Protein AF-A0A1G5Y8X4-F1 (afdb_monomer_lite)

Secondary structure (DSSP, 8-state):
--SSSSSSHHHHHHHHHHHHHHHHHHTT----PPP-GGG-PPEEEEPPPEEE---TT----S---TTTT--HHHHHHHHHHHHHHHHHHHTT--S-SEEEEEEEEE-----HHHHTT-HHHHHHS---EEEEEEE---EEEETTEEEEPPS-EEEEEEES--SSS-EE-EEEETTEEEEPEETTEE-EEEEPEEEEETTEEEEEES-SPPTT----TTPEEEEEEEEESSSS-SEEEPBHHHHHHHHHHHHHHHHHHHHHHHHHH-PPPPHHHHHHHHHHHHHHHHHHHHTT-TT--TTTHHHHHHHHHHHHHHHHHHHHHHHHHHHHHHHHHHHHHHHHHHHHHHHS-HHHHTSBPS----S--SHHHHHHHHHHHHPPP-GGGTT--EEEEEE-GGG--TTS-TTS-SEEEEEEEEETTT-HHHHHHHHHHHHH---HHHHTTS--S-----PPPPPPP---PPPPPPPBPPPPSS-PSPSS-------------S--TT---PPP---PPP--GGGGG-----SHHHHHHHHHHHHHHHHHTS-HHHHHHHHHHHHHTT--SHHHHHHHHHHHHHTT-HHHHHHHHHHHHHH-TT-HHHHHHHHHHHHHTT-HHHHHHHHHHHHHH-TT-HHHHHHHHHHHHHTT-HHHHHHHHHHHHHH-TT-HHHHHHHHHHHHHTT-HHHHHHHHHHHHHH---HHHHHHHHHH-TT--HHHHHHHHT------HHHHH--PBPPP-SHHHHHHHHHHHHHHHHHHHHHHHHHHHH--HHHHHHHHHHHHHHHHHHTS--HHHHHHHHHHHHHHHHHHHHHHHHHHHHHHHHHHHHHHHHHHHHHHHHHHHHHHTTS-TTS-HHHHHHHHHHHHHHHHHHHHHHHHHHHHHHHHHHHHHHHHHHHHHHHHHHHHHHHHHHTT-SGGG-HHHHHHHHHHHHHHHHTTS--PPPP-GGGGS--------PPPPTTTTS-------EEETTEEEEEETTEEEEEE-SS-EEEEEEEE-TTSSSEEEEEEEEE--EEE------S---S----EEEEEEEEEEEEEB-TTT--B-TTS-EEEEEEEEEEEEE-SSSEEEEEEEEEEEETTS-B----------S--

Organism: NCBI:txid279824

Structure (mmCIF, N/CA/C/O backbone):
data_AF-A0A1G5Y8X4-F1
#
_entry.id   AF-A0A1G5Y8X4-F1
#
loop_
_atom_site.group_PDB
_atom_site.id
_atom_site.type_symbol
_atom_site.label_atom_id
_atom_site.label_alt_id
_atom_site.label_comp_id
_atom_site.label_asym_id
_atom_site.label_entity_id
_atom_site.label_seq_id
_atom_site.pdbx_PDB_ins_code
_atom_site.Cartn_x
_atom_site.Cartn_y
_atom_site.Cartn_z
_atom_site.occupancy
_atom_site.B_iso_or_equiv
_atom_site.auth_seq_id
_atom_site.auth_comp_id
_atom_site.auth_asym_id
_atom_site.auth_atom_id
_atom_site.pdbx_PDB_model_num
ATOM 1 N N . MET A 1 1 ? 11.961 62.182 28.123 1.00 44.88 1 MET A N 1
ATOM 2 C CA . MET A 1 1 ? 11.001 61.064 28.308 1.00 44.88 1 MET A CA 1
ATOM 3 C C . MET A 1 1 ? 11.656 59.664 28.246 1.00 44.88 1 MET A C 1
ATOM 5 O O . MET A 1 1 ? 11.001 58.704 27.877 1.00 44.88 1 MET A O 1
ATOM 9 N N . LYS A 1 2 ? 12.933 59.513 28.656 1.00 37.62 2 LYS A N 1
ATOM 10 C CA . LYS A 1 2 ? 13.698 58.240 28.637 1.00 37.62 2 LYS A CA 1
ATOM 11 C C . LYS A 1 2 ? 14.108 57.718 30.033 1.00 37.62 2 LYS A C 1
ATOM 13 O O . LYS A 1 2 ? 14.858 56.758 30.126 1.00 37.62 2 LYS A O 1
ATOM 18 N N . ALA A 1 3 ? 13.598 58.306 31.121 1.00 39.53 3 ALA A N 1
ATOM 19 C CA . ALA A 1 3 ? 14.014 57.964 32.491 1.00 39.53 3 ALA A CA 1
ATOM 20 C C . ALA A 1 3 ? 12.978 57.172 33.322 1.00 39.53 3 ALA A C 1
ATOM 22 O O . ALA A 1 3 ? 13.303 56.720 34.413 1.00 39.53 3 ALA A O 1
ATOM 23 N N . ARG A 1 4 ? 11.749 56.943 32.828 1.00 40.16 4 ARG A N 1
ATOM 24 C CA . ARG A 1 4 ? 10.693 56.236 33.592 1.00 40.16 4 ARG A CA 1
ATOM 25 C C . ARG A 1 4 ? 10.548 54.732 33.305 1.00 40.16 4 ARG A C 1
ATOM 27 O O . ARG A 1 4 ? 9.775 54.078 33.990 1.00 40.16 4 ARG A O 1
ATOM 34 N N . LEU A 1 5 ? 11.315 54.152 32.373 1.00 39.25 5 LEU A N 1
ATOM 35 C CA . LEU A 1 5 ? 11.142 52.744 31.962 1.00 39.25 5 LEU A CA 1
ATOM 36 C C . LEU A 1 5 ? 12.115 51.718 32.582 1.00 39.25 5 LEU A C 1
ATOM 38 O O . LEU A 1 5 ? 11.982 50.531 32.303 1.00 39.25 5 LEU A O 1
ATOM 42 N N . ARG A 1 6 ? 13.066 52.110 33.446 1.00 41.75 6 ARG A N 1
ATOM 43 C CA . ARG A 1 6 ? 13.999 51.145 34.082 1.00 41.75 6 ARG A CA 1
ATOM 44 C C . ARG A 1 6 ? 13.546 50.579 35.432 1.00 41.75 6 ARG A C 1
ATOM 46 O O . ARG A 1 6 ? 14.090 49.569 35.856 1.00 41.75 6 ARG A O 1
ATOM 53 N N . VAL A 1 7 ? 12.536 51.158 36.083 1.00 44.72 7 VAL A N 1
ATOM 54 C CA . VAL A 1 7 ? 12.138 50.754 37.450 1.00 44.72 7 VAL A CA 1
ATOM 55 C C . VAL A 1 7 ? 11.074 49.639 37.471 1.00 44.72 7 VAL A C 1
ATOM 57 O O . VAL A 1 7 ? 10.942 48.935 38.467 1.00 44.72 7 VAL A O 1
ATOM 60 N N . LEU A 1 8 ? 10.373 49.379 36.360 1.00 41.81 8 LEU A N 1
ATOM 61 C CA . LEU A 1 8 ? 9.302 48.367 36.307 1.00 41.81 8 LEU A CA 1
ATOM 62 C C . LEU A 1 8 ? 9.765 46.936 35.962 1.00 41.81 8 LEU A C 1
ATOM 64 O O . LEU A 1 8 ? 9.002 45.997 36.161 1.00 41.81 8 LEU A O 1
ATOM 68 N N . ARG A 1 9 ? 11.018 46.725 35.528 1.00 45.16 9 ARG A N 1
ATOM 69 C CA . ARG A 1 9 ? 11.529 45.377 35.188 1.00 45.16 9 ARG A CA 1
ATOM 70 C C . ARG A 1 9 ? 11.996 44.539 36.388 1.00 45.16 9 ARG A C 1
ATOM 72 O O . ARG A 1 9 ? 12.088 43.327 36.260 1.00 45.16 9 ARG A O 1
ATOM 79 N N . GLY A 1 10 ? 12.249 45.147 37.550 1.00 45.78 10 GLY A N 1
ATOM 80 C CA . GLY A 1 10 ? 12.788 44.434 38.720 1.00 45.78 10 GLY A CA 1
ATOM 81 C C . GLY A 1 10 ? 11.745 43.799 39.649 1.00 45.78 10 GLY A C 1
ATOM 82 O O . GLY A 1 10 ? 12.049 42.821 40.322 1.00 45.78 10 GLY A O 1
ATOM 83 N N . LYS A 1 11 ? 10.512 44.326 39.700 1.00 47.59 11 LYS A N 1
ATOM 84 C CA . LYS A 1 11 ? 9.488 43.861 40.660 1.00 47.59 11 LYS A CA 1
ATOM 85 C C . LYS A 1 11 ? 8.553 42.779 40.106 1.00 47.59 11 LYS A C 1
ATOM 87 O O . LYS A 1 11 ? 8.150 41.904 40.861 1.00 47.59 11 LYS A O 1
ATOM 92 N N . GLY A 1 12 ? 8.269 42.780 38.801 1.00 49.34 12 GLY A N 1
ATOM 93 C CA . GLY A 1 12 ? 7.402 41.765 38.181 1.00 49.34 12 GLY A CA 1
ATOM 94 C C . GLY A 1 12 ? 8.025 40.366 38.139 1.00 49.34 12 GLY A C 1
ATOM 95 O O . GLY A 1 12 ? 7.334 39.376 38.339 1.00 49.34 12 GLY A O 1
ATOM 96 N N . MET A 1 13 ? 9.346 40.279 37.959 1.00 49.25 13 MET A N 1
ATOM 97 C CA . MET A 1 13 ? 10.049 38.996 37.844 1.00 49.25 13 MET A CA 1
ATOM 98 C C . MET A 1 13 ? 10.192 38.281 39.199 1.00 49.25 13 MET A C 1
ATOM 100 O O . MET A 1 13 ? 10.154 37.058 39.247 1.00 49.25 13 MET A O 1
ATOM 104 N N . LYS A 1 14 ? 10.269 39.032 40.308 1.00 56.25 14 LYS A N 1
ATOM 105 C CA . LYS A 1 14 ? 10.323 38.463 41.665 1.00 56.25 14 LYS A CA 1
ATOM 106 C C . LYS A 1 14 ? 8.959 37.931 42.124 1.00 56.25 14 LYS A C 1
ATOM 108 O O . LYS A 1 14 ? 8.893 36.851 42.695 1.00 56.25 14 LYS A O 1
ATOM 113 N N . PHE A 1 15 ? 7.874 38.631 41.776 1.00 62.47 15 PHE A N 1
ATOM 114 C CA . PHE A 1 15 ? 6.509 38.173 42.054 1.00 62.47 15 PHE A CA 1
ATOM 115 C C . PHE A 1 15 ? 6.161 36.907 41.256 1.00 62.47 15 PHE A C 1
ATOM 117 O O . PHE A 1 15 ? 5.581 35.976 41.805 1.00 62.47 15 PHE A O 1
ATOM 124 N N . LEU A 1 16 ? 6.586 36.818 39.988 1.00 58.22 16 LEU A N 1
ATOM 125 C CA . LEU A 1 16 ? 6.379 35.614 39.178 1.00 58.22 16 LEU A CA 1
ATOM 126 C C . LEU A 1 16 ? 7.143 34.402 39.744 1.00 58.22 16 LEU A C 1
ATOM 128 O O . LEU A 1 16 ? 6.594 33.309 39.803 1.00 58.22 16 LEU A O 1
ATOM 132 N N . PHE A 1 17 ? 8.381 34.601 40.208 1.00 64.75 17 PHE A N 1
ATOM 133 C CA . PHE A 1 17 ? 9.215 33.522 40.749 1.00 64.75 17 PHE A CA 1
ATOM 134 C C . PHE A 1 17 ? 8.702 33.005 42.103 1.00 64.75 17 PHE A C 1
ATOM 136 O O . PHE A 1 17 ? 8.641 31.798 42.321 1.00 64.75 17 PHE A O 1
ATOM 143 N N . GLU A 1 18 ? 8.257 33.900 42.991 1.00 61.38 18 GLU A N 1
ATOM 144 C CA . GLU A 1 18 ? 7.669 33.519 44.286 1.00 61.38 18 GLU A CA 1
ATOM 145 C C . GLU A 1 18 ? 6.300 32.836 44.112 1.00 61.38 18 GLU A C 1
ATOM 147 O O . GLU A 1 18 ? 5.996 31.875 44.819 1.00 61.38 18 GLU A O 1
ATOM 152 N N . THR A 1 19 ? 5.513 33.239 43.106 1.00 59.31 19 THR A N 1
ATOM 153 C CA . THR A 1 19 ? 4.226 32.594 42.788 1.00 59.31 19 THR A CA 1
ATOM 154 C C . THR A 1 19 ? 4.428 31.198 42.187 1.00 59.31 19 THR A C 1
ATOM 156 O O . THR A 1 19 ? 3.725 30.263 42.561 1.00 59.31 19 THR A O 1
ATOM 159 N N . ILE A 1 20 ? 5.434 31.010 41.323 1.00 62.28 20 ILE A N 1
ATOM 160 C CA . ILE A 1 20 ? 5.776 29.693 40.760 1.00 62.28 20 ILE A CA 1
ATOM 161 C C . ILE A 1 20 ? 6.261 28.733 41.856 1.00 62.28 20 ILE A C 1
ATOM 163 O O . ILE A 1 20 ? 5.862 27.571 41.856 1.00 62.28 20 ILE A O 1
ATOM 167 N N . ILE A 1 21 ? 7.045 29.199 42.835 1.00 60.56 21 ILE A N 1
ATOM 168 C CA . ILE A 1 21 ? 7.505 28.357 43.954 1.00 60.56 21 ILE A CA 1
ATOM 169 C C . ILE A 1 21 ? 6.342 27.971 44.886 1.00 60.56 21 ILE A C 1
ATOM 171 O O . ILE A 1 21 ? 6.268 26.819 45.312 1.00 60.56 21 ILE A O 1
ATOM 175 N N . LEU A 1 22 ? 5.396 28.880 45.146 1.00 49.53 22 LEU A N 1
ATOM 176 C CA . LEU A 1 22 ? 4.212 28.594 45.970 1.00 49.53 22 LEU A CA 1
ATOM 177 C C . LEU A 1 22 ? 3.228 27.626 45.292 1.00 49.53 22 LEU A C 1
ATOM 179 O O . LEU A 1 22 ? 2.717 26.726 45.958 1.00 49.53 22 LEU A O 1
ATOM 183 N N . PHE A 1 23 ? 3.016 27.732 43.975 1.00 51.84 23 PHE A N 1
ATOM 184 C CA . PHE A 1 23 ? 2.220 26.745 43.230 1.00 51.84 23 PHE A CA 1
ATOM 185 C C . PHE A 1 23 ? 2.939 25.396 43.083 1.00 51.84 23 PHE A C 1
ATOM 187 O O . PHE A 1 23 ? 2.288 24.353 43.112 1.00 51.84 23 PHE A O 1
ATOM 194 N N . SER A 1 24 ? 4.275 25.397 43.014 1.00 49.47 24 SER A N 1
ATOM 195 C CA . SER A 1 24 ? 5.070 24.161 43.004 1.00 49.47 24 SER A CA 1
ATOM 196 C C . SER A 1 24 ? 5.015 23.430 44.350 1.00 49.47 24 SER A C 1
ATOM 198 O O . SER A 1 24 ? 4.994 22.207 44.372 1.00 49.47 24 SER A O 1
ATOM 200 N N . TRP A 1 25 ? 4.935 24.151 45.474 1.00 42.44 25 TRP A N 1
ATOM 201 C CA . TRP A 1 25 ? 4.795 23.540 46.802 1.00 42.44 25 TRP A CA 1
ATOM 202 C C . TRP A 1 25 ? 3.368 23.064 47.105 1.00 42.44 25 TRP A C 1
ATOM 204 O O . TRP A 1 25 ? 3.206 21.994 47.687 1.00 42.44 25 TRP A O 1
ATOM 214 N N . ALA A 1 26 ? 2.334 23.783 46.654 1.00 42.50 26 ALA A N 1
ATOM 215 C CA . ALA A 1 26 ? 0.941 23.354 46.828 1.00 42.50 26 ALA A CA 1
ATOM 216 C C . ALA A 1 26 ? 0.570 22.120 45.976 1.00 42.50 26 ALA A C 1
ATOM 218 O O . ALA A 1 26 ? -0.336 21.375 46.339 1.00 42.50 26 ALA A O 1
ATOM 219 N N . GLY A 1 27 ? 1.287 21.865 44.874 1.00 45.81 27 GLY A N 1
ATOM 220 C CA . GLY A 1 27 ? 1.139 20.642 44.076 1.00 45.81 27 GLY A CA 1
ATOM 221 C C . GLY A 1 27 ? 1.818 19.397 44.668 1.00 45.81 27 GLY A C 1
ATOM 222 O O . GLY A 1 27 ? 1.519 18.289 44.233 1.00 45.81 27 GLY A O 1
ATOM 223 N N . ILE A 1 28 ? 2.709 19.555 45.657 1.00 43.69 28 ILE A N 1
ATOM 224 C CA . ILE A 1 28 ? 3.514 18.456 46.232 1.00 43.69 28 ILE A CA 1
ATOM 225 C C . ILE A 1 28 ? 2.916 17.913 47.545 1.00 43.69 28 ILE A C 1
ATOM 227 O O . ILE A 1 28 ? 3.286 16.830 47.991 1.00 43.69 28 ILE A O 1
ATOM 231 N N . THR A 1 29 ? 1.921 18.583 48.131 1.00 40.31 29 THR A N 1
ATOM 232 C CA . THR A 1 29 ? 1.206 18.111 49.330 1.00 40.31 29 THR A CA 1
ATOM 233 C C . THR A 1 29 ? -0.241 17.705 49.037 1.00 40.31 29 THR A C 1
ATOM 235 O O . THR A 1 29 ? -1.145 17.984 49.822 1.00 40.31 29 THR A O 1
ATOM 238 N N . TYR A 1 30 ? -0.485 16.975 47.943 1.00 44.38 30 TYR A N 1
ATOM 239 C CA . TYR A 1 30 ? -1.603 16.028 47.968 1.00 44.38 30 TYR A CA 1
ATOM 240 C C . TYR A 1 30 ? -1.259 14.985 49.028 1.00 44.38 30 TYR A C 1
ATOM 242 O O . TYR A 1 30 ? -0.285 14.249 48.875 1.00 44.38 30 TYR A O 1
ATOM 250 N N . ALA A 1 31 ? -2.012 14.980 50.129 1.00 44.22 31 ALA A N 1
ATOM 251 C CA . ALA A 1 31 ? -1.892 13.998 51.193 1.00 44.22 31 ALA A CA 1
ATOM 252 C C . ALA A 1 31 ? -1.958 12.594 50.574 1.00 44.22 31 ALA A C 1
ATOM 254 O O . ALA A 1 31 ? -3.024 12.122 50.184 1.00 44.22 31 ALA A O 1
ATOM 255 N N . GLN A 1 32 ? -0.795 11.962 50.417 1.00 49.50 32 GLN A N 1
ATOM 256 C CA . GLN A 1 32 ? -0.706 10.586 49.965 1.00 49.50 32 GLN A CA 1
ATOM 257 C C . GLN A 1 32 ? -1.312 9.744 51.079 1.00 49.50 32 GLN A C 1
ATOM 259 O O . GLN A 1 32 ? -0.782 9.697 52.189 1.00 49.50 32 GLN A O 1
ATOM 264 N N . THR A 1 33 ? -2.472 9.149 50.809 1.00 56.69 33 THR A N 1
ATOM 265 C CA . THR A 1 33 ? -3.092 8.187 51.715 1.00 56.69 33 THR A CA 1
ATOM 266 C C . THR A 1 33 ? -2.063 7.104 52.036 1.00 56.69 33 THR A C 1
ATOM 268 O O . THR A 1 33 ? -1.534 6.511 51.090 1.00 56.69 33 THR A O 1
ATOM 271 N N . PRO A 1 34 ? -1.748 6.853 53.322 1.00 63.34 34 PRO A N 1
ATOM 272 C CA . PRO A 1 34 ? -0.865 5.761 53.706 1.00 63.34 34 PRO A CA 1
ATOM 273 C C . PRO A 1 34 ? -1.424 4.474 53.106 1.00 63.34 34 PRO A C 1
ATOM 275 O O . PRO A 1 34 ? -2.593 4.146 53.299 1.00 63.34 34 PRO A O 1
ATOM 278 N N . CYS A 1 35 ? -0.618 3.802 52.293 1.00 70.62 35 CYS A N 1
ATOM 279 C CA . CYS A 1 35 ? -1.058 2.625 51.569 1.00 70.62 35 CYS A CA 1
ATOM 280 C C . CYS A 1 35 ? -0.600 1.369 52.327 1.00 70.62 35 CYS A C 1
ATOM 282 O O . CYS A 1 35 ? 0.588 1.130 52.546 1.00 70.62 35 CYS A O 1
ATOM 284 N N . GLU A 1 36 ? -1.575 0.588 52.786 1.00 74.12 36 GLU A N 1
ATOM 285 C CA . GLU A 1 36 ? -1.373 -0.739 53.358 1.00 74.12 36 GLU A CA 1
ATOM 286 C C . GLU A 1 36 ? -1.773 -1.775 52.304 1.00 74.12 36 GLU A C 1
ATOM 288 O O . GLU A 1 36 ? -2.944 -1.864 51.932 1.00 74.12 36 GLU A O 1
ATOM 293 N N . ASN A 1 37 ? -0.811 -2.575 51.825 1.00 61.34 37 ASN A N 1
ATOM 294 C CA . ASN A 1 37 ? -1.024 -3.568 50.756 1.00 61.34 37 ASN A CA 1
ATOM 295 C C . ASN A 1 37 ? -2.230 -4.487 51.000 1.00 61.34 37 ASN A C 1
ATOM 297 O O . ASN A 1 37 ? -2.931 -4.857 50.062 1.00 61.34 37 ASN A O 1
ATOM 301 N N . ASN A 1 38 ? -2.494 -4.829 52.260 1.00 66.25 38 ASN A N 1
ATOM 302 C CA . ASN A 1 38 ? -3.507 -5.814 52.625 1.00 66.25 38 ASN A CA 1
ATOM 303 C C . ASN A 1 38 ? -4.948 -5.275 52.556 1.00 66.25 38 ASN A C 1
ATOM 305 O O . ASN A 1 38 ? -5.877 -6.059 52.722 1.00 66.25 38 ASN A O 1
ATOM 309 N N . GLN A 1 39 ? -5.147 -3.974 52.312 1.00 68.06 39 GLN A N 1
ATOM 310 C CA . GLN A 1 39 ? -6.476 -3.345 52.280 1.00 68.06 39 GLN A CA 1
ATOM 311 C C . GLN A 1 39 ? -6.943 -2.949 50.869 1.00 68.06 39 GLN A C 1
ATOM 313 O O . GLN A 1 39 ? -8.053 -2.444 50.706 1.00 68.06 39 GLN A O 1
ATOM 318 N N . ILE A 1 40 ? -6.118 -3.158 49.838 1.00 71.62 40 ILE A N 1
ATOM 319 C CA . ILE A 1 40 ? -6.445 -2.736 48.472 1.00 71.62 40 ILE A CA 1
ATOM 320 C C . ILE A 1 40 ? -7.343 -3.791 47.816 1.00 71.62 40 ILE A C 1
ATOM 322 O O . ILE A 1 40 ? -6.845 -4.784 47.289 1.00 71.62 40 ILE A O 1
ATOM 326 N N . ILE A 1 41 ? -8.657 -3.565 47.870 1.00 76.69 41 ILE A N 1
ATOM 327 C CA . ILE A 1 41 ? -9.675 -4.366 47.176 1.00 76.69 41 ILE A CA 1
ATOM 328 C C . ILE A 1 41 ? -9.904 -3.764 45.778 1.00 76.69 41 ILE A C 1
ATOM 330 O O . ILE A 1 41 ? -10.061 -2.542 45.676 1.00 76.69 41 ILE A O 1
ATOM 334 N N . PRO A 1 42 ? -9.972 -4.579 44.711 1.00 84.19 42 PRO A N 1
ATOM 335 C CA . PRO A 1 42 ? -10.154 -4.070 43.359 1.00 84.19 42 PRO A CA 1
ATOM 336 C C . PRO A 1 42 ? -11.521 -3.415 43.166 1.00 84.19 42 PRO A C 1
ATOM 338 O O . PRO A 1 42 ? -12.570 -4.027 43.387 1.00 84.19 42 PRO A O 1
ATOM 341 N N . VAL A 1 43 ? -11.499 -2.173 42.685 1.00 86.56 43 VAL A N 1
ATOM 342 C CA . VAL A 1 43 ? -12.682 -1.458 42.201 1.00 86.56 43 VAL A CA 1
ATOM 343 C C . VAL A 1 43 ? -12.946 -1.856 40.750 1.00 86.56 43 VAL A C 1
ATOM 345 O O . VAL A 1 43 ? -12.079 -1.721 39.894 1.00 86.56 43 VAL A O 1
ATOM 348 N N . TRP A 1 44 ? -14.144 -2.356 40.459 1.00 91.31 44 TRP A N 1
ATOM 349 C CA . TRP A 1 44 ? -14.506 -2.803 39.113 1.00 91.31 44 TRP A CA 1
ATOM 350 C C . TRP A 1 44 ? -15.065 -1.647 38.292 1.00 91.31 44 TRP A C 1
ATOM 352 O O . TRP A 1 44 ? -16.183 -1.204 38.561 1.00 91.31 44 TRP A O 1
ATOM 362 N N . ASN A 1 45 ? -14.338 -1.210 37.265 1.00 90.56 45 ASN A N 1
ATOM 363 C CA . ASN A 1 45 ? -14.793 -0.138 36.383 1.00 90.56 45 ASN A CA 1
ATOM 364 C C . ASN A 1 45 ? -15.117 -0.691 34.998 1.00 90.56 45 ASN 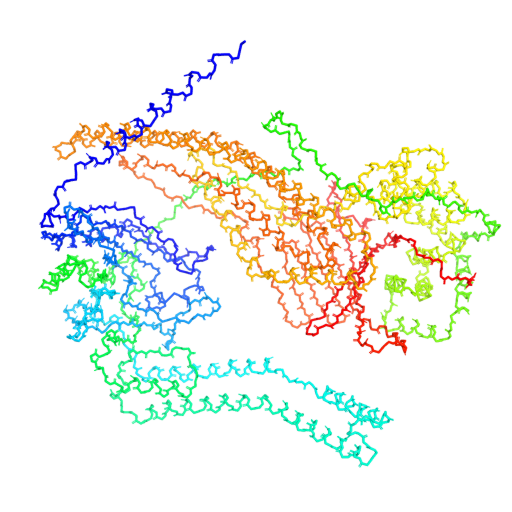A C 1
ATOM 366 O O . ASN A 1 45 ? -14.333 -1.435 34.413 1.00 90.56 45 ASN A O 1
ATOM 370 N N . ARG A 1 46 ? -16.270 -0.302 34.450 1.00 93.38 46 ARG A N 1
ATOM 371 C CA . ARG A 1 46 ? -16.594 -0.582 33.051 1.00 93.38 46 ARG A CA 1
ATOM 372 C C . ARG A 1 46 ? -15.989 0.510 32.176 1.00 93.38 46 ARG A C 1
ATOM 374 O O . ARG A 1 46 ? -16.379 1.670 32.277 1.00 93.38 46 ARG A O 1
ATOM 381 N N . LEU A 1 47 ? -15.058 0.127 31.317 1.00 90.94 47 LEU A N 1
ATOM 382 C CA . LEU A 1 47 ? -14.532 0.953 30.240 1.00 90.94 47 LEU A CA 1
ATOM 383 C C . LEU A 1 47 ? -15.500 0.962 29.051 1.00 90.94 47 LEU A C 1
ATOM 385 O O . LEU A 1 47 ? -16.450 0.179 28.983 1.00 90.94 47 LEU A O 1
ATOM 389 N N . GLN A 1 48 ? -15.240 1.840 28.085 1.00 87.44 48 GLN A N 1
ATOM 390 C CA . GLN A 1 48 ? -15.986 1.862 26.833 1.00 87.44 48 GLN A CA 1
ATOM 391 C C . GLN A 1 48 ? -15.860 0.511 26.111 1.00 87.44 48 GLN A C 1
ATOM 393 O O . GLN A 1 48 ? -14.758 -0.011 25.927 1.00 87.44 48 GLN A O 1
ATOM 398 N N . ASP A 1 49 ? -17.000 -0.056 25.707 1.00 88.62 49 ASP A N 1
ATOM 399 C CA . ASP A 1 49 ? -17.038 -1.293 24.929 1.00 88.62 49 ASP A CA 1
ATOM 400 C C . ASP A 1 49 ? -16.262 -1.099 23.615 1.00 88.62 49 ASP A C 1
ATOM 402 O O . ASP A 1 49 ? -16.473 -0.128 22.885 1.00 88.62 49 ASP A O 1
ATOM 406 N N . VAL A 1 50 ? -15.382 -2.044 23.294 1.00 81.81 50 VAL A N 1
ATOM 407 C CA . VAL A 1 50 ? -14.552 -1.996 22.091 1.00 81.81 50 VAL A CA 1
ATOM 408 C C . VAL A 1 50 ? -15.246 -2.775 20.984 1.00 81.81 50 VAL A C 1
ATOM 410 O O . VAL A 1 50 ? -15.467 -3.985 21.076 1.00 81.81 50 VAL A O 1
ATOM 413 N N . GLN A 1 51 ? -15.563 -2.092 19.890 1.00 71.56 51 GLN A N 1
ATOM 414 C CA . GLN A 1 51 ? -15.942 -2.759 18.653 1.00 71.56 51 GLN A CA 1
ATOM 415 C C . GLN A 1 51 ? -14.708 -2.880 17.772 1.00 71.56 51 GLN A C 1
ATOM 417 O O . GLN A 1 51 ? -14.298 -1.911 17.139 1.00 71.56 51 GLN A O 1
ATOM 422 N N . ASN A 1 52 ? -14.125 -4.077 17.709 1.00 59.94 52 ASN A N 1
ATOM 423 C CA . ASN A 1 52 ? -13.149 -4.356 16.665 1.00 59.94 52 ASN A CA 1
ATOM 424 C C . ASN A 1 52 ? -13.921 -4.619 15.375 1.00 59.94 52 ASN A C 1
ATOM 426 O O . ASN A 1 52 ? -14.348 -5.740 15.101 1.00 59.94 52 ASN A O 1
ATOM 430 N N . ILE A 1 53 ? -14.114 -3.549 14.604 1.00 52.50 53 ILE A N 1
ATOM 431 C CA . ILE A 1 53 ? -14.549 -3.616 13.204 1.00 52.50 53 ILE A CA 1
ATOM 432 C C . ILE A 1 53 ? -13.412 -4.211 12.340 1.00 52.50 53 ILE A C 1
ATOM 434 O O . ILE A 1 53 ? -13.653 -4.745 11.263 1.00 52.50 53 ILE A O 1
ATOM 438 N N . TYR A 1 54 ? -12.179 -4.194 12.860 1.00 47.94 54 TYR A N 1
ATOM 439 C CA . TYR A 1 54 ? -10.949 -4.569 12.172 1.00 47.94 54 TYR A CA 1
ATOM 440 C C . TYR A 1 54 ? -10.427 -5.933 12.656 1.00 47.94 54 TYR A C 1
ATOM 442 O O . TYR A 1 54 ? -9.899 -6.064 13.763 1.00 47.94 54 TYR A O 1
ATOM 450 N N . GLY A 1 55 ? -10.580 -6.969 11.828 1.00 47.22 55 GLY A N 1
ATOM 451 C CA . GLY A 1 55 ? -9.693 -8.138 11.866 1.00 47.22 55 GLY A CA 1
ATOM 452 C C . GLY A 1 55 ? -8.349 -7.811 11.190 1.00 47.22 55 GLY A C 1
ATOM 453 O O . GLY A 1 55 ? -8.285 -6.837 10.441 1.00 47.22 55 GLY A O 1
ATOM 454 N N . PRO A 1 56 ? -7.283 -8.608 11.405 1.00 37.72 56 PRO A N 1
ATOM 455 C CA . PRO A 1 56 ? -5.933 -8.313 10.903 1.00 37.72 56 PRO A CA 1
ATOM 456 C C . PRO A 1 56 ? -5.801 -8.207 9.368 1.00 37.72 56 PRO A C 1
ATOM 458 O O . PRO A 1 56 ? -4.805 -7.674 8.902 1.00 37.72 56 PRO A O 1
ATOM 461 N N . ASN A 1 57 ? -6.806 -8.633 8.590 1.00 42.38 57 ASN A N 1
ATOM 462 C CA . ASN A 1 57 ? -6.788 -8.643 7.118 1.00 42.38 57 ASN A CA 1
ATOM 463 C C . ASN A 1 57 ? -7.986 -7.884 6.494 1.00 42.38 57 ASN A C 1
ATOM 465 O O . ASN A 1 57 ? -8.620 -8.372 5.559 1.00 42.38 57 ASN A O 1
ATOM 469 N N . TYR A 1 58 ? -8.374 -6.725 7.034 1.00 40.81 58 TYR A N 1
ATOM 470 C CA . TYR A 1 58 ? -9.553 -5.987 6.552 1.00 40.81 58 TYR A CA 1
ATOM 471 C C . TYR A 1 58 ? -9.307 -5.231 5.228 1.00 40.81 58 TYR A C 1
ATOM 473 O O . TYR A 1 58 ? -8.380 -4.432 5.122 1.00 40.81 58 TYR A O 1
ATOM 481 N N . GLN A 1 59 ? -10.198 -5.440 4.252 1.00 41.19 59 GLN A N 1
ATOM 482 C CA . GLN A 1 59 ? -10.434 -4.570 3.093 1.00 41.19 59 GLN A CA 1
ATOM 483 C C . GLN A 1 59 ? -11.941 -4.277 3.036 1.00 41.19 59 GLN A C 1
ATOM 485 O O . GLN A 1 59 ? -12.750 -5.208 3.092 1.00 41.19 59 GLN A O 1
ATOM 490 N N . SER A 1 60 ? -12.333 -3.004 2.968 1.00 38.91 60 SER A N 1
ATOM 491 C CA . SER A 1 60 ? -13.736 -2.590 2.850 1.00 38.91 60 SER A CA 1
ATOM 492 C C . SER A 1 60 ? -14.271 -2.899 1.449 1.00 38.91 60 SER A C 1
ATOM 494 O O . SER A 1 60 ? -13.672 -2.503 0.454 1.00 38.91 60 SER A O 1
ATOM 496 N N . GLY A 1 61 ? -15.400 -3.609 1.368 1.00 44.59 61 GLY A N 1
ATOM 497 C CA . GLY A 1 61 ? -16.088 -3.902 0.110 1.00 44.59 61 GLY A CA 1
ATOM 498 C C . GLY A 1 61 ? -17.554 -4.332 0.314 1.00 44.59 61 GLY A C 1
ATOM 499 O O . GLY A 1 61 ? -17.915 -4.808 1.394 1.00 44.59 61 GLY A O 1
ATOM 500 N N . PRO A 1 62 ? -18.414 -4.214 -0.716 1.00 39.41 62 PRO A N 1
ATOM 501 C CA . PRO A 1 62 ? -19.883 -4.277 -0.614 1.00 39.41 62 PRO A CA 1
ATOM 502 C C . PRO A 1 62 ? -20.495 -5.676 -0.375 1.00 39.41 62 PRO A C 1
ATOM 504 O O . PRO A 1 62 ? -21.716 -5.827 -0.359 1.00 39.41 62 PRO A O 1
ATOM 507 N N . LYS A 1 63 ? -19.689 -6.725 -0.153 1.00 43.34 63 LYS A N 1
ATOM 508 C CA . LYS A 1 63 ? -20.153 -8.122 0.013 1.00 43.34 63 LYS A CA 1
ATOM 509 C C . LYS A 1 63 ? -20.202 -8.607 1.473 1.00 43.34 63 LYS A C 1
ATOM 511 O O . LYS A 1 63 ? -19.925 -9.769 1.759 1.00 43.34 63 LYS A O 1
ATOM 516 N N . ALA A 1 64 ? -20.578 -7.754 2.423 1.00 46.84 64 ALA A N 1
ATOM 517 C CA . ALA A 1 64 ? -20.678 -8.119 3.841 1.00 46.84 64 ALA A CA 1
ATOM 518 C C . ALA A 1 64 ? -21.994 -8.859 4.197 1.00 46.84 64 ALA A C 1
ATOM 520 O O . ALA A 1 64 ? -22.790 -8.382 5.005 1.00 46.84 64 ALA A O 1
ATOM 521 N N . PHE A 1 65 ? -22.244 -10.036 3.610 1.00 48.84 65 PHE A N 1
ATOM 522 C CA . PHE A 1 65 ? -23.507 -10.780 3.788 1.00 48.84 65 PHE A CA 1
ATOM 523 C C . PHE A 1 65 ? -23.531 -11.786 4.957 1.00 48.84 65 PHE A C 1
ATOM 525 O O . PHE A 1 65 ? -24.595 -12.297 5.292 1.00 48.84 65 PHE A O 1
ATOM 532 N N . LEU A 1 66 ? -22.410 -12.049 5.639 1.00 51.34 66 LEU A N 1
ATOM 533 C CA . LEU A 1 66 ? -22.306 -13.189 6.574 1.00 51.34 66 LEU A CA 1
ATOM 534 C C . LEU A 1 66 ? -22.567 -12.872 8.059 1.00 51.34 66 LEU A C 1
ATOM 536 O O . LEU A 1 66 ? -22.375 -13.731 8.910 1.00 51.34 66 LEU A O 1
ATOM 540 N N . THR A 1 67 ? -23.026 -11.663 8.400 1.00 54.19 67 THR A N 1
ATOM 541 C CA . THR A 1 67 ? -23.241 -11.254 9.810 1.00 54.19 67 THR A CA 1
ATOM 542 C C . THR A 1 67 ? -24.709 -11.078 10.202 1.00 54.19 67 THR A C 1
ATOM 544 O O . THR A 1 67 ? -25.008 -10.476 11.239 1.00 54.19 67 THR A O 1
ATOM 547 N N . ALA A 1 68 ? -25.642 -11.575 9.383 1.00 50.97 68 ALA A N 1
ATOM 548 C CA . ALA A 1 68 ? -27.060 -11.596 9.732 1.00 50.97 68 ALA A CA 1
ATOM 549 C C . ALA A 1 68 ? -27.250 -12.326 11.078 1.00 50.97 68 ALA A C 1
ATOM 551 O O . ALA A 1 68 ? -26.834 -13.469 11.229 1.00 50.97 68 ALA A O 1
ATOM 552 N N . GLY A 1 69 ? -27.824 -11.638 12.071 1.00 63.28 69 GLY A N 1
ATOM 553 C CA . GLY A 1 69 ? -28.034 -12.171 13.424 1.00 63.28 69 GLY A CA 1
ATOM 554 C C . GLY A 1 69 ? -26.964 -11.826 14.473 1.00 63.28 69 GLY A C 1
ATOM 555 O O . GLY A 1 69 ? -27.165 -12.145 15.640 1.00 63.28 69 GLY A O 1
ATOM 556 N N . PHE A 1 70 ? -25.863 -11.139 14.129 1.00 76.56 70 PHE A N 1
ATOM 557 C CA . PHE A 1 70 ? -24.898 -10.665 15.137 1.00 76.56 70 PHE A CA 1
ATOM 558 C C . PHE A 1 70 ? -25.429 -9.422 15.879 1.00 76.56 70 PHE A C 1
ATOM 560 O O . PHE A 1 70 ? -25.236 -8.284 15.440 1.00 76.56 70 PHE A O 1
ATOM 567 N N . GLU A 1 71 ? -26.107 -9.633 17.009 1.00 83.38 71 GLU A N 1
ATOM 568 C CA . GLU A 1 71 ? -26.734 -8.577 17.814 1.00 83.38 71 GLU A CA 1
ATOM 569 C C . GLU A 1 71 ? -26.078 -8.441 19.194 1.00 83.38 71 GLU A C 1
ATOM 571 O O . GLU A 1 71 ? -26.249 -9.292 20.065 1.00 83.38 71 GLU A O 1
ATOM 576 N N . ARG A 1 72 ? -25.400 -7.309 19.441 1.00 86.50 72 ARG A N 1
ATOM 577 C CA . ARG A 1 72 ? -24.736 -7.019 20.729 1.00 86.50 72 ARG A CA 1
ATOM 578 C C . ARG A 1 72 ? -25.652 -7.239 21.934 1.00 86.50 72 ARG A C 1
ATOM 580 O O . ARG A 1 72 ? -25.244 -7.875 22.895 1.00 86.50 72 ARG A O 1
ATOM 587 N N . LYS A 1 73 ? -26.906 -6.776 21.848 1.00 87.25 73 LYS A N 1
ATOM 588 C CA . LYS A 1 73 ? -27.897 -6.884 22.932 1.00 87.25 73 LYS A CA 1
ATOM 589 C C . LYS A 1 73 ? -28.157 -8.332 23.370 1.00 87.25 73 LYS A C 1
ATOM 591 O O . LYS A 1 73 ? -28.429 -8.545 24.544 1.00 87.25 73 LYS A O 1
ATOM 596 N N . LYS A 1 74 ? -28.046 -9.311 22.463 1.00 89.06 74 LYS A N 1
ATOM 597 C CA . LYS A 1 74 ? -28.212 -10.740 22.785 1.00 89.06 74 LYS A CA 1
ATOM 598 C C . LYS A 1 74 ? -26.982 -11.334 23.479 1.00 89.06 74 LYS A C 1
ATOM 600 O O . LYS A 1 74 ? -27.107 -12.271 24.254 1.00 89.06 74 LYS A O 1
ATOM 605 N N . MET A 1 75 ? -25.804 -10.757 23.245 1.00 92.25 75 MET A N 1
ATOM 606 C CA . MET A 1 75 ? -24.522 -11.231 23.779 1.00 92.25 75 MET A CA 1
ATOM 607 C C . MET A 1 75 ? -24.162 -10.597 25.128 1.00 92.25 75 MET A C 1
ATOM 609 O O . MET A 1 75 ? -23.504 -11.238 25.946 1.00 92.25 75 MET A O 1
ATOM 613 N N . THR A 1 76 ? -24.597 -9.356 25.383 1.00 93.56 76 THR A N 1
ATOM 614 C CA . THR A 1 76 ? -24.323 -8.627 26.634 1.00 93.56 76 THR A CA 1
ATOM 615 C C . THR A 1 76 ? -24.665 -9.431 27.898 1.00 93.56 76 THR A C 1
ATOM 617 O O . THR A 1 76 ? -23.809 -9.495 28.780 1.00 93.56 76 THR A O 1
ATOM 620 N N . PRO A 1 77 ? -25.827 -10.112 28.006 1.00 95.75 77 PRO A N 1
ATOM 621 C CA . PRO A 1 77 ? -26.152 -10.888 29.206 1.00 95.75 77 PRO A CA 1
ATOM 622 C C . PRO A 1 77 ? -25.150 -12.019 29.490 1.00 95.75 77 PRO A C 1
ATOM 624 O O . PRO A 1 77 ? -24.784 -12.254 30.641 1.00 95.75 77 PRO A O 1
ATOM 627 N N . ASN A 1 78 ? -24.644 -12.683 28.444 1.00 95.38 78 ASN A N 1
ATOM 628 C CA . ASN A 1 78 ? -23.637 -13.742 28.579 1.00 95.38 78 ASN A CA 1
ATOM 629 C C . ASN A 1 78 ? -22.320 -13.178 29.143 1.00 95.38 78 ASN A C 1
ATOM 631 O O . ASN A 1 78 ? -21.697 -13.784 30.018 1.00 95.38 78 ASN A O 1
ATOM 635 N N . LEU A 1 79 ? -21.923 -11.987 28.684 1.00 96.12 79 LEU A N 1
ATOM 636 C CA . LEU A 1 79 ? -20.734 -11.276 29.162 1.00 96.12 79 LEU A CA 1
ATOM 637 C C . LEU A 1 79 ? -20.872 -10.833 30.625 1.00 96.12 79 LEU A C 1
ATOM 639 O O . LEU A 1 79 ? -19.928 -10.968 31.403 1.00 96.12 79 LEU A O 1
ATOM 643 N N . GLU A 1 80 ? -22.052 -10.355 31.021 1.00 95.81 80 GLU A N 1
ATOM 644 C CA . GLU A 1 80 ? -22.352 -9.974 32.406 1.00 95.81 80 GLU A CA 1
ATOM 645 C C . GLU A 1 80 ? -22.301 -11.174 33.358 1.00 95.81 80 GLU A C 1
ATOM 647 O O . GLU A 1 80 ? -21.740 -11.068 34.451 1.00 95.81 80 GLU A O 1
ATOM 652 N N . ILE A 1 81 ? -22.808 -12.336 32.933 1.00 96.81 81 ILE A N 1
ATOM 653 C CA . ILE A 1 81 ? -22.684 -13.592 33.688 1.00 96.81 81 ILE A CA 1
ATOM 654 C C . ILE A 1 81 ? -21.206 -13.979 33.843 1.00 96.81 81 ILE A C 1
ATOM 656 O O . ILE A 1 81 ? -20.784 -14.326 34.948 1.00 96.81 81 ILE A O 1
ATOM 660 N N . GLY A 1 82 ? -20.407 -13.827 32.780 1.00 96.38 82 GLY A N 1
ATOM 661 C CA . GLY A 1 82 ? -18.948 -13.976 32.810 1.00 96.38 82 GLY A CA 1
ATOM 662 C C . GLY A 1 82 ? -18.272 -13.115 33.882 1.00 96.38 82 GLY A C 1
ATOM 663 O O . GLY A 1 82 ? -17.541 -13.625 34.733 1.00 96.38 82 GLY A O 1
ATOM 664 N N . ILE A 1 83 ? -18.561 -11.811 33.881 1.00 96.81 83 ILE A N 1
ATOM 665 C CA . ILE A 1 83 ? -18.007 -10.859 34.854 1.00 96.81 83 ILE A CA 1
ATOM 666 C C . ILE A 1 83 ? -18.452 -11.174 36.284 1.00 96.81 83 ILE A C 1
ATOM 668 O O . ILE A 1 83 ? -17.634 -11.143 37.203 1.00 96.81 83 ILE A O 1
ATOM 672 N N . ASN A 1 84 ? -19.731 -11.484 36.495 1.00 96.25 84 ASN A N 1
ATOM 673 C CA . ASN A 1 84 ? -20.257 -11.768 37.830 1.00 96.25 84 ASN A CA 1
ATOM 674 C C . ASN A 1 84 ? -19.672 -13.058 38.417 1.00 96.25 84 ASN A C 1
ATOM 676 O O . ASN A 1 84 ? -19.353 -13.096 39.606 1.00 96.25 84 ASN A O 1
ATOM 680 N N . TRP A 1 85 ? -19.470 -14.082 37.584 1.00 97.19 85 TRP A N 1
ATOM 681 C CA . TRP A 1 85 ? -18.757 -15.295 37.974 1.00 97.19 85 TRP A CA 1
ATOM 682 C C . TRP A 1 85 ? -17.324 -14.975 38.425 1.00 97.19 85 TRP A C 1
ATOM 684 O O . TRP A 1 85 ? -16.930 -15.353 39.529 1.00 97.19 85 TRP A O 1
ATOM 694 N N . LEU A 1 86 ? -16.575 -14.193 37.637 1.00 96.50 86 LEU A N 1
ATOM 695 C CA . LEU A 1 86 ? -15.192 -13.830 37.959 1.00 96.50 86 LEU A CA 1
ATOM 696 C C . LEU A 1 86 ? -15.087 -12.991 39.244 1.00 96.50 86 LEU A C 1
ATOM 698 O O . LEU A 1 86 ? -14.230 -13.254 40.089 1.00 96.50 86 LEU A O 1
ATOM 702 N N . LYS A 1 87 ? -15.998 -12.029 39.442 1.00 95.25 87 LYS A N 1
ATOM 703 C CA . LYS A 1 87 ? -16.083 -11.210 40.666 1.00 95.25 87 LYS A CA 1
ATOM 704 C C . LYS A 1 87 ? -16.162 -12.057 41.936 1.00 95.25 87 LYS A C 1
ATOM 706 O O . LYS A 1 87 ? -15.568 -11.682 42.943 1.00 95.25 87 LYS A O 1
ATOM 711 N N . GLY A 1 88 ? -16.844 -13.204 41.888 1.00 94.50 88 GLY A N 1
ATOM 712 C CA . GLY A 1 88 ? -16.940 -14.135 43.015 1.00 94.50 88 GLY A CA 1
ATOM 713 C C . GLY A 1 88 ? -15.588 -14.700 43.468 1.00 94.50 88 GLY A C 1
ATOM 714 O O . GLY A 1 88 ? -15.403 -14.963 44.655 1.00 94.50 88 GLY A O 1
ATOM 715 N N . TYR A 1 89 ? -14.620 -14.837 42.557 1.00 94.94 89 TYR A N 1
ATOM 716 C CA . TYR A 1 89 ? -13.275 -15.323 42.881 1.00 94.94 89 TYR A CA 1
ATOM 717 C C . TYR A 1 89 ? -12.344 -14.225 43.401 1.00 94.94 89 TYR A C 1
ATOM 719 O O . TYR A 1 89 ? -11.473 -14.516 44.221 1.00 94.94 89 TYR A O 1
ATOM 727 N N . PHE A 1 90 ? -12.582 -12.972 43.006 1.00 92.50 90 PHE A N 1
ATOM 728 C CA . PHE A 1 90 ? -11.832 -11.797 43.462 1.00 92.50 90 PHE A CA 1
ATOM 729 C C . PHE A 1 90 ? -12.204 -11.307 44.870 1.00 92.50 90 PHE A C 1
ATOM 731 O O . PHE A 1 90 ? -11.508 -10.456 45.426 1.00 92.50 90 PHE A O 1
ATOM 738 N N . GLN A 1 91 ? -13.282 -11.820 45.470 1.00 88.25 91 GLN A N 1
ATOM 739 C CA . GLN A 1 91 ? -13.706 -11.411 46.812 1.00 88.25 91 GLN A CA 1
ATOM 740 C C . GLN A 1 91 ? -12.582 -11.627 47.835 1.00 88.25 91 GLN A C 1
ATOM 742 O O . GLN A 1 91 ? -12.065 -12.735 47.980 1.00 88.25 91 GLN A O 1
ATOM 747 N N . SER A 1 92 ? -12.214 -10.571 48.561 1.00 85.19 92 SER A N 1
ATOM 748 C CA . SER A 1 92 ? -11.160 -10.597 49.588 1.00 85.19 92 SER A CA 1
ATOM 749 C C . SER A 1 92 ? -9.745 -10.900 49.073 1.00 85.19 92 SER A C 1
ATOM 751 O O . SER A 1 92 ? -8.896 -11.291 49.870 1.00 85.19 92 SER A O 1
ATOM 753 N N . ILE A 1 93 ? -9.478 -10.751 47.771 1.00 85.25 93 ILE A N 1
ATOM 754 C CA . ILE A 1 93 ? -8.108 -10.753 47.238 1.00 85.25 93 ILE A CA 1
ATOM 755 C C . ILE A 1 93 ? -7.589 -9.320 47.258 1.00 85.25 93 ILE A C 1
ATOM 757 O O . ILE A 1 93 ? -8.239 -8.412 46.735 1.00 85.25 93 ILE A O 1
ATOM 761 N N . SER A 1 94 ? -6.427 -9.122 47.875 1.00 82.81 94 SER A N 1
ATOM 762 C CA . SER A 1 94 ? -5.759 -7.826 47.946 1.00 82.81 94 SER A CA 1
ATOM 763 C C . SER A 1 94 ? -4.688 -7.676 46.861 1.00 82.81 94 SER A C 1
ATOM 765 O O . SER A 1 94 ? -4.223 -8.651 46.270 1.00 82.81 94 SER A O 1
ATOM 767 N N . GLY A 1 95 ? -4.284 -6.434 46.591 1.00 79.62 95 GLY A N 1
ATOM 768 C CA . GLY A 1 95 ? -3.134 -6.132 45.730 1.00 79.62 95 GLY A CA 1
ATOM 769 C C . GLY A 1 95 ? -3.473 -5.671 44.314 1.00 79.62 95 GLY A C 1
ATOM 770 O O . GLY A 1 95 ? -2.564 -5.386 43.544 1.00 79.62 95 GLY A O 1
ATOM 771 N N . SER A 1 96 ? -4.752 -5.513 43.972 1.00 80.56 96 SER A N 1
ATOM 772 C CA . SER A 1 96 ? -5.162 -4.795 42.761 1.00 80.56 96 SER A CA 1
ATOM 773 C C . SER A 1 96 ? -6.102 -3.658 43.129 1.00 80.56 96 SER A C 1
ATOM 775 O O . SER A 1 96 ? -7.071 -3.866 43.853 1.00 80.56 96 SER A O 1
ATOM 777 N N . ARG A 1 97 ? -5.800 -2.440 42.663 1.00 78.19 97 ARG A N 1
ATOM 778 C CA . ARG A 1 97 ? -6.613 -1.247 42.954 1.00 78.19 97 ARG A CA 1
ATOM 779 C C . ARG A 1 97 ? -7.872 -1.193 42.097 1.00 78.19 97 ARG A C 1
ATOM 781 O O . ARG A 1 97 ? -8.905 -0.714 42.560 1.00 78.19 97 ARG A O 1
ATOM 788 N N . TYR A 1 98 ? -7.788 -1.667 40.862 1.00 83.12 98 TYR A N 1
ATOM 789 C CA . TYR A 1 98 ? -8.878 -1.625 39.905 1.00 83.12 98 TYR A CA 1
ATOM 790 C C . TYR A 1 98 ? -8.884 -2.879 39.027 1.00 83.12 98 TYR A C 1
ATOM 792 O O . TYR A 1 98 ? -7.845 -3.483 38.769 1.00 83.12 98 TYR A O 1
ATOM 800 N N . ALA A 1 99 ? -10.080 -3.273 38.607 1.00 89.81 99 ALA A N 1
ATOM 801 C CA . ALA A 1 99 ? -10.334 -4.321 37.631 1.00 89.81 99 ALA A CA 1
ATOM 802 C C . ALA A 1 99 ? -11.170 -3.698 36.511 1.00 89.81 99 ALA A C 1
ATOM 804 O O . ALA A 1 99 ? -12.406 -3.702 36.544 1.00 89.81 99 ALA A O 1
ATOM 805 N N . ASP A 1 100 ? -10.475 -3.087 35.559 1.00 92.12 100 ASP A N 1
ATOM 806 C CA . ASP A 1 100 ? -11.092 -2.345 34.470 1.00 92.12 100 ASP A CA 1
ATOM 807 C C . ASP A 1 100 ? -11.495 -3.319 33.369 1.00 92.12 100 ASP A C 1
ATOM 809 O O . ASP A 1 100 ? -10.658 -4.059 32.856 1.00 92.12 100 ASP A O 1
ATOM 813 N N . PHE A 1 101 ? -12.771 -3.340 32.991 1.00 95.25 101 PHE A N 1
ATOM 814 C CA . PHE A 1 101 ? -13.272 -4.279 31.993 1.00 95.25 101 PHE A CA 1
ATOM 815 C C . PHE A 1 101 ? -13.984 -3.598 30.831 1.00 95.25 101 PHE A C 1
ATOM 817 O O . PHE A 1 101 ? -14.646 -2.580 30.998 1.00 95.25 101 PHE A O 1
ATOM 824 N N . SER A 1 102 ? -13.883 -4.188 29.643 1.00 94.94 102 SER A N 1
ATOM 825 C CA . SER A 1 102 ? -14.606 -3.758 28.441 1.00 94.94 102 SER A CA 1
ATOM 826 C C . SER A 1 102 ? -15.216 -4.963 27.740 1.00 94.94 102 SER A C 1
ATOM 828 O O . SER A 1 102 ? -14.591 -6.026 27.658 1.00 94.94 102 SER A O 1
ATOM 830 N N . PHE A 1 103 ? -16.419 -4.798 27.191 1.00 96.19 103 PHE A N 1
ATOM 831 C CA . PHE A 1 103 ? -16.977 -5.792 26.283 1.00 96.19 103 PHE A CA 1
ATOM 832 C C . PHE A 1 103 ? -16.400 -5.599 24.889 1.00 96.19 103 PHE A C 1
ATOM 834 O O . PHE A 1 103 ? -16.305 -4.482 24.382 1.00 96.19 103 PHE A O 1
ATOM 841 N N . ARG A 1 104 ? -16.001 -6.706 24.274 1.00 93.25 104 ARG A N 1
ATOM 842 C CA . ARG A 1 104 ? -15.409 -6.769 22.948 1.00 93.25 104 ARG A CA 1
ATOM 843 C C . ARG A 1 104 ? -16.322 -7.565 22.042 1.00 93.25 104 ARG A C 1
ATOM 845 O O . ARG A 1 104 ? -16.633 -8.720 22.317 1.00 93.25 104 ARG A O 1
ATOM 852 N N . TYR A 1 105 ? -16.717 -6.955 20.936 1.00 89.31 105 TYR A N 1
ATOM 853 C CA . TYR A 1 105 ? -17.530 -7.608 19.917 1.00 89.31 105 TYR A CA 1
ATOM 854 C C . TYR A 1 105 ? -16.709 -7.671 18.633 1.00 89.31 105 TYR A C 1
ATOM 856 O O . TYR A 1 105 ? -16.414 -6.627 18.047 1.00 89.31 105 TYR A O 1
ATOM 864 N N . LEU A 1 106 ? -16.314 -8.876 18.216 1.00 83.75 106 LEU A N 1
ATOM 865 C CA . LEU A 1 106 ? -15.596 -9.094 16.964 1.00 83.75 106 LEU A CA 1
ATOM 866 C C . LEU A 1 106 ? -16.592 -9.572 15.907 1.00 83.75 106 LEU A C 1
ATOM 868 O O . LEU A 1 106 ? -16.996 -10.738 15.882 1.00 83.75 106 LEU A O 1
ATOM 872 N N . LYS A 1 107 ? -16.972 -8.654 15.024 1.00 76.00 107 LYS A N 1
ATOM 873 C CA . LYS A 1 107 ? -17.858 -8.940 13.900 1.00 76.00 107 LYS A CA 1
ATOM 874 C C . LYS A 1 107 ? -16.996 -9.339 12.700 1.00 76.00 107 LYS A C 1
ATOM 876 O O . LYS A 1 107 ? -16.239 -8.515 12.200 1.00 76.00 107 LYS A O 1
ATOM 881 N N . GLY A 1 108 ? -17.069 -10.597 12.264 1.00 64.50 108 GLY A N 1
ATOM 882 C CA . GLY A 1 108 ? -16.316 -11.055 11.095 1.00 64.50 108 GLY A CA 1
ATOM 883 C C . GLY A 1 108 ? -16.806 -10.381 9.832 1.00 64.50 108 GLY A C 1
ATOM 884 O O . GLY A 1 108 ? -17.910 -10.660 9.370 1.00 64.50 108 GLY A O 1
ATOM 885 N N . PHE A 1 109 ? -15.988 -9.500 9.274 1.00 56.62 109 PHE A N 1
ATOM 886 C CA . PHE A 1 109 ? -16.196 -8.940 7.951 1.00 56.62 109 PHE A CA 1
ATOM 887 C C . PHE A 1 109 ? -15.025 -9.335 7.076 1.00 56.62 109 PHE A C 1
ATOM 889 O O . PHE A 1 109 ? -13.916 -8.827 7.224 1.00 56.62 109 PHE A O 1
ATOM 896 N N . THR A 1 110 ? -15.283 -10.262 6.169 1.00 58.06 110 THR A N 1
ATOM 897 C CA . THR A 1 110 ? -14.309 -10.700 5.183 1.00 58.06 110 THR A CA 1
ATOM 898 C C . THR A 1 110 ? -15.050 -10.926 3.869 1.00 58.06 110 THR A C 1
ATOM 900 O O . THR A 1 110 ? -16.038 -11.665 3.867 1.00 58.06 110 THR A O 1
ATOM 903 N N . PRO A 1 111 ? -14.604 -10.319 2.754 1.00 64.94 111 PRO A N 1
ATOM 904 C CA . PRO A 1 111 ? -14.863 -10.858 1.423 1.00 64.94 111 PRO A CA 1
ATOM 905 C C . PRO A 1 111 ? -14.658 -12.380 1.417 1.00 64.94 111 PRO A C 1
ATOM 907 O O . PRO A 1 111 ? -13.839 -12.891 2.182 1.00 64.94 111 PRO A O 1
ATOM 910 N N . GLU A 1 112 ? -15.375 -13.112 0.563 1.00 70.12 112 GLU A N 1
ATOM 911 C CA . GLU A 1 112 ? -15.275 -14.581 0.471 1.00 70.12 112 GLU A CA 1
ATOM 912 C C . GLU A 1 112 ? -13.820 -15.067 0.310 1.00 70.12 112 GLU A C 1
ATOM 914 O O . GLU A 1 112 ? -13.432 -16.107 0.835 1.00 70.12 112 GLU A O 1
ATOM 919 N N . GLU A 1 113 ? -12.978 -14.262 -0.333 1.00 73.19 113 GLU A N 1
ATOM 920 C CA . GLU A 1 113 ? -11.544 -14.510 -0.495 1.00 73.19 113 GLU A CA 1
ATOM 921 C C . GLU A 1 113 ? -10.766 -14.453 0.831 1.00 73.19 113 GLU A C 1
ATOM 923 O O . GLU A 1 113 ? -9.893 -15.284 1.065 1.00 73.19 113 GLU A O 1
ATOM 928 N N . ASN A 1 114 ? -11.134 -13.557 1.751 1.00 74.75 114 ASN A N 1
ATOM 929 C CA . ASN A 1 114 ? -10.506 -13.426 3.070 1.00 74.75 114 ASN A CA 1
ATOM 930 C C . ASN A 1 114 ? -10.954 -14.524 4.049 1.00 74.75 114 ASN A C 1
ATOM 932 O O . ASN A 1 114 ? -10.288 -14.770 5.051 1.00 74.75 114 ASN A O 1
ATOM 936 N N . LEU A 1 115 ? -12.055 -15.228 3.768 1.00 79.31 115 LEU A N 1
ATOM 937 C CA . LEU A 1 115 ? -12.410 -16.431 4.528 1.00 79.31 115 LEU A CA 1
ATOM 938 C C . LEU A 1 115 ? -11.374 -17.541 4.329 1.00 79.31 115 LEU A C 1
ATOM 940 O O . LEU A 1 115 ? -11.131 -18.315 5.250 1.00 79.31 115 LEU A O 1
ATOM 944 N N . LYS A 1 116 ? -10.713 -17.577 3.163 1.00 81.00 116 LYS A N 1
ATOM 945 C CA . LYS A 1 116 ? -9.617 -18.517 2.880 1.00 81.00 116 LYS A CA 1
ATOM 946 C C . LYS A 1 116 ? -8.341 -18.201 3.662 1.00 81.00 116 LYS A C 1
ATOM 948 O O . LYS A 1 116 ? -7.461 -19.049 3.737 1.00 81.00 116 LYS A O 1
ATOM 953 N N . THR A 1 117 ? -8.235 -17.003 4.238 1.00 84.31 117 THR A N 1
ATOM 954 C CA . THR A 1 117 ? -7.095 -16.583 5.067 1.00 84.31 117 THR A CA 1
ATOM 955 C C . THR A 1 117 ? -7.441 -16.485 6.552 1.00 84.31 117 THR A C 1
ATOM 957 O O . THR A 1 117 ? -6.567 -16.182 7.355 1.00 84.31 117 THR A O 1
ATOM 960 N N . ASN A 1 118 ? -8.692 -16.760 6.939 1.00 86.94 118 ASN A N 1
ATOM 961 C CA . ASN A 1 118 ? -9.137 -16.741 8.328 1.00 86.94 118 ASN A CA 1
ATOM 962 C C . ASN A 1 118 ? -9.134 -18.161 8.907 1.00 86.94 118 ASN A C 1
ATOM 964 O O . ASN A 1 118 ? -10.065 -18.938 8.698 1.00 86.94 118 ASN A O 1
ATOM 968 N N . GLU A 1 119 ? -8.098 -18.486 9.674 1.00 90.25 119 GLU A N 1
ATOM 969 C CA . GLU A 1 119 ? -7.904 -19.793 10.298 1.00 90.25 119 GLU A CA 1
ATOM 970 C C . GLU A 1 119 ? -9.072 -20.215 11.193 1.00 90.25 119 GLU A C 1
ATOM 972 O O . GLU A 1 119 ? -9.465 -21.381 11.182 1.00 90.25 119 GLU A O 1
ATOM 977 N N . TRP A 1 120 ? -9.657 -19.272 11.940 1.00 91.00 120 TRP A N 1
ATOM 978 C CA . TRP A 1 120 ? -10.772 -19.555 12.841 1.00 91.00 120 TRP A CA 1
ATOM 979 C C . TRP A 1 120 ? -12.020 -19.943 12.053 1.00 91.00 120 TRP A C 1
ATOM 981 O O . TRP A 1 120 ? -12.688 -20.918 12.392 1.00 91.00 120 TRP A O 1
ATOM 991 N N . TYR A 1 121 ? -12.307 -19.224 10.968 1.00 90.88 121 TYR A N 1
ATOM 992 C CA . TYR A 1 121 ? -13.415 -19.554 10.082 1.00 90.88 121 TYR A CA 1
ATOM 993 C C . TYR A 1 121 ? -13.191 -20.888 9.367 1.00 90.88 121 TYR A C 1
ATOM 995 O O . TYR A 1 121 ? -14.088 -21.724 9.371 1.00 90.88 121 TYR A O 1
ATOM 1003 N N . LEU A 1 122 ? -12.000 -21.127 8.810 1.00 91.06 122 LEU A N 1
ATOM 1004 C CA . LEU A 1 122 ? -11.671 -22.410 8.175 1.00 91.06 122 LEU A CA 1
ATOM 1005 C C . LEU A 1 122 ? -11.818 -23.590 9.144 1.00 91.06 122 LEU A C 1
ATOM 1007 O O . LEU A 1 122 ? -12.215 -24.679 8.746 1.00 91.06 122 LEU A O 1
ATOM 1011 N N . SER A 1 123 ? -11.524 -23.353 10.420 1.00 92.56 123 SER A N 1
ATOM 1012 C CA . SER A 1 123 ? -11.597 -24.354 11.480 1.00 92.56 123 SER A CA 1
ATOM 1013 C C . SER A 1 123 ? -13.006 -24.608 12.017 1.00 92.56 123 SER A C 1
ATOM 1015 O O . SER A 1 123 ? -13.331 -25.734 12.384 1.00 92.56 123 SER A O 1
ATOM 1017 N N . THR A 1 124 ? -13.827 -23.562 12.131 1.00 92.50 124 THR A N 1
ATOM 1018 C CA . THR A 1 124 ? -15.080 -23.605 12.913 1.00 92.50 124 THR A CA 1
ATOM 1019 C C . THR A 1 124 ? -16.329 -23.273 12.105 1.00 92.50 124 THR A C 1
ATOM 1021 O O . THR A 1 124 ? -17.442 -23.504 12.569 1.00 92.50 124 THR A O 1
ATOM 1024 N N . GLY A 1 125 ? -16.169 -22.665 10.929 1.00 89.94 125 GLY A N 1
ATOM 1025 C CA . GLY A 1 125 ? -17.241 -22.035 10.159 1.00 89.94 125 GLY A CA 1
ATOM 1026 C C . GLY A 1 125 ? -17.855 -20.797 10.823 1.00 89.94 125 GLY A C 1
ATOM 1027 O O . GLY A 1 125 ? -18.792 -20.214 10.279 1.00 89.94 125 GLY A O 1
ATOM 1028 N N . LEU A 1 126 ? -17.353 -20.366 11.986 1.00 88.19 126 LEU A N 1
ATOM 1029 C CA . LEU A 1 126 ? -17.853 -19.197 12.701 1.00 88.19 126 LEU A CA 1
ATOM 1030 C C . LEU A 1 126 ? -17.085 -17.947 12.277 1.00 88.19 126 LEU A C 1
ATOM 1032 O O . LEU A 1 126 ? -15.857 -17.909 12.279 1.00 88.19 126 LEU A O 1
ATOM 1036 N N . VAL A 1 127 ? -17.822 -16.888 11.948 1.00 82.56 127 VAL A N 1
ATOM 1037 C CA . VAL A 1 127 ? -17.238 -15.606 11.522 1.00 82.56 127 VAL A CA 1
ATOM 1038 C C . VAL A 1 127 ? -17.106 -14.603 12.663 1.00 82.56 127 VAL A C 1
ATOM 1040 O O . VAL A 1 127 ? -16.356 -13.642 12.558 1.00 82.56 127 VAL A O 1
ATOM 1043 N N . SER A 1 128 ? -17.818 -14.786 13.772 1.00 84.38 128 SER A N 1
ATOM 1044 C CA . SER A 1 128 ? -17.918 -13.763 14.812 1.00 84.38 128 SER A CA 1
ATOM 1045 C C . SER A 1 128 ? -17.763 -14.324 16.211 1.00 84.38 128 SER A C 1
ATOM 1047 O O . SER A 1 128 ? -18.093 -15.479 16.465 1.00 84.38 128 SER A O 1
ATOM 1049 N N . SER A 1 129 ? -17.338 -13.467 17.130 1.00 90.38 129 SER A N 1
ATOM 1050 C CA . SER A 1 129 ? -17.164 -13.805 18.539 1.00 90.38 129 SER A CA 1
ATOM 1051 C C . SER A 1 129 ? -17.385 -12.581 19.415 1.00 90.38 129 SER A C 1
ATOM 1053 O O . SER A 1 129 ? -17.410 -11.440 18.939 1.00 90.38 129 SER A O 1
ATOM 1055 N N . TYR A 1 130 ? -17.528 -12.811 20.710 1.00 94.62 130 TYR A N 1
ATOM 1056 C CA . TYR A 1 130 ? -17.604 -11.746 21.696 1.00 94.62 130 TYR A CA 1
ATOM 1057 C C . TYR A 1 130 ? -16.861 -12.172 22.958 1.00 94.62 130 TYR A C 1
ATOM 1059 O O . TYR A 1 130 ? -16.762 -13.356 23.273 1.00 94.62 130 TYR A O 1
ATOM 1067 N N . SER A 1 131 ? -16.279 -11.213 23.659 1.00 96.00 131 SER A N 1
ATOM 1068 C CA . SER A 1 131 ? -15.512 -11.470 24.871 1.00 96.00 131 SER A CA 1
ATOM 1069 C C . SER A 1 131 ? -15.594 -10.294 25.825 1.00 96.00 131 SER A C 1
ATOM 1071 O O . SER A 1 131 ? -15.964 -9.184 25.448 1.00 96.00 131 SER A O 1
ATOM 1073 N N . THR A 1 132 ? -15.270 -10.530 27.087 1.00 96.62 132 THR A N 1
ATOM 1074 C CA . THR A 1 132 ? -14.993 -9.461 28.039 1.00 96.62 132 THR A CA 1
ATOM 1075 C C . THR A 1 132 ? -13.521 -9.514 28.390 1.00 96.62 132 THR A C 1
ATOM 1077 O O . THR A 1 132 ? -13.000 -10.577 28.730 1.00 96.62 132 THR A O 1
ATOM 1080 N N . ARG A 1 133 ? -12.859 -8.364 28.281 1.00 96.00 133 ARG A N 1
ATOM 1081 C CA . ARG A 1 133 ? -11.453 -8.198 28.639 1.00 96.00 133 ARG A CA 1
ATOM 1082 C C . ARG A 1 133 ? -11.358 -7.416 29.933 1.00 96.00 133 ARG A C 1
ATOM 1084 O O . ARG A 1 133 ? -11.931 -6.332 29.997 1.00 96.00 133 ARG A O 1
ATOM 1091 N N . ILE A 1 134 ? -10.611 -7.934 30.900 1.00 95.62 134 ILE A N 1
ATOM 1092 C CA . ILE A 1 134 ? -10.359 -7.326 32.204 1.00 95.62 134 ILE A CA 1
ATOM 1093 C C . ILE A 1 134 ? -8.859 -7.050 32.346 1.00 95.62 134 ILE A C 1
ATOM 1095 O O . ILE A 1 134 ? -8.042 -7.943 32.131 1.00 95.62 134 ILE A O 1
ATOM 1099 N N . LEU A 1 135 ? -8.508 -5.822 32.717 1.00 92.50 135 LEU A N 1
ATOM 1100 C CA . LEU A 1 135 ? -7.168 -5.398 33.110 1.00 92.50 135 LEU A CA 1
ATOM 1101 C C . LEU A 1 135 ? -7.139 -5.263 34.633 1.00 92.50 135 LEU A C 1
ATOM 1103 O O . LEU A 1 135 ? -7.947 -4.532 35.206 1.00 92.50 135 LEU A O 1
ATOM 1107 N N . SER A 1 136 ? -6.234 -5.981 35.291 1.00 90.19 136 SER A N 1
ATOM 1108 C CA . SER A 1 136 ? -6.114 -5.981 36.751 1.00 90.19 136 SER A CA 1
ATOM 1109 C C . SER A 1 136 ? -4.647 -5.865 37.159 1.00 90.19 136 SER A C 1
ATOM 1111 O O . SER A 1 136 ? -4.052 -6.846 37.614 1.00 90.19 136 SER A O 1
ATOM 1113 N N . PRO A 1 137 ? -4.039 -4.679 37.013 1.00 85.25 137 PRO A N 1
ATOM 1114 C CA . PRO A 1 137 ? -2.645 -4.491 37.372 1.00 85.25 137 PRO A CA 1
ATOM 1115 C C . PRO A 1 137 ? -2.425 -4.685 38.871 1.00 85.25 137 PRO A C 1
ATOM 1117 O O . PRO A 1 137 ? -3.317 -4.462 39.703 1.00 85.25 137 PRO A O 1
ATOM 1120 N N . TYR A 1 138 ? -1.219 -5.143 39.207 1.00 83.81 138 TYR A N 1
ATOM 1121 C CA . TYR A 1 138 ? -0.814 -5.356 40.592 1.00 83.81 138 TYR A CA 1
ATOM 1122 C C . TYR A 1 138 ? -0.201 -4.077 41.149 1.00 83.81 138 TYR A C 1
ATOM 1124 O O . TYR A 1 138 ? 0.670 -3.473 40.524 1.00 83.81 138 TYR A O 1
ATOM 1132 N N . VAL A 1 139 ? -0.643 -3.675 42.335 1.00 81.06 139 VAL A N 1
ATOM 1133 C CA . VAL A 1 139 ? -0.169 -2.472 43.015 1.00 81.06 139 VAL A CA 1
ATOM 1134 C C . VAL A 1 139 ? 0.585 -2.886 44.268 1.00 81.06 139 VAL A C 1
ATOM 1136 O O . VAL A 1 139 ? 0.024 -3.485 45.183 1.00 81.06 139 VAL A O 1
ATOM 1139 N N . LEU A 1 140 ? 1.864 -2.529 44.316 1.00 81.06 140 LEU A N 1
ATOM 1140 C CA . LEU A 1 140 ? 2.716 -2.667 45.486 1.00 81.06 140 LEU A CA 1
ATOM 1141 C C . LEU A 1 140 ? 2.815 -1.342 46.223 1.00 81.06 140 LEU A C 1
ATOM 1143 O O . LEU A 1 140 ? 3.063 -0.298 45.626 1.00 81.06 140 LEU A O 1
ATOM 1147 N N . CYS A 1 141 ? 2.753 -1.396 47.542 1.00 79.44 141 CYS A N 1
ATOM 1148 C CA . CYS A 1 141 ? 3.224 -0.319 48.383 1.00 79.44 141 CYS A CA 1
ATOM 1149 C C . CYS A 1 141 ? 4.716 -0.472 48.657 1.00 79.44 141 CYS A C 1
ATOM 1151 O O . CYS A 1 141 ? 5.142 -1.406 49.338 1.00 79.44 141 CYS A O 1
ATOM 1153 N N . SER A 1 142 ? 5.508 0.458 48.134 1.00 80.69 142 SER A N 1
ATOM 1154 C CA . SER A 1 142 ? 6.941 0.566 48.389 1.00 80.69 142 SER A CA 1
ATOM 1155 C C . SER A 1 142 ? 7.216 1.954 48.954 1.00 80.69 142 SER A C 1
ATOM 1157 O O . SER A 1 142 ? 6.834 2.954 48.352 1.00 80.69 142 SER A O 1
ATOM 1159 N N . GLU A 1 143 ? 7.810 2.023 50.149 1.00 83.00 143 GLU A N 1
ATOM 1160 C CA . GLU A 1 143 ? 8.141 3.294 50.823 1.00 83.00 143 GLU A CA 1
ATOM 1161 C C . GLU A 1 143 ? 6.926 4.220 51.048 1.00 83.00 143 GLU A C 1
ATOM 1163 O O . GLU A 1 143 ? 7.022 5.443 50.952 1.00 83.00 143 GLU A O 1
ATOM 1168 N N . GLY A 1 144 ? 5.749 3.640 51.314 1.00 76.62 144 GLY A N 1
ATOM 1169 C CA . GLY A 1 144 ? 4.499 4.393 51.481 1.00 76.62 144 GLY A CA 1
ATOM 1170 C C . GLY A 1 144 ? 3.908 4.939 50.175 1.00 76.62 144 GLY A C 1
ATOM 1171 O O . GLY A 1 144 ? 2.899 5.640 50.215 1.00 76.62 144 GLY A O 1
ATOM 1172 N N . LYS A 1 145 ? 4.498 4.603 49.019 1.00 77.19 145 LYS A N 1
ATOM 1173 C CA . LYS A 1 145 ? 4.004 4.966 47.689 1.00 77.19 145 LYS A CA 1
ATOM 1174 C C . LYS A 1 145 ? 3.422 3.747 46.989 1.00 77.19 145 LYS A C 1
ATOM 1176 O O . LYS A 1 145 ? 4.031 2.679 46.969 1.00 77.19 145 LYS A O 1
ATOM 1181 N N . MET A 1 146 ? 2.258 3.932 46.372 1.00 79.06 146 MET A N 1
ATOM 1182 C CA . MET A 1 146 ? 1.711 2.956 45.434 1.00 79.06 146 MET A CA 1
ATOM 1183 C C . MET A 1 146 ? 2.562 2.944 44.166 1.00 79.06 146 MET A C 1
ATOM 1185 O O . MET A 1 146 ? 2.772 3.985 43.542 1.00 79.06 146 MET A O 1
ATOM 1189 N N . ARG A 1 147 ? 3.026 1.760 43.787 1.00 83.88 147 ARG A N 1
ATOM 1190 C CA . ARG A 1 147 ? 3.717 1.485 42.537 1.00 83.88 147 ARG A CA 1
ATOM 1191 C C . ARG A 1 147 ? 2.972 0.369 41.824 1.00 83.88 147 ARG A C 1
ATOM 1193 O O . ARG A 1 147 ? 2.832 -0.727 42.359 1.00 83.88 147 ARG A O 1
ATOM 1200 N N . GLU A 1 148 ? 2.483 0.671 40.634 1.00 83.56 148 GLU A N 1
ATOM 1201 C CA . GLU A 1 148 ? 1.948 -0.340 39.732 1.00 83.56 148 GLU A CA 1
ATOM 1202 C C . GLU A 1 148 ? 3.117 -1.156 39.166 1.00 83.56 148 GLU A C 1
ATOM 1204 O O . GLU A 1 148 ? 4.155 -0.585 38.817 1.00 83.56 148 GLU A O 1
ATOM 1209 N N . LEU A 1 149 ? 3.001 -2.484 39.171 1.00 81.25 149 LEU A N 1
ATOM 1210 C CA . LEU A 1 149 ? 3.957 -3.341 38.480 1.00 81.25 149 LEU A CA 1
ATOM 1211 C C . LEU A 1 149 ? 3.587 -3.420 37.004 1.00 81.25 149 LEU A C 1
ATOM 1213 O O . LEU A 1 149 ? 2.480 -3.840 36.667 1.00 81.25 149 LEU A O 1
ATOM 1217 N N . ASP A 1 150 ? 4.549 -3.065 36.157 1.00 70.12 150 ASP A N 1
ATOM 1218 C CA . ASP A 1 150 ? 4.456 -3.243 34.714 1.00 70.12 150 ASP A CA 1
ATOM 1219 C C . ASP A 1 150 ? 4.386 -4.738 34.367 1.00 70.12 150 ASP A C 1
ATOM 1221 O O . ASP A 1 150 ? 5.099 -5.557 34.950 1.00 70.12 150 ASP A O 1
ATOM 1225 N N . GLY A 1 151 ? 3.531 -5.085 33.406 1.00 68.94 151 GLY A N 1
ATOM 1226 C CA . GLY A 1 151 ? 3.373 -6.452 32.915 1.00 68.94 151 GLY A CA 1
ATOM 1227 C C . GLY A 1 151 ? 1.946 -6.762 32.457 1.00 68.94 151 GLY A C 1
ATOM 1228 O O . GLY A 1 151 ? 1.001 -6.066 32.849 1.00 68.94 151 GLY A O 1
ATOM 1229 N N . PRO A 1 152 ? 1.755 -7.790 31.610 1.00 74.62 152 PRO A N 1
ATOM 1230 C CA . PRO A 1 152 ? 0.426 -8.295 31.305 1.00 74.62 152 PRO A CA 1
ATOM 1231 C C . PRO A 1 152 ? -0.260 -8.757 32.594 1.00 74.62 152 PRO A C 1
ATOM 1233 O O . PRO A 1 152 ? 0.263 -9.565 33.351 1.00 74.62 152 PRO A O 1
ATOM 1236 N N . SER A 1 153 ? -1.447 -8.219 32.843 1.00 87.94 153 SER A N 1
ATOM 1237 C CA . SER A 1 153 ? -2.319 -8.589 33.959 1.00 87.94 153 SER A CA 1
ATOM 1238 C C . SER A 1 153 ? -3.752 -8.676 33.451 1.00 87.94 153 SER A C 1
ATOM 1240 O O . SER A 1 153 ? -4.640 -7.887 33.783 1.00 87.94 153 SER A O 1
ATOM 1242 N N . LEU A 1 154 ? -3.924 -9.606 32.521 1.00 93.38 154 LEU A N 1
ATOM 1243 C CA . LEU A 1 154 ? -5.058 -9.670 31.620 1.00 93.38 154 LEU A CA 1
ATOM 1244 C C . LEU A 1 154 ? -5.902 -10.902 31.929 1.00 93.38 154 LEU A C 1
ATOM 1246 O O . LEU A 1 154 ? -5.377 -11.999 32.104 1.00 93.38 154 LEU A O 1
ATOM 1250 N N . ILE A 1 155 ? -7.220 -10.723 31.925 1.00 96.12 155 ILE A N 1
ATOM 1251 C CA . ILE A 1 155 ? -8.180 -11.823 31.936 1.00 96.12 155 ILE A CA 1
ATOM 1252 C C . ILE A 1 155 ? -9.116 -11.639 30.749 1.00 96.12 155 ILE A C 1
ATOM 1254 O O . ILE A 1 155 ? -9.739 -10.586 30.607 1.00 96.12 155 ILE A O 1
ATOM 1258 N N . ASP A 1 156 ? -9.239 -12.659 29.911 1.00 96.81 156 ASP A N 1
ATOM 1259 C CA . ASP A 1 156 ? -10.199 -12.694 28.814 1.00 96.81 156 ASP A CA 1
ATOM 1260 C C . ASP A 1 156 ? -11.219 -13.814 29.062 1.00 96.81 156 ASP A C 1
ATOM 1262 O O . ASP A 1 156 ? -10.855 -14.980 29.197 1.00 96.81 156 ASP A O 1
ATOM 1266 N N . ILE A 1 157 ? -12.510 -13.470 29.088 1.00 97.81 157 ILE A N 1
ATOM 1267 C CA . ILE A 1 157 ? -13.603 -14.453 29.027 1.00 97.81 157 ILE A CA 1
ATOM 1268 C C . ILE A 1 157 ? -14.225 -14.350 27.641 1.00 97.81 157 ILE A C 1
ATOM 1270 O O . ILE A 1 157 ? -14.879 -13.350 27.331 1.00 97.81 157 ILE A O 1
ATOM 1274 N N . SER A 1 158 ? -14.002 -15.354 26.799 1.00 96.75 158 SER A N 1
ATOM 1275 C CA . SER A 1 158 ? -14.393 -15.333 25.389 1.00 96.75 158 SER A CA 1
ATOM 1276 C C . SER A 1 158 ? -15.448 -16.372 25.071 1.00 96.75 158 SER A C 1
ATOM 1278 O O . SER A 1 158 ? -15.452 -17.472 25.613 1.00 96.75 158 SER A O 1
ATOM 1280 N N . PHE A 1 159 ? -16.333 -16.014 24.151 1.00 96.12 159 PHE A N 1
ATOM 1281 C CA . PHE A 1 159 ? -17.412 -16.848 23.659 1.00 96.12 159 PHE A CA 1
ATOM 1282 C C . PHE A 1 159 ? -17.186 -17.085 22.170 1.00 96.12 159 PHE A C 1
ATOM 1284 O O . PHE A 1 159 ? -17.062 -16.133 21.393 1.00 96.12 159 PHE A O 1
ATOM 1291 N N . ASN A 1 160 ? -17.121 -18.359 21.783 1.00 94.38 160 ASN A N 1
ATOM 1292 C CA . ASN A 1 160 ? -16.855 -18.796 20.411 1.00 94.38 160 ASN A CA 1
ATOM 1293 C C . ASN A 1 160 ? -15.521 -18.269 19.850 1.00 94.38 160 ASN A C 1
ATOM 1295 O O . ASN A 1 160 ? -15.450 -17.903 18.679 1.00 94.38 160 ASN A O 1
ATOM 1299 N N . ARG A 1 161 ? -14.475 -18.195 20.689 1.00 92.69 161 ARG A N 1
ATOM 1300 C CA . ARG A 1 161 ? -13.127 -17.754 20.299 1.00 92.69 161 ARG A CA 1
ATOM 1301 C C . ARG A 1 161 ? -12.052 -18.198 21.289 1.00 92.69 161 ARG A C 1
ATOM 1303 O O . ARG A 1 161 ? -12.344 -18.386 22.463 1.00 92.69 161 ARG A O 1
ATOM 1310 N N . LEU A 1 162 ? -10.820 -18.282 20.793 1.00 92.56 162 LEU A N 1
ATOM 1311 C CA . LEU A 1 162 ? -9.569 -18.353 21.550 1.00 92.56 162 LEU A CA 1
ATOM 1312 C C . LEU A 1 162 ? -8.781 -17.050 21.341 1.00 92.56 162 LEU A C 1
ATOM 1314 O O . LEU A 1 162 ? -8.742 -16.559 20.207 1.00 92.56 162 LEU A O 1
ATOM 1318 N N . ASN A 1 163 ? -8.167 -16.484 22.385 1.00 88.88 163 ASN A N 1
ATOM 1319 C CA . ASN A 1 163 ? -7.308 -15.299 22.218 1.00 88.88 163 ASN A CA 1
ATOM 1320 C C . ASN A 1 163 ? -5.816 -15.635 22.276 1.00 88.88 163 ASN A C 1
ATOM 1322 O O . ASN A 1 163 ? -5.083 -15.187 21.399 1.00 88.88 163 ASN A O 1
ATOM 1326 N N . HIS A 1 164 ? -5.389 -16.412 23.273 1.00 91.81 164 HIS A N 1
ATOM 1327 C CA . HIS A 1 164 ? -3.972 -16.650 23.584 1.00 91.81 164 HIS A CA 1
ATOM 1328 C C . HIS A 1 164 ? -3.585 -18.132 23.581 1.00 91.81 164 HIS A C 1
ATOM 1330 O O . HIS A 1 164 ? -2.429 -18.452 23.339 1.00 91.81 164 HIS A O 1
ATOM 1336 N N . LEU A 1 165 ? -4.530 -19.051 23.827 1.00 93.56 165 LEU A N 1
ATOM 1337 C CA . LEU A 1 165 ? -4.230 -20.486 23.980 1.00 93.56 165 LEU A CA 1
ATOM 1338 C C . LEU A 1 165 ? -3.610 -21.137 22.738 1.00 93.56 165 LEU A C 1
ATOM 1340 O O . LEU A 1 165 ? -2.797 -22.051 22.863 1.00 93.56 165 LEU A O 1
ATOM 1344 N N . ALA A 1 166 ? -4.074 -20.737 21.557 1.00 93.75 166 ALA A N 1
ATOM 1345 C CA . ALA A 1 166 ? -3.751 -21.402 20.307 1.00 93.75 166 ALA A CA 1
ATOM 1346 C C . ALA A 1 166 ? -2.940 -20.469 19.416 1.00 93.75 166 ALA A C 1
ATOM 1348 O O . ALA A 1 166 ? -3.488 -19.578 18.764 1.00 93.75 166 ALA A O 1
ATOM 1349 N N . GLU A 1 167 ? -1.632 -20.699 19.383 1.00 93.69 167 GLU A N 1
ATOM 1350 C CA . GLU A 1 167 ? -0.733 -20.006 18.474 1.00 93.69 167 GLU A CA 1
ATOM 1351 C C . GLU A 1 167 ? -0.961 -20.556 17.064 1.00 93.69 167 GLU A C 1
ATOM 1353 O O . GLU A 1 167 ? -0.735 -21.732 16.776 1.00 93.69 167 GLU A O 1
ATOM 1358 N N . ARG A 1 168 ? -1.476 -19.709 16.178 1.00 92.50 168 ARG A N 1
ATOM 1359 C CA . ARG A 1 168 ? -1.704 -20.061 14.776 1.00 92.50 168 ARG A CA 1
ATOM 1360 C C . ARG A 1 168 ? -0.376 -20.157 14.033 1.00 92.50 168 ARG A C 1
ATOM 1362 O O . ARG A 1 168 ? 0.451 -19.252 14.119 1.00 92.50 168 ARG A O 1
ATOM 1369 N N . LEU A 1 169 ? -0.205 -21.214 13.249 1.00 92.00 169 LEU A N 1
ATOM 1370 C CA . LEU A 1 169 ? 0.924 -21.319 12.340 1.00 92.00 169 LEU A CA 1
ATOM 1371 C C . LEU A 1 169 ? 0.551 -20.679 10.999 1.00 92.00 169 LEU A C 1
ATOM 1373 O O . LEU A 1 169 ? -0.442 -21.064 10.381 1.00 92.00 169 LEU A O 1
ATOM 1377 N N . VAL A 1 170 ? 1.344 -19.708 10.545 1.00 91.56 170 VAL A N 1
ATOM 1378 C CA . VAL A 1 170 ? 1.100 -18.975 9.295 1.00 91.56 170 VAL A CA 1
ATOM 1379 C C . VAL A 1 170 ? 2.293 -19.054 8.344 1.00 91.56 170 VAL A C 1
ATOM 1381 O O . VAL A 1 170 ? 3.435 -19.226 8.769 1.00 91.56 170 VAL A O 1
ATOM 1384 N N . VAL A 1 171 ? 2.023 -18.920 7.048 1.00 86.94 171 VAL A N 1
ATOM 1385 C CA . VAL A 1 171 ? 3.020 -18.707 5.997 1.00 86.94 171 VAL A CA 1
ATOM 1386 C C . VAL A 1 171 ? 2.799 -17.324 5.421 1.00 86.94 171 VAL A C 1
ATOM 1388 O O . VAL A 1 171 ? 1.738 -17.034 4.868 1.00 86.94 171 VAL A O 1
ATOM 1391 N N . SER A 1 172 ? 3.814 -16.478 5.527 1.00 83.50 172 SER A N 1
ATOM 1392 C CA . SER A 1 172 ? 3.770 -15.136 4.963 1.00 83.50 172 SER A CA 1
ATOM 1393 C C . SER A 1 172 ? 4.130 -15.185 3.477 1.00 83.50 172 SER A C 1
ATOM 1395 O O . SER A 1 172 ? 5.268 -15.478 3.112 1.00 83.50 172 SER A O 1
ATOM 1397 N N . VAL A 1 173 ? 3.171 -14.869 2.606 1.00 78.81 173 VAL A N 1
ATOM 1398 C CA . VAL A 1 173 ? 3.388 -14.709 1.160 1.00 78.81 173 VAL A CA 1
ATOM 1399 C C . VAL A 1 173 ? 3.063 -13.266 0.800 1.00 78.81 173 VAL A C 1
ATOM 1401 O O . VAL A 1 173 ? 1.935 -12.816 0.984 1.00 78.81 173 VAL A O 1
ATOM 1404 N N . ASN A 1 174 ? 4.049 -12.517 0.297 1.00 78.25 174 ASN A N 1
ATOM 1405 C CA . ASN A 1 174 ? 3.898 -11.095 -0.046 1.00 78.25 174 ASN A CA 1
ATOM 1406 C C . ASN A 1 174 ? 3.361 -10.227 1.115 1.00 78.25 174 ASN A C 1
ATOM 1408 O O . ASN A 1 174 ? 2.520 -9.353 0.898 1.00 78.25 174 ASN A O 1
ATOM 1412 N N . SER A 1 175 ? 3.835 -10.480 2.341 1.00 78.88 175 SER A N 1
ATOM 1413 C CA . SER A 1 175 ? 3.389 -9.815 3.582 1.00 78.88 175 SER A CA 1
ATOM 1414 C C . SER A 1 175 ? 1.928 -10.076 3.981 1.00 78.88 175 SER A C 1
ATOM 1416 O O . SER A 1 175 ? 1.401 -9.366 4.832 1.00 78.88 175 SER A O 1
ATOM 1418 N N . ILE A 1 176 ? 1.274 -11.076 3.382 1.00 75.06 176 ILE A N 1
ATOM 1419 C CA . ILE A 1 176 ? -0.026 -11.587 3.827 1.00 75.06 176 ILE A CA 1
ATOM 1420 C C . ILE A 1 176 ? 0.211 -12.929 4.511 1.00 75.06 176 ILE A C 1
ATOM 1422 O O . ILE A 1 176 ? 0.802 -13.833 3.917 1.00 75.06 176 ILE A O 1
ATOM 1426 N N . ASP A 1 177 ? -0.264 -13.052 5.745 1.00 84.75 177 ASP A N 1
ATOM 1427 C CA . ASP A 1 177 ? -0.195 -14.293 6.508 1.00 84.75 177 ASP A CA 1
ATOM 1428 C C . ASP A 1 177 ? -1.351 -15.212 6.109 1.00 84.75 177 ASP A C 1
ATOM 1430 O O . ASP A 1 177 ? -2.525 -14.891 6.311 1.00 84.75 177 ASP A O 1
ATOM 1434 N N . TYR A 1 178 ? -1.008 -16.364 5.538 1.00 88.56 178 TYR A N 1
ATOM 1435 C CA . TYR A 1 178 ? -1.944 -17.442 5.245 1.00 88.56 178 TYR A CA 1
ATOM 1436 C C . TYR A 1 178 ? -1.851 -18.506 6.336 1.00 88.56 178 TYR A C 1
ATOM 1438 O O . TYR A 1 178 ? -0.739 -18.825 6.756 1.00 88.56 178 TYR A O 1
ATOM 1446 N N . PRO A 1 179 ? -2.968 -19.105 6.780 1.00 91.75 179 PRO A N 1
ATOM 1447 C CA . PRO A 1 179 ? -2.900 -20.248 7.675 1.00 91.75 179 PRO A CA 1
ATOM 1448 C C . PRO A 1 179 ? -2.109 -21.377 7.025 1.00 91.75 179 PRO A C 1
ATOM 1450 O O . PRO A 1 179 ? -2.350 -21.734 5.872 1.00 91.75 179 PRO A O 1
ATOM 1453 N N . TYR A 1 180 ? -1.178 -21.958 7.773 1.00 92.75 180 TYR A N 1
ATOM 1454 C CA . TYR A 1 180 ? -0.518 -23.175 7.343 1.00 92.75 180 TYR A CA 1
ATOM 1455 C C . TYR A 1 180 ? -1.514 -24.337 7.437 1.00 92.75 180 TYR A C 1
ATOM 1457 O O . TYR A 1 180 ? -2.123 -24.552 8.489 1.00 92.75 180 TYR A O 1
ATOM 1465 N N . LEU A 1 181 ? -1.709 -25.057 6.329 1.00 93.19 181 LEU A N 1
ATOM 1466 C CA . LEU A 1 181 ? -2.709 -26.118 6.213 1.00 93.19 181 LEU A CA 1
ATOM 1467 C C . LEU A 1 181 ? -2.033 -27.487 6.108 1.00 93.19 181 LEU A C 1
ATOM 1469 O O . LEU A 1 181 ? -1.239 -27.719 5.200 1.00 93.19 181 LEU A O 1
ATOM 1473 N N . ILE A 1 182 ? -2.421 -28.424 6.971 1.00 93.56 182 ILE A N 1
ATOM 1474 C CA . ILE A 1 182 ? -2.074 -29.846 6.841 1.00 93.56 182 ILE A CA 1
ATOM 1475 C C . ILE A 1 182 ? -3.349 -30.598 6.496 1.00 93.56 182 ILE A C 1
ATOM 1477 O O . ILE A 1 182 ? -4.292 -30.616 7.284 1.00 93.56 182 ILE A O 1
ATOM 1481 N N . ASN A 1 183 ? -3.392 -31.216 5.312 1.00 91.62 183 ASN A N 1
ATOM 1482 C CA . ASN A 1 183 ? -4.593 -31.888 4.799 1.00 91.62 183 ASN A CA 1
ATOM 1483 C C . ASN A 1 183 ? -5.841 -30.983 4.891 1.00 91.62 183 ASN A C 1
ATOM 1485 O O . ASN A 1 183 ? -6.865 -31.389 5.434 1.00 91.62 183 ASN A O 1
ATOM 1489 N N . GLU A 1 184 ? -5.707 -29.740 4.407 1.00 92.31 184 GLU A N 1
ATOM 1490 C CA . GLU A 1 184 ? -6.747 -28.691 4.402 1.00 92.31 184 GLU A CA 1
ATOM 1491 C C . GLU A 1 184 ? -7.184 -28.184 5.790 1.00 92.31 184 GLU A C 1
ATOM 1493 O O . GLU A 1 184 ? -8.106 -27.379 5.894 1.00 92.31 184 GLU A O 1
ATOM 1498 N N . LYS A 1 185 ? -6.502 -28.596 6.865 1.00 95.44 185 LYS A N 1
ATOM 1499 C CA . LYS A 1 185 ? -6.817 -28.190 8.240 1.00 95.44 185 LYS A CA 1
ATOM 1500 C C . LYS A 1 185 ? -5.813 -27.147 8.743 1.00 95.44 185 LYS A C 1
ATOM 1502 O O . LYS A 1 185 ? -4.611 -27.425 8.695 1.00 95.44 185 LYS A O 1
ATOM 1507 N N . PRO A 1 186 ? -6.267 -25.985 9.251 1.00 96.00 186 PRO A N 1
ATOM 1508 C CA . PRO A 1 186 ? -5.384 -25.002 9.873 1.00 96.00 186 PRO A CA 1
ATOM 1509 C C . PRO A 1 186 ? -4.640 -25.577 11.079 1.00 96.00 186 PRO A C 1
ATOM 1511 O O . PRO A 1 186 ? -5.239 -26.241 11.930 1.00 96.00 186 PRO A O 1
ATOM 1514 N N . VAL A 1 187 ? -3.336 -25.312 11.148 1.00 95.62 187 VAL A N 1
ATOM 1515 C CA . VAL A 1 187 ? -2.474 -25.789 12.233 1.00 95.62 187 VAL A CA 1
ATOM 1516 C C . VAL A 1 187 ? -2.382 -24.760 13.357 1.00 95.62 187 VAL A C 1
ATOM 1518 O O . VAL A 1 187 ? -2.063 -23.590 13.136 1.00 95.62 187 VAL A O 1
ATOM 1521 N N . TYR A 1 188 ? -2.597 -25.233 14.579 1.00 96.19 188 TYR A N 1
ATOM 1522 C CA . TYR A 1 188 ? -2.404 -24.497 15.819 1.00 96.19 188 TYR A CA 1
ATOM 1523 C C . TYR A 1 188 ? -1.378 -25.210 16.695 1.00 96.19 188 TYR A C 1
ATOM 1525 O O . TYR A 1 188 ? -1.433 -26.428 16.866 1.00 96.19 188 TYR A O 1
ATOM 1533 N N . LYS A 1 189 ? -0.484 -24.442 17.308 1.00 95.19 189 LYS A N 1
ATOM 1534 C CA . LYS A 1 189 ? 0.360 -24.882 18.412 1.00 95.19 189 LYS A CA 1
ATOM 1535 C C . LYS A 1 189 ? -0.371 -24.570 19.714 1.00 95.19 189 LYS A C 1
ATOM 1537 O O . LYS A 1 189 ? -0.685 -23.417 20.003 1.00 95.19 189 LYS A O 1
ATOM 1542 N N . ILE A 1 190 ? -0.680 -25.611 20.478 1.00 95.50 190 ILE A N 1
ATOM 1543 C CA . ILE A 1 190 ? -1.411 -25.506 21.746 1.00 95.50 190 ILE A CA 1
ATOM 1544 C C . ILE A 1 190 ? -0.606 -26.152 22.876 1.00 95.50 190 ILE A C 1
ATOM 1546 O O . ILE A 1 190 ? 0.074 -27.151 22.640 1.00 95.50 190 ILE A O 1
ATOM 1550 N N . PRO A 1 191 ? -0.683 -25.654 24.118 1.00 94.06 191 PRO A N 1
ATOM 1551 C CA . PRO A 1 191 ? -0.165 -26.369 25.278 1.00 94.06 191 PRO A CA 1
ATOM 1552 C C . PRO A 1 191 ? -0.840 -27.737 25.437 1.00 94.06 191 PRO A C 1
ATOM 1554 O O . PRO A 1 191 ? -2.003 -27.927 25.073 1.00 94.06 191 PRO A O 1
ATOM 1557 N N . LYS A 1 192 ? -0.137 -28.704 26.030 1.00 92.44 192 LYS A N 1
ATOM 1558 C CA . LYS A 1 192 ? -0.763 -29.959 26.460 1.00 92.44 192 LYS A CA 1
ATOM 1559 C C . LYS A 1 192 ? -1.807 -29.681 27.543 1.00 92.44 192 LYS A C 1
ATOM 1561 O O . LYS A 1 192 ? -1.606 -28.837 28.414 1.00 92.44 192 LYS A O 1
ATOM 1566 N N . ILE A 1 193 ? -2.904 -30.435 27.506 1.00 94.06 193 ILE A N 1
ATOM 1567 C CA . ILE A 1 193 ? -3.930 -30.395 28.553 1.00 94.06 193 ILE A CA 1
ATOM 1568 C C . ILE A 1 193 ? -3.286 -30.805 29.881 1.00 94.06 193 ILE A C 1
ATOM 1570 O O . ILE A 1 193 ? -2.733 -31.900 29.990 1.00 94.06 193 ILE A O 1
ATOM 1574 N N . THR A 1 194 ? -3.389 -29.944 30.892 1.00 94.12 194 THR A N 1
ATOM 1575 C CA . THR A 1 194 ? -2.898 -30.222 32.247 1.00 94.12 194 THR A CA 1
ATOM 1576 C C . THR A 1 194 ? -3.841 -31.179 32.968 1.00 94.12 194 THR A C 1
ATOM 1578 O O . THR A 1 194 ? -3.403 -32.135 33.604 1.00 94.12 194 THR A O 1
ATOM 1581 N N . ARG A 1 195 ? -5.154 -30.929 32.881 1.00 94.81 195 ARG A N 1
ATOM 1582 C CA . ARG A 1 195 ? -6.201 -31.820 33.407 1.00 94.81 195 ARG A CA 1
ATOM 1583 C C . ARG A 1 195 ? -7.541 -31.558 32.728 1.00 94.81 195 ARG A C 1
ATOM 1585 O O . ARG A 1 195 ? -7.825 -30.428 32.342 1.00 94.81 195 ARG A O 1
ATOM 1592 N N . SER A 1 196 ? -8.392 -32.576 32.701 1.00 94.75 196 SER A N 1
ATOM 1593 C CA . SER A 1 196 ? -9.794 -32.458 32.292 1.00 94.75 196 SER A CA 1
ATOM 1594 C C . SER A 1 196 ? -10.711 -32.911 33.424 1.00 94.75 196 SER A C 1
ATOM 1596 O O . SER A 1 196 ? -10.481 -33.951 34.039 1.00 94.75 196 SER A O 1
ATOM 1598 N N . GLN A 1 197 ? -11.771 -32.150 33.685 1.00 94.50 197 GLN A N 1
ATOM 1599 C CA . GLN A 1 197 ? -12.819 -32.493 34.643 1.00 94.50 197 GLN A CA 1
ATOM 1600 C C . GLN A 1 197 ? -14.187 -32.354 33.970 1.00 94.50 197 GLN A C 1
ATOM 1602 O O . GLN A 1 197 ? -14.748 -31.265 33.857 1.00 94.50 197 GLN A O 1
ATOM 1607 N N . GLY A 1 198 ? -14.730 -33.479 33.499 1.00 92.69 198 GLY A N 1
ATOM 1608 C CA . GLY A 1 198 ? -15.950 -33.483 32.692 1.00 92.69 198 GLY A CA 1
ATOM 1609 C C . GLY A 1 198 ? -15.747 -32.699 31.394 1.00 92.69 198 GLY A C 1
ATOM 1610 O O . GLY A 1 198 ? -14.859 -33.022 30.609 1.00 92.69 198 GLY A O 1
ATOM 1611 N N . ARG A 1 199 ? -16.552 -31.652 31.189 1.00 94.19 199 ARG A N 1
ATOM 1612 C CA . ARG A 1 199 ? -16.491 -30.756 30.021 1.00 94.19 199 ARG A CA 1
ATOM 1613 C C . ARG A 1 199 ? -15.632 -29.512 30.256 1.00 94.19 199 ARG A C 1
ATOM 1615 O O . ARG A 1 199 ? -15.906 -28.464 29.682 1.00 94.19 199 ARG A O 1
ATOM 1622 N N . ILE A 1 200 ? -14.655 -29.594 31.150 1.00 96.75 200 ILE A N 1
ATOM 1623 C CA . ILE A 1 200 ? -13.752 -28.486 31.463 1.00 96.75 200 ILE A CA 1
ATOM 1624 C C . ILE A 1 200 ? -12.331 -28.989 31.270 1.00 96.75 200 ILE A C 1
ATOM 1626 O O . ILE A 1 200 ? -11.907 -29.901 31.979 1.00 96.75 200 ILE A O 1
ATOM 1630 N N . ASP A 1 201 ? -11.610 -28.393 30.330 1.00 96.81 201 ASP A N 1
ATOM 1631 C CA . ASP A 1 201 ? -10.199 -28.675 30.092 1.00 96.81 201 ASP A CA 1
ATOM 1632 C C . ASP A 1 201 ? -9.372 -27.500 30.614 1.00 96.81 201 ASP A C 1
ATOM 1634 O O . ASP A 1 201 ? -9.663 -26.344 30.309 1.00 96.81 201 ASP A O 1
ATOM 1638 N N . TYR A 1 202 ? -8.360 -27.794 31.423 1.00 97.00 202 TYR A N 1
ATOM 1639 C CA . TYR A 1 202 ? -7.445 -26.807 31.981 1.00 97.00 202 TYR A CA 1
ATOM 1640 C C . TYR A 1 202 ? -6.060 -26.977 31.364 1.00 97.00 202 TYR A C 1
ATOM 1642 O O . TYR A 1 202 ? -5.490 -28.074 31.375 1.00 97.00 202 TYR A O 1
ATOM 1650 N N . TYR A 1 203 ? -5.531 -25.874 30.853 1.00 95.62 203 TYR A N 1
ATOM 1651 C CA . TYR A 1 203 ? -4.212 -25.753 30.254 1.00 95.62 203 TYR A CA 1
ATOM 1652 C C . TYR A 1 203 ? -3.387 -24.795 31.099 1.00 95.62 203 TYR A C 1
ATOM 1654 O O . TYR A 1 203 ? -3.889 -23.761 31.539 1.00 95.62 203 TYR A O 1
ATOM 1662 N N . ARG A 1 204 ? -2.114 -25.136 31.291 1.00 93.19 204 ARG A N 1
ATOM 1663 C CA . ARG A 1 204 ? -1.129 -24.254 31.911 1.00 93.19 204 ARG A CA 1
ATOM 1664 C C . ARG A 1 204 ? 0.118 -24.225 31.044 1.00 93.19 204 ARG A C 1
ATOM 1666 O O . ARG A 1 204 ? 0.712 -25.271 30.779 1.00 93.19 204 ARG A O 1
ATOM 1673 N N . TYR A 1 205 ? 0.515 -23.034 30.627 1.00 91.00 205 TYR A N 1
ATOM 1674 C CA . TYR A 1 205 ? 1.722 -22.796 29.846 1.00 91.00 205 TYR A CA 1
ATOM 1675 C C . TYR A 1 205 ? 2.590 -21.740 30.536 1.00 91.00 205 TYR A C 1
ATOM 1677 O O . TYR A 1 205 ? 2.027 -20.785 31.070 1.00 91.00 205 TYR A O 1
ATOM 1685 N N . PRO A 1 206 ? 3.926 -21.895 30.565 1.00 88.38 206 PRO A N 1
ATOM 1686 C CA . PRO A 1 206 ? 4.745 -23.042 30.118 1.00 88.38 206 PRO A CA 1
ATOM 1687 C C . PRO A 1 206 ? 4.643 -24.310 31.001 1.00 88.38 206 PRO A C 1
ATOM 1689 O O . PRO A 1 206 ? 5.317 -25.309 30.750 1.00 88.38 206 PRO A O 1
ATOM 1692 N N . GLY A 1 207 ? 3.796 -24.289 32.034 1.00 84.81 207 GLY A N 1
ATOM 1693 C CA . GLY A 1 207 ? 3.728 -25.317 33.079 1.00 84.81 207 GLY A CA 1
ATOM 1694 C C . GLY A 1 207 ? 4.493 -24.882 34.332 1.00 84.81 207 GLY A C 1
ATOM 1695 O O . GLY A 1 207 ? 4.986 -23.761 34.397 1.00 84.81 207 GLY A O 1
ATOM 1696 N N . SER A 1 208 ? 4.590 -25.743 35.345 1.00 83.25 208 SER A N 1
ATOM 1697 C CA . SER A 1 208 ? 5.360 -25.420 36.556 1.00 83.25 208 SER A CA 1
ATOM 1698 C C . SER A 1 208 ? 6.858 -25.314 36.236 1.00 83.25 208 SER A C 1
ATOM 1700 O O . SER A 1 208 ? 7.373 -26.243 35.608 1.00 83.25 208 SER A O 1
ATOM 1702 N N . PRO A 1 209 ? 7.551 -24.229 36.634 1.00 83.12 209 PRO A N 1
ATOM 1703 C CA . PRO A 1 209 ? 8.988 -24.094 36.413 1.00 83.12 209 PRO A CA 1
ATOM 1704 C C . PRO A 1 209 ? 9.759 -25.209 37.131 1.00 83.12 209 PRO A C 1
ATOM 1706 O O . PRO A 1 209 ? 9.467 -25.480 38.301 1.00 83.12 209 PRO A O 1
ATOM 1709 N N . PRO A 1 210 ? 10.729 -25.866 36.470 1.00 85.25 210 PRO A N 1
ATOM 1710 C CA . PRO A 1 210 ? 11.612 -26.802 37.146 1.00 85.25 210 PRO A CA 1
ATOM 1711 C C . PRO A 1 210 ? 12.516 -26.072 38.148 1.00 85.25 210 PRO A C 1
ATOM 1713 O O . PRO A 1 210 ? 12.771 -24.873 38.027 1.00 85.25 210 PRO A O 1
ATOM 1716 N N . GLU A 1 211 ? 13.014 -26.799 39.155 1.00 85.50 211 GLU A N 1
ATOM 1717 C CA . GLU A 1 211 ? 13.770 -26.226 40.287 1.00 85.50 211 GLU A CA 1
ATOM 1718 C C . GLU A 1 211 ? 15.025 -25.440 39.859 1.00 85.50 211 GLU A C 1
ATOM 1720 O O . GLU A 1 211 ? 15.506 -24.572 40.586 1.00 85.50 211 GLU A O 1
ATOM 1725 N N . ASN A 1 212 ? 15.560 -25.730 38.670 1.00 83.12 212 ASN A N 1
ATOM 1726 C CA . ASN A 1 212 ? 16.727 -25.067 38.096 1.00 83.12 212 ASN A CA 1
ATOM 1727 C C . ASN A 1 212 ? 16.416 -23.705 37.436 1.00 83.12 212 ASN A C 1
ATOM 1729 O O . ASN A 1 212 ? 17.350 -22.940 37.176 1.00 83.12 212 ASN A O 1
ATOM 1733 N N . VAL A 1 213 ? 15.147 -23.364 37.183 1.00 78.44 213 VAL A N 1
ATOM 1734 C CA . VAL A 1 213 ? 14.752 -22.086 36.571 1.00 78.44 213 VAL A CA 1
ATOM 1735 C C . VAL A 1 213 ? 14.545 -21.038 37.663 1.00 78.44 213 VAL A C 1
ATOM 1737 O O . VAL A 1 213 ? 13.514 -20.979 38.325 1.00 78.44 213 VAL A O 1
ATOM 1740 N N . THR A 1 214 ? 15.545 -20.176 37.854 1.00 75.12 214 THR A N 1
ATOM 1741 C CA . THR A 1 214 ? 15.569 -19.185 38.949 1.00 75.12 214 THR A CA 1
ATOM 1742 C C . THR A 1 214 ? 15.107 -17.781 38.548 1.00 75.12 214 THR A C 1
ATOM 1744 O O . THR A 1 214 ? 14.863 -16.952 39.423 1.00 75.12 214 THR A O 1
ATOM 1747 N N . ASN A 1 215 ? 14.967 -17.493 37.249 1.00 75.25 215 ASN A N 1
ATOM 1748 C CA . ASN A 1 215 ? 14.530 -16.186 36.753 1.00 75.25 215 ASN A CA 1
ATOM 1749 C C . ASN A 1 215 ? 13.509 -16.321 35.614 1.00 75.25 215 ASN A C 1
ATOM 1751 O O . ASN A 1 215 ? 13.869 -16.358 34.439 1.00 75.25 215 ASN A O 1
ATOM 1755 N N . PHE A 1 216 ? 12.231 -16.366 35.984 1.00 73.62 216 PHE A N 1
ATOM 1756 C CA . PHE A 1 216 ? 11.080 -16.391 35.072 1.00 73.62 216 PHE A CA 1
ATOM 1757 C C . PHE A 1 216 ? 10.245 -15.102 35.148 1.00 73.62 216 PHE A C 1
ATOM 1759 O O . PHE A 1 216 ? 9.131 -15.052 34.643 1.00 73.62 216 PHE A O 1
ATOM 1766 N N . ALA A 1 217 ? 10.791 -14.028 35.732 1.00 67.94 217 ALA A N 1
ATOM 1767 C CA . ALA A 1 217 ? 10.067 -12.770 35.949 1.00 67.94 217 ALA A CA 1
ATOM 1768 C C . ALA A 1 217 ? 9.581 -12.084 34.653 1.00 67.94 217 ALA A C 1
ATOM 1770 O O . ALA A 1 217 ? 8.724 -11.209 34.715 1.00 67.94 217 ALA A O 1
ATOM 1771 N N . ASN A 1 218 ? 10.117 -12.490 33.496 1.00 71.06 218 ASN A N 1
ATOM 1772 C CA . ASN A 1 218 ? 9.763 -11.973 32.170 1.00 71.06 218 ASN A CA 1
ATOM 1773 C C . ASN A 1 218 ? 8.976 -12.982 31.311 1.00 71.06 218 ASN A C 1
ATOM 1775 O O . ASN A 1 218 ? 8.842 -12.765 30.111 1.00 71.06 218 ASN A O 1
ATOM 1779 N N . TRP A 1 219 ? 8.541 -14.110 31.878 1.00 78.25 219 TRP A N 1
ATOM 1780 C CA . TRP A 1 219 ? 7.780 -15.119 31.144 1.00 78.25 219 TRP A CA 1
ATOM 1781 C C . TRP A 1 219 ? 6.284 -14.882 31.312 1.00 78.25 219 TRP A C 1
ATOM 1783 O O . TRP A 1 219 ? 5.812 -14.670 32.430 1.00 78.25 219 TRP A O 1
ATOM 1793 N N . ASP A 1 220 ? 5.550 -14.976 30.206 1.00 83.25 220 ASP A N 1
ATOM 1794 C CA . ASP A 1 220 ? 4.093 -14.961 30.216 1.00 83.25 220 ASP A CA 1
ATOM 1795 C C . ASP A 1 220 ? 3.581 -16.343 30.618 1.00 83.25 220 ASP A C 1
ATOM 1797 O O . ASP A 1 220 ? 3.803 -17.346 29.934 1.00 83.25 220 ASP A O 1
ATOM 1801 N N . PHE A 1 221 ? 2.888 -16.383 31.746 1.00 87.94 221 PHE A N 1
ATOM 1802 C CA . PHE A 1 221 ? 2.149 -17.541 32.200 1.00 87.94 221 PHE A CA 1
ATOM 1803 C C . PHE A 1 221 ? 0.713 -17.419 31.741 1.00 87.94 221 PHE A C 1
ATOM 1805 O O . PHE A 1 221 ? 0.093 -16.353 31.791 1.00 87.94 221 PHE A O 1
ATOM 1812 N N . LEU A 1 222 ? 0.220 -18.543 31.245 1.00 92.38 222 LEU A N 1
ATOM 1813 C CA . LEU A 1 222 ? -1.081 -18.651 30.635 1.00 92.38 222 LEU A CA 1
ATOM 1814 C C . LEU A 1 222 ? -1.833 -19.806 31.296 1.00 92.38 222 LEU A C 1
ATOM 1816 O O . LEU A 1 222 ? -1.507 -20.979 31.094 1.00 92.38 222 LEU A O 1
ATOM 1820 N N . ASP A 1 223 ? -2.856 -19.453 32.070 1.00 95.69 223 ASP A N 1
ATOM 1821 C CA . ASP A 1 223 ? -3.818 -20.382 32.657 1.00 95.69 223 ASP A CA 1
ATOM 1822 C C . ASP A 1 223 ? -5.133 -20.286 31.884 1.00 95.69 223 ASP A C 1
ATOM 1824 O O . ASP A 1 223 ? -5.789 -19.241 31.873 1.00 95.69 223 ASP A O 1
ATOM 1828 N N . VAL A 1 224 ? -5.528 -21.377 31.225 1.00 97.00 224 VAL A N 1
ATOM 1829 C CA . VAL A 1 224 ? -6.716 -21.396 30.362 1.00 97.00 224 VAL A CA 1
ATOM 1830 C C . VAL A 1 224 ? -7.675 -22.487 30.770 1.00 97.00 224 VAL A C 1
ATOM 1832 O O . VAL A 1 224 ? -7.305 -23.653 30.883 1.00 97.00 224 VAL A O 1
ATOM 1835 N N . TYR A 1 225 ? -8.940 -22.110 30.896 1.00 98.00 225 TYR A N 1
ATOM 1836 C CA . TYR A 1 225 ? -10.052 -23.021 31.094 1.00 98.00 225 TYR A CA 1
ATOM 1837 C C . TYR A 1 225 ? -10.923 -23.004 29.844 1.00 98.00 225 TYR A C 1
ATOM 1839 O O . TYR A 1 225 ? -11.511 -21.978 29.502 1.00 98.00 225 TYR A O 1
ATOM 1847 N N . ILE A 1 226 ? -11.016 -24.146 29.169 1.00 97.69 226 ILE A N 1
ATOM 1848 C CA . ILE A 1 226 ? -11.954 -24.373 28.075 1.00 97.69 226 ILE A CA 1
ATOM 1849 C C . ILE A 1 226 ? -13.165 -25.106 28.626 1.00 97.69 226 ILE A C 1
ATOM 1851 O O . ILE A 1 226 ? -13.057 -26.231 29.111 1.00 97.69 226 ILE A O 1
ATOM 1855 N N . LEU A 1 227 ? -14.332 -24.487 28.505 1.00 97.69 227 LEU A N 1
ATOM 1856 C CA . LEU A 1 227 ? -15.603 -25.122 28.798 1.00 97.69 227 LEU A CA 1
ATOM 1857 C C . LEU A 1 227 ? -16.193 -25.619 27.484 1.00 97.69 227 LEU A C 1
ATOM 1859 O O . LEU A 1 227 ? -16.391 -24.844 26.544 1.00 97.69 227 LEU A O 1
ATOM 1863 N N . ARG A 1 228 ? -16.490 -26.916 27.441 1.00 94.62 228 ARG A N 1
ATOM 1864 C CA . ARG A 1 228 ? -17.010 -27.586 26.259 1.00 94.62 228 ARG A CA 1
ATOM 1865 C C . ARG A 1 228 ? -18.533 -27.698 26.286 1.00 94.62 228 ARG A C 1
ATOM 1867 O O . ARG A 1 228 ? -19.118 -28.070 27.304 1.00 94.62 228 ARG A O 1
ATOM 1874 N N . ASN A 1 229 ? -19.181 -27.448 25.149 1.00 93.50 229 ASN A N 1
ATOM 1875 C CA . ASN A 1 229 ? -20.618 -27.689 24.977 1.00 93.50 229 ASN A CA 1
ATOM 1876 C C . ASN A 1 229 ? -20.941 -29.187 24.785 1.00 93.50 229 ASN A C 1
ATOM 1878 O O . ASN A 1 229 ? -22.078 -29.609 24.997 1.00 93.50 229 ASN A O 1
ATOM 1882 N N . SER A 1 230 ? -19.945 -30.000 24.421 1.00 91.88 230 SER A N 1
ATOM 1883 C CA . SER A 1 230 ? -20.070 -31.423 24.108 1.00 91.88 230 SER A CA 1
ATOM 1884 C C . SER A 1 230 ? -18.886 -32.227 24.654 1.00 91.88 230 SER A C 1
ATOM 1886 O O . SER A 1 230 ? -17.869 -31.672 25.065 1.00 91.88 230 SER A O 1
ATOM 1888 N N . ASP A 1 231 ? -19.008 -33.555 24.655 1.00 91.50 231 ASP A N 1
ATOM 1889 C CA . ASP A 1 231 ? -17.931 -34.445 25.110 1.00 91.50 231 ASP A CA 1
ATOM 1890 C C . ASP A 1 231 ? -16.850 -34.671 24.038 1.00 91.50 231 ASP A C 1
ATOM 1892 O O . ASP A 1 231 ? -15.814 -35.272 24.325 1.00 91.50 231 ASP A O 1
ATOM 1896 N N . LYS A 1 232 ? -17.047 -34.139 22.821 1.00 92.31 232 LYS A N 1
ATOM 1897 C CA . LYS A 1 232 ? -16.037 -34.167 21.759 1.00 92.31 232 LYS A CA 1
ATOM 1898 C C . LYS A 1 232 ? -14.813 -33.331 22.172 1.00 92.31 232 LYS A C 1
ATOM 1900 O O . LYS A 1 232 ? -14.975 -32.312 22.852 1.00 92.31 232 LYS A O 1
ATOM 1905 N N . PRO A 1 233 ? -13.591 -33.731 21.786 1.00 93.69 233 PRO A N 1
ATOM 1906 C CA . PRO A 1 233 ? -12.411 -32.903 22.007 1.00 93.69 233 PRO A CA 1
ATOM 1907 C C . PRO A 1 233 ? -12.477 -31.656 21.117 1.00 93.69 233 PRO A C 1
ATOM 1909 O O . PRO A 1 233 ? -12.890 -31.754 19.959 1.00 93.69 233 PRO A O 1
ATOM 1912 N N . LEU A 1 234 ? -12.063 -30.501 21.651 1.00 96.06 234 LEU A N 1
ATOM 1913 C CA . LEU A 1 234 ? -11.964 -29.259 20.875 1.00 96.06 234 LEU A CA 1
ATOM 1914 C C . LEU A 1 234 ? -10.805 -29.316 19.876 1.00 96.06 234 LEU A C 1
ATOM 1916 O O . LEU A 1 234 ? -10.953 -28.860 18.749 1.00 96.06 234 LEU A O 1
ATOM 1920 N N . PHE A 1 235 ? -9.669 -29.883 20.282 1.00 97.31 235 PHE A N 1
ATOM 1921 C CA . PHE A 1 235 ? -8.479 -30.014 19.447 1.00 97.31 235 PHE A CA 1
ATOM 1922 C C . PHE A 1 235 ? -8.187 -31.476 19.138 1.00 97.31 235 PHE A C 1
ATOM 1924 O O . PHE A 1 235 ? -8.287 -32.334 20.017 1.00 97.31 235 PHE A O 1
ATOM 1931 N N . ILE A 1 236 ? -7.777 -31.744 17.903 1.00 96.56 236 ILE A N 1
ATOM 1932 C CA . ILE A 1 236 ? -7.276 -33.044 17.469 1.00 96.56 236 ILE A CA 1
ATOM 1933 C C . ILE A 1 236 ? -5.796 -32.864 17.111 1.00 96.56 236 ILE A C 1
ATOM 1935 O O . ILE A 1 236 ? -5.489 -32.102 16.192 1.00 96.56 236 ILE A O 1
ATOM 1939 N N . PRO A 1 237 ? -4.865 -33.513 17.835 1.00 97.31 237 PRO A N 1
ATOM 1940 C CA . PRO A 1 237 ? -3.447 -33.435 17.514 1.00 97.31 237 PRO A CA 1
ATOM 1941 C C . PRO A 1 237 ? -3.147 -34.033 16.141 1.00 97.31 237 PRO A C 1
ATOM 1943 O O . PRO A 1 237 ? -3.699 -35.077 15.792 1.00 97.31 237 PRO A O 1
ATOM 1946 N N . PHE A 1 238 ? -2.234 -33.411 15.398 1.00 97.25 238 PHE A N 1
ATOM 1947 C CA . PHE A 1 238 ? -1.666 -34.032 14.207 1.00 97.25 238 PHE A CA 1
ATOM 1948 C C . PHE A 1 238 ? -0.717 -35.153 14.613 1.00 97.25 238 PHE A C 1
ATOM 1950 O O . PHE A 1 238 ? 0.142 -34.990 15.488 1.00 97.25 238 PHE A O 1
ATOM 1957 N N . THR A 1 239 ? -0.864 -36.290 13.949 1.00 97.06 239 THR A N 1
ATOM 1958 C CA . THR A 1 239 ? 0.070 -37.407 14.065 1.00 97.06 239 THR A CA 1
ATOM 1959 C C . THR A 1 239 ? 1.375 -37.094 13.328 1.00 97.06 239 THR A C 1
ATOM 1961 O O . THR A 1 239 ? 1.401 -36.312 12.372 1.00 97.06 239 THR A O 1
ATOM 1964 N N . ARG A 1 240 ? 2.480 -37.737 13.729 1.00 96.38 240 ARG A N 1
ATOM 1965 C CA . ARG A 1 240 ? 3.752 -37.655 12.982 1.00 96.38 240 ARG A CA 1
ATOM 1966 C C . ARG A 1 240 ? 3.566 -38.076 11.532 1.00 96.38 240 ARG A C 1
ATOM 1968 O O . ARG A 1 240 ? 4.122 -37.441 10.643 1.00 96.38 240 ARG A O 1
ATOM 1975 N N . LYS A 1 241 ? 2.756 -39.112 11.298 1.00 96.94 241 LYS A N 1
ATOM 1976 C CA . LYS A 1 241 ? 2.429 -39.596 9.955 1.00 96.94 241 LYS A CA 1
ATOM 1977 C C . LYS A 1 241 ? 1.823 -38.503 9.079 1.00 96.94 241 LYS A C 1
ATOM 1979 O O . LYS A 1 241 ? 2.367 -38.223 8.017 1.00 96.94 241 LYS A O 1
ATOM 1984 N N . GLU A 1 242 ? 0.758 -37.850 9.547 1.00 96.31 242 GLU A N 1
ATOM 1985 C CA . GLU A 1 242 ? 0.086 -36.781 8.794 1.00 96.31 242 GLU A CA 1
ATOM 1986 C C . GLU A 1 242 ? 1.035 -35.621 8.468 1.00 96.31 242 GLU A C 1
ATOM 1988 O O . GLU A 1 242 ? 1.020 -35.102 7.352 1.00 96.31 242 GLU A O 1
ATOM 1993 N N . ILE A 1 243 ? 1.883 -35.233 9.424 1.00 94.56 243 ILE A N 1
ATOM 1994 C CA . ILE A 1 243 ? 2.860 -34.155 9.241 1.00 94.56 243 ILE A CA 1
ATOM 1995 C C . ILE A 1 243 ? 3.937 -34.526 8.218 1.00 94.56 243 ILE A C 1
ATOM 1997 O O . ILE A 1 243 ? 4.261 -33.712 7.356 1.00 94.56 243 ILE A O 1
ATOM 2001 N N . LEU A 1 244 ? 4.469 -35.746 8.269 1.00 94.94 244 LEU A N 1
ATOM 2002 C CA . LEU A 1 244 ? 5.480 -36.218 7.322 1.00 94.94 244 LEU A CA 1
ATOM 2003 C C . LEU A 1 244 ? 4.917 -36.358 5.904 1.00 94.94 244 LEU A C 1
ATOM 2005 O O . LEU A 1 244 ? 5.561 -35.946 4.940 1.00 94.94 244 LEU A O 1
ATOM 2009 N N . GLU A 1 245 ? 3.696 -36.875 5.770 1.00 95.06 245 GLU A N 1
ATOM 2010 C CA . GLU A 1 245 ? 2.997 -36.963 4.484 1.00 95.06 245 GLU A CA 1
ATOM 2011 C C . GLU A 1 245 ? 2.722 -35.571 3.889 1.00 95.06 245 GLU A C 1
ATOM 2013 O O . GLU A 1 245 ? 2.890 -35.369 2.683 1.00 95.06 245 GLU A O 1
ATOM 2018 N N . ALA A 1 246 ? 2.347 -34.590 4.716 1.00 92.88 246 ALA A N 1
ATOM 2019 C CA . ALA A 1 246 ? 2.207 -33.202 4.278 1.00 92.88 246 ALA A CA 1
ATOM 2020 C C . ALA A 1 246 ? 3.559 -32.578 3.901 1.00 92.88 246 ALA A C 1
ATOM 2022 O O . ALA A 1 246 ? 3.665 -31.934 2.856 1.00 92.88 246 ALA A O 1
ATOM 2023 N N . LYS A 1 247 ? 4.618 -32.838 4.678 1.00 92.25 247 LYS A N 1
ATOM 2024 C CA . LYS A 1 247 ? 5.968 -32.329 4.400 1.00 92.25 247 LYS A CA 1
ATOM 2025 C C . LYS A 1 247 ? 6.518 -32.846 3.070 1.00 92.25 247 LYS A C 1
ATOM 2027 O O . LYS A 1 247 ? 7.153 -32.083 2.350 1.00 92.25 247 LYS A O 1
ATOM 2032 N N . VAL A 1 248 ? 6.233 -34.095 2.696 1.00 94.62 248 VAL A N 1
ATOM 2033 C CA . VAL A 1 248 ? 6.580 -34.651 1.372 1.00 94.62 248 VAL A CA 1
ATOM 2034 C C . VAL A 1 248 ? 5.942 -33.845 0.236 1.00 94.62 248 VAL A C 1
ATOM 2036 O O . VAL A 1 248 ? 6.621 -33.517 -0.739 1.00 94.62 248 VAL A O 1
ATOM 2039 N N . LYS A 1 249 ? 4.658 -33.484 0.364 1.00 93.00 249 LYS A N 1
ATOM 2040 C CA . LYS A 1 249 ? 3.960 -32.655 -0.634 1.00 93.00 249 LYS A CA 1
ATOM 2041 C C . LYS A 1 249 ? 4.575 -31.257 -0.721 1.00 93.00 249 LYS A C 1
ATOM 2043 O O . LYS A 1 249 ? 4.822 -30.762 -1.821 1.00 93.00 249 LYS A O 1
ATOM 2048 N N . ASP A 1 250 ? 4.878 -30.657 0.426 1.00 90.31 250 ASP A N 1
ATOM 2049 C CA . ASP A 1 250 ? 5.502 -29.336 0.499 1.00 90.31 250 ASP A CA 1
ATOM 2050 C C . ASP A 1 250 ? 6.906 -29.306 -0.100 1.00 90.31 250 ASP A C 1
ATOM 2052 O O . ASP A 1 250 ? 7.227 -28.376 -0.838 1.00 90.31 250 ASP A O 1
ATOM 2056 N N . LEU A 1 251 ? 7.729 -30.326 0.162 1.00 92.69 251 LEU A N 1
ATOM 2057 C CA . LEU A 1 251 ? 9.054 -30.453 -0.445 1.00 92.69 251 LEU A CA 1
ATOM 2058 C C . LEU A 1 251 ? 8.960 -30.501 -1.973 1.00 92.69 251 LEU A C 1
ATOM 2060 O O . LEU A 1 251 ? 9.759 -29.848 -2.637 1.00 92.69 251 LEU A O 1
ATOM 2064 N N . GLY A 1 252 ? 7.964 -31.203 -2.527 1.00 93.75 252 GLY A N 1
ATOM 2065 C CA . GLY A 1 252 ? 7.721 -31.236 -3.973 1.00 93.75 252 GLY A CA 1
ATOM 2066 C C . GLY A 1 252 ? 7.358 -29.863 -4.543 1.00 93.75 252 GLY A C 1
ATOM 2067 O O . GLY A 1 252 ? 7.933 -29.433 -5.539 1.00 93.75 252 GLY A O 1
ATOM 2068 N N . ARG A 1 253 ? 6.458 -29.129 -3.876 1.00 92.44 253 ARG A N 1
ATOM 2069 C CA . ARG A 1 253 ? 6.094 -27.762 -4.285 1.00 92.44 253 ARG A CA 1
ATOM 2070 C C . ARG A 1 253 ? 7.295 -26.811 -4.228 1.00 92.44 253 ARG A C 1
ATOM 2072 O O . ARG A 1 253 ? 7.539 -26.080 -5.184 1.00 92.44 253 ARG A O 1
ATOM 2079 N N . ILE A 1 254 ? 8.048 -26.830 -3.125 1.00 89.81 254 ILE A N 1
ATOM 2080 C CA . ILE A 1 254 ? 9.218 -25.961 -2.926 1.00 89.81 254 ILE A CA 1
ATOM 2081 C C . ILE A 1 254 ? 10.328 -26.291 -3.934 1.00 89.81 254 ILE A C 1
ATOM 2083 O O . ILE A 1 254 ? 10.975 -25.371 -4.435 1.00 89.81 254 ILE A O 1
ATOM 2087 N N . TYR A 1 255 ? 10.536 -27.573 -4.255 1.00 94.38 255 TYR A N 1
ATOM 2088 C CA . TYR A 1 255 ? 11.480 -28.007 -5.288 1.00 94.38 255 TYR A CA 1
ATOM 2089 C C . TYR A 1 255 ? 11.148 -27.376 -6.646 1.00 94.38 255 TYR A C 1
ATOM 2091 O O . TYR A 1 255 ? 12.010 -26.727 -7.235 1.00 94.38 255 TYR A O 1
ATOM 2099 N N . GLU A 1 256 ? 9.897 -27.473 -7.107 1.00 94.56 256 GLU A N 1
ATOM 2100 C CA . GLU A 1 256 ? 9.481 -26.899 -8.396 1.00 94.56 256 GLU A CA 1
ATOM 2101 C C . GLU A 1 256 ? 9.596 -25.366 -8.425 1.00 94.56 256 GLU A C 1
ATOM 2103 O O . GLU A 1 256 ? 10.066 -24.786 -9.408 1.00 94.56 256 GLU A O 1
ATOM 2108 N N . GLU A 1 257 ? 9.230 -24.691 -7.331 1.00 90.69 257 GLU A N 1
ATOM 2109 C CA . GLU A 1 257 ? 9.390 -23.237 -7.202 1.00 90.69 257 GLU A CA 1
ATOM 2110 C C . GLU A 1 257 ? 10.866 -22.821 -7.278 1.00 90.69 257 GLU A C 1
ATOM 2112 O O . GLU A 1 257 ? 11.216 -21.929 -8.053 1.00 90.69 257 GLU A O 1
ATOM 2117 N N . ARG A 1 258 ? 11.756 -23.488 -6.531 1.00 92.06 258 ARG A N 1
ATOM 2118 C CA . ARG A 1 258 ? 13.200 -23.202 -6.558 1.00 92.06 258 ARG A CA 1
ATOM 2119 C C . ARG A 1 258 ? 13.828 -23.529 -7.905 1.00 92.06 258 ARG A C 1
ATOM 2121 O O . ARG A 1 258 ? 14.617 -22.734 -8.403 1.00 92.06 258 ARG A O 1
ATOM 2128 N N . LYS A 1 259 ? 13.443 -24.646 -8.522 1.00 93.31 259 LYS A N 1
ATOM 2129 C CA . LYS A 1 259 ? 13.890 -25.047 -9.859 1.00 93.31 259 LYS A CA 1
ATOM 2130 C C . LYS A 1 259 ? 13.562 -23.976 -10.893 1.00 93.31 259 LYS A C 1
ATOM 2132 O O . LYS A 1 259 ? 14.429 -23.589 -11.674 1.00 93.31 259 LYS A O 1
ATOM 2137 N N . LYS A 1 260 ? 12.336 -23.444 -10.860 1.00 91.25 260 LYS A N 1
ATOM 2138 C CA . LYS A 1 260 ? 11.923 -22.337 -11.729 1.00 91.25 260 LYS A CA 1
ATOM 2139 C C . LYS A 1 260 ? 12.767 -21.081 -11.493 1.00 91.25 260 LYS A C 1
ATOM 2141 O O . LYS A 1 260 ? 13.214 -20.477 -12.462 1.00 91.25 260 LYS A O 1
ATOM 2146 N N . LEU A 1 261 ? 13.009 -20.713 -10.233 1.00 88.81 261 LEU A N 1
ATOM 2147 C CA . LEU A 1 261 ? 13.829 -19.547 -9.888 1.00 88.81 261 LEU A CA 1
ATOM 2148 C C . LEU A 1 261 ? 15.283 -19.705 -10.357 1.00 88.81 261 LEU A C 1
ATOM 2150 O O . LEU A 1 261 ? 15.830 -18.767 -10.925 1.00 88.81 261 LEU A O 1
ATOM 2154 N N . ILE A 1 262 ? 15.892 -20.880 -10.186 1.00 89.81 262 ILE A N 1
ATOM 2155 C CA . ILE A 1 262 ? 17.243 -21.168 -10.696 1.00 89.81 262 ILE A CA 1
ATOM 2156 C C . ILE A 1 262 ? 17.277 -20.986 -12.221 1.00 89.81 262 ILE A C 1
ATOM 2158 O O . ILE A 1 262 ? 18.105 -20.247 -12.741 1.00 89.81 262 ILE A O 1
ATOM 2162 N N . ILE A 1 263 ? 16.317 -21.557 -12.955 1.00 85.12 263 ILE A N 1
ATOM 2163 C CA . ILE A 1 263 ? 16.245 -21.398 -14.419 1.00 85.12 263 ILE A CA 1
ATOM 2164 C C . ILE A 1 263 ? 16.067 -19.925 -14.833 1.00 85.12 263 ILE A C 1
ATOM 2166 O O . ILE A 1 263 ? 16.630 -19.491 -15.836 1.00 85.12 263 ILE A O 1
ATOM 2170 N N . GLU A 1 264 ? 15.279 -19.150 -14.085 1.00 85.56 264 GLU A N 1
ATOM 2171 C CA . GLU A 1 264 ? 14.958 -17.758 -14.416 1.00 85.56 264 GLU A CA 1
ATOM 2172 C C . GLU A 1 264 ? 16.095 -16.772 -14.090 1.00 85.56 264 GLU A C 1
ATOM 2174 O O . GLU A 1 264 ? 16.344 -15.833 -14.858 1.00 85.56 264 GLU A O 1
ATOM 2179 N N . TYR A 1 265 ? 16.781 -16.978 -12.962 1.00 86.19 265 TYR A N 1
ATOM 2180 C CA . TYR A 1 265 ? 17.750 -16.032 -12.404 1.00 86.19 265 TYR A CA 1
ATOM 2181 C C . TYR A 1 265 ? 19.211 -16.410 -12.641 1.00 86.19 265 TYR A C 1
ATOM 2183 O O . TYR A 1 265 ? 20.068 -15.521 -12.581 1.00 86.19 265 TYR A O 1
ATOM 2191 N N . THR A 1 266 ? 19.520 -17.671 -12.949 1.00 85.62 266 THR A N 1
ATOM 2192 C CA . THR A 1 266 ? 20.890 -18.076 -13.272 1.00 85.62 266 THR A CA 1
ATOM 2193 C C . THR A 1 266 ? 21.260 -17.513 -14.639 1.00 85.62 266 THR A C 1
ATOM 2195 O O . THR A 1 266 ? 20.894 -18.023 -15.697 1.00 85.62 266 THR A O 1
ATOM 2198 N N . GLN A 1 267 ? 21.974 -16.387 -14.614 1.00 82.62 267 GLN A N 1
ATOM 2199 C CA . GLN A 1 267 ? 22.491 -15.748 -15.816 1.00 82.62 267 GLN A CA 1
ATOM 2200 C C . GLN A 1 267 ? 23.575 -16.639 -16.422 1.00 82.62 267 GLN A C 1
ATOM 2202 O O . GLN A 1 267 ? 24.612 -16.870 -15.790 1.00 82.62 267 GLN A O 1
ATOM 2207 N N . ILE A 1 268 ? 23.300 -17.118 -17.636 1.00 85.62 268 ILE A N 1
ATOM 2208 C CA . ILE A 1 268 ? 24.251 -17.818 -18.495 1.00 85.62 268 ILE A CA 1
ATOM 2209 C C . ILE A 1 268 ? 24.798 -16.792 -19.479 1.00 85.62 268 ILE A C 1
ATOM 2211 O O . ILE A 1 268 ? 24.050 -16.233 -20.289 1.00 85.62 268 ILE A O 1
ATOM 2215 N N . ARG A 1 269 ? 26.100 -16.530 -19.403 1.00 84.94 269 ARG A N 1
ATOM 2216 C CA . ARG A 1 269 ? 26.791 -15.663 -20.352 1.00 84.94 269 ARG A CA 1
ATOM 2217 C C . ARG A 1 269 ? 26.699 -16.284 -21.754 1.00 84.94 269 ARG A C 1
ATOM 2219 O O . ARG A 1 269 ? 27.073 -17.447 -21.925 1.00 84.94 269 ARG A O 1
ATOM 2226 N N . PRO A 1 270 ? 26.190 -15.563 -22.767 1.00 86.06 270 PRO A N 1
ATOM 2227 C CA . PRO A 1 270 ? 25.997 -16.147 -24.087 1.00 86.06 270 PRO A CA 1
ATOM 2228 C C . PRO A 1 270 ? 27.341 -16.459 -24.762 1.00 86.06 270 PRO A C 1
ATOM 2230 O O . PRO A 1 270 ? 28.325 -15.736 -24.610 1.00 86.06 270 PRO A O 1
ATOM 2233 N N . GLU A 1 271 ? 27.383 -17.550 -25.535 1.00 85.12 271 GLU A N 1
ATOM 2234 C CA . GLU A 1 271 ? 28.636 -18.124 -26.052 1.00 85.12 271 GLU A CA 1
ATOM 2235 C C . GLU A 1 271 ? 29.473 -17.130 -26.883 1.00 85.12 271 GLU A C 1
ATOM 2237 O O . GLU A 1 271 ? 30.698 -17.097 -26.761 1.00 85.12 271 GLU A O 1
ATOM 2242 N N . HIS A 1 272 ? 28.813 -16.261 -27.656 1.00 87.88 272 HIS A N 1
ATOM 2243 C CA . HIS A 1 272 ? 29.477 -15.271 -28.508 1.00 87.88 272 HIS A CA 1
ATOM 2244 C C . HIS A 1 272 ? 30.321 -14.249 -27.724 1.00 87.88 272 HIS A C 1
ATOM 2246 O O . HIS A 1 272 ? 31.313 -13.749 -28.253 1.00 87.88 272 HIS A O 1
ATOM 2252 N N . GLU A 1 273 ? 29.986 -13.963 -26.461 1.00 90.56 273 GLU A N 1
ATOM 2253 C CA . GLU A 1 273 ? 30.788 -13.069 -25.616 1.00 90.56 273 GLU A CA 1
ATOM 2254 C C . GLU A 1 273 ? 32.135 -13.707 -25.243 1.00 90.56 273 GLU A C 1
ATOM 2256 O O . GLU A 1 273 ? 33.155 -13.023 -25.179 1.00 90.56 273 GLU A O 1
ATOM 2261 N N . PHE A 1 274 ? 32.180 -15.033 -25.050 1.00 93.19 274 PHE A N 1
ATOM 2262 C CA . PHE A 1 274 ? 33.441 -15.770 -24.889 1.00 93.19 274 PHE A CA 1
ATOM 2263 C C . PHE A 1 274 ? 34.291 -15.723 -26.153 1.00 93.19 274 PHE A C 1
ATOM 2265 O O . PHE A 1 274 ? 35.506 -15.549 -26.050 1.00 93.19 274 PHE A O 1
ATOM 2272 N N . ASP A 1 275 ? 33.677 -15.836 -27.328 1.00 92.69 275 ASP A N 1
ATOM 2273 C CA . ASP A 1 275 ? 34.408 -15.753 -28.593 1.00 92.69 275 ASP A CA 1
ATOM 2274 C C . ASP A 1 275 ? 34.982 -14.350 -28.828 1.00 92.69 275 ASP A C 1
ATOM 2276 O O . ASP A 1 275 ? 36.123 -14.213 -29.280 1.00 92.69 275 ASP A O 1
ATOM 2280 N N . GLN A 1 276 ? 34.233 -13.306 -28.460 1.00 92.88 276 GLN A N 1
ATOM 2281 C CA . GLN A 1 276 ? 34.698 -11.924 -28.536 1.00 92.88 276 GLN A CA 1
ATOM 2282 C C . GLN A 1 276 ? 35.866 -11.657 -27.574 1.00 92.88 276 GLN A C 1
ATOM 2284 O O . GLN A 1 276 ? 36.889 -11.121 -27.997 1.00 92.88 276 GLN A O 1
ATOM 2289 N N . GLU A 1 277 ? 35.770 -12.093 -26.315 1.00 92.94 277 GLU A N 1
ATOM 2290 C CA . GLU A 1 277 ? 36.847 -11.939 -25.327 1.00 92.94 277 GLU A CA 1
ATOM 2291 C C . GLU A 1 277 ? 38.127 -12.682 -25.752 1.00 92.94 277 GLU A C 1
ATOM 2293 O O . GLU A 1 277 ? 39.236 -12.157 -25.617 1.00 92.94 277 GLU A O 1
ATOM 2298 N N . LEU A 1 278 ? 37.992 -13.882 -26.332 1.00 96.88 278 LEU A N 1
ATOM 2299 C CA . LEU A 1 278 ? 39.121 -14.618 -26.901 1.00 96.88 278 LEU A CA 1
ATOM 2300 C C . LEU A 1 278 ? 39.760 -13.847 -28.064 1.00 96.88 278 LEU A C 1
ATOM 2302 O O . LEU A 1 278 ? 40.988 -13.742 -28.126 1.00 96.88 278 LEU A O 1
ATOM 2306 N N . ALA A 1 279 ? 38.951 -13.294 -28.973 1.00 95.19 279 ALA A N 1
ATOM 2307 C CA . ALA A 1 279 ? 39.440 -12.503 -30.098 1.00 95.19 279 ALA A CA 1
ATOM 2308 C C . ALA A 1 279 ? 40.199 -11.250 -29.629 1.00 95.19 279 ALA A C 1
ATOM 2310 O O . ALA A 1 279 ? 41.309 -10.991 -30.110 1.00 95.19 279 ALA A O 1
ATOM 2311 N N . ASP A 1 280 ? 39.653 -10.530 -28.648 1.00 95.25 280 ASP A N 1
ATOM 2312 C CA . ASP A 1 280 ? 40.275 -9.350 -28.045 1.00 95.25 280 ASP A CA 1
ATOM 2313 C C . ASP A 1 280 ? 41.582 -9.713 -27.330 1.00 95.25 280 ASP A C 1
ATOM 2315 O O . ASP A 1 280 ? 42.609 -9.057 -27.531 1.00 95.25 280 ASP A O 1
ATOM 2319 N N . ARG A 1 281 ? 41.604 -10.823 -26.582 1.00 96.62 281 ARG A N 1
ATOM 2320 C CA . ARG A 1 281 ? 42.810 -11.309 -25.902 1.00 96.62 281 ARG A CA 1
ATOM 2321 C C . ARG A 1 281 ? 43.898 -11.741 -26.883 1.00 96.62 281 ARG A C 1
ATOM 2323 O O . ARG A 1 281 ? 45.074 -11.450 -26.664 1.00 96.62 281 ARG A O 1
ATOM 2330 N N . ILE A 1 282 ? 43.536 -12.403 -27.982 1.00 96.75 282 ILE A N 1
ATOM 2331 C CA . ILE A 1 282 ? 44.480 -12.756 -29.053 1.00 96.75 282 ILE A CA 1
ATOM 2332 C C . ILE A 1 282 ? 45.028 -11.487 -29.720 1.00 96.75 282 ILE A C 1
ATOM 2334 O O . ILE A 1 282 ? 46.228 -11.419 -30.005 1.00 96.75 282 ILE A O 1
ATOM 2338 N N . ALA A 1 283 ? 44.185 -10.478 -29.962 1.00 95.62 283 ALA A N 1
ATOM 2339 C CA . ALA A 1 283 ? 44.612 -9.198 -30.523 1.00 95.62 283 ALA A CA 1
ATOM 2340 C C . ALA A 1 283 ? 45.587 -8.464 -29.586 1.00 95.62 283 ALA A C 1
ATOM 2342 O O . ALA A 1 283 ? 46.611 -7.955 -30.045 1.00 95.62 283 ALA A O 1
ATOM 2343 N N . GLU A 1 284 ? 45.321 -8.474 -28.280 1.00 95.88 284 GLU A N 1
ATOM 2344 C CA . GLU A 1 284 ? 46.197 -7.916 -27.249 1.00 95.88 284 GLU A CA 1
ATOM 2345 C C . GLU A 1 284 ? 47.551 -8.640 -27.192 1.00 95.88 284 GLU A C 1
ATOM 2347 O O . GLU A 1 284 ? 48.594 -7.988 -27.217 1.00 95.88 284 GLU A O 1
ATOM 2352 N N . ILE A 1 285 ? 47.559 -9.981 -27.192 1.00 95.31 285 ILE A N 1
ATOM 2353 C CA . ILE A 1 285 ? 48.796 -10.781 -27.221 1.00 95.31 285 ILE A CA 1
ATOM 2354 C C . ILE A 1 285 ? 49.635 -10.413 -28.451 1.00 95.31 285 ILE A C 1
ATOM 2356 O O . ILE A 1 285 ? 50.829 -10.147 -28.320 1.00 95.31 285 ILE A O 1
ATOM 2360 N N . LYS A 1 286 ? 49.017 -10.342 -29.639 1.00 95.12 286 LYS A N 1
ATOM 2361 C CA . LYS A 1 286 ? 49.706 -9.968 -30.885 1.00 95.12 286 LYS A CA 1
ATOM 2362 C C . LYS A 1 286 ? 50.273 -8.550 -30.826 1.00 95.12 286 LYS A C 1
ATOM 2364 O O . LYS A 1 286 ? 51.411 -8.338 -31.244 1.00 95.12 286 LYS A O 1
ATOM 2369 N N . LYS A 1 287 ? 49.503 -7.594 -30.296 1.00 95.81 287 LYS A N 1
ATOM 2370 C CA . LYS A 1 287 ? 49.932 -6.201 -30.119 1.00 95.81 287 LYS A CA 1
ATOM 2371 C C . LYS A 1 287 ? 51.132 -6.108 -29.170 1.00 95.81 287 LYS A C 1
ATOM 2373 O O . LYS A 1 287 ? 52.158 -5.554 -29.550 1.00 95.81 287 LYS A O 1
ATOM 2378 N N . ASN A 1 288 ? 51.042 -6.715 -27.988 1.00 94.00 288 ASN A N 1
ATOM 2379 C CA . ASN A 1 288 ? 52.103 -6.687 -26.979 1.00 94.00 288 ASN A CA 1
ATOM 2380 C C . ASN A 1 288 ? 53.394 -7.368 -27.472 1.00 94.00 288 ASN A C 1
ATOM 2382 O O . ASN A 1 288 ? 54.490 -6.877 -27.203 1.00 94.00 288 ASN A O 1
ATOM 2386 N N . THR A 1 289 ? 53.284 -8.455 -28.247 1.00 94.25 289 THR A N 1
ATOM 2387 C CA . THR A 1 289 ? 54.440 -9.091 -28.904 1.00 94.25 289 THR A CA 1
ATOM 2388 C C . THR A 1 289 ? 55.084 -8.179 -29.952 1.00 94.25 289 THR A C 1
ATOM 2390 O O . THR A 1 289 ? 56.309 -8.167 -30.072 1.00 94.25 289 THR A O 1
ATOM 2393 N N . ALA A 1 290 ? 54.296 -7.404 -30.706 1.00 93.50 290 ALA A N 1
ATOM 2394 C CA . ALA A 1 290 ? 54.820 -6.452 -31.689 1.00 93.50 290 ALA A CA 1
ATOM 2395 C C . ALA A 1 290 ? 55.525 -5.251 -31.033 1.00 93.50 290 ALA A C 1
ATOM 2397 O O . ALA A 1 290 ? 56.530 -4.773 -31.554 1.00 93.50 290 ALA A O 1
ATOM 2398 N N . GLU A 1 291 ? 55.027 -4.796 -29.882 1.00 94.25 291 GLU A N 1
ATOM 2399 C CA . GLU A 1 291 ? 55.583 -3.675 -29.111 1.00 94.25 291 GLU A CA 1
ATOM 2400 C C . GLU A 1 291 ? 56.801 -4.069 -28.252 1.00 94.25 291 GLU A C 1
ATOM 2402 O O . GLU A 1 291 ? 57.435 -3.205 -27.649 1.00 94.25 291 GLU A O 1
ATOM 2407 N N . GLY A 1 292 ? 57.160 -5.359 -28.198 1.00 91.38 292 GLY A N 1
ATOM 2408 C CA . GLY A 1 292 ? 58.270 -5.853 -27.376 1.00 91.38 292 GLY A CA 1
ATOM 2409 C C . GLY A 1 292 ? 58.003 -5.732 -25.873 1.00 91.38 292 GLY A C 1
ATOM 2410 O O . GLY A 1 292 ? 58.941 -5.580 -25.088 1.00 91.38 292 GLY A O 1
ATOM 2411 N N . ALA A 1 293 ? 56.729 -5.767 -25.470 1.00 86.31 293 ALA A N 1
ATOM 2412 C CA . ALA A 1 293 ? 56.334 -5.670 -24.074 1.00 86.31 293 ALA A CA 1
ATOM 2413 C C . ALA A 1 293 ? 56.976 -6.799 -23.252 1.00 86.31 293 ALA A C 1
ATOM 2415 O O . ALA A 1 293 ? 57.059 -7.951 -23.687 1.00 86.31 293 ALA A O 1
ATOM 2416 N N . TRP A 1 294 ? 57.431 -6.478 -22.041 1.00 75.88 294 TRP A N 1
ATOM 2417 C CA . TRP A 1 294 ? 58.145 -7.429 -21.191 1.00 75.88 294 TRP A CA 1
ATOM 2418 C C . TRP A 1 294 ? 57.317 -8.707 -20.957 1.00 75.88 294 TRP A C 1
ATOM 2420 O O . TRP A 1 294 ? 56.159 -8.654 -20.543 1.00 75.88 294 TRP A O 1
ATOM 2430 N N . GLY A 1 295 ? 57.907 -9.867 -21.267 1.00 83.12 295 GLY A N 1
ATOM 2431 C CA . GLY A 1 295 ? 57.243 -11.174 -21.203 1.00 83.12 295 GLY A CA 1
ATOM 2432 C C . GLY A 1 295 ? 56.518 -11.620 -22.484 1.00 83.12 295 GLY A C 1
ATOM 2433 O O . GLY A 1 295 ? 56.067 -12.768 -22.529 1.00 83.12 295 GLY A O 1
ATOM 2434 N N . TYR A 1 296 ? 56.439 -10.785 -23.525 1.00 91.12 296 TYR A N 1
ATOM 2435 C CA . TYR A 1 296 ? 55.863 -11.111 -24.835 1.00 91.12 296 TYR A CA 1
ATOM 2436 C C . TYR A 1 296 ? 56.974 -11.191 -25.889 1.00 91.12 296 TYR A C 1
ATOM 2438 O O . TYR A 1 296 ? 57.618 -10.196 -26.209 1.00 91.12 296 TYR A O 1
ATOM 2446 N N . SER A 1 297 ? 57.222 -12.386 -26.428 1.00 90.75 297 SER A N 1
ATOM 2447 C CA . SER A 1 297 ? 58.218 -12.616 -27.479 1.00 90.75 297 SER A CA 1
ATOM 2448 C C . SER A 1 297 ? 57.597 -13.374 -28.648 1.00 90.75 297 SER A C 1
ATOM 2450 O O . SER A 1 297 ? 56.556 -14.020 -28.514 1.00 90.75 297 SER A O 1
ATOM 2452 N N . LYS A 1 298 ? 58.238 -13.323 -29.822 1.00 91.38 298 LYS A N 1
ATOM 2453 C CA . LYS A 1 298 ? 57.807 -14.143 -30.966 1.00 91.38 298 LYS A CA 1
ATOM 2454 C C . LYS A 1 298 ? 57.849 -15.636 -30.634 1.00 91.38 298 LYS A C 1
ATOM 2456 O O . LYS A 1 298 ? 56.964 -16.369 -31.049 1.00 91.38 298 LYS A O 1
ATOM 2461 N N . GLU A 1 299 ? 58.836 -16.047 -29.839 1.00 89.88 299 GLU A N 1
ATOM 2462 C CA . GLU A 1 299 ? 59.058 -17.437 -29.428 1.00 89.88 299 GLU A CA 1
ATOM 2463 C C . GLU A 1 299 ? 57.969 -17.972 -28.481 1.00 89.88 299 GLU A C 1
ATOM 2465 O O . GLU A 1 299 ? 57.730 -19.174 -28.464 1.00 89.88 299 GLU A O 1
ATOM 2470 N N . ASN A 1 300 ? 57.282 -17.115 -27.709 1.00 91.00 300 ASN A N 1
ATOM 2471 C CA . ASN A 1 300 ? 56.246 -17.544 -26.755 1.00 91.00 300 ASN A CA 1
ATOM 2472 C C . ASN A 1 300 ? 54.804 -17.170 -27.150 1.00 91.00 300 ASN A C 1
ATOM 2474 O O . ASN A 1 300 ? 53.864 -17.498 -26.420 1.00 91.00 300 ASN A O 1
ATOM 2478 N N . MET A 1 301 ? 54.616 -16.502 -28.292 1.00 93.94 301 MET A N 1
ATOM 2479 C CA . MET A 1 301 ? 53.314 -16.016 -28.757 1.00 93.94 301 MET A CA 1
ATOM 2480 C C . MET A 1 301 ? 52.316 -17.155 -29.000 1.00 93.94 301 MET A C 1
ATOM 2482 O O . MET A 1 301 ? 51.177 -17.069 -28.543 1.00 93.94 301 MET A O 1
ATOM 2486 N N . GLU A 1 302 ? 52.739 -18.224 -29.682 1.00 93.38 302 GLU A N 1
ATOM 2487 C CA . GLU A 1 302 ? 51.878 -19.380 -29.980 1.00 93.38 302 GLU A CA 1
ATOM 2488 C C . GLU A 1 302 ? 51.401 -20.065 -28.695 1.00 93.38 302 GLU A C 1
ATOM 2490 O O . GLU A 1 302 ? 50.199 -20.258 -28.518 1.00 93.38 302 GLU A O 1
ATOM 2495 N N . ASN A 1 303 ? 52.309 -20.299 -27.741 1.00 94.19 303 ASN A N 1
ATOM 2496 C CA . ASN A 1 303 ? 51.967 -20.868 -26.434 1.00 94.19 303 ASN A CA 1
ATOM 2497 C C . ASN A 1 303 ? 50.955 -19.999 -25.665 1.00 94.19 303 ASN A C 1
ATOM 2499 O O . ASN A 1 303 ? 50.037 -20.523 -25.037 1.00 94.19 303 ASN A O 1
ATOM 2503 N N . ARG A 1 304 ? 51.080 -18.665 -25.718 1.00 92.81 304 ARG A N 1
ATOM 2504 C CA . ARG A 1 304 ? 50.136 -17.741 -25.057 1.00 92.81 304 ARG A CA 1
ATOM 2505 C C . ARG A 1 304 ? 48.755 -17.742 -25.714 1.00 92.81 304 ARG A C 1
ATOM 2507 O O . ARG A 1 304 ? 47.756 -17.699 -25.001 1.00 92.81 304 ARG A O 1
ATOM 2514 N N . ILE A 1 305 ? 48.693 -17.798 -27.046 1.00 95.50 305 ILE A N 1
ATOM 2515 C CA . ILE A 1 305 ? 47.427 -17.913 -27.788 1.00 95.50 305 ILE A CA 1
ATOM 2516 C C . ILE A 1 305 ? 46.754 -19.255 -27.477 1.00 95.50 305 ILE A C 1
ATOM 2518 O O . ILE A 1 305 ? 45.549 -19.292 -27.225 1.00 95.50 305 ILE A O 1
ATOM 2522 N N . GLN A 1 306 ? 47.527 -20.343 -27.430 1.00 94.12 306 GLN A N 1
ATOM 2523 C CA . GLN A 1 306 ? 47.021 -21.664 -27.069 1.00 94.12 306 GLN A CA 1
ATOM 2524 C C . GLN A 1 306 ? 46.463 -21.678 -25.639 1.00 94.12 306 GLN A C 1
ATOM 2526 O O . GLN A 1 306 ? 45.350 -22.153 -25.434 1.00 94.12 306 GLN A O 1
ATOM 2531 N N . LEU A 1 307 ? 47.174 -21.088 -24.671 1.00 93.81 307 LEU A N 1
ATOM 2532 C CA . LEU A 1 307 ? 46.693 -20.971 -23.291 1.00 93.81 307 LEU A CA 1
ATOM 2533 C C . LEU A 1 307 ? 45.407 -20.135 -23.189 1.00 93.81 307 LEU A C 1
ATOM 2535 O O . LEU A 1 307 ? 44.488 -20.516 -22.474 1.00 93.81 307 LEU A O 1
ATOM 2539 N N . ALA A 1 308 ? 45.311 -19.017 -23.918 1.00 93.00 308 ALA A N 1
ATOM 2540 C CA . ALA A 1 308 ? 44.091 -18.208 -23.957 1.00 93.00 308 ALA A CA 1
ATOM 2541 C C . ALA A 1 308 ? 42.901 -18.988 -24.544 1.00 93.00 308 ALA A C 1
ATOM 2543 O O . ALA A 1 308 ? 41.792 -18.902 -24.020 1.00 93.00 308 ALA A O 1
ATOM 2544 N N . THR A 1 309 ? 43.145 -19.788 -25.586 1.00 94.94 309 THR A N 1
ATOM 2545 C CA . THR A 1 309 ? 42.130 -20.649 -26.214 1.00 94.94 309 THR A CA 1
ATOM 2546 C C . THR A 1 309 ? 41.667 -21.751 -25.259 1.00 94.94 309 THR A C 1
ATOM 2548 O O . THR A 1 309 ? 40.468 -21.979 -25.116 1.00 94.94 309 THR A O 1
ATOM 2551 N N . GLU A 1 310 ? 42.599 -22.401 -24.556 1.00 94.31 310 GLU A N 1
ATOM 2552 C CA . GLU A 1 310 ? 42.290 -23.447 -23.575 1.00 94.31 310 GLU A CA 1
ATOM 2553 C C . GLU A 1 310 ? 41.513 -22.885 -22.373 1.00 94.31 310 GLU A C 1
ATOM 2555 O O . GLU A 1 310 ? 40.502 -23.459 -21.973 1.00 94.31 310 GLU A O 1
ATOM 2560 N N . ASN A 1 311 ? 41.912 -21.720 -21.851 1.00 93.12 311 ASN A N 1
ATOM 2561 C CA . ASN A 1 311 ? 41.187 -21.038 -20.774 1.00 93.12 311 ASN A CA 1
ATOM 2562 C C . ASN A 1 311 ? 39.765 -20.650 -21.201 1.00 93.12 311 ASN A C 1
ATOM 2564 O O . ASN A 1 311 ? 38.825 -20.837 -20.434 1.00 93.12 311 ASN A O 1
ATOM 2568 N N . ASN A 1 312 ? 39.588 -20.153 -22.429 1.00 93.69 312 ASN A N 1
ATOM 2569 C CA . ASN A 1 312 ? 38.268 -19.829 -22.965 1.00 93.69 312 ASN A CA 1
ATOM 2570 C C . ASN A 1 312 ? 37.382 -21.077 -23.098 1.00 93.69 312 ASN A C 1
ATOM 2572 O O . ASN A 1 312 ? 36.220 -21.056 -22.701 1.00 93.69 312 ASN A O 1
ATOM 2576 N N . ARG A 1 313 ? 37.951 -22.192 -23.577 1.00 93.69 313 ARG A N 1
ATOM 2577 C CA . ARG A 1 313 ? 37.270 -23.491 -23.659 1.00 93.69 313 ARG A CA 1
ATOM 2578 C C . ARG A 1 313 ? 36.818 -23.987 -22.282 1.00 93.69 313 ARG A C 1
ATOM 2580 O O . ARG A 1 313 ? 35.706 -24.498 -22.159 1.00 93.69 313 ARG A O 1
ATOM 2587 N N . LEU A 1 314 ? 37.666 -23.853 -21.259 1.00 91.94 314 LEU A N 1
ATOM 2588 C CA . LEU A 1 314 ? 37.326 -24.213 -19.879 1.00 91.94 314 LEU A CA 1
ATOM 2589 C C . LEU A 1 314 ? 36.220 -23.312 -19.319 1.00 91.94 314 LEU A C 1
ATOM 2591 O O . LEU A 1 314 ? 35.254 -23.840 -18.778 1.00 91.94 314 LEU A O 1
ATOM 2595 N N . ALA A 1 315 ? 36.304 -21.997 -19.533 1.00 88.75 315 ALA A N 1
ATOM 2596 C CA . ALA A 1 315 ? 35.295 -21.043 -19.079 1.00 88.75 315 ALA A CA 1
ATOM 2597 C C . ALA A 1 315 ? 33.925 -21.276 -19.745 1.00 88.75 315 ALA A C 1
ATOM 2599 O O . ALA A 1 315 ? 32.909 -21.289 -19.058 1.00 88.75 315 ALA A O 1
ATOM 2600 N N . LYS A 1 316 ? 33.884 -21.566 -21.057 1.00 88.75 316 LYS A N 1
ATOM 2601 C CA . LYS A 1 316 ? 32.648 -21.972 -21.756 1.00 88.75 316 LYS A CA 1
ATOM 2602 C C . LYS A 1 316 ? 32.034 -23.236 -21.148 1.00 88.75 316 LYS A C 1
ATOM 2604 O O . LYS A 1 316 ? 30.819 -23.324 -20.994 1.00 88.75 316 LYS A O 1
ATOM 2609 N N . LYS A 1 317 ? 32.870 -24.226 -20.811 1.00 89.75 317 LYS A N 1
ATOM 2610 C CA . LYS A 1 317 ? 32.417 -25.479 -20.191 1.00 89.75 317 LYS A CA 1
ATOM 2611 C C . LYS A 1 317 ? 31.882 -25.252 -18.774 1.00 89.75 317 LYS A C 1
ATOM 2613 O O . LYS A 1 317 ? 30.872 -25.845 -18.417 1.00 89.75 317 LYS A O 1
ATOM 2618 N N . GLU A 1 318 ? 32.552 -24.423 -17.980 1.00 88.94 318 GLU A N 1
ATOM 2619 C CA . GLU A 1 318 ? 32.112 -24.047 -16.633 1.00 88.94 318 GLU A CA 1
ATOM 2620 C C . GLU A 1 318 ? 30.770 -23.304 -16.678 1.00 88.94 318 GLU A C 1
ATOM 2622 O O . GLU A 1 318 ? 29.836 -23.690 -15.980 1.00 88.94 318 GLU A O 1
ATOM 2627 N N . GLU A 1 319 ? 30.625 -22.336 -17.586 1.00 88.81 319 GLU A N 1
ATOM 2628 C CA . GLU A 1 319 ? 29.388 -21.571 -17.764 1.00 88.81 319 GLU A CA 1
ATOM 2629 C C . GLU A 1 319 ? 28.214 -22.455 -18.218 1.00 88.81 319 GLU A C 1
ATOM 2631 O O . GLU A 1 319 ? 27.113 -22.355 -17.677 1.00 88.81 319 GLU A O 1
ATOM 2636 N N . ALA A 1 320 ? 28.448 -23.381 -19.157 1.00 84.31 320 ALA A N 1
ATOM 2637 C CA . ALA A 1 320 ? 27.435 -24.343 -19.604 1.00 84.31 320 ALA A CA 1
ATOM 2638 C C . ALA A 1 320 ? 26.992 -25.312 -18.486 1.00 84.31 320 ALA A C 1
ATOM 2640 O O . ALA A 1 320 ? 25.845 -25.773 -18.463 1.00 84.31 320 ALA A O 1
ATOM 2641 N N . ASN A 1 321 ? 27.893 -25.610 -17.547 1.00 90.06 321 ASN A N 1
ATOM 2642 C CA . ASN A 1 321 ? 27.632 -26.502 -16.420 1.00 90.06 321 ASN A CA 1
ATOM 2643 C C . ASN A 1 321 ? 27.014 -25.793 -15.211 1.00 90.06 321 ASN A C 1
ATOM 2645 O O . ASN A 1 321 ? 26.475 -26.475 -14.347 1.00 90.06 321 ASN A O 1
ATOM 2649 N N . LYS A 1 322 ? 27.056 -24.460 -15.141 1.00 87.94 322 LYS A N 1
ATOM 2650 C CA . LYS A 1 322 ? 26.587 -23.678 -13.989 1.00 87.94 322 LYS A CA 1
ATOM 2651 C C . LYS A 1 322 ? 25.132 -23.984 -13.628 1.00 87.94 322 LYS A C 1
ATOM 2653 O O . LYS A 1 322 ? 24.854 -24.394 -12.504 1.00 87.94 322 LYS A O 1
ATOM 2658 N N . LEU A 1 323 ? 24.231 -23.901 -14.610 1.00 87.88 323 LEU A N 1
ATOM 2659 C CA . LEU A 1 323 ? 22.815 -24.227 -14.419 1.00 87.88 323 LEU A CA 1
ATOM 2660 C C . LEU A 1 323 ? 22.612 -25.694 -14.010 1.00 87.88 323 LEU A C 1
ATOM 2662 O O . LEU A 1 323 ? 21.841 -25.971 -13.099 1.00 87.88 323 LEU A O 1
ATOM 2666 N N . HIS A 1 324 ? 23.321 -26.624 -14.658 1.00 90.38 324 HIS A N 1
ATOM 2667 C CA . HIS A 1 324 ? 23.230 -28.048 -14.330 1.00 90.38 324 HIS A CA 1
ATOM 2668 C C . HIS A 1 324 ? 23.691 -28.316 -12.893 1.00 90.38 324 HIS A C 1
ATOM 2670 O O . HIS A 1 324 ? 22.979 -28.973 -12.154 1.00 90.38 324 HIS A O 1
ATOM 2676 N N . SER A 1 325 ? 24.809 -27.726 -12.460 1.00 90.94 325 SER A N 1
ATOM 2677 C CA . SER A 1 325 ? 25.337 -27.925 -11.107 1.00 90.94 325 SER A CA 1
ATOM 2678 C C . SER A 1 325 ? 24.403 -27.411 -10.009 1.00 90.94 325 SER A C 1
ATOM 2680 O O . SER A 1 325 ? 24.247 -28.069 -8.986 1.00 90.94 325 SER A O 1
ATOM 2682 N N . GLU A 1 326 ? 23.739 -26.269 -10.220 1.00 90.81 326 GLU A N 1
ATOM 2683 C CA . GLU A 1 326 ? 22.760 -25.741 -9.261 1.00 90.81 326 GLU A CA 1
ATOM 2684 C C . GLU A 1 326 ? 21.488 -26.602 -9.212 1.00 90.81 326 GLU A C 1
ATOM 2686 O O . GLU A 1 326 ? 20.930 -26.824 -8.135 1.00 90.81 326 GLU A O 1
ATOM 2691 N N . LEU A 1 327 ? 21.041 -27.116 -10.363 1.00 93.19 327 LEU A N 1
ATOM 2692 C CA . LEU A 1 327 ? 19.893 -28.019 -10.445 1.00 93.19 327 LEU A CA 1
ATOM 2693 C C . LEU A 1 327 ? 20.189 -29.398 -9.842 1.00 93.19 327 LEU A C 1
ATOM 2695 O O . LEU A 1 327 ? 19.329 -29.923 -9.139 1.00 93.19 327 LEU A O 1
ATOM 2699 N N . ASP A 1 328 ? 21.387 -29.944 -10.062 1.00 94.62 328 ASP A N 1
ATOM 2700 C CA . ASP A 1 328 ? 21.821 -31.236 -9.523 1.00 94.62 328 ASP A CA 1
ATOM 2701 C C . ASP A 1 328 ? 21.850 -31.202 -7.989 1.00 94.62 328 ASP A C 1
ATOM 2703 O O . ASP A 1 328 ? 21.308 -32.099 -7.349 1.00 94.62 328 ASP A O 1
ATOM 2707 N N . VAL A 1 329 ? 22.398 -30.135 -7.389 1.00 93.12 329 VAL A N 1
ATOM 2708 C CA . VAL A 1 329 ? 22.399 -29.951 -5.925 1.00 93.12 329 VAL A CA 1
ATOM 2709 C C . VAL A 1 329 ? 20.970 -29.855 -5.383 1.00 93.12 329 VAL A C 1
ATOM 2711 O O . VAL A 1 329 ? 20.641 -30.496 -4.387 1.00 93.12 329 VAL A O 1
ATOM 2714 N N . LEU A 1 330 ? 20.095 -29.087 -6.046 1.00 94.62 330 LEU A N 1
ATOM 2715 C CA . LEU A 1 330 ? 18.692 -28.966 -5.640 1.00 94.62 330 LEU A CA 1
ATOM 2716 C C . LEU A 1 330 ? 17.945 -30.311 -5.732 1.00 94.62 330 LEU A C 1
ATOM 2718 O O . LEU A 1 330 ? 17.110 -30.614 -4.877 1.00 94.62 330 LEU A O 1
ATOM 2722 N N . GLU A 1 331 ? 18.213 -31.098 -6.775 1.00 96.56 331 GLU A N 1
ATOM 2723 C CA . GLU A 1 331 ? 17.608 -32.412 -6.999 1.00 96.56 331 GLU A CA 1
ATOM 2724 C C . GLU A 1 331 ? 18.133 -33.470 -6.022 1.00 96.56 331 GLU A C 1
ATOM 2726 O O . GLU A 1 331 ? 17.340 -34.253 -5.497 1.00 96.56 331 GLU A O 1
ATOM 2731 N N . GLU A 1 332 ? 19.432 -33.466 -5.718 1.00 96.12 332 GLU A N 1
ATOM 2732 C CA . GLU A 1 332 ? 20.032 -34.321 -4.692 1.00 96.12 332 GLU A CA 1
ATOM 2733 C C . GLU A 1 332 ? 19.416 -34.038 -3.315 1.00 96.12 332 GLU A C 1
ATOM 2735 O O . GLU A 1 332 ? 18.897 -34.960 -2.676 1.00 96.12 332 GLU A O 1
ATOM 274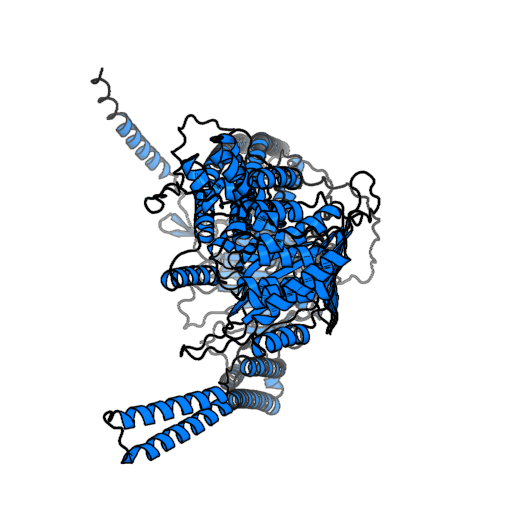0 N N . ASP A 1 333 ? 19.359 -32.765 -2.906 1.00 94.62 333 ASP A N 1
ATOM 2741 C CA . ASP A 1 333 ? 18.750 -32.347 -1.639 1.00 94.62 333 ASP A CA 1
ATOM 2742 C C . ASP A 1 333 ? 17.275 -32.759 -1.544 1.00 94.62 333 ASP A C 1
ATOM 2744 O O . ASP A 1 333 ? 16.818 -33.231 -0.496 1.00 94.62 333 ASP A O 1
ATOM 2748 N N . TYR A 1 334 ? 16.513 -32.586 -2.631 1.00 96.38 334 TYR A N 1
ATOM 2749 C CA . TYR A 1 334 ? 15.108 -32.988 -2.700 1.00 96.38 334 TYR A CA 1
ATOM 2750 C C . TYR A 1 334 ? 14.951 -34.501 -2.535 1.00 96.38 334 TYR A C 1
ATOM 2752 O O . TYR A 1 334 ? 14.199 -34.957 -1.667 1.00 96.38 334 TYR A O 1
ATOM 2760 N N . ASN A 1 335 ? 15.669 -35.281 -3.343 1.00 96.75 335 ASN A N 1
ATOM 2761 C CA . ASN A 1 335 ? 15.552 -36.735 -3.363 1.00 96.75 335 ASN A CA 1
ATOM 2762 C C . ASN A 1 335 ? 15.972 -37.352 -2.027 1.00 96.75 335 ASN A C 1
ATOM 2764 O O . ASN A 1 335 ? 15.281 -38.234 -1.512 1.00 96.75 335 ASN A O 1
ATOM 2768 N N . GLU A 1 336 ? 17.060 -36.865 -1.432 1.00 97.31 336 GLU A N 1
ATOM 2769 C CA . GLU A 1 336 ? 17.535 -37.342 -0.137 1.00 97.31 336 GLU A CA 1
ATOM 2770 C C . GLU A 1 336 ? 16.555 -36.974 0.989 1.00 97.31 336 GLU A C 1
ATOM 2772 O O . GLU A 1 336 ? 16.188 -37.837 1.789 1.00 97.31 336 GLU A O 1
ATOM 2777 N N . SER A 1 337 ? 16.014 -35.750 0.988 1.00 96.31 337 SER A N 1
ATOM 2778 C CA . SER A 1 337 ? 14.971 -35.325 1.937 1.00 96.31 337 SER A CA 1
ATOM 2779 C C . SER A 1 337 ? 13.726 -36.222 1.872 1.00 96.31 337 SER A C 1
ATOM 2781 O O . SER A 1 337 ? 13.210 -36.670 2.901 1.00 96.31 337 SER A O 1
ATOM 2783 N N . ILE A 1 338 ? 13.243 -36.525 0.661 1.00 97.56 338 ILE A N 1
ATOM 2784 C CA . ILE A 1 338 ? 12.102 -37.426 0.448 1.00 97.56 338 ILE A CA 1
ATOM 2785 C C . ILE A 1 338 ? 12.429 -38.842 0.923 1.00 97.56 338 ILE A C 1
ATOM 2787 O O . ILE A 1 338 ? 11.617 -39.456 1.622 1.00 97.56 338 ILE A O 1
ATOM 2791 N N . ARG A 1 339 ? 13.622 -39.348 0.591 1.00 97.75 339 ARG A N 1
ATOM 2792 C CA . ARG A 1 339 ? 14.080 -40.679 0.995 1.00 97.75 339 ARG A CA 1
ATOM 2793 C C . ARG A 1 339 ? 14.102 -40.824 2.513 1.00 97.75 339 ARG A C 1
ATOM 2795 O O . ARG A 1 339 ? 13.613 -41.832 3.017 1.00 97.75 339 ARG A O 1
ATOM 2802 N N . MET A 1 340 ? 14.618 -39.835 3.245 1.00 97.69 340 MET A N 1
ATOM 2803 C CA . MET A 1 340 ? 14.646 -39.848 4.713 1.00 97.69 340 MET A CA 1
ATOM 2804 C C . MET A 1 340 ? 13.240 -39.936 5.313 1.00 97.69 340 MET A C 1
ATOM 2806 O O . MET A 1 340 ? 12.989 -40.795 6.162 1.00 97.69 340 MET A O 1
ATOM 2810 N N . ILE A 1 341 ? 12.302 -39.111 4.832 1.00 97.06 341 ILE A N 1
ATOM 2811 C CA . ILE A 1 341 ? 10.915 -39.127 5.320 1.00 97.06 341 ILE A CA 1
ATOM 2812 C C . ILE A 1 341 ? 10.236 -40.465 5.008 1.00 97.06 341 ILE A C 1
ATOM 2814 O O . ILE A 1 341 ? 9.618 -41.063 5.889 1.00 97.06 341 ILE A O 1
ATOM 2818 N N . GLN A 1 342 ? 10.364 -40.967 3.777 1.00 97.69 342 GLN A N 1
ATOM 2819 C CA . GLN A 1 342 ? 9.779 -42.250 3.378 1.00 97.69 342 GLN A CA 1
ATOM 2820 C C . GLN A 1 342 ? 10.363 -43.417 4.180 1.00 97.69 342 GLN A C 1
ATOM 2822 O O . GLN A 1 342 ? 9.626 -44.309 4.598 1.00 97.69 342 GLN A O 1
ATOM 2827 N N . ASN A 1 343 ? 11.670 -43.391 4.446 1.00 98.06 343 ASN A N 1
ATOM 2828 C CA . ASN A 1 343 ? 12.343 -44.393 5.263 1.00 98.06 343 ASN A CA 1
ATOM 2829 C C . ASN A 1 343 ? 11.849 -44.365 6.720 1.00 98.06 343 ASN A C 1
ATOM 2831 O O . ASN A 1 343 ? 11.617 -45.420 7.309 1.00 98.06 343 ASN A O 1
ATOM 2835 N N . TYR A 1 344 ? 11.636 -43.176 7.294 1.00 97.75 344 TYR A N 1
ATOM 2836 C CA . TYR A 1 344 ? 11.049 -43.036 8.628 1.00 97.75 344 TYR A CA 1
ATOM 2837 C C . TYR A 1 344 ? 9.606 -43.565 8.663 1.00 97.75 344 TYR A C 1
ATOM 2839 O O . TYR A 1 344 ? 9.267 -44.377 9.521 1.00 97.75 344 TYR A O 1
ATOM 2847 N N . LEU A 1 345 ? 8.769 -43.180 7.694 1.00 97.56 345 LEU A N 1
ATOM 2848 C CA . LEU A 1 345 ? 7.385 -43.657 7.581 1.00 97.56 345 LEU A CA 1
ATOM 2849 C C . LEU A 1 345 ? 7.286 -45.183 7.425 1.00 97.56 345 LEU A C 1
ATOM 2851 O O . LEU A 1 345 ? 6.355 -45.783 7.954 1.00 97.56 345 LEU A O 1
ATOM 2855 N N . ALA A 1 346 ? 8.225 -45.811 6.713 1.00 97.75 346 ALA A N 1
ATOM 2856 C CA . ALA A 1 346 ? 8.215 -47.252 6.467 1.00 97.75 346 ALA A CA 1
ATOM 2857 C C . ALA A 1 346 ? 8.710 -48.091 7.659 1.00 97.75 346 ALA A C 1
ATOM 2859 O O . ALA A 1 346 ? 8.243 -49.214 7.844 1.00 97.75 346 ALA A O 1
ATOM 2860 N N . ASN A 1 347 ? 9.655 -47.572 8.452 1.00 97.56 347 ASN A N 1
ATOM 2861 C CA . ASN A 1 347 ? 10.337 -48.356 9.489 1.00 97.56 347 ASN A CA 1
ATOM 2862 C C . ASN A 1 347 ? 9.829 -48.109 10.915 1.00 97.56 347 ASN A C 1
ATOM 2864 O O . ASN A 1 347 ? 10.119 -48.910 11.805 1.00 97.56 347 ASN A O 1
ATOM 2868 N N . GLN A 1 348 ? 9.101 -47.019 11.163 1.00 97.88 348 GLN A N 1
ATOM 2869 C CA . GLN A 1 348 ? 8.592 -46.712 12.499 1.00 97.88 348 GLN A CA 1
ATOM 2870 C C . GLN A 1 348 ? 7.283 -47.459 12.791 1.00 97.88 348 GLN A C 1
ATOM 2872 O O . GLN A 1 348 ? 6.428 -47.585 11.913 1.00 97.88 348 GLN A O 1
ATOM 2877 N N . PRO A 1 349 ? 7.072 -47.949 14.027 1.00 97.19 349 PRO A N 1
ATOM 2878 C CA . PRO A 1 349 ? 5.834 -48.625 14.382 1.00 97.19 349 PRO A CA 1
ATOM 2879 C C . PRO A 1 349 ? 4.655 -47.645 14.408 1.00 97.19 349 PRO A C 1
ATOM 2881 O O . PRO A 1 349 ? 4.792 -46.474 14.762 1.00 97.19 349 PRO A O 1
ATOM 2884 N N . GLU A 1 350 ? 3.455 -48.156 14.131 1.00 96.69 350 GLU A N 1
ATOM 2885 C CA . GLU A 1 350 ? 2.212 -47.371 14.082 1.00 96.69 350 GLU A CA 1
ATOM 2886 C C . GLU A 1 350 ? 1.941 -46.596 15.390 1.00 96.69 350 GLU A C 1
ATOM 2888 O O . GLU A 1 350 ? 1.401 -45.493 15.381 1.00 96.69 350 GLU A O 1
ATOM 2893 N N . SER A 1 351 ? 2.372 -47.130 16.537 1.00 95.38 351 SER A N 1
ATOM 2894 C CA . SER A 1 351 ? 2.268 -46.457 17.839 1.00 95.38 351 SER A CA 1
ATOM 2895 C C . SER A 1 351 ? 3.178 -45.233 17.980 1.00 95.38 351 SER A C 1
ATOM 2897 O O . SER A 1 351 ? 2.867 -44.342 18.767 1.00 95.38 351 SER A O 1
ATOM 2899 N N . VAL A 1 352 ? 4.295 -45.184 17.250 1.00 95.19 352 VAL A N 1
ATOM 2900 C CA . VAL A 1 352 ? 5.196 -44.025 17.173 1.00 95.19 352 VAL A CA 1
ATOM 2901 C C . VAL A 1 352 ? 4.654 -43.027 16.158 1.00 95.19 352 VAL A C 1
ATOM 2903 O O . VAL A 1 352 ? 4.549 -41.844 16.473 1.00 95.19 352 VAL A O 1
ATOM 2906 N N . LEU A 1 353 ? 4.226 -43.502 14.986 1.00 96.38 353 LEU A N 1
ATOM 2907 C CA . LEU A 1 353 ? 3.659 -42.664 13.929 1.00 96.38 353 LEU A CA 1
ATOM 2908 C C . LEU A 1 353 ? 2.381 -41.925 14.360 1.00 96.38 353 LEU A C 1
ATOM 2910 O O . LEU A 1 353 ? 2.182 -40.779 13.959 1.00 96.38 353 LEU A O 1
ATOM 2914 N N . ASN A 1 354 ? 1.569 -42.529 15.233 1.00 96.50 354 ASN A N 1
ATOM 2915 C CA . ASN A 1 354 ? 0.359 -41.920 15.798 1.00 96.50 354 ASN A CA 1
ATOM 2916 C C . ASN A 1 354 ? 0.611 -40.982 16.990 1.00 96.50 354 ASN A C 1
ATOM 2918 O O . ASN A 1 354 ? -0.340 -40.448 17.563 1.00 96.50 354 ASN A O 1
ATOM 2922 N N . ARG A 1 355 ? 1.868 -40.760 17.397 1.00 95.19 355 ARG A N 1
ATOM 2923 C CA . ARG A 1 355 ? 2.164 -39.782 18.452 1.00 95.19 355 ARG A CA 1
ATOM 2924 C C . ARG A 1 355 ? 1.904 -38.357 17.946 1.00 95.19 355 ARG A C 1
ATOM 2926 O O . ARG A 1 355 ? 2.205 -38.069 16.787 1.00 95.19 355 ARG A O 1
ATOM 2933 N N . PRO A 1 356 ? 1.426 -37.450 18.816 1.00 95.38 356 PRO A N 1
ATOM 2934 C CA . PRO A 1 356 ? 1.360 -36.027 18.514 1.00 95.38 356 PRO A CA 1
ATOM 2935 C C . PRO A 1 356 ? 2.737 -35.440 18.201 1.00 95.38 356 PRO A C 1
ATOM 2937 O O . PRO A 1 356 ? 3.741 -35.830 18.809 1.00 95.38 356 PRO A O 1
ATOM 2940 N N . VAL A 1 357 ? 2.769 -34.452 17.315 1.00 93.81 357 VAL A N 1
ATOM 2941 C CA . VAL A 1 357 ? 3.960 -33.634 17.061 1.00 93.81 357 VAL A CA 1
ATOM 2942 C C . VAL A 1 357 ? 3.949 -32.402 17.959 1.00 93.81 357 VAL A C 1
ATOM 2944 O O . VAL A 1 357 ? 2.896 -31.818 18.187 1.00 93.81 357 VAL A O 1
ATOM 2947 N N . ARG A 1 358 ? 5.111 -32.011 18.488 1.00 90.06 358 ARG A N 1
ATOM 2948 C CA . ARG A 1 358 ? 5.258 -30.829 19.359 1.00 90.06 358 ARG A CA 1
ATOM 2949 C C . ARG A 1 358 ? 5.551 -29.558 18.574 1.00 90.06 358 ARG A C 1
ATOM 2951 O O . ARG A 1 358 ? 4.975 -28.512 18.847 1.00 90.06 358 ARG A O 1
ATOM 2958 N N . GLU A 1 359 ? 6.430 -29.674 17.588 1.00 86.94 359 GLU A N 1
ATOM 2959 C CA . GLU A 1 359 ? 6.950 -28.556 16.815 1.00 86.94 359 GLU A CA 1
ATOM 2960 C C . GLU A 1 359 ? 6.936 -28.888 15.326 1.00 86.94 359 GLU A C 1
ATOM 2962 O O . GLU A 1 359 ? 7.125 -30.037 14.927 1.00 86.94 359 GLU A O 1
ATOM 2967 N N . TYR A 1 360 ? 6.669 -27.874 14.510 1.00 83.69 360 TYR A N 1
ATOM 2968 C CA . TYR A 1 360 ? 6.557 -28.002 13.070 1.00 83.69 360 TYR A CA 1
ATOM 2969 C C . TYR A 1 360 ? 7.490 -27.009 12.389 1.00 83.69 360 TYR A C 1
ATOM 2971 O O . TYR A 1 360 ? 7.469 -25.814 12.676 1.00 83.69 360 TYR A O 1
ATOM 2979 N N . PHE A 1 361 ? 8.281 -27.512 11.450 1.00 82.31 361 PHE A N 1
ATOM 2980 C CA . PHE A 1 361 ? 9.303 -26.749 10.752 1.00 82.31 361 PHE A CA 1
ATOM 2981 C C . PHE A 1 361 ? 8.790 -26.301 9.378 1.00 82.31 361 PHE A C 1
ATOM 2983 O O . PHE A 1 361 ? 8.930 -27.007 8.371 1.00 82.31 361 PHE A O 1
ATOM 2990 N N . SER A 1 362 ? 8.148 -25.128 9.354 1.00 68.81 362 SER A N 1
ATOM 2991 C CA . SER A 1 362 ? 7.245 -24.716 8.272 1.00 68.81 362 SER A CA 1
ATOM 2992 C C . SER A 1 362 ? 7.890 -24.247 6.971 1.00 68.81 362 SER A C 1
ATOM 2994 O O . SER A 1 362 ? 7.250 -24.372 5.931 1.00 68.81 362 SER A O 1
ATOM 2996 N N . VAL A 1 363 ? 9.129 -23.745 6.974 1.00 63.47 363 VAL A N 1
ATOM 2997 C CA . VAL A 1 363 ? 9.634 -22.960 5.820 1.00 63.47 363 VAL A CA 1
ATOM 2998 C C . VAL A 1 363 ? 10.975 -23.409 5.246 1.00 63.47 363 VAL A C 1
ATOM 3000 O O . VAL A 1 363 ? 11.484 -22.801 4.307 1.00 63.47 363 VAL A O 1
ATOM 3003 N N . THR A 1 364 ? 11.561 -24.475 5.773 1.00 66.75 364 THR A N 1
ATOM 3004 C CA . THR A 1 364 ? 12.917 -24.887 5.402 1.00 66.75 364 THR A CA 1
ATOM 3005 C C . THR A 1 364 ? 12.919 -26.181 4.582 1.00 66.75 364 THR A C 1
ATOM 3007 O O . THR A 1 364 ? 12.180 -27.132 4.866 1.00 66.75 364 THR A O 1
ATOM 3010 N N . PHE A 1 365 ? 13.727 -26.157 3.517 1.00 79.94 365 PHE A N 1
ATOM 3011 C CA . PHE A 1 365 ? 13.975 -27.217 2.534 1.00 79.94 365 PHE A CA 1
ATOM 3012 C C . PHE A 1 365 ? 15.417 -27.704 2.702 1.00 79.94 365 PHE A C 1
ATOM 3014 O O . PHE A 1 365 ? 16.301 -26.864 2.880 1.00 79.94 365 PHE A O 1
ATOM 3021 N N . GLY A 1 366 ? 15.643 -29.017 2.617 1.00 89.44 366 GLY A N 1
ATOM 3022 C CA . GLY A 1 366 ? 16.974 -29.629 2.638 1.00 89.44 366 GLY A CA 1
ATOM 3023 C C . GLY A 1 366 ? 17.120 -30.760 3.659 1.00 89.44 366 GLY A C 1
ATOM 3024 O O . GLY A 1 366 ? 16.334 -30.880 4.604 1.00 89.44 366 GLY A O 1
ATOM 3025 N N . VAL A 1 367 ? 18.166 -31.562 3.458 1.00 94.00 367 VAL A N 1
ATOM 3026 C CA . VAL A 1 367 ? 18.442 -32.815 4.179 1.00 94.00 367 VAL A CA 1
ATOM 3027 C C . VAL A 1 367 ? 18.639 -32.587 5.677 1.00 94.00 367 VAL A C 1
ATOM 3029 O O . VAL A 1 367 ? 17.963 -33.218 6.484 1.00 94.00 367 VAL A O 1
ATOM 3032 N N . GLU A 1 368 ? 19.483 -31.620 6.056 1.00 92.69 368 GLU A N 1
ATOM 3033 C CA . GLU A 1 368 ? 19.775 -31.290 7.464 1.00 92.69 368 GLU A CA 1
ATOM 3034 C C . GLU A 1 368 ? 18.504 -30.939 8.253 1.00 92.69 368 GLU A C 1
ATOM 3036 O O . GLU A 1 368 ? 18.359 -31.267 9.430 1.00 92.69 368 GLU A O 1
ATOM 3041 N N . MET A 1 369 ? 17.549 -30.277 7.598 1.00 91.12 369 MET A N 1
ATOM 3042 C CA . MET A 1 369 ? 16.309 -29.880 8.249 1.00 91.12 369 MET A CA 1
ATOM 3043 C C . MET A 1 369 ? 15.375 -31.065 8.472 1.00 91.12 369 MET A C 1
ATOM 3045 O O . MET A 1 369 ? 14.724 -31.153 9.514 1.00 91.12 369 MET A O 1
ATOM 3049 N N . VAL A 1 370 ? 15.279 -31.952 7.479 1.00 94.44 370 VAL A N 1
ATOM 3050 C CA . VAL A 1 370 ? 14.504 -33.185 7.610 1.00 94.44 370 VAL A CA 1
ATOM 3051 C C . VAL A 1 370 ? 15.100 -34.051 8.710 1.00 94.44 370 VAL A C 1
ATOM 3053 O O . VAL A 1 370 ? 14.345 -34.532 9.547 1.00 94.44 370 VAL A O 1
ATOM 3056 N N . ASP A 1 371 ? 16.424 -34.177 8.759 1.00 94.75 371 ASP A N 1
ATOM 3057 C CA . ASP A 1 371 ? 17.132 -34.906 9.810 1.00 94.75 371 ASP A CA 1
ATOM 3058 C C . ASP A 1 371 ? 16.776 -34.369 11.199 1.00 94.75 371 ASP A C 1
ATOM 3060 O O . ASP A 1 371 ? 16.182 -35.077 12.012 1.00 94.75 371 ASP A O 1
ATOM 3064 N N . ARG A 1 372 ? 16.978 -33.063 11.413 1.00 92.94 372 ARG A N 1
ATOM 3065 C CA . ARG A 1 372 ? 16.643 -32.391 12.674 1.00 92.94 372 ARG A CA 1
ATOM 3066 C C . ARG A 1 372 ? 15.171 -32.552 13.048 1.00 92.94 372 ARG A C 1
ATOM 3068 O O . ARG A 1 372 ? 14.847 -32.767 14.208 1.00 92.94 372 ARG A O 1
ATOM 3075 N N . MET A 1 373 ? 14.256 -32.461 12.083 1.00 94.06 373 MET A N 1
ATOM 3076 C CA . MET A 1 373 ? 12.827 -32.673 12.334 1.00 94.06 373 MET A CA 1
ATOM 3077 C C . MET A 1 373 ? 12.543 -34.095 12.836 1.00 94.06 373 MET A C 1
ATOM 3079 O O . MET A 1 373 ? 11.753 -34.265 13.764 1.00 94.06 373 MET A O 1
ATOM 3083 N N . LEU A 1 374 ? 13.161 -35.110 12.228 1.00 94.88 374 LEU A N 1
ATOM 3084 C CA . LEU A 1 374 ? 12.994 -36.503 12.642 1.00 94.88 374 LEU A CA 1
ATOM 3085 C C . LEU A 1 374 ? 13.622 -36.755 14.021 1.00 94.88 374 LEU A C 1
ATOM 3087 O O . LEU A 1 374 ? 12.991 -37.402 14.859 1.00 94.88 374 LEU A O 1
ATOM 3091 N N . GLU A 1 375 ? 14.795 -36.179 14.296 1.00 93.50 375 GLU A N 1
ATOM 3092 C CA . GLU A 1 375 ? 15.420 -36.201 15.625 1.00 93.50 375 GLU A CA 1
ATOM 3093 C C . GLU A 1 375 ? 14.508 -35.571 16.688 1.00 93.50 375 GLU A C 1
ATOM 3095 O O . GLU A 1 375 ? 14.256 -36.170 17.735 1.00 93.50 375 GLU A O 1
ATOM 3100 N N . GLU A 1 376 ? 13.933 -34.400 16.403 1.00 91.12 376 GLU A N 1
ATOM 3101 C CA . GLU A 1 376 ? 13.004 -33.711 17.305 1.00 91.12 376 GLU A CA 1
ATOM 3102 C C . GLU A 1 376 ? 11.698 -34.472 17.524 1.00 91.12 376 GLU A C 1
ATOM 3104 O O . GLU A 1 376 ? 11.051 -34.326 18.567 1.00 91.12 376 GLU A O 1
ATOM 3109 N N . PHE A 1 377 ? 11.275 -35.309 16.577 1.00 92.69 377 PHE A N 1
ATOM 3110 C CA . PHE A 1 377 ? 10.143 -36.195 16.815 1.00 92.69 377 PHE A CA 1
ATOM 3111 C C . PHE A 1 377 ? 10.502 -37.253 17.851 1.00 92.69 377 PHE A C 1
ATOM 3113 O O . PHE A 1 377 ? 9.691 -37.528 18.735 1.00 92.69 377 PHE A O 1
ATOM 3120 N N . ASP A 1 378 ? 11.703 -37.812 17.807 1.00 91.31 378 ASP A N 1
ATOM 3121 C CA . ASP A 1 378 ? 12.094 -38.913 18.687 1.00 91.31 378 ASP A CA 1
ATOM 3122 C C . ASP A 1 378 ? 12.690 -38.465 20.029 1.00 91.31 378 ASP A C 1
ATOM 3124 O O . ASP A 1 378 ? 12.716 -39.257 20.969 1.00 91.31 378 ASP A O 1
ATOM 3128 N N . ARG A 1 379 ? 13.079 -37.193 20.166 1.00 91.56 379 ARG A N 1
ATOM 3129 C CA . ARG A 1 379 ? 13.651 -36.631 21.398 1.00 91.56 379 ARG A CA 1
ATOM 3130 C C . ARG A 1 379 ? 12.667 -36.659 22.577 1.00 91.56 379 ARG A C 1
ATOM 3132 O O . ARG A 1 379 ? 11.573 -36.100 22.497 1.00 91.56 379 ARG A O 1
ATOM 3139 N N . ASP A 1 380 ? 13.044 -37.215 23.722 1.00 88.00 380 ASP A N 1
ATOM 3140 C CA . ASP A 1 380 ? 12.244 -37.071 24.949 1.00 88.00 380 ASP A CA 1
ATOM 3141 C C . ASP A 1 380 ? 12.343 -35.642 25.522 1.00 88.00 380 ASP A C 1
ATOM 3143 O O . ASP A 1 380 ? 13.346 -34.960 25.325 1.00 88.00 380 ASP A O 1
ATOM 3147 N N . LEU A 1 381 ? 11.290 -35.159 26.200 1.00 83.88 381 LEU A N 1
ATOM 3148 C CA . LEU A 1 381 ? 11.355 -33.861 26.892 1.00 83.88 381 LEU A CA 1
ATOM 3149 C C . LEU A 1 381 ? 12.197 -33.983 28.162 1.00 83.88 381 LEU A C 1
ATOM 3151 O O . LEU A 1 381 ? 11.997 -34.891 28.967 1.00 83.88 381 LEU A O 1
ATOM 3155 N N . THR A 1 382 ? 13.079 -33.015 28.353 1.00 87.06 382 THR A N 1
ATOM 3156 C CA . THR A 1 382 ? 13.912 -32.821 29.539 1.00 87.06 382 THR A CA 1
ATOM 3157 C C . THR A 1 382 ? 13.488 -31.552 30.279 1.00 87.06 382 THR A C 1
ATOM 3159 O O . THR A 1 382 ? 12.724 -30.745 29.751 1.00 87.06 382 THR A O 1
ATOM 3162 N N . ASP A 1 383 ? 14.006 -31.321 31.487 1.00 82.38 383 ASP A N 1
ATOM 3163 C CA . ASP A 1 383 ? 13.729 -30.083 32.235 1.00 82.38 383 ASP A CA 1
ATOM 3164 C C . ASP A 1 383 ? 14.202 -28.823 31.485 1.00 82.38 383 ASP A C 1
ATOM 3166 O O . ASP A 1 383 ? 13.629 -27.748 31.655 1.00 82.38 383 ASP A O 1
ATOM 3170 N N . SER A 1 384 ? 15.212 -28.942 30.610 1.00 83.62 384 SER A N 1
ATOM 3171 C CA . SER A 1 384 ? 15.644 -27.839 29.738 1.00 83.62 384 SER A CA 1
ATOM 3172 C C . SER A 1 384 ? 14.651 -27.506 28.622 1.00 83.62 384 SER A C 1
ATOM 3174 O O . SER A 1 384 ? 14.767 -26.449 28.011 1.00 83.62 384 SER A O 1
ATOM 3176 N N . ASP A 1 385 ? 13.664 -28.371 28.381 1.00 84.88 385 ASP A N 1
ATOM 3177 C CA . ASP A 1 385 ? 12.577 -28.155 27.425 1.00 84.88 385 ASP A CA 1
ATOM 3178 C C . ASP A 1 385 ? 11.332 -27.535 28.080 1.00 84.88 385 ASP A C 1
ATOM 3180 O O . ASP A 1 385 ? 10.236 -27.576 27.512 1.00 84.88 385 ASP A O 1
ATOM 3184 N N . TRP A 1 386 ? 11.456 -26.987 29.291 1.00 84.12 386 TRP A N 1
ATOM 3185 C CA . TRP A 1 386 ? 10.369 -26.245 29.920 1.00 84.12 386 TRP A CA 1
ATOM 3186 C C . TRP A 1 386 ? 9.924 -25.074 29.026 1.00 84.12 386 TRP A C 1
ATOM 3188 O O . TRP A 1 386 ? 10.746 -24.306 28.531 1.00 84.12 386 TRP A O 1
ATOM 3198 N N . GLY A 1 387 ? 8.615 -24.979 28.768 1.00 82.38 387 GLY A N 1
ATOM 3199 C CA . GLY A 1 387 ? 8.040 -24.109 27.730 1.00 82.38 387 GLY A CA 1
ATOM 3200 C C . GLY A 1 387 ? 7.806 -24.777 26.372 1.00 82.38 387 GLY A C 1
ATOM 3201 O O . GLY A 1 387 ? 7.045 -24.258 25.566 1.00 82.38 387 GLY A O 1
ATOM 3202 N N . ASN A 1 388 ? 8.329 -25.982 26.135 1.00 85.00 388 ASN A N 1
ATOM 3203 C CA . ASN A 1 388 ? 8.071 -26.750 24.910 1.00 85.00 388 ASN A CA 1
ATOM 3204 C C . ASN A 1 388 ? 7.010 -27.848 25.107 1.00 85.00 388 ASN A C 1
ATOM 3206 O O . ASN A 1 388 ? 6.911 -28.792 24.320 1.00 85.00 388 ASN A O 1
ATOM 3210 N N . ASN A 1 389 ? 6.166 -27.738 26.139 1.00 85.69 389 ASN A N 1
ATOM 3211 C CA . ASN A 1 389 ? 5.067 -28.668 26.420 1.00 85.69 389 ASN A CA 1
ATOM 3212 C C . ASN A 1 389 ? 3.848 -28.445 25.501 1.00 85.69 389 ASN A C 1
ATOM 3214 O O . ASN A 1 389 ? 2.701 -28.512 25.943 1.00 85.69 389 ASN A O 1
ATOM 3218 N N . THR A 1 390 ? 4.093 -28.200 24.217 1.00 93.00 390 THR A N 1
ATOM 3219 C CA . THR A 1 390 ? 3.065 -27.918 23.212 1.00 93.00 390 THR A CA 1
ATOM 3220 C C . THR A 1 390 ? 2.839 -29.109 22.286 1.00 93.00 390 THR A C 1
ATOM 3222 O O . THR A 1 390 ? 3.621 -30.063 22.260 1.00 93.00 390 THR A O 1
ATOM 3225 N N . VAL A 1 391 ? 1.718 -29.094 21.575 1.00 95.00 391 VAL A N 1
ATOM 3226 C CA . VAL A 1 391 ? 1.375 -30.024 20.503 1.00 95.00 391 VAL A CA 1
ATOM 3227 C C . VAL A 1 391 ? 0.794 -29.249 19.327 1.00 95.00 391 VAL A C 1
ATOM 3229 O O . VAL A 1 391 ? 0.081 -28.263 19.508 1.00 95.00 391 VAL A O 1
ATOM 3232 N N . MET A 1 392 ? 1.088 -29.719 18.122 1.00 96.19 392 MET A N 1
ATOM 3233 C CA . MET A 1 392 ? 0.475 -29.259 16.887 1.00 96.19 392 MET A CA 1
ATOM 3234 C C . MET A 1 392 ? -0.864 -29.969 16.718 1.00 96.19 392 MET A C 1
ATOM 3236 O O . MET A 1 392 ? -0.939 -31.199 16.730 1.00 96.19 392 MET A O 1
ATOM 3240 N N . ALA A 1 393 ? -1.929 -29.196 16.577 1.00 97.38 393 ALA A N 1
ATOM 3241 C CA . ALA A 1 393 ? -3.294 -29.684 16.485 1.00 97.38 393 ALA A CA 1
ATOM 3242 C C . ALA A 1 393 ? -4.114 -28.838 15.511 1.00 97.38 393 ALA A C 1
ATOM 3244 O O . ALA A 1 393 ? -3.722 -27.740 15.126 1.00 97.38 393 ALA A O 1
ATOM 3245 N N . TYR A 1 394 ? -5.281 -29.343 15.139 1.00 97.56 394 TYR A N 1
ATOM 3246 C CA . TYR A 1 394 ? -6.326 -28.562 14.490 1.00 97.56 394 TYR A CA 1
ATOM 3247 C C . TYR A 1 394 ? -7.574 -28.558 15.366 1.00 97.56 394 TYR A C 1
ATOM 3249 O O . TYR A 1 394 ? -7.766 -29.430 16.219 1.00 97.56 394 TYR A O 1
ATOM 3257 N N . ILE A 1 395 ? -8.430 -27.562 15.172 1.00 97.00 395 ILE A N 1
ATOM 3258 C CA . ILE A 1 395 ? -9.724 -27.509 15.847 1.00 97.00 395 ILE A CA 1
ATOM 3259 C C . ILE A 1 395 ? -10.652 -28.540 15.201 1.00 97.00 395 ILE A C 1
ATOM 3261 O O . ILE A 1 395 ? -10.760 -28.616 13.981 1.00 97.00 395 ILE A O 1
ATOM 3265 N N . ASN A 1 396 ? -11.325 -29.335 16.025 1.00 96.31 396 ASN A N 1
ATOM 3266 C CA . ASN A 1 396 ? -12.256 -30.360 15.589 1.00 96.31 396 ASN A CA 1
ATOM 3267 C C . ASN A 1 396 ? -13.471 -29.720 14.886 1.00 96.31 396 ASN A C 1
ATOM 3269 O O . ASN A 1 396 ? -14.283 -29.086 15.566 1.00 96.31 396 ASN A O 1
ATOM 3273 N N . PRO A 1 397 ? -13.651 -29.900 13.565 1.00 89.38 397 PRO A N 1
ATOM 3274 C CA . PRO A 1 397 ? -14.753 -29.267 12.842 1.00 89.38 397 PRO A CA 1
ATOM 3275 C C . PRO A 1 397 ? -16.120 -29.786 13.310 1.00 89.38 397 PRO A C 1
ATOM 3277 O O . PRO A 1 397 ? -17.096 -29.044 13.308 1.00 89.38 397 PRO A O 1
ATOM 3280 N N . ASP A 1 398 ? -16.186 -31.025 13.811 1.00 90.94 398 ASP A N 1
ATOM 3281 C CA . ASP A 1 398 ? -17.420 -31.634 14.317 1.00 90.94 398 ASP A CA 1
ATOM 3282 C C . ASP A 1 398 ? -17.848 -31.094 15.692 1.00 90.94 398 ASP A C 1
ATOM 3284 O O . ASP A 1 398 ? -18.879 -31.519 16.234 1.00 90.94 398 ASP A O 1
ATOM 3288 N N . TYR A 1 399 ? -17.027 -30.239 16.307 1.00 94.19 399 TYR A N 1
ATOM 3289 C CA . TYR A 1 399 ? -17.322 -29.607 17.588 1.00 94.19 399 TYR A CA 1
ATOM 3290 C C . TYR A 1 399 ? -18.309 -28.440 17.433 1.00 94.19 399 TYR A C 1
ATOM 3292 O O . TYR A 1 399 ? -19.161 -28.244 18.301 1.00 94.19 399 TYR A O 1
ATOM 3300 N N . PHE A 1 400 ? -18.218 -27.686 16.332 1.00 93.50 400 PHE A N 1
ATOM 3301 C CA . PHE A 1 400 ? -19.026 -26.492 16.095 1.00 93.50 400 PHE A CA 1
ATOM 3302 C C . PHE A 1 400 ? -20.226 -26.791 15.187 1.00 93.50 400 PHE A C 1
ATOM 3304 O O . PHE A 1 400 ? -20.095 -27.361 14.108 1.00 93.50 400 PHE A O 1
ATOM 3311 N N . ASP A 1 401 ? -21.411 -26.363 15.614 1.00 92.25 401 ASP A N 1
ATOM 3312 C CA . ASP A 1 401 ? -22.610 -26.287 14.790 1.00 92.25 401 ASP A CA 1
ATOM 3313 C C . ASP A 1 401 ? -22.653 -24.930 14.078 1.00 92.25 401 ASP A C 1
ATOM 3315 O O . ASP A 1 401 ? -22.951 -23.892 14.674 1.00 92.25 401 ASP A O 1
ATOM 3319 N N . THR A 1 402 ? -22.373 -24.939 12.777 1.00 89.25 402 THR A N 1
ATOM 3320 C CA . THR A 1 402 ? -22.407 -23.742 11.924 1.00 89.25 402 THR A CA 1
ATOM 3321 C C . THR A 1 402 ? -23.815 -23.182 11.717 1.00 89.25 402 THR A C 1
ATOM 3323 O O . THR A 1 402 ? -23.960 -22.074 11.204 1.00 89.25 402 THR A O 1
ATOM 3326 N N . LYS A 1 403 ? -24.862 -23.919 12.116 1.00 89.38 403 LYS A N 1
ATOM 3327 C CA . LYS A 1 403 ? -26.261 -23.475 12.042 1.00 89.38 403 LYS A CA 1
ATOM 3328 C C . LYS A 1 403 ? -26.742 -22.803 13.325 1.00 89.38 403 LYS A C 1
ATOM 3330 O O . LYS A 1 403 ? -27.812 -22.192 13.310 1.00 89.38 403 LYS A O 1
ATOM 3335 N N . ALA A 1 404 ? -26.000 -22.921 14.425 1.00 88.19 404 ALA A N 1
ATOM 3336 C CA . ALA A 1 404 ? -26.372 -22.276 15.674 1.00 88.19 404 ALA A CA 1
ATOM 3337 C C . ALA A 1 404 ? -26.287 -20.740 15.537 1.00 88.19 404 ALA A C 1
ATOM 3339 O O . ALA A 1 404 ? -25.372 -20.234 14.880 1.00 88.19 404 ALA A O 1
ATOM 3340 N N . PRO A 1 405 ? -27.208 -19.975 16.156 1.00 88.31 405 PRO A N 1
ATOM 3341 C CA . PRO A 1 405 ? -27.115 -18.519 16.177 1.00 88.31 405 PRO A CA 1
ATOM 3342 C C . PRO A 1 405 ? -25.782 -18.038 16.769 1.00 88.31 405 PRO A C 1
ATOM 3344 O O . PRO A 1 405 ? -25.266 -18.622 17.720 1.00 88.31 405 PRO A O 1
ATOM 3347 N N . LEU A 1 406 ? -25.227 -16.953 16.220 1.00 85.62 406 LEU A N 1
ATOM 3348 C CA . LEU A 1 406 ? -23.898 -16.440 16.590 1.00 85.62 406 LEU A CA 1
ATOM 3349 C C . LEU A 1 406 ? -23.806 -15.958 18.050 1.00 85.62 406 LEU A C 1
ATOM 3351 O O . LEU A 1 406 ? -22.712 -15.881 18.608 1.00 85.62 406 LEU A O 1
ATOM 3355 N N . ASP A 1 407 ? -24.942 -15.615 18.658 1.00 86.12 407 ASP A N 1
ATOM 3356 C CA . ASP A 1 407 ? -25.082 -15.229 20.064 1.00 86.12 407 ASP A CA 1
ATOM 3357 C C . ASP A 1 407 ? -25.146 -16.422 21.030 1.00 86.12 407 ASP A C 1
ATOM 3359 O O . ASP A 1 407 ? -25.067 -16.221 22.242 1.00 86.12 407 ASP A O 1
ATOM 3363 N N . VAL A 1 408 ? -25.255 -17.653 20.519 1.00 91.94 408 VAL A N 1
ATOM 3364 C CA . VAL A 1 408 ? -25.279 -18.871 21.331 1.00 91.94 408 VAL A CA 1
ATOM 3365 C C . VAL A 1 408 ? -23.844 -19.364 21.563 1.00 91.94 408 VAL A C 1
ATOM 3367 O O . VAL A 1 408 ? -23.141 -19.706 20.603 1.00 91.94 408 VAL A O 1
ATOM 3370 N N . PRO A 1 409 ? -23.378 -19.445 22.824 1.00 94.31 409 PRO A N 1
ATOM 3371 C CA . PRO A 1 409 ? -22.090 -20.046 23.135 1.00 94.31 409 PRO A CA 1
ATOM 3372 C C . PRO A 1 409 ? -22.041 -21.518 22.721 1.00 94.31 409 PRO A C 1
ATOM 3374 O O . PRO A 1 409 ? -22.903 -22.317 23.080 1.00 94.31 409 PRO A O 1
ATOM 3377 N N . GLN A 1 410 ? -20.984 -21.886 22.012 1.00 94.62 410 GLN A N 1
ATOM 3378 C CA . GLN A 1 410 ? -20.575 -23.261 21.712 1.00 94.62 410 GLN A CA 1
ATOM 3379 C C . GLN A 1 410 ? -19.224 -23.586 22.362 1.00 94.62 410 GLN A C 1
ATOM 3381 O O . GLN A 1 410 ? -18.915 -24.733 22.680 1.00 94.62 410 GLN A O 1
ATOM 3386 N N . LEU A 1 411 ? -18.431 -22.549 22.611 1.00 96.25 411 LEU A N 1
ATOM 3387 C CA . LEU A 1 411 ? -17.180 -22.591 23.349 1.00 96.25 411 LEU A CA 1
ATOM 3388 C C . LEU A 1 411 ? -17.145 -21.395 24.298 1.00 96.25 411 LEU A C 1
ATOM 3390 O O . LEU A 1 411 ? -17.457 -20.279 23.879 1.00 96.25 411 LEU A O 1
ATOM 3394 N N . ILE A 1 412 ? -16.738 -21.620 25.545 1.00 97.94 412 ILE A N 1
ATOM 3395 C CA . ILE A 1 412 ? -16.403 -20.539 26.476 1.00 97.94 412 ILE A CA 1
ATOM 3396 C C . ILE A 1 412 ? -14.963 -20.755 26.922 1.00 97.94 412 ILE A C 1
ATOM 3398 O O . ILE A 1 412 ? -14.630 -21.844 27.396 1.00 97.94 412 ILE A O 1
ATOM 3402 N N . THR A 1 413 ? -14.121 -19.736 26.774 1.00 97.88 413 THR A N 1
ATOM 3403 C CA . THR A 1 413 ? -12.752 -19.754 27.294 1.00 97.88 413 THR A CA 1
ATOM 3404 C C . THR A 1 413 ? -12.562 -18.706 28.366 1.00 97.88 413 THR A C 1
ATOM 3406 O O . THR A 1 413 ? -13.089 -17.600 28.271 1.00 97.88 413 THR A O 1
ATOM 3409 N N . VAL A 1 414 ? -11.821 -19.075 29.405 1.00 98.06 414 VAL A N 1
ATOM 3410 C CA . VAL A 1 414 ? -11.353 -18.163 30.447 1.00 98.06 414 VAL A CA 1
ATOM 3411 C C . VAL A 1 414 ? -9.836 -18.231 30.441 1.00 98.06 414 VAL A C 1
ATOM 3413 O O . VAL A 1 414 ? -9.275 -19.272 30.772 1.00 98.06 414 VAL A O 1
ATOM 3416 N N . GLU A 1 415 ? -9.190 -17.147 30.032 1.00 97.56 415 GLU A N 1
ATOM 3417 C CA . GLU A 1 415 ? -7.747 -17.063 29.814 1.00 97.56 415 GLU A CA 1
ATOM 3418 C C . GLU A 1 415 ? -7.156 -16.013 30.760 1.00 97.56 415 GLU A C 1
ATOM 3420 O O . GLU A 1 415 ? -7.555 -14.849 30.718 1.00 97.56 415 GLU A O 1
ATOM 3425 N N . PHE A 1 416 ? -6.220 -16.424 31.614 1.00 96.12 416 PHE A N 1
ATOM 3426 C CA . PHE A 1 416 ? -5.431 -15.545 32.474 1.00 96.12 416 PHE A CA 1
ATOM 3427 C C . PHE A 1 416 ? -4.030 -15.424 31.884 1.00 96.12 416 PHE A C 1
ATOM 3429 O O . PHE A 1 416 ? -3.375 -16.444 31.689 1.00 96.12 416 PHE A O 1
ATOM 3436 N N . VAL A 1 417 ? -3.584 -14.196 31.612 1.00 93.38 417 VAL A N 1
ATOM 3437 C CA . VAL A 1 417 ? -2.224 -13.903 31.139 1.00 93.38 417 VAL A CA 1
ATOM 3438 C C . VAL A 1 417 ? -1.524 -13.045 32.178 1.00 93.38 417 VAL A C 1
ATOM 3440 O O . VAL A 1 417 ? -1.970 -11.923 32.460 1.00 93.38 417 VAL A O 1
ATOM 3443 N N . ASN A 1 418 ? -0.442 -13.565 32.754 1.00 91.00 418 ASN A N 1
ATOM 3444 C CA . ASN A 1 418 ? 0.318 -12.857 33.771 1.00 91.00 418 ASN A CA 1
ATOM 3445 C C . ASN A 1 418 ? 1.812 -13.200 33.801 1.00 91.00 418 ASN A C 1
ATOM 3447 O O . ASN A 1 418 ? 2.220 -14.293 33.442 1.00 91.00 418 ASN A O 1
ATOM 3451 N N . LEU A 1 419 ? 2.631 -12.282 34.315 1.00 82.75 419 LEU A N 1
ATOM 3452 C CA . LEU A 1 419 ? 4.015 -12.577 34.702 1.00 82.75 419 LEU A CA 1
ATOM 3453 C C . LEU A 1 419 ? 4.040 -13.313 36.054 1.00 82.75 419 LEU A C 1
ATOM 3455 O O . LEU A 1 419 ? 3.646 -12.742 37.086 1.00 82.75 419 LEU A O 1
ATOM 3459 N N . GLU A 1 420 ? 4.497 -14.570 36.074 1.00 69.88 420 GLU A N 1
ATOM 3460 C CA . GLU A 1 420 ? 4.547 -15.378 37.303 1.00 69.88 420 GLU A CA 1
ATOM 3461 C C . GLU A 1 420 ? 5.517 -14.745 38.309 1.00 69.88 420 GLU A C 1
ATOM 3463 O O . GLU A 1 420 ? 6.708 -14.568 38.063 1.00 69.88 420 GLU A O 1
ATOM 3468 N N . GLY A 1 421 ? 4.969 -14.347 39.461 1.00 69.56 421 GLY A N 1
ATOM 3469 C CA . GLY A 1 421 ? 5.695 -13.668 40.537 1.00 69.56 421 GLY A CA 1
ATOM 3470 C C . GLY A 1 421 ? 5.412 -12.167 40.657 1.00 69.56 421 GLY A C 1
ATOM 3471 O O . GLY A 1 421 ? 5.508 -11.641 41.770 1.00 69.56 421 GLY A O 1
ATOM 3472 N N . ALA A 1 422 ? 4.987 -11.498 39.577 1.00 79.75 422 ALA A N 1
ATOM 3473 C CA . ALA A 1 422 ? 4.612 -10.082 39.610 1.00 79.75 422 ALA A CA 1
ATOM 3474 C C . ALA A 1 422 ? 3.147 -9.895 40.035 1.00 79.75 422 ALA A C 1
ATOM 3476 O O . ALA A 1 422 ? 2.858 -9.184 40.995 1.00 79.75 422 ALA A O 1
ATOM 3477 N N . HIS A 1 423 ? 2.216 -10.593 39.383 1.00 86.69 423 HIS A N 1
ATOM 3478 C CA . HIS A 1 423 ? 0.776 -10.427 39.617 1.00 86.69 423 HIS A CA 1
ATOM 3479 C C . HIS A 1 423 ? 0.229 -11.507 40.557 1.00 86.69 423 HIS A C 1
ATOM 3481 O O . HIS A 1 423 ? -0.576 -12.354 40.169 1.00 86.69 423 HIS A O 1
ATOM 3487 N N . LYS A 1 424 ? 0.696 -11.494 41.814 1.00 87.06 424 LYS A N 1
ATOM 3488 C CA . LYS A 1 424 ? 0.355 -12.517 42.825 1.00 87.06 424 LYS A CA 1
ATOM 3489 C C . LYS A 1 424 ? -1.149 -12.672 43.057 1.00 87.06 424 LYS A C 1
ATOM 3491 O O . LYS A 1 424 ? -1.608 -13.776 43.327 1.00 87.06 424 LYS A O 1
ATOM 3496 N N . HIS A 1 425 ? -1.909 -11.586 42.934 1.00 89.25 425 HIS A N 1
ATOM 3497 C CA . HIS A 1 425 ? -3.362 -11.604 43.094 1.00 89.25 425 HIS A CA 1
ATOM 3498 C C . HIS A 1 425 ? -4.055 -12.439 42.008 1.00 89.25 425 HIS A C 1
ATOM 3500 O O . HIS A 1 425 ? -5.010 -13.143 42.317 1.00 89.25 425 HIS A O 1
ATOM 3506 N N . LEU A 1 426 ? -3.561 -12.421 40.763 1.00 92.44 426 LEU A N 1
ATOM 3507 C CA . LEU A 1 426 ? -4.097 -13.257 39.682 1.00 92.44 426 LEU A CA 1
ATOM 3508 C C . LEU A 1 426 ? -3.788 -14.737 39.908 1.00 92.44 426 LEU A C 1
ATOM 3510 O O . LEU A 1 426 ? -4.674 -15.566 39.718 1.00 92.44 426 LEU A O 1
ATOM 3514 N N . ASN A 1 427 ? -2.587 -15.060 40.397 1.00 90.38 427 ASN A N 1
ATOM 3515 C CA . ASN A 1 427 ? -2.251 -16.431 40.799 1.00 90.38 427 ASN A CA 1
ATOM 3516 C C . ASN A 1 427 ? -3.205 -16.935 41.889 1.00 90.38 427 ASN A C 1
ATOM 3518 O O . ASN A 1 427 ? -3.710 -18.047 41.797 1.00 90.38 427 ASN A O 1
ATOM 3522 N N . GLU A 1 428 ? -3.526 -16.097 42.879 1.00 92.75 428 GLU A N 1
ATOM 3523 C CA . GLU A 1 428 ? -4.490 -16.462 43.921 1.00 92.75 428 GLU A CA 1
ATOM 3524 C C . GLU A 1 428 ? -5.908 -16.683 43.357 1.00 92.75 428 GLU A C 1
ATOM 3526 O O . GLU A 1 428 ? -6.605 -17.610 43.779 1.00 92.75 428 GLU A O 1
ATOM 3531 N N . VAL A 1 429 ? -6.346 -15.877 42.379 1.00 94.31 429 VAL A N 1
ATOM 3532 C CA . VAL A 1 429 ? -7.617 -16.104 41.663 1.00 94.31 429 VAL A CA 1
ATOM 3533 C C . VAL A 1 429 ? -7.600 -17.465 40.966 1.00 94.31 429 VAL A C 1
ATOM 3535 O O . VAL A 1 429 ? -8.534 -18.251 41.145 1.00 94.31 429 VAL A O 1
ATOM 3538 N N . VAL A 1 430 ? -6.538 -17.760 40.211 1.00 94.94 430 VAL A N 1
ATOM 3539 C CA . VAL A 1 430 ? -6.344 -19.036 39.508 1.00 94.94 430 VAL A CA 1
ATOM 3540 C C . VAL A 1 430 ? -6.343 -20.203 40.494 1.00 94.94 430 VAL A C 1
ATOM 3542 O O . VAL A 1 430 ? -7.049 -21.182 40.267 1.00 94.94 430 VAL A O 1
ATOM 3545 N N . ASP A 1 431 ? -5.649 -20.092 41.627 1.00 94.69 431 ASP A N 1
ATOM 3546 C CA . ASP A 1 431 ? -5.619 -21.121 42.669 1.00 94.69 431 ASP A CA 1
ATOM 3547 C C . ASP A 1 431 ? -7.015 -21.388 43.244 1.00 94.69 431 ASP A C 1
ATOM 3549 O O . ASP A 1 431 ? -7.427 -22.543 43.384 1.00 94.69 431 ASP A O 1
ATOM 3553 N N . ARG A 1 432 ? -7.797 -20.339 43.525 1.00 96.25 432 ARG A N 1
ATOM 3554 C CA . ARG A 1 432 ? -9.179 -20.481 44.015 1.00 96.25 432 ARG A CA 1
ATOM 3555 C C . ARG A 1 432 ? -10.099 -21.115 42.972 1.00 96.25 432 ARG A C 1
ATOM 3557 O O . ARG A 1 432 ? -10.959 -21.923 43.339 1.00 96.25 432 ARG A O 1
ATOM 3564 N N . ILE A 1 433 ? -9.937 -20.773 41.692 1.00 96.56 433 ILE A N 1
ATOM 3565 C CA . ILE A 1 433 ? -10.650 -21.433 40.589 1.00 96.56 433 ILE A CA 1
ATOM 3566 C C . ILE A 1 433 ? -10.247 -22.904 40.538 1.00 96.56 433 ILE A C 1
ATOM 3568 O O . ILE A 1 433 ? -11.118 -23.769 40.539 1.00 96.56 433 ILE A O 1
ATOM 3572 N N . ASN A 1 434 ? -8.952 -23.201 40.602 1.00 95.19 434 ASN A N 1
ATOM 3573 C CA . ASN A 1 434 ? -8.417 -24.553 40.550 1.00 95.19 434 ASN A CA 1
ATOM 3574 C C . ASN A 1 434 ? -8.857 -25.436 41.726 1.00 95.19 434 ASN A C 1
ATOM 3576 O O . ASN A 1 434 ? -8.985 -26.649 41.537 1.00 95.19 434 ASN A O 1
ATOM 3580 N N . GLN A 1 435 ? -9.081 -24.852 42.907 1.00 95.31 435 GLN A N 1
ATOM 3581 C CA . GLN A 1 435 ? -9.593 -25.537 44.098 1.00 95.31 435 GLN A CA 1
ATOM 3582 C C . GLN A 1 435 ? -11.086 -25.864 43.990 1.00 95.31 435 GLN A C 1
ATOM 3584 O O . GLN A 1 435 ? -11.506 -26.949 44.385 1.00 95.31 435 GLN A O 1
ATOM 3589 N N . LYS A 1 436 ? -11.901 -24.926 43.487 1.00 94.75 436 LYS A N 1
ATOM 3590 C CA . LYS A 1 436 ? -13.365 -25.090 43.431 1.00 94.75 436 LYS A CA 1
ATOM 3591 C C . LYS A 1 436 ? -13.845 -25.774 42.150 1.00 94.75 436 LYS A C 1
ATOM 3593 O O . LYS A 1 436 ? -14.842 -26.488 42.197 1.00 94.75 436 LYS A O 1
ATOM 3598 N N . MET A 1 437 ? -13.177 -25.517 41.023 1.00 94.19 437 MET A N 1
ATOM 3599 C CA . MET A 1 437 ? -13.565 -25.921 39.663 1.00 94.19 437 MET A CA 1
ATOM 3600 C C . MET A 1 437 ? -15.060 -25.692 39.367 1.00 94.19 437 MET A C 1
ATOM 3602 O O . MET A 1 437 ? -15.703 -26.477 38.671 1.00 94.19 437 MET A O 1
ATOM 3606 N N . ASP A 1 438 ? -15.629 -24.612 39.914 1.00 95.50 438 ASP A N 1
ATOM 3607 C CA . ASP A 1 438 ? -17.058 -24.313 39.817 1.00 95.50 438 ASP A CA 1
ATOM 3608 C C . ASP A 1 438 ? -17.347 -23.366 38.650 1.00 95.50 438 ASP A C 1
ATOM 3610 O O . ASP A 1 438 ? -17.304 -22.140 38.760 1.00 95.50 438 ASP A O 1
ATOM 3614 N N . PHE A 1 439 ? -17.660 -23.969 37.509 1.00 97.12 439 PHE A N 1
ATOM 3615 C CA . PHE A 1 439 ? -18.010 -23.269 36.277 1.00 97.12 439 PHE A CA 1
ATOM 3616 C C . PHE A 1 439 ? -19.510 -23.338 35.965 1.00 97.12 439 PHE A C 1
ATOM 3618 O O . PHE A 1 439 ? -19.913 -23.015 34.849 1.00 97.12 439 PHE A O 1
ATOM 3625 N N . LYS A 1 440 ? -20.360 -23.729 36.928 1.00 95.38 440 LYS A N 1
ATOM 3626 C CA . LYS A 1 440 ? -21.795 -23.973 36.689 1.00 95.38 440 LYS A CA 1
ATOM 3627 C C . LYS A 1 440 ? -22.513 -22.779 36.062 1.00 95.38 440 LYS A C 1
ATOM 3629 O O . LYS A 1 440 ? -23.321 -22.968 35.159 1.00 95.38 440 LYS A O 1
ATOM 3634 N N . ALA A 1 441 ? -22.196 -21.561 36.512 1.00 95.75 441 ALA A N 1
ATOM 3635 C CA . ALA A 1 441 ? -22.786 -20.334 35.977 1.00 95.75 441 ALA A CA 1
ATOM 3636 C C . ALA A 1 441 ? -22.472 -20.134 34.484 1.00 95.75 441 ALA A C 1
ATOM 3638 O O . ALA A 1 441 ? -23.356 -19.754 33.724 1.00 95.75 441 ALA A O 1
ATOM 3639 N N . LEU A 1 442 ? -21.241 -20.435 34.055 1.00 96.88 442 LEU A N 1
ATOM 3640 C CA . LEU A 1 442 ? -20.840 -20.337 32.650 1.00 96.88 442 LEU A CA 1
ATOM 3641 C C . LEU A 1 442 ? -21.351 -21.527 31.831 1.00 96.88 442 LEU A C 1
ATOM 3643 O O . LEU A 1 442 ? -21.804 -21.350 30.708 1.00 96.88 442 LEU A O 1
ATOM 3647 N N . GLN A 1 443 ? -21.340 -22.737 32.396 1.00 95.56 443 GLN A N 1
ATOM 3648 C CA . GLN A 1 443 ? -21.868 -23.934 31.734 1.00 95.56 443 GLN A CA 1
ATOM 3649 C C . GLN A 1 443 ? -23.372 -23.829 31.447 1.00 95.56 443 GLN A C 1
ATOM 3651 O O . GLN A 1 443 ? -23.831 -24.360 30.440 1.00 95.56 443 GLN A O 1
ATOM 3656 N N . ALA A 1 444 ? -24.126 -23.116 32.288 1.00 94.56 444 ALA A N 1
ATOM 3657 C CA . ALA A 1 444 ? -25.547 -22.846 32.075 1.00 94.56 444 ALA A CA 1
ATOM 3658 C C . ALA A 1 444 ? -25.835 -21.960 30.845 1.00 94.56 444 ALA A C 1
ATOM 3660 O O . ALA A 1 444 ? -26.988 -21.867 30.433 1.00 94.56 444 ALA A O 1
ATOM 3661 N N . LEU A 1 445 ? -24.812 -21.320 30.262 1.00 94.94 445 LEU A N 1
ATOM 3662 C CA . LEU A 1 445 ? -24.937 -20.518 29.042 1.00 94.94 445 LEU A CA 1
ATOM 3663 C C . LEU A 1 445 ? -24.946 -21.368 27.767 1.00 94.94 445 LEU A C 1
ATOM 3665 O O . LEU A 1 445 ? -25.325 -20.869 26.707 1.00 94.94 445 LEU A O 1
ATOM 3669 N N . PHE A 1 446 ? -24.530 -22.636 27.841 1.00 94.38 446 PHE A N 1
ATOM 3670 C CA . PHE A 1 446 ? -24.686 -23.543 26.711 1.00 94.38 446 PHE A CA 1
ATOM 3671 C C . PHE A 1 446 ? -26.170 -23.859 26.500 1.00 94.38 446 PHE A C 1
ATOM 3673 O O . PHE A 1 446 ? -26.904 -24.047 27.475 1.00 94.38 446 PHE A O 1
ATOM 3680 N N . PRO A 1 447 ? -26.638 -23.951 25.244 1.00 83.88 447 PRO A N 1
ATOM 3681 C CA . PRO A 1 447 ? -28.016 -24.324 24.975 1.00 83.88 447 PRO A CA 1
ATOM 3682 C C . PRO A 1 447 ? -28.295 -25.695 25.602 1.00 83.88 447 PRO A C 1
ATOM 3684 O O . PRO A 1 447 ? -27.569 -26.660 25.358 1.00 83.88 447 PRO A O 1
ATOM 3687 N N . ASN A 1 448 ? -29.352 -25.791 26.416 1.00 70.31 448 ASN A N 1
ATOM 3688 C CA . ASN A 1 448 ? -29.839 -27.076 26.912 1.00 70.31 448 ASN A CA 1
ATOM 3689 C C . ASN A 1 448 ? -30.142 -27.957 25.691 1.00 70.31 448 ASN A C 1
ATOM 3691 O O . ASN A 1 448 ? -31.064 -27.662 24.933 1.00 70.31 448 ASN A O 1
ATOM 3695 N N . VAL A 1 449 ? -29.362 -29.022 25.492 1.00 53.00 449 VAL A N 1
ATOM 3696 C CA . VAL A 1 449 ? -29.289 -29.848 24.264 1.00 53.00 449 VAL A CA 1
ATOM 3697 C C . VAL A 1 449 ? -30.565 -30.690 24.007 1.00 53.00 449 VAL A C 1
ATOM 3699 O O . VAL A 1 449 ? -30.538 -31.696 23.314 1.00 53.00 449 VAL A O 1
ATOM 3702 N N . ASN A 1 450 ? -31.730 -30.277 24.513 1.00 45.94 450 ASN A N 1
ATOM 3703 C CA . ASN A 1 450 ? -33.022 -30.940 24.300 1.00 45.94 450 ASN A CA 1
ATOM 3704 C C . ASN A 1 450 ? -33.874 -30.307 23.180 1.00 45.94 450 ASN A C 1
ATOM 3706 O O . ASN A 1 450 ? -35.089 -30.496 23.158 1.00 45.94 450 ASN A O 1
ATOM 3710 N N . MET A 1 451 ? -33.287 -29.560 22.238 1.00 39.78 451 MET A N 1
ATOM 3711 C CA . MET A 1 451 ? -34.039 -28.964 21.123 1.00 39.78 451 MET A CA 1
ATOM 3712 C C . MET A 1 451 ? -33.986 -29.810 19.848 1.00 39.78 451 MET A C 1
ATOM 3714 O O . MET A 1 451 ? -33.282 -29.501 18.893 1.00 39.78 451 MET A O 1
ATOM 3718 N N . ALA A 1 452 ? -34.823 -30.846 19.816 1.00 36.81 452 ALA A N 1
ATOM 3719 C CA . ALA A 1 452 ? -35.397 -31.373 18.584 1.00 36.81 452 ALA A CA 1
ATOM 3720 C C . ALA A 1 452 ? -36.884 -30.971 18.556 1.00 36.81 452 ALA A C 1
ATOM 3722 O O . ALA A 1 452 ? -37.689 -31.625 19.212 1.00 36.81 452 ALA A O 1
ATOM 3723 N N . GLY A 1 453 ? -37.269 -29.894 17.847 1.00 39.12 453 GLY A N 1
ATOM 3724 C CA . GLY A 1 453 ? -38.693 -29.706 17.504 1.00 39.12 453 GLY A CA 1
ATOM 3725 C C . GLY A 1 453 ? -39.334 -28.312 17.430 1.00 39.12 453 GLY A C 1
ATOM 3726 O O . GLY A 1 453 ? -40.553 -28.259 17.554 1.00 39.12 453 GLY A O 1
ATOM 3727 N N . ALA A 1 454 ? -38.629 -27.199 17.197 1.00 34.09 454 ALA A N 1
ATOM 3728 C CA . ALA A 1 454 ? -39.310 -25.917 16.940 1.00 34.09 454 ALA A CA 1
ATOM 3729 C C . ALA A 1 454 ? -38.771 -25.231 15.675 1.00 34.09 454 ALA A C 1
ATOM 3731 O O . ALA A 1 454 ? -37.617 -24.816 15.626 1.00 34.09 454 ALA A O 1
ATOM 3732 N N . GLY A 1 455 ? -39.608 -25.168 14.634 1.00 37.38 455 GLY A N 1
ATOM 3733 C CA . GLY A 1 455 ? -39.302 -24.503 13.364 1.00 37.38 455 GLY A CA 1
ATOM 3734 C C . GLY A 1 455 ? -39.270 -22.969 13.479 1.00 37.38 455 GLY A C 1
ATOM 3735 O O . GLY A 1 455 ? -39.830 -22.413 14.426 1.00 37.38 455 GLY A O 1
ATOM 3736 N N . PRO A 1 456 ? -38.620 -22.274 12.528 1.00 35.94 456 PRO A N 1
ATOM 3737 C CA . PRO A 1 456 ? -38.360 -20.841 12.628 1.00 35.94 456 PRO A CA 1
ATOM 3738 C C . PRO A 1 456 ? -39.608 -20.001 12.293 1.00 35.94 456 PRO A C 1
ATOM 3740 O O . PRO A 1 456 ? -40.354 -20.359 11.376 1.00 35.94 456 PRO A O 1
ATOM 3743 N N . PRO A 1 457 ? -39.837 -18.862 12.974 1.00 34.62 457 PRO A N 1
ATOM 3744 C CA . PRO A 1 457 ? -40.889 -17.930 12.600 1.00 34.62 457 PRO A CA 1
ATOM 3745 C C . PRO A 1 457 ? -40.437 -17.075 11.408 1.00 34.62 457 PRO A C 1
ATOM 3747 O O . PRO A 1 457 ? -39.326 -16.550 11.376 1.00 34.62 457 PRO A O 1
ATOM 3750 N N . ILE A 1 458 ? -41.322 -16.933 10.424 1.00 34.72 458 ILE A N 1
ATOM 3751 C CA . ILE A 1 458 ? -41.130 -16.093 9.236 1.00 34.72 458 ILE A CA 1
ATOM 3752 C C . ILE A 1 458 ? -41.463 -14.642 9.615 1.00 34.72 458 ILE A C 1
ATOM 3754 O O . ILE A 1 458 ? -42.595 -14.361 10.007 1.00 34.72 458 ILE A O 1
ATOM 3758 N N . SER A 1 459 ? -40.505 -13.720 9.484 1.00 31.72 459 SER A N 1
ATOM 3759 C CA . SER A 1 459 ? -40.735 -12.274 9.613 1.00 31.72 459 SER A CA 1
ATOM 3760 C C . SER A 1 459 ? -40.963 -11.623 8.242 1.00 31.72 459 SER A C 1
ATOM 3762 O O . SER A 1 459 ? -40.323 -11.967 7.249 1.00 31.72 459 SER A O 1
ATOM 3764 N N . GLN A 1 460 ? -41.926 -10.701 8.185 1.00 29.39 460 GLN A N 1
ATOM 3765 C CA . GLN A 1 460 ? -42.312 -9.955 6.982 1.00 29.39 460 GLN A CA 1
ATOM 3766 C C . GLN A 1 460 ? -41.370 -8.763 6.696 1.00 29.39 460 GLN A C 1
ATOM 3768 O O . GLN A 1 460 ? -40.734 -8.260 7.624 1.00 29.39 460 GLN A O 1
ATOM 3773 N N . PRO A 1 461 ? -41.281 -8.288 5.435 1.00 30.05 461 PRO A N 1
ATOM 3774 C CA . PRO A 1 461 ? -40.358 -7.225 5.035 1.00 30.05 461 PRO A CA 1
ATOM 3775 C C . PRO A 1 461 ? -40.878 -5.820 5.394 1.00 30.05 461 PRO A C 1
ATOM 3777 O O . PRO A 1 461 ? -42.045 -5.504 5.173 1.00 30.05 461 PRO A O 1
ATOM 3780 N N . ILE A 1 462 ? -39.982 -4.968 5.907 1.00 36.69 462 ILE A N 1
ATOM 3781 C CA . ILE A 1 462 ? -40.237 -3.575 6.323 1.00 36.69 462 ILE A CA 1
ATOM 3782 C C . ILE A 1 462 ? -39.670 -2.607 5.267 1.00 36.69 462 ILE A C 1
ATOM 3784 O O . ILE A 1 462 ? -38.614 -2.865 4.688 1.00 36.69 462 ILE A O 1
ATOM 3788 N N . GLN A 1 463 ? -40.370 -1.497 5.008 1.00 38.97 463 GLN A N 1
ATOM 3789 C CA . GLN A 1 463 ? -39.974 -0.448 4.055 1.00 38.97 463 GLN A CA 1
ATOM 3790 C C . GLN A 1 463 ? -39.023 0.597 4.685 1.00 38.97 463 GLN A C 1
ATOM 3792 O O . GLN A 1 463 ? -39.177 0.943 5.851 1.00 38.97 463 GLN A O 1
ATOM 3797 N N . VAL A 1 464 ? -38.045 1.101 3.913 1.00 39.56 464 VAL A N 1
ATOM 3798 C CA . VAL A 1 464 ? -36.879 1.901 4.369 1.00 39.56 464 VAL A CA 1
ATOM 3799 C C . VAL A 1 464 ? -37.019 3.399 4.045 1.00 39.56 464 VAL A C 1
ATOM 3801 O O . VAL A 1 464 ? -37.513 3.758 2.977 1.00 39.56 464 VAL A O 1
ATOM 3804 N N . LYS A 1 465 ? -36.511 4.272 4.934 1.00 45.12 465 LYS A N 1
ATOM 3805 C CA . LYS A 1 465 ? -36.306 5.719 4.706 1.00 45.12 465 LYS A CA 1
ATOM 3806 C C . LYS A 1 465 ? -34.884 5.994 4.176 1.00 45.12 465 LYS A C 1
ATOM 3808 O O . LYS A 1 465 ? -33.918 5.420 4.662 1.00 45.12 465 LYS A O 1
ATOM 3813 N N . THR A 1 466 ? -34.755 6.867 3.180 1.00 39.56 466 THR A N 1
ATOM 3814 C CA . THR A 1 466 ? -33.536 7.122 2.382 1.00 39.56 466 THR A CA 1
ATOM 3815 C C . THR A 1 466 ? -32.477 7.996 3.086 1.00 39.56 466 THR A C 1
ATOM 3817 O O . THR A 1 466 ? -32.820 9.077 3.563 1.00 39.56 466 THR A O 1
ATOM 3820 N N . LYS A 1 467 ? -31.199 7.557 3.085 1.00 54.16 467 LYS A N 1
ATOM 3821 C CA . LYS A 1 467 ? -29.986 8.308 3.512 1.00 54.16 467 LYS A CA 1
ATOM 3822 C C . LYS A 1 467 ? -29.902 9.660 2.783 1.00 54.16 467 LYS A C 1
ATOM 3824 O O . LYS A 1 467 ? -30.186 9.716 1.584 1.00 54.16 467 LYS A O 1
ATOM 3829 N N . LYS A 1 468 ? -29.525 10.743 3.478 1.00 64.56 468 LYS A N 1
ATOM 3830 C CA . LYS A 1 468 ? -29.260 12.035 2.822 1.00 64.56 468 LYS A CA 1
ATOM 3831 C C . LYS A 1 468 ? -27.944 11.934 2.030 1.00 64.56 468 LYS A C 1
ATOM 3833 O O . LYS A 1 468 ? -26.982 11.364 2.537 1.00 64.56 468 LYS A O 1
ATOM 3838 N N . PRO A 1 469 ? -27.873 12.445 0.792 1.00 71.94 469 PRO A N 1
ATOM 3839 C CA . PRO A 1 469 ? -26.638 12.414 0.014 1.00 71.94 469 PRO A CA 1
ATOM 3840 C C . PRO A 1 469 ? -25.557 13.283 0.674 1.00 71.94 469 PRO A C 1
ATOM 3842 O O . PRO A 1 469 ? -25.836 14.406 1.098 1.00 71.94 469 PRO A O 1
ATOM 3845 N N . GLY A 1 470 ? -24.329 12.762 0.742 1.00 79.06 470 GLY A N 1
ATOM 3846 C CA . GLY A 1 470 ? -23.166 13.478 1.270 1.00 79.06 470 GLY A CA 1
ATOM 3847 C C . GLY A 1 470 ? -22.871 14.771 0.512 1.00 79.06 470 GLY A C 1
ATOM 3848 O O . GLY A 1 470 ? -23.109 14.865 -0.696 1.00 79.06 470 GLY A O 1
ATOM 3849 N N . ARG A 1 471 ? -22.340 15.782 1.208 1.00 91.56 471 ARG A N 1
ATOM 3850 C CA . ARG A 1 471 ? -22.018 17.080 0.599 1.00 91.56 471 ARG A CA 1
ATOM 3851 C C . ARG A 1 471 ? -20.561 17.157 0.178 1.00 91.56 471 ARG A C 1
ATOM 3853 O O . ARG A 1 471 ? -19.665 16.866 0.969 1.00 91.56 471 ARG A O 1
ATOM 3860 N N . TYR A 1 472 ? -20.337 17.671 -1.023 1.00 89.88 472 TYR A N 1
ATOM 3861 C CA . TYR A 1 472 ? -19.016 17.945 -1.580 1.00 89.88 472 TYR A CA 1
ATOM 3862 C C . TYR A 1 472 ? -18.908 19.416 -1.967 1.00 89.88 472 TYR A C 1
ATOM 3864 O O . TYR A 1 472 ? -19.902 20.044 -2.328 1.00 89.88 472 TYR A O 1
ATOM 3872 N N . LEU A 1 473 ? -17.699 19.959 -1.881 1.00 90.88 473 LEU A N 1
ATOM 3873 C CA . LEU A 1 473 ? -17.397 21.326 -2.277 1.00 90.88 473 LEU A CA 1
ATOM 3874 C C . LEU A 1 473 ? -17.116 21.388 -3.777 1.00 90.88 473 LEU A C 1
ATOM 3876 O O . LEU A 1 473 ? -16.469 20.501 -4.344 1.00 90.88 473 LEU A O 1
ATOM 3880 N N . ASP A 1 474 ? -17.592 22.455 -4.413 1.00 88.00 474 ASP A N 1
ATOM 3881 C CA . ASP A 1 474 ? -17.207 22.773 -5.781 1.00 88.00 474 ASP A CA 1
ATOM 3882 C C . ASP A 1 474 ? -15.770 23.290 -5.821 1.00 88.00 474 ASP A C 1
ATOM 3884 O O . ASP A 1 474 ? -15.278 23.943 -4.896 1.00 88.00 474 ASP A O 1
ATOM 3888 N N . LYS A 1 475 ? -15.087 22.988 -6.922 1.00 83.56 475 LYS A N 1
ATOM 3889 C CA . LYS A 1 475 ? -13.727 23.457 -7.157 1.00 83.56 475 LYS A CA 1
ATOM 3890 C C . LYS A 1 475 ? -13.719 24.943 -7.458 1.00 83.56 475 LYS A C 1
ATOM 3892 O O . LYS A 1 475 ? -14.545 25.438 -8.220 1.00 83.56 475 LYS A O 1
ATOM 3897 N N . LEU A 1 476 ? -12.734 25.639 -6.902 1.00 85.25 476 LEU A N 1
ATOM 3898 C CA . LEU A 1 476 ? -12.392 26.972 -7.374 1.00 85.25 476 LEU A CA 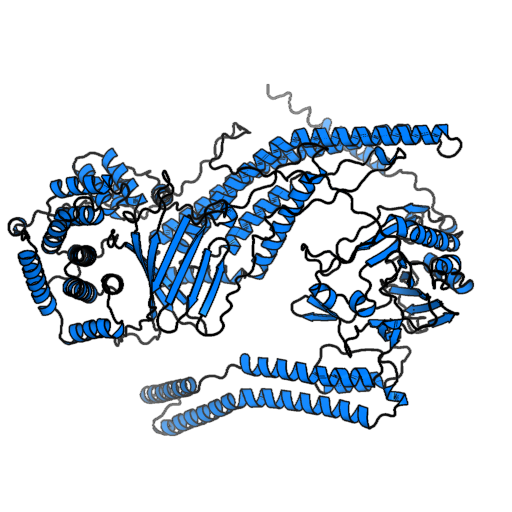1
ATOM 3899 C C . LEU A 1 476 ? -11.557 26.861 -8.647 1.00 85.25 476 LEU A C 1
ATOM 3901 O O . LEU A 1 476 ? -10.670 26.014 -8.730 1.00 85.25 476 LEU A O 1
ATOM 3905 N N . GLU A 1 477 ? -11.829 27.739 -9.607 1.00 80.19 477 GLU A N 1
ATOM 3906 C CA . GLU A 1 477 ? -10.989 27.937 -10.798 1.00 80.19 477 GLU A CA 1
ATOM 3907 C C . GLU A 1 477 ? -9.985 29.078 -10.602 1.00 80.19 477 GLU A C 1
ATOM 3909 O O . GLU A 1 477 ? -8.917 29.093 -11.207 1.00 80.19 477 GLU A O 1
ATOM 3914 N N . GLU A 1 478 ? -10.306 30.027 -9.717 1.00 82.50 478 GLU A N 1
ATOM 3915 C CA . GLU A 1 478 ? -9.462 31.176 -9.405 1.00 82.50 478 GLU A CA 1
ATOM 3916 C C . GLU A 1 478 ? -9.499 31.479 -7.903 1.00 82.50 478 GLU A C 1
ATOM 3918 O O . GLU A 1 478 ? -10.533 31.349 -7.236 1.00 82.50 478 GLU A O 1
ATOM 3923 N N . LEU A 1 479 ? -8.360 31.913 -7.355 1.00 81.75 479 LEU A N 1
ATOM 3924 C CA . LEU A 1 479 ? -8.295 32.379 -5.974 1.00 81.75 479 LEU A CA 1
ATOM 3925 C C . LEU A 1 479 ? -9.026 33.722 -5.857 1.00 81.75 479 LEU A C 1
ATOM 3927 O O . LEU A 1 479 ? -8.560 34.747 -6.353 1.00 81.75 479 LEU A O 1
ATOM 3931 N N . GLY A 1 480 ? -10.150 33.724 -5.139 1.00 77.69 480 GLY A N 1
ATOM 3932 C CA . GLY A 1 480 ? -10.808 34.956 -4.702 1.00 77.69 480 GLY A CA 1
ATOM 3933 C C . GLY A 1 480 ? -9.917 35.813 -3.781 1.00 77.69 480 GLY A C 1
ATOM 3934 O O . GLY A 1 480 ? -8.855 35.351 -3.338 1.00 77.69 480 GLY A O 1
ATOM 3935 N N . PRO A 1 481 ? -10.342 37.052 -3.458 1.00 72.81 481 PRO A N 1
ATOM 3936 C CA . PRO A 1 481 ? -9.585 37.966 -2.601 1.00 72.81 481 PRO A CA 1
ATOM 3937 C C . PRO A 1 481 ? -9.204 37.319 -1.261 1.00 72.81 481 PRO A C 1
ATOM 3939 O O . PRO A 1 481 ? -9.968 36.524 -0.715 1.00 72.81 481 PRO A O 1
ATOM 3942 N N . ASP A 1 482 ? -8.011 37.654 -0.752 1.00 68.25 482 ASP A N 1
ATOM 3943 C CA . ASP A 1 482 ? -7.493 37.135 0.523 1.00 68.25 482 ASP A CA 1
ATOM 3944 C C . ASP A 1 482 ? -8.488 37.460 1.658 1.00 68.25 482 ASP A C 1
ATOM 3946 O O . ASP A 1 482 ? -8.742 38.645 1.910 1.00 68.25 482 ASP A O 1
ATOM 3950 N N . PRO A 1 483 ? -9.069 36.447 2.335 1.00 69.69 483 PRO A N 1
ATOM 3951 C CA . PRO A 1 483 ? -10.007 36.668 3.435 1.00 69.69 483 PRO A CA 1
ATOM 3952 C C . PRO A 1 483 ? -9.341 37.267 4.681 1.00 69.69 483 PRO A C 1
ATOM 3954 O O . PRO A 1 483 ? -10.034 37.772 5.564 1.00 69.69 483 PRO A O 1
ATOM 3957 N N . TYR A 1 484 ? -8.007 37.267 4.737 1.00 69.31 484 TYR A N 1
ATOM 3958 C CA . TYR A 1 484 ? -7.199 37.860 5.794 1.00 69.31 484 TYR A CA 1
ATOM 3959 C C . TYR A 1 484 ? -6.295 38.961 5.225 1.00 69.31 484 TYR A C 1
ATOM 3961 O O . TYR A 1 484 ? -5.079 38.766 5.134 1.00 69.31 484 TYR A O 1
ATOM 3969 N N . PRO A 1 485 ? -6.837 40.140 4.856 1.00 52.88 485 PRO A N 1
ATOM 3970 C CA . PRO A 1 485 ? -6.036 41.232 4.315 1.00 52.88 485 PRO A CA 1
ATOM 3971 C C . PRO A 1 485 ? -5.025 41.703 5.367 1.00 52.88 485 PRO A C 1
ATOM 3973 O O . PRO A 1 485 ? -5.345 42.473 6.272 1.00 52.88 485 PRO A O 1
ATOM 3976 N N . SER A 1 486 ? -3.789 41.211 5.284 1.00 49.84 486 SER A N 1
ATOM 3977 C CA . SER A 1 486 ? -2.725 41.610 6.197 1.00 49.84 486 SER A CA 1
ATOM 3978 C C . SER A 1 486 ? -1.963 42.808 5.634 1.00 49.84 486 SER A C 1
ATOM 3980 O O . SER A 1 486 ? -1.698 42.917 4.439 1.00 49.84 486 SER A O 1
ATOM 3982 N N . SER A 1 487 ? -1.573 43.721 6.522 1.00 42.78 487 SER A N 1
ATOM 3983 C CA . SER A 1 487 ? -0.770 44.910 6.218 1.00 42.78 487 SER A CA 1
ATOM 3984 C C . SER A 1 487 ? 0.724 44.603 6.022 1.00 42.78 487 SER A C 1
ATOM 3986 O O . SER A 1 487 ? 1.557 45.497 6.175 1.00 42.78 487 SER A O 1
ATOM 3988 N N . GLN A 1 488 ? 1.101 43.345 5.774 1.00 48.38 488 GLN A N 1
ATOM 3989 C CA . GLN A 1 488 ? 2.503 42.978 5.591 1.00 48.38 488 GLN A CA 1
ATOM 3990 C C . GLN A 1 488 ? 2.903 43.190 4.132 1.00 48.38 488 GLN A C 1
ATOM 3992 O O . GLN A 1 488 ? 2.287 42.649 3.215 1.00 48.38 488 GLN A O 1
ATOM 3997 N N . SER A 1 489 ? 3.938 44.007 3.919 1.00 45.97 489 SER A N 1
ATOM 3998 C CA . SER A 1 489 ? 4.529 44.227 2.601 1.00 45.97 489 SER A CA 1
ATOM 3999 C C . SER A 1 489 ? 4.918 42.881 1.997 1.00 45.97 489 SER A C 1
ATOM 4001 O O . SER A 1 489 ? 5.699 42.156 2.617 1.00 45.97 489 SER A O 1
ATOM 4003 N N . LYS A 1 490 ? 4.387 42.560 0.807 1.00 44.66 490 LYS A N 1
ATOM 4004 C CA . LYS A 1 490 ? 4.829 41.412 0.005 1.00 44.66 490 LYS A CA 1
ATOM 4005 C C . LYS A 1 490 ? 6.357 41.380 0.024 1.00 44.66 490 LYS A C 1
ATOM 4007 O O . LYS A 1 490 ? 6.989 42.354 -0.383 1.00 44.66 490 LYS A O 1
ATOM 4012 N N . ALA A 1 491 ? 6.939 40.301 0.545 1.00 40.84 491 ALA A N 1
ATOM 4013 C CA . ALA A 1 491 ? 8.360 40.057 0.366 1.00 40.84 491 ALA A CA 1
ATOM 4014 C C . ALA A 1 491 ? 8.627 40.080 -1.144 1.00 40.84 491 ALA A C 1
ATOM 4016 O O . ALA A 1 491 ? 7.848 39.506 -1.907 1.00 40.84 491 ALA A O 1
ATOM 4017 N N . ASN A 1 492 ? 9.655 40.815 -1.574 1.00 41.62 492 ASN A N 1
ATOM 4018 C CA . ASN A 1 492 ? 10.013 40.919 -2.984 1.00 41.62 492 ASN A CA 1
ATOM 4019 C C . ASN A 1 492 ? 10.249 39.506 -3.520 1.00 41.62 492 ASN A C 1
ATOM 4021 O O . ASN A 1 492 ? 11.268 38.891 -3.209 1.00 41.62 492 ASN A O 1
ATOM 4025 N N . THR A 1 493 ? 9.293 38.990 -4.289 1.00 38.81 493 THR A N 1
ATOM 4026 C CA . THR A 1 493 ? 9.420 37.713 -4.979 1.00 38.81 493 THR A CA 1
ATOM 4027 C C . THR A 1 493 ? 10.628 37.856 -5.889 1.00 38.81 493 THR A C 1
ATOM 4029 O O . THR A 1 493 ? 10.641 38.729 -6.762 1.00 38.81 493 THR A O 1
ATOM 4032 N N . VAL A 1 494 ? 11.672 37.062 -5.649 1.00 36.34 494 VAL A N 1
ATOM 4033 C CA . VAL A 1 494 ? 12.834 37.010 -6.535 1.00 36.34 494 VAL A CA 1
ATOM 4034 C C . VAL A 1 494 ? 12.330 36.425 -7.845 1.00 36.34 494 VAL A C 1
ATOM 4036 O O . VAL A 1 494 ? 12.223 35.216 -8.017 1.00 36.34 494 VAL A O 1
ATOM 4039 N N . THR A 1 495 ? 11.934 37.298 -8.762 1.00 40.16 495 THR A N 1
ATOM 4040 C CA . THR A 1 495 ? 11.682 36.915 -10.141 1.00 40.16 495 THR A CA 1
ATOM 4041 C C . THR A 1 495 ? 13.041 36.495 -10.675 1.00 40.16 495 THR A C 1
ATOM 4043 O O . THR A 1 495 ? 13.966 37.308 -10.712 1.00 40.16 495 THR A O 1
ATOM 4046 N N . LEU A 1 496 ? 13.191 35.216 -11.024 1.00 38.00 496 LEU A N 1
ATOM 4047 C CA . LEU A 1 496 ? 14.323 34.744 -11.815 1.00 38.00 496 LEU A CA 1
ATOM 4048 C C . LEU A 1 496 ? 14.253 35.468 -13.161 1.00 38.00 496 LEU A C 1
ATOM 4050 O O . LEU A 1 496 ? 13.612 35.021 -14.108 1.00 38.00 496 LEU A O 1
ATOM 4054 N N . ASN A 1 497 ? 14.848 36.656 -13.200 1.00 42.47 497 ASN A N 1
ATOM 4055 C CA . ASN A 1 497 ? 14.978 37.436 -14.405 1.00 42.47 497 ASN A CA 1
ATOM 4056 C C . ASN A 1 497 ? 16.047 36.718 -15.228 1.00 4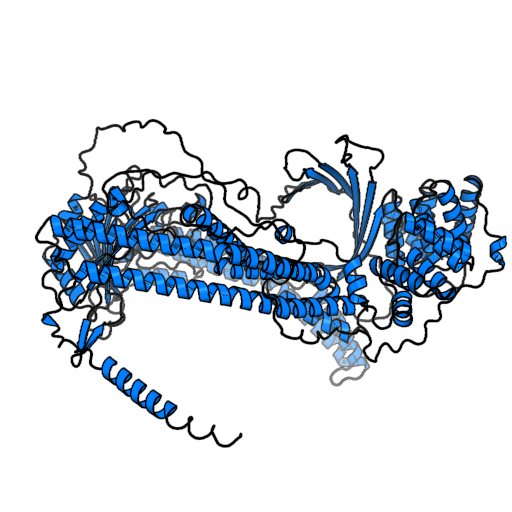2.47 497 ASN A C 1
ATOM 4058 O O . ASN A 1 497 ? 17.223 36.721 -14.863 1.00 42.47 497 ASN A O 1
ATOM 4062 N N . PHE A 1 498 ? 15.642 36.057 -16.311 1.00 43.25 498 PHE A N 1
ATOM 4063 C CA . PHE A 1 498 ? 16.556 35.340 -17.205 1.00 43.25 498 PHE A CA 1
ATOM 4064 C C . PHE A 1 498 ? 17.590 36.261 -17.888 1.00 43.25 498 PHE A C 1
ATOM 4066 O O . PHE A 1 498 ? 18.465 35.777 -18.597 1.00 43.25 498 PHE A O 1
ATOM 4073 N N . GLY A 1 499 ? 17.571 37.569 -17.610 1.00 39.66 499 GLY A N 1
ATOM 4074 C CA . GLY A 1 499 ? 18.631 38.529 -17.927 1.00 39.66 499 GLY A CA 1
ATOM 4075 C C . GLY A 1 499 ? 19.896 38.411 -17.063 1.00 39.66 499 GLY A C 1
ATOM 4076 O O . GLY A 1 499 ? 20.536 39.421 -16.776 1.00 39.66 499 GLY A O 1
ATOM 4077 N N . GLY A 1 500 ? 20.268 37.206 -16.615 1.00 35.75 500 GLY A N 1
ATOM 4078 C CA . GLY A 1 500 ? 21.588 36.977 -16.023 1.00 35.75 500 GLY A CA 1
ATOM 4079 C C . GLY A 1 500 ? 22.706 37.264 -17.045 1.00 35.75 500 GLY A C 1
ATOM 4080 O O . GLY A 1 500 ? 22.474 37.118 -18.246 1.00 35.75 500 GLY A O 1
ATOM 4081 N N . PRO A 1 501 ? 23.925 37.639 -16.606 1.00 34.09 501 PRO A N 1
ATOM 4082 C CA . PRO A 1 501 ? 24.988 38.261 -17.422 1.00 34.09 501 PRO A CA 1
ATOM 4083 C C . PRO A 1 501 ? 25.601 37.409 -18.564 1.00 34.09 501 PRO A C 1
ATOM 4085 O O . PRO A 1 501 ? 26.660 37.754 -19.082 1.00 34.09 501 PRO A O 1
ATOM 4088 N N . GLY A 1 502 ? 24.947 36.323 -18.989 1.00 41.19 502 GLY A N 1
ATOM 4089 C CA . GLY A 1 502 ? 25.275 35.538 -20.186 1.00 41.19 502 GLY A CA 1
ATOM 4090 C C . GLY A 1 502 ? 24.416 35.850 -21.423 1.00 41.19 502 GLY A C 1
ATOM 4091 O O . GLY A 1 502 ? 24.824 35.498 -22.523 1.00 41.19 502 GLY A O 1
ATOM 4092 N N . PHE A 1 503 ? 23.280 36.545 -21.276 1.00 44.28 503 PHE A N 1
ATOM 4093 C CA . PHE A 1 503 ? 22.423 36.995 -22.389 1.00 44.28 503 PHE A CA 1
ATOM 4094 C C . PHE A 1 503 ? 22.619 38.491 -22.683 1.00 44.28 503 PHE A C 1
ATOM 4096 O O . PHE A 1 503 ? 21.658 39.248 -22.799 1.00 44.28 503 PHE A O 1
ATOM 4103 N N . ASN A 1 504 ? 23.868 38.956 -22.788 1.00 41.50 504 ASN A N 1
ATOM 4104 C CA . ASN A 1 504 ? 24.129 40.272 -23.375 1.00 41.50 504 ASN A CA 1
ATOM 4105 C C . ASN A 1 504 ? 23.831 40.180 -24.877 1.00 41.50 504 ASN A C 1
ATOM 4107 O O . ASN A 1 504 ? 24.714 39.873 -25.677 1.00 41.50 504 ASN A O 1
ATOM 4111 N N . ALA A 1 505 ? 22.562 40.376 -25.235 1.00 42.69 505 ALA A N 1
ATOM 4112 C CA . ALA A 1 505 ? 22.091 40.377 -26.606 1.00 42.69 505 ALA A CA 1
ATOM 4113 C C . ALA A 1 505 ? 22.829 41.474 -27.379 1.00 42.69 505 ALA A C 1
ATOM 4115 O O . ALA A 1 505 ? 22.659 42.669 -27.126 1.00 42.69 505 ALA A O 1
ATOM 4116 N N . ALA A 1 506 ? 23.660 41.071 -28.339 1.00 50.50 506 ALA A N 1
ATOM 4117 C CA . ALA A 1 506 ? 23.924 41.949 -29.465 1.00 50.50 506 ALA A CA 1
ATOM 4118 C C . ALA A 1 506 ? 22.556 42.374 -30.045 1.00 50.50 506 ALA A C 1
ATOM 4120 O O . ALA A 1 506 ? 21.661 41.525 -30.100 1.00 50.50 506 ALA A O 1
ATOM 4121 N N . PRO A 1 507 ? 22.364 43.650 -30.435 1.00 57.19 507 PRO A N 1
ATOM 4122 C CA . PRO A 1 507 ? 21.097 44.114 -30.997 1.00 57.19 507 PRO A CA 1
ATOM 4123 C C . PRO A 1 507 ? 20.670 43.178 -32.123 1.00 57.19 507 PRO A C 1
ATOM 4125 O O . PRO A 1 507 ? 21.496 42.826 -32.978 1.00 57.19 507 PRO A O 1
ATOM 4128 N N . ILE A 1 508 ? 19.411 42.734 -32.096 1.00 64.75 508 ILE A N 1
ATOM 4129 C CA . ILE A 1 508 ? 18.959 41.745 -33.059 1.00 64.75 508 ILE A CA 1
ATOM 4130 C C . ILE A 1 508 ? 18.954 42.400 -34.436 1.00 64.75 508 ILE A C 1
ATOM 4132 O O . ILE A 1 508 ? 18.315 43.421 -34.684 1.00 64.75 508 ILE A O 1
ATOM 4136 N N . GLN A 1 509 ? 19.699 41.819 -35.369 1.00 66.56 509 GLN A N 1
ATOM 4137 C CA . GLN A 1 509 ? 19.575 42.205 -36.764 1.00 66.56 509 GLN A CA 1
ATOM 4138 C C . GLN A 1 509 ? 18.441 41.378 -37.355 1.00 66.56 509 GLN A C 1
ATOM 4140 O O . GLN A 1 509 ? 18.691 40.299 -37.886 1.00 66.56 509 GLN A O 1
ATOM 4145 N N . VAL A 1 510 ? 17.197 41.865 -37.256 1.00 73.25 510 VAL A N 1
ATOM 4146 C CA . VAL A 1 510 ? 16.078 41.283 -38.014 1.00 73.25 510 VAL A CA 1
ATOM 4147 C C . VAL A 1 510 ? 16.430 41.390 -39.499 1.00 73.25 510 VAL A C 1
ATOM 4149 O O . VAL A 1 510 ? 16.368 42.468 -40.097 1.00 73.25 510 VAL A O 1
ATOM 4152 N N . LYS A 1 511 ? 16.865 40.280 -40.098 1.00 74.81 511 LYS A N 1
ATOM 4153 C CA . LYS A 1 511 ? 17.295 40.251 -41.496 1.00 74.81 511 LYS A CA 1
ATOM 4154 C C . LYS A 1 511 ? 16.070 40.176 -42.391 1.00 74.81 511 LYS A C 1
ATOM 4156 O O . LYS A 1 511 ? 15.424 39.140 -42.469 1.00 74.81 511 LYS A O 1
ATOM 4161 N N . PHE A 1 512 ? 15.781 41.263 -43.101 1.00 81.25 512 PHE A N 1
ATOM 4162 C CA . PHE A 1 512 ? 14.816 41.240 -44.195 1.00 81.25 512 PHE A CA 1
ATOM 4163 C C . PHE A 1 512 ? 15.520 40.767 -45.465 1.00 81.25 512 PHE A C 1
ATOM 4165 O O . PHE A 1 512 ? 16.467 41.426 -45.898 1.00 81.25 512 PHE A O 1
ATOM 4172 N N . PRO A 1 513 ? 15.083 39.652 -46.061 1.00 84.75 513 PRO A N 1
ATOM 4173 C CA . PRO A 1 513 ? 15.661 39.154 -47.299 1.00 84.75 513 PRO A CA 1
ATOM 4174 C C . PRO A 1 513 ? 15.519 40.190 -48.416 1.00 84.75 513 PRO A C 1
ATOM 4176 O O . PRO A 1 513 ? 14.474 40.833 -48.553 1.00 84.75 513 PRO A O 1
ATOM 4179 N N . GLU A 1 514 ? 16.573 40.369 -49.209 1.00 85.75 514 GLU A N 1
ATOM 4180 C CA . GLU A 1 514 ? 16.493 41.185 -50.417 1.00 85.75 514 GLU A CA 1
ATOM 4181 C C . GLU A 1 514 ? 15.633 40.477 -51.463 1.00 85.75 514 GLU A C 1
ATOM 4183 O O . GLU A 1 514 ? 15.671 39.253 -51.602 1.00 85.75 514 GLU A O 1
ATOM 4188 N N . LYS A 1 515 ? 14.855 41.256 -52.216 1.00 85.94 515 LYS A N 1
ATOM 4189 C CA . LYS A 1 515 ? 14.001 40.726 -53.276 1.00 85.94 515 LYS A CA 1
ATOM 4190 C C . LYS A 1 515 ? 14.878 40.169 -54.409 1.00 85.94 515 LYS A C 1
ATOM 4192 O O . LYS A 1 515 ? 15.577 40.953 -55.056 1.00 85.94 515 LYS A O 1
ATOM 4197 N N . PRO A 1 516 ? 14.853 38.853 -54.690 1.00 82.62 516 PRO A N 1
ATOM 4198 C CA . PRO A 1 516 ? 15.683 38.272 -55.730 1.00 82.62 516 PRO A CA 1
ATOM 4199 C C . PRO A 1 516 ? 15.170 38.693 -57.110 1.00 82.62 516 PRO A C 1
ATOM 4201 O O . PRO A 1 516 ? 13.963 38.791 -57.346 1.00 82.62 516 PRO A O 1
ATOM 4204 N N . SER A 1 517 ? 16.083 38.879 -58.064 1.00 75.81 517 SER A N 1
ATOM 4205 C CA . SER A 1 517 ? 15.742 39.198 -59.461 1.00 75.81 517 SER A CA 1
ATOM 4206 C C . SER A 1 517 ? 14.868 38.121 -60.123 1.00 75.81 517 SER A C 1
ATOM 4208 O O . SER A 1 517 ? 14.054 38.433 -60.991 1.00 75.81 517 SER A O 1
ATOM 4210 N N . ALA A 1 518 ? 14.972 36.870 -59.661 1.00 68.94 518 ALA A N 1
ATOM 4211 C CA . ALA A 1 518 ? 14.193 35.723 -60.127 1.00 68.94 518 ALA A CA 1
ATOM 4212 C C . ALA A 1 518 ? 12.709 35.739 -59.704 1.00 68.94 518 ALA A C 1
ATOM 4214 O O . ALA A 1 518 ? 11.932 34.896 -60.157 1.00 68.94 518 ALA A O 1
ATOM 4215 N N . LEU A 1 519 ? 12.272 36.692 -58.873 1.00 77.12 519 LEU A N 1
ATOM 4216 C CA . LEU A 1 519 ? 10.877 36.755 -58.435 1.00 77.12 519 LEU A CA 1
ATOM 4217 C C . LEU A 1 519 ? 9.891 36.967 -59.603 1.00 77.12 519 LEU A C 1
ATOM 4219 O O . LEU A 1 519 ? 8.792 36.420 -59.599 1.00 77.12 519 LEU A O 1
ATOM 4223 N N . GLY A 1 520 ? 10.295 37.713 -60.640 1.00 75.25 520 GLY A N 1
ATOM 4224 C CA . GLY A 1 520 ? 9.489 37.896 -61.856 1.00 75.25 520 GLY A CA 1
ATOM 4225 C C . GLY A 1 520 ? 9.339 36.628 -62.708 1.00 75.25 520 GLY A C 1
ATOM 4226 O O . GLY A 1 520 ? 8.515 36.604 -63.615 1.00 75.25 520 GLY A O 1
ATOM 4227 N N . SER A 1 521 ? 10.119 35.583 -62.410 1.00 77.12 521 SER A N 1
ATOM 4228 C CA . SER A 1 521 ? 10.120 34.287 -63.102 1.00 77.12 521 SER A CA 1
ATOM 4229 C C . SER A 1 521 ? 9.493 33.152 -62.282 1.00 77.12 521 SER A C 1
ATOM 4231 O O . SER A 1 521 ? 9.646 31.985 -62.638 1.00 77.12 521 SER A O 1
ATOM 4233 N N . ILE A 1 522 ? 8.795 33.463 -61.184 1.00 85.00 522 ILE A N 1
ATOM 4234 C CA . ILE A 1 522 ? 8.062 32.452 -60.411 1.00 85.00 522 ILE A CA 1
ATOM 4235 C C . ILE A 1 522 ? 6.937 31.885 -61.280 1.00 85.00 522 ILE A C 1
ATOM 4237 O O . ILE A 1 522 ? 6.108 32.630 -61.806 1.00 85.00 522 ILE A O 1
ATOM 4241 N N . ALA A 1 523 ? 6.915 30.561 -61.428 1.00 85.19 523 ALA A N 1
ATOM 4242 C CA . ALA A 1 523 ? 5.934 29.871 -62.252 1.00 85.19 523 ALA A CA 1
ATOM 4243 C C . ALA A 1 523 ? 4.504 30.155 -61.760 1.00 85.19 523 ALA A C 1
ATOM 4245 O O . ALA A 1 523 ? 4.186 29.963 -60.584 1.00 85.19 523 ALA A O 1
ATOM 4246 N N . ASN A 1 524 ? 3.633 30.602 -62.668 1.00 87.00 524 ASN A N 1
ATOM 4247 C CA . ASN A 1 524 ? 2.203 30.715 -62.401 1.00 87.00 524 ASN A CA 1
ATOM 4248 C C . ASN A 1 524 ? 1.506 29.425 -62.833 1.00 87.00 524 ASN A C 1
ATOM 4250 O O . ASN A 1 524 ? 1.286 29.192 -64.019 1.00 87.00 524 ASN A O 1
ATOM 4254 N N . LEU A 1 525 ? 1.164 28.598 -61.851 1.00 89.06 525 LEU A N 1
ATOM 4255 C CA . LEU A 1 525 ? 0.479 27.327 -62.059 1.00 89.06 525 LEU A CA 1
ATOM 4256 C C . LEU A 1 525 ? -1.033 27.606 -62.060 1.00 89.06 525 LEU A C 1
ATOM 4258 O O . LEU A 1 525 ? -1.671 27.711 -61.007 1.00 89.06 525 LEU A O 1
ATOM 4262 N N . SER A 1 526 ? -1.585 27.893 -63.246 1.00 82.50 526 SER A N 1
ATOM 4263 C CA . SER A 1 526 ? -3.007 28.227 -63.437 1.00 82.50 526 SER A CA 1
ATOM 4264 C C . SER A 1 526 ? -3.928 27.013 -63.456 1.00 82.50 526 SER A C 1
ATOM 4266 O O . SER A 1 526 ? -5.105 27.165 -63.150 1.00 82.50 526 SER A O 1
ATOM 4268 N N . ASP A 1 527 ? -3.395 25.841 -63.784 1.00 85.94 527 ASP A N 1
ATOM 4269 C CA . ASP A 1 527 ? -4.123 24.586 -63.926 1.00 85.94 527 ASP A CA 1
ATOM 4270 C C . ASP A 1 527 ? -3.234 23.398 -63.529 1.00 85.94 527 ASP A C 1
ATOM 4272 O O . ASP A 1 527 ? -2.025 23.544 -63.312 1.00 85.94 527 ASP A O 1
ATOM 4276 N N . LEU A 1 528 ? -3.862 22.227 -63.416 1.00 85.12 528 LEU A N 1
ATOM 4277 C CA . LEU A 1 528 ? -3.218 20.982 -63.005 1.00 85.12 528 LEU A CA 1
ATOM 4278 C C . LEU A 1 528 ? -2.110 20.540 -63.979 1.00 85.12 528 LEU A C 1
ATOM 4280 O O . LEU A 1 528 ? -1.096 20.018 -63.537 1.00 85.12 528 LEU A O 1
ATOM 4284 N N . LEU A 1 529 ? -2.253 20.795 -65.286 1.00 88.81 529 LEU A N 1
ATOM 4285 C CA . LEU A 1 529 ? -1.258 20.384 -66.286 1.00 88.81 529 LEU A CA 1
ATOM 4286 C C . LEU A 1 529 ? 0.065 21.136 -66.087 1.00 88.81 529 LEU A C 1
ATOM 4288 O O . LEU A 1 529 ? 1.144 20.544 -66.125 1.00 88.81 529 LEU A O 1
ATOM 4292 N N . LEU A 1 530 ? -0.017 22.449 -65.861 1.00 89.88 530 LEU A N 1
ATOM 4293 C CA . LEU A 1 530 ? 1.154 23.264 -65.547 1.00 89.88 530 LEU A CA 1
ATOM 4294 C C . LEU A 1 530 ? 1.751 22.892 -64.188 1.00 89.88 530 LEU A C 1
ATOM 4296 O O . LEU A 1 530 ? 2.973 22.903 -64.042 1.00 89.88 530 LEU A O 1
ATOM 4300 N N . TYR A 1 531 ? 0.906 22.551 -63.211 1.00 91.19 531 TYR A N 1
ATOM 4301 C CA . TYR A 1 531 ? 1.340 22.079 -61.898 1.00 91.19 531 TYR A CA 1
ATOM 4302 C C . TYR A 1 531 ? 2.138 20.770 -61.988 1.00 91.19 531 TYR A C 1
ATOM 4304 O O . TYR A 1 531 ? 3.263 20.710 -61.487 1.00 91.19 531 TYR A O 1
ATOM 4312 N N . ASP A 1 532 ? 1.621 19.772 -62.703 1.00 90.38 532 ASP A N 1
ATOM 4313 C CA . ASP A 1 532 ? 2.284 18.481 -62.904 1.00 90.38 532 ASP A CA 1
ATOM 4314 C C . ASP A 1 532 ? 3.606 18.646 -63.663 1.00 90.38 532 ASP A C 1
ATOM 4316 O O . ASP A 1 532 ? 4.644 18.146 -63.229 1.00 90.38 532 ASP A O 1
ATOM 4320 N N . SER A 1 533 ? 3.609 19.440 -64.741 1.00 91.62 533 SER A N 1
ATOM 4321 C CA . SER A 1 533 ? 4.834 19.729 -65.498 1.00 91.62 533 SER A CA 1
ATOM 4322 C C . SER A 1 533 ? 5.902 20.408 -64.637 1.00 91.62 533 SER A C 1
ATOM 4324 O O . SER A 1 533 ? 7.091 20.126 -64.797 1.00 91.62 533 SER A O 1
ATOM 4326 N N . PHE A 1 534 ? 5.500 21.311 -63.740 1.00 94.00 534 PHE A N 1
ATOM 4327 C CA . PHE A 1 534 ? 6.416 21.980 -62.820 1.00 94.00 534 PHE A CA 1
ATOM 4328 C C . PHE A 1 534 ? 7.012 20.998 -61.805 1.00 94.00 534 PHE A C 1
ATOM 4330 O O . PHE A 1 534 ? 8.221 21.025 -61.556 1.00 94.00 534 PHE A O 1
ATOM 4337 N N . LEU A 1 535 ? 6.188 20.112 -61.238 1.00 93.94 535 LEU A N 1
ATOM 4338 C CA . LEU A 1 535 ? 6.642 19.090 -60.297 1.00 93.94 535 LEU A CA 1
ATOM 4339 C C . LEU A 1 535 ? 7.579 18.074 -60.950 1.00 93.94 535 LEU A C 1
ATOM 4341 O O . LEU A 1 535 ? 8.593 17.730 -60.345 1.00 93.94 535 LEU A O 1
ATOM 4345 N N . ASP A 1 536 ? 7.290 17.634 -62.175 1.00 92.44 536 ASP A N 1
ATOM 4346 C CA . ASP A 1 536 ? 8.142 16.704 -62.922 1.00 92.44 536 ASP A CA 1
ATOM 4347 C C . ASP A 1 536 ? 9.508 17.318 -63.245 1.00 92.44 536 ASP A C 1
ATOM 4349 O O . ASP A 1 536 ? 10.545 16.671 -63.062 1.00 92.44 536 ASP A O 1
ATOM 4353 N N . GLU A 1 537 ? 9.541 18.587 -63.664 1.00 93.62 537 GLU A N 1
ATOM 4354 C CA . GLU A 1 537 ? 10.796 19.304 -63.893 1.00 93.62 537 GLU A CA 1
ATOM 4355 C C . GLU A 1 537 ? 11.602 19.431 -62.593 1.00 93.62 537 GLU A C 1
ATOM 4357 O O . GLU A 1 537 ? 12.801 19.124 -62.561 1.00 93.62 537 GLU A O 1
ATOM 4362 N N . LEU A 1 538 ? 10.947 19.863 -61.511 1.00 93.88 538 LEU A N 1
ATOM 4363 C CA . LEU A 1 538 ? 11.586 20.052 -60.214 1.00 93.88 538 LEU A CA 1
ATOM 4364 C C . LEU A 1 538 ? 12.125 18.728 -59.661 1.00 93.88 538 LEU A C 1
ATOM 4366 O O . LEU A 1 538 ? 13.272 18.664 -59.213 1.00 93.88 538 LEU A O 1
ATOM 4370 N N . LYS A 1 539 ? 11.335 17.657 -59.772 1.00 94.50 539 LYS A N 1
ATOM 4371 C CA . LYS A 1 539 ? 11.723 16.302 -59.395 1.00 94.50 539 LYS A CA 1
ATOM 4372 C C . LYS A 1 539 ? 12.893 15.809 -60.231 1.00 94.50 539 LYS A C 1
ATOM 4374 O O . LYS A 1 539 ? 13.851 15.293 -59.671 1.00 94.50 539 LYS A O 1
ATOM 4379 N N . SER A 1 540 ? 12.873 15.988 -61.551 1.00 92.56 540 SER A N 1
ATOM 4380 C CA . SER A 1 540 ? 13.981 15.577 -62.421 1.00 92.56 540 SER A CA 1
ATOM 4381 C C . SER A 1 540 ? 15.292 16.269 -62.031 1.00 92.56 540 SER A C 1
ATOM 4383 O O . SER A 1 540 ? 16.331 15.613 -61.910 1.00 92.56 540 SER A O 1
ATOM 4385 N N . LYS A 1 541 ? 15.247 17.583 -61.764 1.00 93.00 541 LYS A N 1
ATOM 4386 C CA . LYS A 1 541 ? 16.411 18.339 -61.275 1.00 93.00 541 LYS A CA 1
ATOM 4387 C C . LYS A 1 541 ? 16.890 17.818 -59.927 1.00 93.00 541 LYS A C 1
ATOM 4389 O O . LYS A 1 541 ? 18.076 17.529 -59.785 1.00 93.00 541 LYS A O 1
ATOM 4394 N N . PHE A 1 542 ? 15.981 17.616 -58.978 1.00 93.00 542 PHE A N 1
ATOM 4395 C CA . PHE A 1 542 ? 16.316 17.058 -57.674 1.00 93.00 542 PHE A CA 1
ATOM 4396 C C . PHE A 1 542 ? 16.965 15.670 -57.782 1.00 93.00 542 PHE A C 1
ATOM 4398 O O . PHE A 1 542 ? 18.047 15.432 -57.249 1.00 93.00 542 PHE A O 1
ATOM 4405 N N . LEU A 1 543 ? 16.350 14.761 -58.543 1.00 91.38 543 LEU A N 1
ATOM 4406 C CA . LEU A 1 543 ? 16.853 13.408 -58.755 1.00 91.38 543 LEU A CA 1
ATOM 4407 C C . LEU A 1 543 ? 18.232 13.409 -59.419 1.00 91.38 543 LEU A C 1
ATOM 4409 O O . LEU A 1 543 ? 19.022 12.506 -59.159 1.00 91.38 543 LEU A O 1
ATOM 4413 N N . SER A 1 544 ? 18.567 14.394 -60.253 1.00 92.38 544 SER A N 1
ATOM 4414 C CA . SER A 1 544 ? 19.911 14.490 -60.842 1.00 92.38 544 SER A CA 1
ATOM 4415 C C . SER A 1 544 ? 21.022 14.727 -59.803 1.00 92.38 544 SER A C 1
ATOM 4417 O O . SER A 1 544 ? 22.176 14.402 -60.067 1.00 92.38 544 SER A O 1
ATOM 4419 N N . GLN A 1 545 ? 20.677 15.211 -58.604 1.00 90.12 545 GLN A N 1
ATOM 4420 C CA . GLN A 1 545 ? 21.614 15.474 -57.502 1.00 90.12 545 GLN A CA 1
ATOM 4421 C C . GLN A 1 545 ? 21.779 14.304 -56.523 1.00 90.12 545 GLN A C 1
ATOM 4423 O O . GLN A 1 545 ? 22.550 14.401 -55.559 1.00 90.12 545 GLN A O 1
ATOM 4428 N N . LEU A 1 546 ? 21.026 13.222 -56.723 1.00 91.44 546 LEU A N 1
ATOM 4429 C CA . LEU A 1 546 ? 21.121 12.011 -55.918 1.00 91.44 546 LEU A CA 1
ATOM 4430 C C . LEU A 1 546 ? 21.987 10.981 -56.636 1.00 91.44 546 LEU A C 1
ATOM 4432 O O . LEU A 1 546 ? 21.800 10.723 -57.830 1.00 91.44 546 LEU A O 1
ATOM 4436 N N . THR A 1 547 ? 22.901 10.347 -55.902 1.00 94.44 547 THR A N 1
ATOM 4437 C CA . THR A 1 547 ? 23.645 9.200 -56.434 1.00 94.44 547 THR A CA 1
ATOM 4438 C C . THR A 1 547 ? 22.698 8.023 -56.673 1.00 94.44 547 THR A C 1
ATOM 4440 O O . THR A 1 547 ? 21.639 7.916 -56.050 1.00 94.44 547 THR A O 1
ATOM 4443 N N . SER A 1 548 ? 23.073 7.106 -57.569 1.00 89.69 548 SER A N 1
ATOM 4444 C CA . SER A 1 548 ? 22.296 5.877 -57.793 1.00 89.69 548 SER A CA 1
ATOM 4445 C C . SER A 1 548 ? 22.139 5.050 -56.512 1.00 89.69 548 SER A C 1
ATOM 4447 O O . SER A 1 548 ? 21.103 4.426 -56.320 1.00 89.69 548 SER A O 1
ATOM 4449 N N . GLU A 1 549 ? 23.135 5.094 -55.622 1.00 90.62 549 GLU A N 1
ATOM 4450 C CA . GLU A 1 549 ? 23.084 4.470 -54.297 1.00 90.62 549 GLU A CA 1
ATOM 4451 C C . GLU A 1 549 ? 22.040 5.143 -53.398 1.00 90.62 549 GLU A C 1
ATOM 4453 O O . GLU A 1 549 ? 21.174 4.457 -52.875 1.00 90.62 549 GLU A O 1
ATOM 4458 N N . GLN A 1 550 ? 22.040 6.478 -53.292 1.00 89.81 550 GLN A N 1
ATOM 4459 C CA . GLN A 1 550 ? 21.044 7.214 -52.501 1.00 89.81 550 GLN A CA 1
ATOM 4460 C C . GLN A 1 550 ? 19.617 6.947 -52.984 1.00 89.81 550 GLN A C 1
ATOM 4462 O O . GLN A 1 550 ? 18.742 6.668 -52.171 1.00 89.81 550 GLN A O 1
ATOM 4467 N N . LYS A 1 551 ? 19.390 6.973 -54.304 1.00 92.50 551 LYS A N 1
ATOM 4468 C CA . LYS A 1 551 ? 18.087 6.621 -54.892 1.00 92.50 551 LYS A CA 1
ATOM 4469 C C . LYS A 1 551 ? 17.697 5.188 -54.557 1.00 92.50 551 LYS A C 1
ATOM 4471 O O . LYS A 1 551 ? 16.584 4.959 -54.106 1.00 92.50 551 LYS A O 1
ATOM 4476 N N . GLY A 1 552 ? 18.627 4.246 -54.733 1.00 89.94 552 GLY A N 1
ATOM 4477 C CA . GLY A 1 552 ? 18.418 2.839 -54.405 1.00 89.94 552 GLY A CA 1
ATOM 4478 C C . GLY A 1 552 ? 18.017 2.637 -52.945 1.00 89.94 552 GLY A C 1
ATOM 4479 O O . GLY A 1 552 ? 17.058 1.913 -52.686 1.00 89.94 552 GLY A O 1
ATOM 4480 N N . THR A 1 553 ? 18.684 3.331 -52.019 1.00 91.12 553 THR A N 1
ATOM 4481 C CA . THR A 1 553 ? 18.378 3.314 -50.583 1.00 91.12 553 THR A CA 1
ATOM 4482 C C . THR A 1 553 ? 17.006 3.912 -50.283 1.00 91.12 553 THR A C 1
ATOM 4484 O O . THR A 1 553 ? 16.231 3.308 -49.553 1.00 91.12 553 THR A O 1
ATOM 4487 N N . TYR A 1 554 ? 16.655 5.063 -50.860 1.00 95.38 554 TYR A N 1
ATOM 4488 C CA . TYR A 1 554 ? 15.347 5.678 -50.605 1.00 95.38 554 TYR A CA 1
ATOM 4489 C C . TYR A 1 554 ? 14.202 4.867 -51.231 1.00 95.38 554 TYR A C 1
ATOM 4491 O O . TYR A 1 554 ? 13.153 4.697 -50.617 1.00 95.38 554 TYR A O 1
ATOM 4499 N N . ASP A 1 555 ? 14.414 4.286 -52.413 1.00 92.88 555 ASP A N 1
ATOM 4500 C CA . ASP A 1 555 ? 13.476 3.340 -53.022 1.00 92.88 555 ASP A CA 1
ATOM 4501 C C . ASP A 1 555 ? 13.330 2.062 -52.195 1.00 92.88 555 ASP A C 1
ATOM 4503 O O . ASP A 1 555 ? 12.250 1.472 -52.140 1.00 92.88 555 ASP A O 1
ATOM 4507 N N . GLN A 1 556 ? 14.418 1.612 -51.570 1.00 89.56 556 GLN A N 1
ATOM 4508 C CA . GLN A 1 556 ? 14.401 0.493 -50.641 1.00 89.56 556 GLN A CA 1
ATOM 4509 C C . GLN A 1 556 ? 13.591 0.845 -49.393 1.00 89.56 556 GLN A C 1
ATOM 4511 O O . GLN A 1 556 ? 12.718 0.061 -49.055 1.00 89.56 556 GLN A O 1
ATOM 4516 N N . TRP A 1 557 ? 13.756 2.034 -48.806 1.00 89.31 557 TRP A N 1
ATOM 4517 C CA . TRP A 1 557 ? 12.928 2.505 -47.686 1.00 89.31 557 TRP A CA 1
ATOM 4518 C C . TRP A 1 557 ? 11.438 2.514 -48.030 1.00 89.31 557 TRP A C 1
ATOM 4520 O O . TRP A 1 557 ? 10.620 2.020 -47.263 1.00 89.31 557 TRP A O 1
ATOM 4530 N N . ILE A 1 558 ? 11.071 3.000 -49.220 1.00 90.62 558 ILE A N 1
ATOM 4531 C CA . ILE A 1 558 ? 9.671 3.001 -49.664 1.00 90.62 558 ILE A CA 1
ATOM 4532 C C . ILE A 1 558 ? 9.105 1.575 -49.760 1.00 90.62 558 ILE A C 1
ATOM 4534 O O . ILE A 1 558 ? 7.932 1.362 -49.454 1.00 90.62 558 ILE A O 1
ATOM 4538 N N . ARG A 1 559 ? 9.917 0.603 -50.201 1.00 91.06 559 ARG A N 1
ATOM 4539 C CA . ARG A 1 559 ? 9.517 -0.811 -50.291 1.00 91.06 559 ARG A CA 1
ATOM 4540 C C . ARG A 1 559 ? 9.484 -1.500 -48.928 1.00 91.06 559 ARG A C 1
ATOM 4542 O O . ARG A 1 559 ? 8.554 -2.249 -48.668 1.00 91.06 559 ARG A O 1
ATOM 4549 N N . GLU A 1 560 ? 10.493 -1.272 -48.094 1.00 81.06 560 GLU A N 1
ATOM 4550 C CA . GLU A 1 560 ? 10.651 -1.910 -46.783 1.00 81.06 560 GLU A CA 1
ATOM 4551 C C . GLU A 1 560 ? 9.616 -1.419 -45.776 1.00 81.06 560 GLU A C 1
ATOM 4553 O O . GLU A 1 560 ? 9.102 -2.228 -45.010 1.00 81.06 560 GLU A O 1
ATOM 4558 N N . TYR A 1 561 ? 9.266 -0.129 -45.815 1.00 71.38 561 TYR A N 1
ATOM 4559 C CA . TYR A 1 561 ? 8.235 0.443 -44.942 1.00 71.38 561 TYR A CA 1
ATOM 4560 C C . TYR A 1 561 ? 6.845 0.446 -45.562 1.00 71.38 561 TYR A C 1
ATOM 4562 O O . TYR A 1 561 ? 5.929 1.013 -44.978 1.00 71.38 561 TYR A O 1
ATOM 4570 N N . ASP A 1 562 ? 6.693 -0.172 -46.736 1.00 86.75 562 ASP A N 1
ATOM 4571 C CA . ASP A 1 562 ? 5.408 -0.365 -47.406 1.00 86.75 562 ASP A CA 1
ATOM 4572 C C . ASP A 1 562 ? 4.570 0.930 -47.490 1.00 86.75 562 ASP A C 1
ATOM 4574 O O . ASP A 1 562 ? 3.368 0.936 -47.227 1.00 86.75 562 ASP A O 1
ATOM 4578 N N . LEU A 1 563 ? 5.221 2.051 -47.841 1.00 86.00 563 LEU A N 1
ATOM 4579 C CA . LEU A 1 563 ? 4.596 3.378 -47.800 1.00 86.00 563 LEU A CA 1
ATOM 4580 C C . LEU A 1 563 ? 3.467 3.470 -48.841 1.00 86.00 563 LEU A C 1
ATOM 4582 O O . LEU A 1 563 ? 3.711 3.454 -50.060 1.00 86.00 563 LEU A O 1
ATOM 4586 N N . LYS A 1 564 ? 2.227 3.589 -48.356 1.00 86.94 564 LYS A N 1
ATOM 4587 C CA . LYS A 1 564 ? 0.995 3.454 -49.151 1.00 86.94 564 LYS A CA 1
ATOM 4588 C C . LYS A 1 564 ? 0.057 4.648 -49.056 1.00 86.94 564 LYS A C 1
ATOM 4590 O O . LYS A 1 564 ? -0.826 4.759 -49.905 1.00 86.94 564 LYS A O 1
ATOM 4595 N N . THR A 1 565 ? 0.233 5.517 -48.068 1.00 87.94 565 THR A N 1
ATOM 4596 C CA . THR A 1 565 ? -0.595 6.708 -47.834 1.00 87.94 565 THR A CA 1
ATOM 4597 C C . THR A 1 565 ? 0.251 7.982 -47.829 1.00 87.94 565 THR A C 1
ATOM 4599 O O . THR A 1 565 ? 1.469 7.925 -47.662 1.00 87.94 565 THR A O 1
ATOM 4602 N N . VAL A 1 566 ? -0.372 9.150 -48.029 1.00 80.69 566 VAL A N 1
ATOM 4603 C CA . VAL A 1 566 ? 0.320 10.457 -47.970 1.00 80.69 566 VAL A CA 1
ATOM 4604 C C . VAL A 1 566 ? 1.025 10.626 -46.629 1.00 80.69 566 VAL A C 1
ATOM 4606 O O . VAL A 1 566 ? 2.106 11.212 -46.532 1.00 80.69 566 VAL A O 1
ATOM 4609 N N . GLU A 1 567 ? 0.393 10.114 -45.590 1.00 74.56 567 GLU A N 1
ATOM 4610 C CA . GLU A 1 567 ? 0.818 10.242 -44.224 1.00 74.56 567 GLU A CA 1
ATOM 4611 C C . GLU A 1 567 ? 2.045 9.374 -43.946 1.00 74.56 567 GLU A C 1
ATOM 4613 O O . GLU A 1 567 ? 3.017 9.916 -43.429 1.00 74.56 567 GLU A O 1
ATOM 4618 N N . ASP A 1 568 ? 2.090 8.120 -44.414 1.00 78.00 568 ASP A N 1
ATOM 4619 C CA . ASP A 1 568 ? 3.289 7.266 -44.297 1.00 78.00 568 ASP A CA 1
ATOM 4620 C C . ASP A 1 568 ? 4.531 7.964 -44.877 1.00 78.00 568 ASP A C 1
ATOM 4622 O O . ASP A 1 568 ? 5.594 8.035 -44.253 1.00 78.00 568 ASP A O 1
ATOM 4626 N N . PHE A 1 569 ? 4.384 8.543 -46.076 1.00 87.12 569 PHE A N 1
ATOM 4627 C CA . PHE A 1 569 ? 5.464 9.286 -46.724 1.00 87.12 569 PHE A CA 1
ATOM 4628 C C . PHE A 1 569 ? 5.872 10.520 -45.929 1.00 87.12 569 PHE A C 1
ATOM 4630 O O . PHE A 1 569 ? 7.060 10.804 -45.784 1.00 87.12 569 PHE A O 1
ATOM 4637 N N . THR A 1 570 ? 4.892 11.252 -45.412 1.00 77.12 570 THR A N 1
ATOM 4638 C CA . THR A 1 570 ? 5.139 12.481 -44.670 1.00 77.12 570 THR A CA 1
ATOM 4639 C C . THR A 1 570 ? 5.899 12.220 -43.373 1.00 77.12 570 THR A C 1
ATOM 4641 O O . THR A 1 570 ? 6.824 12.953 -43.024 1.00 77.12 570 THR A O 1
ATOM 4644 N N . GLN A 1 571 ? 5.524 11.170 -42.656 1.00 67.00 571 GLN A N 1
ATOM 4645 C CA . GLN A 1 571 ? 6.151 10.783 -41.402 1.00 67.00 571 GLN A CA 1
ATOM 4646 C C . GLN A 1 571 ? 7.619 10.442 -41.580 1.00 67.00 571 GLN A C 1
ATOM 4648 O O . GLN A 1 571 ? 8.481 10.986 -40.886 1.00 67.00 571 GLN A O 1
ATOM 4653 N N . LEU A 1 572 ? 7.903 9.578 -42.553 1.00 78.38 572 LEU A N 1
ATOM 4654 C CA . LEU A 1 572 ? 9.265 9.187 -42.866 1.00 78.38 572 LEU A CA 1
ATOM 4655 C C . LEU A 1 572 ? 10.067 10.362 -43.434 1.00 78.38 572 LEU A C 1
ATOM 4657 O O . LEU A 1 572 ? 11.259 10.497 -43.144 1.00 78.38 572 LEU A O 1
ATOM 4661 N N . SER A 1 573 ? 9.417 11.237 -44.206 1.00 82.25 573 SER A N 1
ATOM 4662 C CA . SER A 1 573 ? 10.016 12.473 -44.703 1.00 82.25 573 SER A CA 1
ATOM 4663 C C . SER A 1 573 ? 10.452 13.377 -43.548 1.00 82.25 573 SER A C 1
ATOM 4665 O O . SER A 1 573 ? 11.617 13.765 -43.477 1.00 82.25 573 SER A O 1
ATOM 4667 N N . MET A 1 574 ? 9.581 13.631 -42.572 1.00 68.56 574 MET A N 1
ATOM 4668 C CA . MET A 1 574 ? 9.921 14.461 -41.418 1.00 68.56 574 MET A CA 1
ATOM 4669 C C . MET A 1 574 ? 10.964 13.814 -40.499 1.00 68.56 574 MET A C 1
ATOM 4671 O O . MET A 1 574 ? 11.870 14.505 -40.029 1.00 68.56 574 MET A O 1
ATOM 4675 N N . LEU A 1 575 ? 10.901 12.496 -40.276 1.00 63.19 575 LEU A N 1
ATOM 4676 C CA . LEU A 1 575 ? 11.952 11.774 -39.550 1.00 63.19 575 LEU A CA 1
ATOM 4677 C C . LEU A 1 575 ? 13.306 11.953 -40.246 1.00 63.19 575 LEU A C 1
ATOM 4679 O O . LEU A 1 575 ? 14.306 12.277 -39.604 1.00 63.19 575 LEU A O 1
ATOM 4683 N N . SER A 1 576 ? 13.331 11.778 -41.569 1.00 73.25 576 SER A N 1
ATOM 4684 C CA . SER A 1 576 ? 14.534 11.982 -42.377 1.00 73.25 576 SER A CA 1
ATOM 4685 C C . SER A 1 576 ? 15.068 13.404 -42.224 1.00 73.25 576 SER A C 1
ATOM 4687 O O . SER A 1 576 ? 16.275 13.597 -42.091 1.00 73.25 576 SER A O 1
ATOM 4689 N N . TRP A 1 577 ? 14.177 14.396 -42.183 1.00 75.81 577 TRP A N 1
ATOM 4690 C CA . TRP A 1 577 ? 14.539 15.792 -41.972 1.00 75.81 577 TRP A CA 1
ATOM 4691 C C . TRP A 1 577 ? 15.181 16.035 -40.597 1.00 75.81 577 TRP A C 1
ATOM 4693 O O . TRP A 1 577 ? 16.264 16.615 -40.520 1.00 75.81 577 TRP A O 1
ATOM 4703 N N . ILE A 1 578 ? 14.557 15.553 -39.516 1.00 59.72 578 ILE A N 1
ATOM 4704 C CA . ILE A 1 578 ? 15.057 15.694 -38.134 1.00 59.72 578 ILE A CA 1
ATOM 4705 C C . ILE A 1 578 ? 16.414 14.999 -37.964 1.00 59.72 578 ILE A C 1
ATOM 4707 O O . ILE A 1 578 ? 17.316 15.540 -37.327 1.00 59.72 578 ILE A O 1
ATOM 4711 N N . ASN A 1 579 ? 16.604 13.858 -38.627 1.00 62.72 579 ASN A N 1
ATOM 4712 C CA . ASN A 1 579 ? 17.873 13.130 -38.665 1.00 62.72 579 ASN A CA 1
ATOM 4713 C C . ASN A 1 579 ? 18.916 13.761 -39.605 1.00 62.72 579 ASN A C 1
ATOM 4715 O O . ASN A 1 579 ? 19.882 13.109 -39.999 1.00 62.72 579 ASN A O 1
ATOM 4719 N N . SER A 1 580 ? 18.740 15.036 -39.969 1.00 74.19 580 SER A N 1
ATOM 4720 C CA . SER A 1 580 ? 19.660 15.798 -40.817 1.00 74.19 580 SER A CA 1
ATOM 4721 C C . SER A 1 580 ? 19.877 15.183 -42.209 1.00 74.19 580 SER A C 1
ATOM 4723 O O . SER A 1 580 ? 20.938 15.349 -42.810 1.00 74.19 580 SER A O 1
ATOM 4725 N N . ASN A 1 581 ? 18.862 14.505 -42.759 1.00 80.44 581 ASN A N 1
ATOM 4726 C CA . ASN A 1 581 ? 18.855 13.952 -44.116 1.00 80.44 581 ASN A CA 1
ATOM 4727 C C . ASN A 1 581 ? 17.766 14.613 -44.992 1.00 80.44 581 ASN A C 1
ATOM 4729 O O . ASN A 1 581 ? 16.787 13.971 -45.388 1.00 80.44 581 ASN A O 1
ATOM 4733 N N . PRO A 1 582 ? 17.932 15.905 -45.342 1.00 85.38 582 PRO A N 1
ATOM 4734 C CA . PRO A 1 582 ? 16.941 16.659 -46.113 1.00 85.38 582 PRO A CA 1
ATOM 4735 C C . PRO A 1 582 ? 16.743 16.108 -47.533 1.00 85.38 582 PRO A C 1
ATOM 4737 O O . PRO A 1 582 ? 15.671 16.259 -48.110 1.00 85.38 582 PRO A O 1
ATOM 4740 N N . LYS A 1 583 ? 17.748 15.419 -48.096 1.00 90.38 583 LYS A N 1
ATOM 4741 C CA . LYS A 1 583 ? 17.636 14.754 -49.402 1.00 90.38 583 LYS A CA 1
ATOM 4742 C C . LYS A 1 583 ? 16.657 13.578 -49.353 1.00 90.38 583 LYS A C 1
ATOM 4744 O O . LYS A 1 583 ? 15.807 13.470 -50.227 1.00 90.38 583 LYS A O 1
ATOM 4749 N N . ALA A 1 584 ? 16.723 12.727 -48.332 1.00 89.12 584 ALA A N 1
ATOM 4750 C CA . ALA A 1 584 ? 15.744 11.651 -48.186 1.00 89.12 584 ALA A CA 1
ATOM 4751 C C . ALA A 1 584 ? 14.328 12.202 -47.959 1.00 89.12 584 ALA A C 1
ATOM 4753 O O . ALA A 1 584 ? 13.383 11.735 -48.586 1.00 89.12 584 ALA A O 1
ATOM 4754 N N . SER A 1 585 ? 14.199 13.246 -47.135 1.00 90.56 585 SER A N 1
ATOM 4755 C CA . SER A 1 585 ? 12.920 13.917 -46.879 1.00 90.56 585 SER A CA 1
ATOM 4756 C C . SER A 1 585 ? 12.268 14.439 -48.165 1.00 90.56 585 SER A C 1
ATOM 4758 O O . SER A 1 585 ? 11.179 14.005 -48.533 1.00 90.56 585 SER A O 1
ATOM 4760 N N . ILE A 1 586 ? 12.985 15.269 -48.929 1.00 93.88 586 ILE A N 1
ATOM 4761 C CA . ILE A 1 586 ? 12.472 15.830 -50.187 1.00 93.88 586 ILE A CA 1
ATOM 4762 C C . ILE A 1 586 ? 12.185 14.726 -51.219 1.00 93.88 586 ILE A C 1
ATOM 4764 O O . ILE A 1 586 ? 11.220 14.824 -51.976 1.00 93.88 586 ILE A O 1
ATOM 4768 N N . TYR A 1 587 ? 12.983 13.651 -51.250 1.00 95.12 587 TYR A N 1
ATOM 4769 C CA . TYR A 1 587 ? 12.717 12.495 -52.113 1.00 95.12 587 TYR A CA 1
ATOM 4770 C C . TYR A 1 587 ? 11.377 11.836 -51.799 1.00 95.12 587 TYR A C 1
ATOM 4772 O O . TYR A 1 587 ? 10.581 11.592 -52.706 1.00 95.12 587 TYR A O 1
ATOM 4780 N N . LEU A 1 588 ? 11.124 11.577 -50.517 1.00 94.69 588 LEU A N 1
ATOM 4781 C CA . LEU A 1 588 ? 9.885 10.976 -50.042 1.00 94.69 588 LEU A CA 1
ATOM 4782 C C . LEU A 1 588 ? 8.687 11.888 -50.314 1.00 94.69 588 LEU A C 1
ATOM 4784 O O . LEU A 1 588 ? 7.663 11.396 -50.776 1.00 94.69 588 LEU A O 1
ATOM 4788 N N . ASP A 1 589 ? 8.828 13.204 -50.160 1.00 95.25 589 ASP A N 1
ATOM 4789 C CA . ASP A 1 589 ? 7.765 14.148 -50.519 1.00 95.25 589 ASP A CA 1
ATOM 4790 C C . ASP A 1 589 ? 7.462 14.149 -52.028 1.00 95.25 589 ASP A C 1
ATOM 4792 O O . ASP A 1 589 ? 6.299 14.159 -52.431 1.00 95.25 589 ASP A O 1
ATOM 4796 N N . PHE A 1 590 ? 8.482 14.081 -52.894 1.00 96.19 590 PHE A N 1
ATOM 4797 C CA . PHE A 1 590 ? 8.275 13.955 -54.344 1.00 96.19 590 PHE A CA 1
ATOM 4798 C C . PHE A 1 590 ? 7.638 12.627 -54.750 1.00 96.19 590 PHE A C 1
ATOM 4800 O O . PHE A 1 590 ? 6.971 12.544 -55.787 1.00 96.19 590 PHE A O 1
ATOM 4807 N N . GLU A 1 591 ? 7.890 11.557 -54.004 1.00 95.56 591 GLU A N 1
ATOM 4808 C CA . GLU A 1 591 ? 7.207 10.282 -54.203 1.00 95.56 591 GLU A CA 1
ATOM 4809 C C . GLU A 1 591 ? 5.766 10.338 -53.686 1.00 95.56 591 GLU A C 1
ATOM 4811 O O . GLU A 1 591 ? 4.870 9.859 -54.382 1.00 95.56 591 GLU A O 1
ATOM 4816 N N . ALA A 1 592 ? 5.516 11.014 -52.561 1.00 94.25 592 ALA A N 1
ATOM 4817 C CA . ALA A 1 592 ? 4.176 11.259 -52.036 1.00 94.25 592 ALA A CA 1
ATOM 4818 C C . ALA A 1 592 ? 3.322 12.038 -53.041 1.00 94.25 592 ALA A C 1
ATOM 4820 O O . ALA A 1 592 ? 2.247 11.587 -53.420 1.00 94.25 592 ALA A O 1
ATOM 4821 N N . VAL A 1 593 ? 3.820 13.167 -53.546 1.00 94.38 593 VAL A N 1
ATOM 4822 C CA . VAL A 1 593 ? 3.089 13.998 -54.514 1.00 94.38 593 VAL A CA 1
ATOM 4823 C C . VAL A 1 593 ? 2.836 13.245 -55.823 1.00 94.38 593 VAL A C 1
ATOM 4825 O O . VAL A 1 593 ? 1.737 13.308 -56.362 1.00 94.38 593 VAL A O 1
ATOM 4828 N N . LYS A 1 594 ? 3.806 12.459 -56.311 1.00 92.44 594 LYS A N 1
ATOM 4829 C CA . LYS A 1 594 ? 3.626 11.634 -57.519 1.00 92.44 594 LYS A CA 1
ATOM 4830 C C . LYS A 1 594 ? 2.538 10.570 -57.344 1.00 92.44 594 LYS A C 1
ATOM 4832 O O . LYS A 1 594 ? 1.811 10.274 -58.288 1.00 92.44 594 LYS A O 1
ATOM 4837 N N . ARG A 1 595 ? 2.468 9.944 -56.168 1.00 92.25 595 ARG A N 1
ATOM 4838 C CA . ARG A 1 595 ? 1.505 8.870 -55.877 1.00 92.25 595 ARG A CA 1
ATOM 4839 C C . ARG A 1 595 ? 0.129 9.410 -55.491 1.00 92.25 595 ARG A C 1
ATOM 4841 O O . ARG A 1 595 ? -0.869 8.748 -55.757 1.00 92.25 595 ARG A O 1
ATOM 4848 N N . PHE A 1 596 ? 0.079 10.613 -54.924 1.00 92.50 596 PHE A N 1
ATOM 4849 C CA . PHE A 1 596 ? -1.133 11.280 -54.451 1.00 92.50 596 PHE A CA 1
ATOM 4850 C C . PHE A 1 596 ? -1.236 12.702 -55.033 1.00 92.50 596 PHE A C 1
ATOM 4852 O O . PHE A 1 596 ? -1.197 13.681 -54.282 1.00 92.50 596 PHE A O 1
ATOM 4859 N N . PRO A 1 597 ? -1.393 12.844 -56.364 1.00 85.88 597 PRO A N 1
ATOM 4860 C CA . PRO A 1 597 ? -1.307 14.139 -57.052 1.00 85.88 597 PRO A CA 1
ATOM 4861 C C . PRO A 1 597 ? -2.397 15.137 -56.637 1.00 85.88 597 PRO A C 1
ATOM 4863 O O . PRO A 1 597 ? -2.227 16.343 -56.777 1.00 85.88 597 PRO A O 1
ATOM 4866 N N . THR A 1 598 ? -3.509 14.656 -56.073 1.00 84.81 598 THR A N 1
ATOM 4867 C CA . THR A 1 598 ? -4.610 15.494 -55.576 1.00 84.81 598 THR A CA 1
ATOM 4868 C C . THR A 1 598 ? -4.509 15.809 -54.079 1.00 84.81 598 THR A C 1
ATOM 4870 O O . THR A 1 598 ? -5.460 16.340 -53.505 1.00 84.81 598 THR A O 1
ATOM 4873 N N . SER A 1 599 ? -3.402 15.465 -53.414 1.00 86.38 599 SER A N 1
ATOM 4874 C CA . SER A 1 599 ? -3.221 15.719 -51.984 1.00 86.38 599 SER A CA 1
ATOM 4875 C C . SER A 1 599 ? -2.524 17.055 -51.731 1.00 86.38 599 SER A C 1
ATOM 4877 O O . SER A 1 599 ? -1.297 17.165 -51.805 1.00 86.38 599 SER A O 1
ATOM 4879 N N . GLY A 1 600 ? -3.309 18.063 -51.339 1.00 83.06 600 GLY A N 1
ATOM 4880 C CA . GLY A 1 600 ? -2.776 19.349 -50.879 1.00 83.06 600 GLY A CA 1
ATOM 4881 C C . GLY A 1 600 ? -1.865 19.221 -49.655 1.00 83.06 600 GLY A C 1
ATOM 4882 O O . GLY A 1 600 ? -0.953 20.024 -49.488 1.00 83.06 600 GLY A O 1
ATOM 4883 N N . LEU A 1 601 ? -2.046 18.172 -48.846 1.00 81.44 601 LEU A N 1
ATOM 4884 C CA . LEU A 1 601 ? -1.168 17.822 -47.729 1.00 81.44 601 LEU A CA 1
ATOM 4885 C C . LEU A 1 601 ? 0.228 17.405 -48.218 1.00 81.44 601 LEU A C 1
ATOM 4887 O O . LEU A 1 601 ? 1.214 18.008 -47.800 1.00 81.44 601 LEU A O 1
ATOM 4891 N N . ALA A 1 602 ? 0.318 16.436 -49.140 1.00 87.62 602 ALA A N 1
ATOM 4892 C CA . ALA A 1 602 ? 1.596 15.986 -49.707 1.00 87.62 602 ALA A CA 1
ATOM 4893 C C . ALA A 1 602 ? 2.358 17.154 -50.352 1.00 87.62 602 ALA A C 1
ATOM 4895 O O . ALA A 1 602 ? 3.559 17.334 -50.150 1.00 87.62 602 ALA A O 1
ATOM 4896 N N . ALA A 1 603 ? 1.626 17.989 -51.089 1.00 90.81 603 ALA A N 1
ATOM 4897 C CA . ALA A 1 603 ? 2.169 19.163 -51.745 1.00 90.81 603 ALA A CA 1
ATOM 4898 C C . ALA A 1 603 ? 2.618 20.255 -50.764 1.00 90.81 603 ALA A C 1
ATOM 4900 O O . ALA A 1 603 ? 3.680 20.845 -50.960 1.00 90.81 603 ALA A O 1
ATOM 4901 N N . ASN A 1 604 ? 1.851 20.516 -49.701 1.00 90.44 604 ASN A N 1
ATOM 4902 C CA . ASN A 1 604 ? 2.248 21.441 -48.641 1.00 90.44 604 ASN A CA 1
ATOM 4903 C C . ASN A 1 604 ? 3.540 20.978 -47.959 1.00 90.44 604 ASN A C 1
ATOM 4905 O O . ASN A 1 604 ? 4.425 21.792 -47.724 1.00 90.44 604 ASN A O 1
ATOM 4909 N N . ASN A 1 605 ? 3.681 19.681 -47.687 1.00 89.62 605 ASN A N 1
ATOM 4910 C CA . ASN A 1 605 ? 4.857 19.127 -47.012 1.00 89.62 605 ASN A CA 1
ATOM 4911 C C . ASN A 1 605 ? 6.112 19.251 -47.882 1.00 89.62 605 ASN A C 1
ATOM 4913 O O . ASN A 1 605 ? 7.117 19.800 -47.425 1.00 89.62 605 ASN A O 1
ATOM 4917 N N . LEU A 1 606 ? 5.997 18.893 -49.168 1.00 94.88 606 LEU A N 1
ATOM 4918 C CA . LEU A 1 606 ? 7.032 19.160 -50.167 1.00 94.88 606 LEU A CA 1
ATOM 4919 C C . LEU A 1 606 ? 7.408 20.647 -50.189 1.00 94.88 606 LEU A C 1
ATOM 4921 O O . LEU A 1 606 ? 8.585 21.006 -50.154 1.00 94.88 606 LEU A O 1
ATOM 4925 N N . ALA A 1 607 ? 6.409 21.533 -50.229 1.00 94.19 607 ALA A N 1
ATOM 4926 C CA . ALA A 1 607 ? 6.638 22.968 -50.256 1.00 94.19 607 ALA A CA 1
ATOM 4927 C C . ALA A 1 607 ? 7.345 23.468 -48.986 1.00 94.19 607 ALA A C 1
ATOM 4929 O O . ALA A 1 607 ? 8.231 24.316 -49.088 1.00 94.19 607 ALA A O 1
ATOM 4930 N N . VAL A 1 608 ? 7.011 22.945 -47.805 1.00 89.44 608 VAL A N 1
ATOM 4931 C CA . VAL A 1 608 ? 7.660 23.300 -46.533 1.00 89.44 608 VAL A CA 1
ATOM 4932 C C . VAL A 1 608 ? 9.107 22.826 -46.495 1.00 89.44 608 VAL A C 1
ATOM 4934 O O . VAL A 1 608 ? 9.978 23.608 -46.119 1.00 89.44 608 VAL A O 1
ATOM 4937 N N . HIS A 1 609 ? 9.409 21.595 -46.907 1.00 90.69 609 HIS A N 1
ATOM 4938 C CA . HIS A 1 609 ? 10.794 21.122 -46.919 1.00 90.69 609 HIS A CA 1
ATOM 4939 C C . HIS A 1 609 ? 11.641 21.850 -47.969 1.00 90.69 609 HIS A C 1
ATOM 4941 O O . HIS A 1 609 ? 12.766 22.242 -47.668 1.00 90.69 609 HIS A O 1
ATOM 4947 N N . LEU A 1 610 ? 11.086 22.176 -49.143 1.00 91.62 610 LEU A N 1
ATOM 4948 C CA . LEU A 1 610 ? 11.743 23.068 -50.109 1.00 91.62 610 LEU A CA 1
ATOM 4949 C C . LEU A 1 610 ? 12.006 24.459 -49.515 1.00 91.62 610 LEU A C 1
ATOM 4951 O O . LEU A 1 610 ? 13.101 25.002 -49.660 1.00 91.62 610 LEU A O 1
ATOM 4955 N N . LEU A 1 611 ? 11.022 25.023 -48.812 1.00 89.56 611 LEU A N 1
ATOM 4956 C CA . LEU A 1 611 ? 11.131 26.313 -48.135 1.00 89.56 611 LEU A CA 1
ATOM 4957 C C . LEU A 1 611 ? 12.241 26.298 -47.077 1.00 89.56 611 LEU A C 1
ATOM 4959 O O . LEU A 1 611 ? 13.105 27.175 -47.086 1.00 89.56 611 LEU A O 1
ATOM 4963 N N . LYS A 1 612 ? 12.260 25.281 -46.207 1.00 84.44 612 LYS A N 1
ATOM 4964 C CA . LYS A 1 612 ? 13.283 25.107 -45.167 1.00 84.44 612 LYS A CA 1
ATOM 4965 C C . LYS A 1 612 ? 14.664 24.780 -45.740 1.00 84.44 612 LYS A C 1
ATOM 4967 O O . LYS A 1 612 ? 15.665 25.163 -45.144 1.00 84.44 612 LYS A O 1
ATOM 4972 N N . SER A 1 613 ? 14.739 24.153 -46.915 1.00 84.06 613 SER A N 1
ATOM 4973 C CA . SER A 1 613 ? 15.995 23.959 -47.653 1.00 84.06 613 SER A CA 1
ATOM 4974 C C . SER A 1 613 ? 16.504 25.225 -48.348 1.00 84.06 613 SER A C 1
ATOM 4976 O O . SER A 1 613 ? 17.594 25.202 -48.914 1.00 84.06 613 SER A O 1
ATOM 4978 N N . GLY A 1 614 ? 15.769 26.338 -48.282 1.00 87.12 614 GLY A N 1
ATOM 4979 C CA . GLY A 1 614 ? 16.183 27.608 -48.872 1.00 87.12 614 GLY A CA 1
ATOM 4980 C C . GLY A 1 614 ? 15.731 27.815 -50.318 1.00 87.12 614 GLY A C 1
ATOM 4981 O O . GLY A 1 614 ? 16.312 28.661 -50.995 1.00 87.12 614 GLY A O 1
ATOM 4982 N N . TYR A 1 615 ? 14.687 27.109 -50.770 1.00 90.31 615 TYR A N 1
ATOM 4983 C CA . TYR A 1 615 ? 14.073 27.249 -52.102 1.00 90.31 615 TYR A CA 1
ATOM 4984 C C . TYR A 1 615 ? 12.651 27.832 -52.037 1.00 90.31 615 TYR A C 1
ATOM 4986 O O . TYR A 1 615 ? 11.685 27.201 -52.488 1.00 90.31 615 TYR A O 1
ATOM 4994 N N . PRO A 1 616 ? 12.464 29.042 -51.475 1.00 91.75 616 PRO A N 1
ATOM 4995 C CA . PRO A 1 616 ? 11.140 29.644 -51.366 1.00 91.75 616 PRO A CA 1
ATOM 4996 C C . PRO A 1 616 ? 10.519 29.958 -52.740 1.00 91.75 616 PRO A C 1
ATOM 4998 O O . PRO A 1 616 ? 9.299 29.939 -52.875 1.00 91.75 616 PRO A O 1
ATOM 5001 N N . ASP A 1 617 ? 11.332 30.177 -53.779 1.00 90.25 617 ASP A N 1
ATOM 5002 C CA . ASP A 1 617 ? 10.902 30.385 -55.170 1.00 90.25 617 ASP A CA 1
ATOM 5003 C C . ASP A 1 617 ? 10.327 29.116 -55.819 1.00 90.25 617 ASP A C 1
ATOM 5005 O O . ASP A 1 617 ? 9.546 29.212 -56.766 1.00 90.25 617 ASP A O 1
ATOM 5009 N N . LYS A 1 618 ? 10.691 27.933 -55.308 1.00 93.75 618 LYS A N 1
ATOM 5010 C CA . LYS A 1 618 ? 10.143 26.633 -55.728 1.00 93.75 618 LYS A CA 1
ATOM 5011 C C . LYS A 1 618 ? 8.961 26.192 -54.870 1.00 93.75 618 LYS A C 1
ATOM 5013 O O . LYS A 1 618 ? 8.019 25.602 -55.387 1.00 93.75 618 LYS A O 1
ATOM 5018 N N . SER A 1 619 ? 8.989 26.533 -53.583 1.00 94.81 619 SER A N 1
ATOM 5019 C CA . SER A 1 619 ? 7.893 26.300 -52.639 1.00 94.81 619 SER A CA 1
ATOM 5020 C C . SER A 1 619 ? 6.640 27.122 -52.980 1.00 94.81 619 SER A C 1
ATOM 5022 O O . SER A 1 619 ? 5.528 26.594 -53.020 1.00 94.81 619 SER A O 1
ATOM 5024 N N . LEU A 1 620 ? 6.808 28.413 -53.291 1.00 94.75 620 LEU A N 1
ATOM 5025 C CA . LEU A 1 620 ? 5.691 29.341 -53.470 1.00 94.75 620 LEU A CA 1
ATOM 5026 C C . LEU A 1 620 ? 4.735 28.989 -54.634 1.00 94.75 620 LEU A C 1
ATOM 5028 O O . LEU A 1 620 ? 3.528 29.115 -54.430 1.00 94.75 620 LEU A O 1
ATOM 5032 N N . PRO A 1 621 ? 5.185 28.535 -55.824 1.00 95.00 621 PRO A N 1
ATOM 5033 C CA . PRO A 1 621 ? 4.288 28.025 -56.866 1.00 95.00 621 PRO A CA 1
ATOM 5034 C C . PRO A 1 621 ? 3.367 26.899 -56.387 1.00 95.00 621 PRO A C 1
ATOM 5036 O O . PRO A 1 621 ? 2.176 26.919 -56.696 1.00 95.00 621 PRO A O 1
ATOM 5039 N N . ILE A 1 622 ? 3.899 25.962 -55.592 1.00 95.62 622 ILE A N 1
ATOM 5040 C CA . ILE A 1 622 ? 3.141 24.830 -55.046 1.00 95.62 622 ILE A CA 1
ATOM 5041 C C . ILE A 1 622 ? 2.077 25.342 -54.071 1.00 95.62 622 ILE A C 1
ATOM 5043 O O . ILE A 1 622 ? 0.903 25.008 -54.206 1.00 95.62 622 ILE A O 1
ATOM 5047 N N . LEU A 1 623 ? 2.467 26.218 -53.141 1.00 95.00 623 LEU A N 1
ATOM 5048 C CA . LEU A 1 623 ? 1.552 26.812 -52.163 1.00 95.00 623 LEU A CA 1
ATOM 5049 C C . LEU A 1 623 ? 0.466 27.665 -52.832 1.00 95.00 623 LEU A C 1
ATOM 5051 O O . LEU A 1 623 ? -0.699 27.561 -52.469 1.00 95.00 623 LEU A O 1
ATOM 5055 N N . ASN A 1 624 ? 0.814 28.471 -53.840 1.00 94.19 624 ASN A N 1
ATOM 5056 C CA . ASN A 1 624 ? -0.146 29.314 -54.561 1.00 94.19 624 ASN A CA 1
ATOM 5057 C C . ASN A 1 624 ? -1.166 28.501 -55.360 1.00 94.19 624 ASN A C 1
ATOM 5059 O O . ASN A 1 624 ? -2.305 28.939 -55.490 1.00 94.19 624 ASN A O 1
ATOM 5063 N N . TYR A 1 625 ? -0.761 27.363 -55.930 1.00 94.81 625 TYR A N 1
ATOM 5064 C CA . TYR A 1 625 ? -1.692 26.463 -56.603 1.00 94.81 625 TYR A CA 1
ATOM 5065 C C . TYR A 1 625 ? -2.736 25.947 -55.605 1.00 94.81 625 TYR A C 1
ATOM 5067 O O . TYR A 1 625 ? -3.931 26.143 -55.807 1.00 94.81 625 TYR A O 1
ATOM 5075 N N . TRP A 1 626 ? -2.287 25.409 -54.469 1.00 92.44 626 TRP A N 1
ATOM 5076 C CA . TRP A 1 626 ? -3.177 24.844 -53.452 1.00 92.44 626 TRP A CA 1
ATOM 5077 C C . TRP A 1 626 ? -3.979 25.884 -52.661 1.00 92.44 626 TRP A C 1
ATOM 5079 O O . TRP A 1 626 ? -5.083 25.583 -52.224 1.00 92.44 626 TRP A O 1
ATOM 5089 N N . LEU A 1 627 ? -3.495 27.121 -52.531 1.00 92.44 627 LEU A N 1
ATOM 5090 C CA . LEU A 1 627 ? -4.260 28.230 -51.946 1.00 92.44 627 LEU A CA 1
ATOM 5091 C C . LEU A 1 627 ? -5.444 28.677 -52.809 1.00 92.44 627 LEU A C 1
ATOM 5093 O O . LEU A 1 627 ? -6.382 29.260 -52.276 1.00 92.44 627 LEU A O 1
ATOM 5097 N N . LYS A 1 628 ? -5.433 28.425 -54.125 1.00 91.19 628 LYS A N 1
ATOM 5098 C CA . LYS A 1 628 ? -6.621 28.678 -54.962 1.00 91.19 628 LYS A CA 1
ATOM 5099 C C . LYS A 1 628 ? -7.753 27.718 -54.604 1.00 91.19 628 LYS A C 1
ATOM 5101 O O . LYS A 1 628 ? -8.907 28.128 -54.570 1.00 91.19 628 LYS A O 1
ATOM 5106 N N . GLU A 1 629 ? -7.396 26.471 -54.310 1.00 85.94 629 GLU A N 1
ATOM 5107 C CA . GLU A 1 629 ? -8.335 25.414 -53.928 1.00 85.94 629 GLU A CA 1
ATOM 5108 C C . GLU A 1 629 ? -8.754 25.523 -52.450 1.00 85.94 629 GLU A C 1
ATOM 5110 O O . GLU A 1 629 ? -9.904 25.254 -52.105 1.00 85.94 629 GLU A O 1
ATOM 5115 N N . PHE A 1 630 ? -7.844 25.965 -51.574 1.00 88.00 630 PHE A N 1
ATOM 5116 C CA . PHE A 1 630 ? -8.054 26.064 -50.125 1.00 88.00 630 PHE A CA 1
ATOM 5117 C C . PHE A 1 630 ? -7.636 27.441 -49.570 1.00 88.00 630 PHE A C 1
ATOM 5119 O O . PHE A 1 630 ? -6.637 27.539 -48.851 1.00 88.00 630 PHE A O 1
ATOM 5126 N N . PRO A 1 631 ? -8.390 28.514 -49.879 1.00 90.12 631 PRO A N 1
ATOM 5127 C CA . PRO A 1 631 ? -7.980 29.893 -49.594 1.00 90.12 631 PRO A CA 1
ATOM 5128 C C . PRO A 1 631 ? -7.861 30.233 -48.103 1.00 90.12 631 PRO A C 1
ATOM 5130 O O . PRO A 1 631 ? -7.030 31.062 -47.749 1.00 90.12 631 PRO A O 1
ATOM 5133 N N . ASP A 1 632 ? -8.632 29.573 -47.235 1.00 87.25 632 ASP A N 1
ATOM 5134 C CA . ASP A 1 632 ? -8.674 29.863 -45.792 1.00 87.25 632 ASP A CA 1
ATOM 5135 C C . ASP A 1 632 ? -7.830 28.886 -44.952 1.00 87.25 632 ASP A C 1
ATOM 5137 O O . ASP A 1 632 ? -7.903 28.873 -43.724 1.00 87.25 632 ASP A O 1
ATOM 5141 N N . ASN A 1 633 ? -7.027 28.025 -45.587 1.00 86.44 633 ASN A N 1
ATOM 5142 C CA . ASN A 1 633 ? -6.187 27.080 -44.857 1.00 86.44 633 ASN A CA 1
ATOM 5143 C C . ASN A 1 633 ? -5.007 27.820 -44.207 1.00 86.44 633 ASN A C 1
ATOM 5145 O O . ASN A 1 633 ? -4.076 28.245 -44.895 1.00 86.44 633 ASN A O 1
ATOM 5149 N N . SER A 1 634 ? -5.031 27.946 -42.876 1.00 86.25 634 SER A N 1
ATOM 5150 C CA . SER A 1 634 ? -4.030 28.693 -42.101 1.00 86.25 634 SER A CA 1
ATOM 5151 C C . SER A 1 634 ? -2.594 28.225 -42.346 1.00 86.25 634 SER A C 1
ATOM 5153 O O . SER A 1 634 ? -1.678 29.039 -42.300 1.00 86.25 634 SER A O 1
ATOM 5155 N N . LEU A 1 635 ? -2.374 26.952 -42.680 1.00 82.44 635 LEU A N 1
ATOM 5156 C CA . LEU A 1 635 ? -1.032 26.426 -42.921 1.00 82.44 635 LEU A CA 1
ATOM 5157 C C . LEU A 1 635 ? -0.505 26.768 -44.298 1.00 82.44 635 LEU A C 1
ATOM 5159 O O . LEU A 1 635 ? 0.640 27.193 -44.425 1.00 82.44 635 LEU A O 1
ATOM 5163 N N . LEU A 1 636 ? -1.340 26.625 -45.327 1.00 89.62 636 LEU A N 1
ATOM 5164 C CA . LEU A 1 636 ? -0.983 27.077 -46.667 1.00 89.62 636 LEU A CA 1
ATOM 5165 C C . LEU A 1 636 ? -0.750 28.593 -46.667 1.00 89.62 636 LEU A C 1
ATOM 5167 O O . LEU A 1 636 ? 0.232 29.055 -47.248 1.00 89.62 636 LEU A O 1
ATOM 5171 N N . LEU A 1 637 ? -1.597 29.356 -45.965 1.00 92.50 637 LEU A N 1
ATOM 5172 C CA . LEU A 1 637 ? -1.447 30.802 -45.791 1.00 92.50 637 LEU A CA 1
ATOM 5173 C C . LEU A 1 637 ? -0.158 31.146 -45.035 1.00 92.50 637 LEU A C 1
ATOM 5175 O O . LEU A 1 637 ? 0.609 31.990 -45.500 1.00 92.50 637 LEU A O 1
ATOM 5179 N N . GLY A 1 638 ? 0.121 30.462 -43.923 1.00 91.31 638 GLY A N 1
ATOM 5180 C CA . GLY A 1 638 ? 1.306 30.672 -43.096 1.00 91.31 638 GLY A CA 1
ATOM 5181 C C . GLY A 1 638 ? 2.598 30.328 -43.834 1.00 91.31 638 GLY A C 1
ATOM 5182 O O . GLY A 1 638 ? 3.524 31.138 -43.875 1.00 91.31 638 GLY A O 1
ATOM 5183 N N . ASN A 1 639 ? 2.644 29.177 -44.504 1.00 93.88 639 ASN A N 1
ATOM 5184 C CA . ASN A 1 639 ? 3.790 28.750 -45.308 1.00 93.88 639 ASN A CA 1
ATOM 5185 C C . ASN A 1 639 ? 3.993 29.659 -46.525 1.00 93.88 639 ASN A C 1
ATOM 5187 O O . ASN A 1 639 ? 5.130 30.006 -46.850 1.00 93.88 639 ASN A O 1
ATOM 5191 N N . ALA A 1 640 ? 2.915 30.119 -47.169 1.00 94.69 640 ALA A N 1
ATOM 5192 C CA . ALA A 1 640 ? 3.008 31.101 -48.246 1.00 94.69 640 ALA A CA 1
ATOM 5193 C C . ALA A 1 640 ? 3.487 32.459 -47.724 1.00 94.69 640 ALA A C 1
ATOM 5195 O O . ALA A 1 640 ? 4.303 33.105 -48.386 1.00 94.69 640 ALA A O 1
ATOM 5196 N N . ALA A 1 641 ? 3.046 32.889 -46.538 1.00 95.38 641 ALA A N 1
ATOM 5197 C CA . ALA A 1 641 ? 3.554 34.089 -45.883 1.00 95.38 641 ALA A CA 1
ATOM 5198 C C . ALA A 1 641 ? 5.066 33.971 -45.649 1.00 95.38 641 ALA A C 1
ATOM 5200 O O . ALA A 1 641 ? 5.822 34.864 -46.030 1.00 95.38 641 ALA A O 1
ATOM 5201 N N . THR A 1 642 ? 5.526 32.836 -45.119 1.00 93.06 642 THR A N 1
ATOM 5202 C CA . THR A 1 642 ? 6.948 32.550 -44.897 1.00 93.06 642 THR A CA 1
ATOM 5203 C C . THR A 1 642 ? 7.748 32.491 -46.203 1.00 93.06 642 THR A C 1
ATOM 5205 O O . THR A 1 642 ? 8.825 33.081 -46.281 1.00 93.06 642 THR A O 1
ATOM 5208 N N . ALA A 1 643 ? 7.226 31.870 -47.263 1.00 94.38 643 ALA A N 1
ATOM 5209 C CA . ALA A 1 643 ? 7.878 31.847 -48.574 1.00 94.38 643 ALA A CA 1
ATOM 5210 C C . ALA A 1 643 ? 8.005 33.249 -49.190 1.00 94.38 643 ALA A C 1
ATOM 5212 O O . ALA A 1 643 ? 9.085 33.624 -49.645 1.00 94.38 643 ALA A O 1
ATOM 5213 N N . ASN A 1 644 ? 6.944 34.064 -49.145 1.00 94.19 644 ASN A N 1
ATOM 5214 C CA . ASN A 1 644 ? 7.005 35.458 -49.598 1.00 94.19 644 ASN A CA 1
ATOM 5215 C C . ASN A 1 644 ? 7.981 36.283 -48.744 1.00 94.19 644 ASN A C 1
ATOM 5217 O O . ASN A 1 644 ? 8.719 37.101 -49.290 1.00 94.19 644 ASN A O 1
ATOM 5221 N N . TYR A 1 645 ? 8.047 36.040 -47.430 1.00 94.19 645 TYR A N 1
ATOM 5222 C CA . TYR A 1 645 ? 9.007 36.701 -46.548 1.00 94.19 645 TYR A CA 1
ATOM 5223 C C . TYR A 1 645 ? 10.452 36.390 -46.966 1.00 94.19 645 TYR A C 1
ATOM 5225 O O . TYR A 1 645 ? 11.235 37.319 -47.166 1.00 94.19 645 TYR A O 1
ATOM 5233 N N . TYR A 1 646 ? 10.789 35.112 -47.190 1.00 90.75 646 TYR A N 1
ATOM 5234 C CA . TYR A 1 646 ? 12.126 34.702 -47.644 1.00 90.75 646 TYR A CA 1
ATOM 5235 C C . TYR A 1 646 ? 12.491 35.170 -49.054 1.00 90.75 646 TYR A C 1
ATOM 5237 O O . TYR A 1 646 ? 13.671 35.297 -49.369 1.00 90.75 646 TYR A O 1
ATOM 5245 N N . LEU A 1 647 ? 11.496 35.485 -49.881 1.00 91.38 647 LEU A N 1
ATOM 5246 C CA . LEU A 1 647 ? 11.673 36.099 -51.196 1.00 91.38 647 LEU A CA 1
ATOM 5247 C C . LEU A 1 647 ? 11.732 37.635 -51.157 1.00 91.38 647 LEU A C 1
ATOM 5249 O O . LEU A 1 647 ? 11.726 38.273 -52.207 1.00 91.38 647 LEU A O 1
ATOM 5253 N N . GLY A 1 648 ? 11.736 38.256 -49.977 1.00 91.06 648 GLY A N 1
ATOM 5254 C CA . GLY A 1 648 ? 11.749 39.714 -49.846 1.00 91.06 648 GLY A CA 1
ATOM 5255 C C . GLY A 1 648 ? 10.428 40.400 -50.231 1.00 91.06 648 GLY A C 1
ATOM 5256 O O . GLY A 1 648 ? 10.358 41.629 -50.249 1.00 91.06 648 GLY A O 1
ATOM 5257 N N . GLU A 1 649 ? 9.351 39.644 -50.473 1.00 93.62 649 GLU A N 1
ATOM 5258 C CA . GLU A 1 649 ? 7.980 40.134 -50.693 1.00 93.62 649 GLU A CA 1
ATOM 5259 C C . GLU A 1 649 ? 7.285 40.439 -49.355 1.00 93.62 649 GLU A C 1
ATOM 5261 O O . GLU A 1 649 ? 6.219 39.917 -49.022 1.00 93.62 649 GLU A O 1
ATOM 5266 N N . VAL A 1 650 ? 7.925 41.296 -48.555 1.00 93.25 650 VAL A N 1
ATOM 5267 C CA . VAL A 1 650 ? 7.593 41.533 -47.141 1.00 93.25 650 VAL A CA 1
ATOM 5268 C C . VAL A 1 650 ? 6.154 42.019 -46.937 1.00 93.25 650 VAL A C 1
ATOM 5270 O O . VAL A 1 650 ? 5.494 41.580 -46.000 1.00 93.25 650 VAL A O 1
ATOM 5273 N N . GLU A 1 651 ? 5.634 42.896 -47.802 1.00 93.62 651 GLU A N 1
ATOM 5274 C CA . GLU A 1 651 ? 4.264 43.410 -47.645 1.00 93.62 651 GLU A CA 1
ATOM 5275 C C . GLU A 1 651 ? 3.218 42.336 -47.974 1.00 93.62 651 GLU A C 1
ATOM 5277 O O . GLU A 1 651 ? 2.230 42.201 -47.259 1.00 93.62 651 GLU A O 1
ATOM 5282 N N . LYS A 1 652 ? 3.460 41.496 -48.988 1.00 95.19 652 LYS A N 1
ATOM 5283 C CA . LYS A 1 652 ? 2.579 40.362 -49.289 1.00 95.19 652 LYS A CA 1
ATOM 5284 C C . LYS A 1 652 ? 2.626 39.309 -48.180 1.00 95.19 652 LYS A C 1
ATOM 5286 O O . LYS A 1 652 ? 1.579 38.813 -47.771 1.00 95.19 652 LYS A O 1
ATOM 5291 N N . ALA A 1 653 ? 3.817 39.022 -47.652 1.00 95.94 653 ALA A N 1
ATOM 5292 C CA . ALA A 1 653 ? 3.992 38.158 -46.488 1.00 95.94 653 ALA A CA 1
ATOM 5293 C C . ALA A 1 653 ? 3.225 38.678 -45.266 1.00 95.94 653 ALA A C 1
ATOM 5295 O O . ALA A 1 653 ? 2.575 37.902 -44.577 1.00 95.94 653 ALA A O 1
ATOM 5296 N N . PHE A 1 654 ? 3.244 39.992 -45.028 1.00 96.56 654 PHE A N 1
ATOM 5297 C CA . PHE A 1 654 ? 2.506 40.629 -43.938 1.00 96.56 654 PHE A CA 1
ATOM 5298 C C . PHE A 1 654 ? 0.987 40.455 -44.072 1.00 96.56 654 PHE A C 1
ATOM 5300 O O . PHE A 1 654 ? 0.328 40.126 -43.088 1.00 96.56 654 PHE A O 1
ATOM 5307 N N . GLN A 1 655 ? 0.424 40.627 -45.273 1.00 97.25 655 GLN A N 1
ATOM 5308 C CA . GLN A 1 655 ? -1.014 40.424 -45.498 1.00 97.25 655 GLN A CA 1
ATOM 5309 C C . GLN A 1 655 ? -1.423 38.954 -45.328 1.00 97.25 655 GLN A C 1
ATOM 5311 O O . GLN A 1 655 ? -2.406 38.670 -44.649 1.00 97.25 655 GLN A O 1
ATOM 5316 N N . LEU A 1 656 ? -0.637 38.018 -45.870 1.00 95.88 656 LEU A N 1
ATOM 5317 C CA . LEU A 1 656 ? -0.881 36.582 -45.693 1.00 95.88 656 LEU A CA 1
ATOM 5318 C C . LEU A 1 656 ? -0.738 36.158 -44.225 1.00 95.88 656 LEU A C 1
ATOM 5320 O O . LEU A 1 656 ? -1.539 35.370 -43.733 1.00 95.88 656 LEU A O 1
ATOM 5324 N N . ALA A 1 657 ? 0.228 36.717 -43.492 1.00 96.12 657 ALA A N 1
ATOM 5325 C CA . ALA A 1 657 ? 0.386 36.468 -42.062 1.00 96.12 657 ALA A CA 1
ATOM 5326 C C . ALA A 1 657 ? -0.804 37.001 -41.247 1.00 96.12 657 ALA A C 1
ATOM 5328 O O . ALA A 1 657 ? -1.236 36.331 -40.315 1.00 96.12 657 ALA A O 1
ATOM 5329 N N . LYS A 1 658 ? -1.386 38.155 -41.616 1.00 97.19 658 LYS A N 1
ATOM 5330 C CA . LYS A 1 658 ? -2.631 38.653 -41.001 1.00 97.19 658 LYS A CA 1
ATOM 5331 C C . LYS A 1 658 ? -3.795 37.694 -41.214 1.00 97.19 658 LYS A C 1
ATOM 5333 O O . LYS A 1 658 ? -4.436 37.311 -40.246 1.00 97.19 658 LYS A O 1
ATOM 5338 N N . GLN A 1 659 ? -4.006 37.263 -42.455 1.00 95.00 659 GLN A N 1
ATOM 5339 C CA . GLN A 1 659 ? -5.037 36.274 -42.782 1.00 95.00 659 GLN A CA 1
ATOM 5340 C C . GLN A 1 659 ? -4.802 34.962 -42.028 1.00 95.00 659 GLN A C 1
ATOM 5342 O O . GLN A 1 659 ? -5.734 34.369 -41.503 1.00 95.00 659 GLN A O 1
ATOM 5347 N N . THR A 1 660 ? -3.540 34.546 -41.899 1.00 94.12 660 THR A N 1
ATOM 5348 C CA . THR A 1 660 ? -3.176 33.353 -41.130 1.00 94.12 660 THR A CA 1
ATOM 5349 C C . THR A 1 660 ? -3.592 33.485 -39.667 1.00 94.12 660 THR A C 1
ATOM 5351 O O . THR A 1 660 ? -4.223 32.573 -39.147 1.00 94.12 660 THR A O 1
ATOM 5354 N N . VAL A 1 661 ? -3.299 34.614 -39.004 1.00 92.88 661 VAL A N 1
ATOM 5355 C CA . VAL A 1 661 ? -3.644 34.797 -37.580 1.00 92.88 661 VAL A CA 1
ATOM 5356 C C . VAL A 1 661 ? -5.120 35.102 -37.319 1.00 92.88 661 VAL A C 1
ATOM 5358 O O . VAL A 1 661 ? -5.569 35.007 -36.179 1.00 92.88 661 VAL A O 1
ATOM 5361 N N . GLU A 1 662 ? -5.886 35.459 -38.352 1.00 92.88 662 GLU A N 1
ATOM 5362 C CA . GLU A 1 662 ? -7.352 35.496 -38.286 1.00 92.88 662 GLU A CA 1
ATOM 5363 C C . GLU A 1 662 ? -7.944 34.081 -38.202 1.00 92.88 662 GLU A C 1
ATOM 5365 O O . GLU A 1 662 ? -8.961 33.893 -37.538 1.00 92.88 662 GLU A O 1
ATOM 5370 N N . GLN A 1 663 ? -7.287 33.093 -38.823 1.00 86.88 663 GLN A N 1
ATOM 5371 C CA . GLN A 1 663 ? -7.685 31.681 -38.771 1.00 86.88 663 GLN A CA 1
ATOM 5372 C C . GLN A 1 663 ? -7.067 30.934 -37.576 1.00 86.88 663 GLN A C 1
ATOM 5374 O O . GLN A 1 663 ? -7.721 30.097 -36.960 1.00 86.88 663 GLN A O 1
ATOM 5379 N N . ASP A 1 664 ? -5.817 31.245 -37.228 1.00 82.75 664 ASP A N 1
ATOM 5380 C CA . ASP A 1 664 ? -5.081 30.670 -36.100 1.00 82.75 664 ASP A CA 1
ATOM 5381 C C . ASP A 1 664 ? -4.275 31.759 -35.377 1.00 82.75 664 ASP A C 1
ATOM 5383 O O . ASP A 1 664 ? -3.135 32.077 -35.729 1.00 82.75 664 ASP A O 1
ATOM 5387 N N . SER A 1 665 ? -4.867 32.333 -34.326 1.00 89.19 665 SER A N 1
ATOM 5388 C CA . SER A 1 665 ? -4.290 33.470 -33.599 1.00 89.19 665 SER A CA 1
ATOM 5389 C C . SER A 1 665 ? -2.923 33.196 -32.968 1.00 89.19 665 SER A C 1
ATOM 5391 O O . SER A 1 665 ? -2.202 34.153 -32.673 1.00 89.19 665 SER A O 1
ATOM 5393 N N . LEU A 1 666 ? -2.564 31.924 -32.761 1.00 85.25 666 LEU A N 1
ATOM 5394 C CA . LEU A 1 666 ? -1.295 31.502 -32.164 1.00 85.25 666 LEU A CA 1
ATOM 5395 C C . LEU A 1 666 ? -0.323 30.907 -33.194 1.00 85.25 666 LEU A C 1
ATOM 5397 O O . LEU A 1 666 ? 0.719 30.386 -32.805 1.00 85.25 666 LEU A O 1
ATOM 5401 N N . HIS A 1 667 ? -0.599 31.035 -34.500 1.00 86.50 667 HIS A N 1
ATOM 5402 C CA . HIS A 1 667 ? 0.284 30.509 -35.538 1.00 86.50 667 HIS A CA 1
ATOM 5403 C C . HIS A 1 667 ? 1.689 31.142 -35.426 1.00 86.50 667 HIS A C 1
ATOM 5405 O O . HIS A 1 667 ? 1.839 32.351 -35.658 1.00 86.50 667 HIS A O 1
ATOM 5411 N N . PRO A 1 668 ? 2.747 30.362 -35.135 1.00 84.88 668 PRO A N 1
ATOM 5412 C CA . PRO A 1 668 ? 4.048 30.895 -34.727 1.00 84.88 668 PRO A CA 1
ATOM 5413 C C . PRO A 1 668 ? 4.739 31.669 -35.856 1.00 84.88 668 PRO A C 1
ATOM 5415 O O . PRO A 1 668 ? 5.015 32.856 -35.718 1.00 84.88 668 PRO A O 1
ATOM 5418 N N . ASN A 1 669 ? 4.915 31.070 -37.038 1.00 86.00 669 ASN A N 1
ATOM 5419 C CA . ASN A 1 669 ? 5.605 31.744 -38.151 1.00 86.00 669 ASN A CA 1
ATOM 5420 C C . ASN A 1 669 ? 4.878 33.001 -38.669 1.00 86.00 669 ASN A C 1
ATOM 5422 O O . ASN A 1 669 ? 5.525 33.979 -39.045 1.00 86.00 669 ASN A O 1
ATOM 5426 N N . ALA A 1 670 ? 3.543 33.011 -38.672 1.00 92.62 670 ALA A N 1
ATOM 5427 C CA . ALA A 1 670 ? 2.767 34.184 -39.056 1.00 92.62 670 ALA A CA 1
ATOM 5428 C C . ALA A 1 670 ? 2.928 35.308 -38.025 1.00 92.62 670 ALA A C 1
ATOM 5430 O O . ALA A 1 670 ? 3.283 36.427 -38.395 1.00 92.62 670 ALA A O 1
ATOM 5431 N N . ASN A 1 671 ? 2.772 35.006 -36.732 1.00 94.56 671 ASN A N 1
ATOM 5432 C CA . ASN A 1 671 ? 3.022 35.972 -35.664 1.00 94.56 671 ASN A CA 1
ATOM 5433 C C . ASN A 1 671 ? 4.484 36.459 -35.652 1.00 94.56 671 ASN A C 1
ATOM 5435 O O . ASN A 1 671 ? 4.716 37.646 -35.440 1.00 94.56 671 ASN A O 1
ATOM 5439 N N . LYS A 1 672 ? 5.464 35.612 -35.993 1.00 94.44 672 LYS A N 1
ATOM 5440 C CA . LYS A 1 672 ? 6.866 36.013 -36.195 1.00 94.44 672 LYS A CA 1
ATOM 5441 C C . LYS A 1 672 ? 7.024 37.046 -37.310 1.00 94.44 672 LYS A C 1
ATOM 5443 O O . LYS A 1 672 ? 7.654 38.084 -37.107 1.00 94.44 672 LYS A O 1
ATOM 5448 N N . ILE A 1 673 ? 6.419 36.806 -38.475 1.00 95.50 673 ILE A N 1
ATOM 5449 C CA . ILE A 1 673 ? 6.431 37.760 -39.596 1.00 95.50 673 ILE A CA 1
ATOM 5450 C C . ILE A 1 673 ? 5.758 39.074 -39.187 1.00 95.50 673 ILE A C 1
ATOM 5452 O O . ILE A 1 673 ? 6.301 40.145 -39.461 1.00 95.50 673 ILE A O 1
ATOM 5456 N N . LEU A 1 674 ? 4.612 39.014 -38.500 1.00 96.56 674 LEU A N 1
ATOM 5457 C CA . LEU A 1 674 ? 3.937 40.204 -37.977 1.00 96.56 674 LEU A CA 1
ATOM 5458 C C . LEU A 1 674 ? 4.845 40.969 -37.009 1.00 96.56 674 LEU A C 1
ATOM 5460 O O . LEU A 1 674 ? 5.005 42.176 -37.173 1.00 96.56 674 LEU A O 1
ATOM 5464 N N . ALA A 1 675 ? 5.488 40.281 -36.062 1.00 95.94 675 ALA A N 1
ATOM 5465 C CA . ALA A 1 675 ? 6.403 40.881 -35.096 1.00 95.94 675 ALA A CA 1
ATOM 5466 C C . ALA A 1 675 ? 7.567 41.598 -35.789 1.00 95.94 675 ALA A C 1
ATOM 5468 O O . ALA A 1 675 ? 7.832 42.768 -35.511 1.00 95.94 675 ALA A O 1
ATOM 5469 N N . PHE A 1 676 ? 8.206 40.935 -36.754 1.00 94.88 676 PHE A N 1
ATOM 5470 C CA . PHE A 1 676 ? 9.313 41.496 -37.525 1.00 94.88 676 PHE A CA 1
ATOM 5471 C C . PHE A 1 676 ? 8.880 42.717 -38.341 1.00 94.88 676 PHE A C 1
ATOM 5473 O O . PHE A 1 676 ? 9.540 43.757 -38.301 1.00 94.88 676 PHE A O 1
ATOM 5480 N N . VAL A 1 677 ? 7.756 42.637 -39.058 1.00 94.88 677 VAL A N 1
ATOM 5481 C CA . VAL A 1 677 ? 7.260 43.751 -39.881 1.00 94.88 677 VAL A CA 1
ATOM 5482 C C . VAL A 1 677 ? 6.824 44.936 -39.020 1.00 94.88 677 VAL A C 1
ATOM 5484 O O . VAL A 1 677 ? 7.178 46.070 -39.344 1.00 94.88 677 VAL A O 1
ATOM 5487 N N . HIS A 1 678 ? 6.113 44.699 -37.915 1.00 95.88 678 HIS A N 1
ATOM 5488 C CA . HIS A 1 678 ? 5.740 45.744 -36.961 1.00 95.88 678 HIS A CA 1
ATOM 5489 C C . HIS A 1 678 ? 6.979 46.401 -36.345 1.00 95.88 678 HIS A C 1
ATOM 5491 O O . HIS A 1 678 ? 7.069 47.628 -36.312 1.00 95.88 678 HIS A O 1
ATOM 5497 N N . HIS A 1 679 ? 7.983 45.611 -35.959 1.00 94.19 679 HIS A N 1
ATOM 5498 C CA . HIS A 1 679 ? 9.243 46.135 -35.442 1.00 94.19 679 HIS A CA 1
ATOM 5499 C C . HIS A 1 679 ? 9.958 47.020 -36.476 1.00 94.19 679 HIS A C 1
ATOM 5501 O O . HIS A 1 679 ? 10.336 48.147 -36.160 1.00 94.19 679 HIS A O 1
ATOM 5507 N N . ARG A 1 680 ? 10.040 46.588 -37.745 1.00 91.88 680 ARG A N 1
ATOM 5508 C CA . ARG A 1 680 ? 10.603 47.394 -38.848 1.00 91.88 680 ARG A CA 1
ATOM 5509 C C . ARG A 1 680 ? 9.841 48.698 -39.089 1.00 91.88 680 ARG A C 1
ATOM 5511 O O . ARG A 1 680 ? 10.454 49.697 -39.456 1.00 91.88 680 ARG A O 1
ATOM 5518 N N . LYS A 1 681 ? 8.519 48.697 -38.902 1.00 93.00 681 LYS A N 1
ATOM 5519 C CA . LYS A 1 681 ? 7.665 49.893 -38.997 1.00 93.00 681 LYS A CA 1
ATOM 5520 C C . LYS A 1 681 ? 7.791 50.816 -37.770 1.00 93.00 681 LYS A C 1
ATOM 5522 O O . LYS A 1 681 ? 7.220 51.901 -37.773 1.00 93.00 681 LYS A O 1
ATOM 5527 N N . GLY A 1 682 ? 8.551 50.423 -36.740 1.00 92.12 682 GLY A N 1
ATOM 5528 C CA . GLY A 1 682 ? 8.684 51.156 -35.475 1.00 92.12 682 GLY A CA 1
ATOM 5529 C C . GLY A 1 682 ? 7.502 50.958 -34.517 1.00 92.12 682 GLY A C 1
ATOM 5530 O O . GLY A 1 682 ? 7.390 51.652 -33.507 1.00 92.12 682 GLY A O 1
ATOM 5531 N N . GLU A 1 683 ? 6.615 50.008 -34.810 1.00 95.88 683 GLU A N 1
ATOM 5532 C CA . GLU A 1 683 ? 5.381 49.736 -34.075 1.00 95.88 683 GLU A CA 1
ATOM 5533 C C . GLU A 1 683 ? 5.653 48.756 -32.920 1.00 95.88 683 GLU A C 1
ATOM 5535 O O . GLU A 1 683 ? 5.380 47.558 -33.009 1.00 95.88 683 GLU A O 1
ATOM 5540 N N . LYS A 1 684 ? 6.214 49.271 -31.818 1.00 93.31 684 LYS A N 1
ATOM 5541 C CA . LYS A 1 684 ? 6.686 48.455 -30.681 1.00 93.31 684 LYS A CA 1
ATOM 5542 C C . LYS A 1 684 ? 5.607 47.584 -30.028 1.00 93.31 684 LYS A C 1
ATOM 5544 O O . LYS A 1 684 ? 5.860 46.411 -29.787 1.00 93.31 684 LYS A O 1
ATOM 5549 N N . GLU A 1 685 ? 4.418 48.123 -29.757 1.00 94.50 685 GLU A N 1
ATOM 5550 C CA . GLU A 1 685 ? 3.354 47.363 -29.076 1.00 94.50 685 GLU A CA 1
ATOM 5551 C C . GLU A 1 685 ? 2.740 46.248 -29.940 1.00 94.50 685 GLU A C 1
ATOM 5553 O O . GLU A 1 685 ? 2.608 45.121 -29.458 1.00 94.50 685 GLU A O 1
ATOM 5558 N N . PRO A 1 686 ? 2.399 46.483 -31.223 1.00 96.25 686 PRO A N 1
ATOM 5559 C CA . PRO A 1 686 ? 2.023 45.396 -32.125 1.00 96.25 686 PRO A CA 1
ATOM 5560 C C . PRO A 1 686 ? 3.120 44.337 -32.279 1.00 96.25 686 PRO A C 1
ATOM 5562 O O . PRO A 1 686 ? 2.810 43.147 -32.272 1.00 96.25 686 PRO A O 1
ATOM 5565 N N . ALA A 1 687 ? 4.390 44.753 -32.355 1.00 95.06 687 ALA A N 1
ATOM 5566 C CA . ALA A 1 687 ? 5.518 43.829 -32.421 1.00 95.06 687 ALA A CA 1
ATOM 5567 C C . ALA A 1 687 ? 5.628 42.975 -31.154 1.00 95.06 687 ALA A C 1
ATOM 5569 O O . ALA A 1 687 ? 5.724 41.758 -31.257 1.00 95.06 687 ALA A O 1
ATOM 5570 N N . LYS A 1 688 ? 5.518 43.593 -29.971 1.00 95.12 688 LYS A N 1
ATOM 5571 C CA . LYS A 1 688 ? 5.487 42.900 -28.680 1.00 95.12 688 LYS A CA 1
ATOM 5572 C C . LYS A 1 688 ? 4.376 41.852 -28.628 1.00 95.12 688 LYS A C 1
ATOM 5574 O O . LYS A 1 688 ? 4.667 40.691 -28.378 1.00 95.12 688 LYS A O 1
ATOM 5579 N N . LYS A 1 689 ? 3.127 42.231 -28.920 1.00 94.62 689 LYS A N 1
ATOM 5580 C CA . LYS A 1 689 ? 1.981 41.302 -28.877 1.00 94.62 689 LYS A CA 1
ATOM 5581 C C . LYS A 1 689 ? 2.130 40.141 -29.856 1.00 94.62 689 LYS A C 1
ATOM 5583 O O . LYS A 1 689 ? 1.754 39.018 -29.538 1.00 94.62 689 LYS A O 1
ATOM 5588 N N . ALA A 1 690 ? 2.653 40.409 -31.050 1.00 94.56 690 ALA A N 1
ATOM 5589 C CA . ALA A 1 690 ? 2.922 39.371 -32.034 1.00 94.56 690 ALA A CA 1
ATOM 5590 C C . ALA A 1 690 ? 4.065 38.446 -31.574 1.00 94.56 690 ALA A C 1
ATOM 5592 O O . ALA A 1 690 ? 3.938 37.232 -31.694 1.00 94.56 690 ALA A O 1
ATOM 5593 N N . SER A 1 691 ? 5.129 38.979 -30.961 1.00 93.56 691 SER A N 1
ATOM 5594 C CA . SER A 1 691 ? 6.180 38.165 -30.337 1.00 93.56 691 SER A CA 1
ATOM 5595 C C . SER A 1 691 ? 5.639 37.309 -29.192 1.00 93.56 691 SER A C 1
ATOM 5597 O O . SER A 1 691 ? 5.953 36.127 -29.130 1.00 93.56 691 SER A O 1
ATOM 5599 N N . GLU A 1 692 ? 4.794 37.866 -28.319 1.00 92.00 692 GLU A N 1
ATOM 5600 C CA . GLU A 1 692 ? 4.151 37.136 -27.219 1.00 92.00 692 GLU A CA 1
ATOM 5601 C C . GLU A 1 692 ? 3.295 35.979 -27.747 1.00 92.00 692 GLU A C 1
ATOM 5603 O O . GLU A 1 692 ? 3.524 34.839 -27.361 1.00 92.00 692 GLU A O 1
ATOM 5608 N N . ARG A 1 693 ? 2.390 36.239 -28.701 1.00 90.31 693 ARG A N 1
ATOM 5609 C CA . ARG A 1 693 ? 1.546 35.204 -29.331 1.00 90.31 693 ARG A CA 1
ATOM 5610 C C . ARG A 1 693 ? 2.352 34.148 -30.070 1.00 90.31 693 ARG A C 1
ATOM 5612 O O . ARG A 1 693 ? 2.014 32.969 -30.038 1.00 90.31 693 ARG A O 1
ATOM 5619 N N . SER A 1 694 ? 3.423 34.564 -30.741 1.00 87.50 694 SER A N 1
ATOM 5620 C CA . SER A 1 694 ? 4.307 33.613 -31.396 1.00 87.50 694 SER A CA 1
ATOM 5621 C C . SER A 1 694 ? 5.004 32.719 -30.378 1.00 87.50 694 SER A C 1
ATOM 5623 O O . SER A 1 694 ? 5.082 31.525 -30.625 1.00 87.50 694 SER A O 1
ATOM 5625 N N . LEU A 1 695 ? 5.484 33.268 -29.255 1.00 82.06 695 LEU A N 1
ATOM 5626 C CA . LEU A 1 695 ? 6.144 32.515 -28.180 1.00 82.06 695 LEU A CA 1
ATOM 5627 C C . LEU A 1 695 ? 5.171 31.653 -27.364 1.00 82.06 695 LEU A C 1
ATOM 5629 O O . LEU A 1 695 ? 5.572 30.623 -26.818 1.00 82.06 695 LEU A O 1
ATOM 5633 N N . GLU A 1 696 ? 3.898 32.046 -27.308 1.00 80.69 696 GLU A N 1
ATOM 5634 C CA . GLU A 1 696 ? 2.802 31.215 -26.809 1.00 80.69 696 GLU A CA 1
ATOM 5635 C C . GLU A 1 696 ? 2.597 29.980 -27.699 1.00 80.69 696 GLU A C 1
ATOM 5637 O O . GLU A 1 696 ? 2.461 28.873 -27.177 1.00 80.69 696 GLU A O 1
ATOM 5642 N N . GLY A 1 697 ? 2.632 30.154 -29.026 1.00 71.38 697 GLY A N 1
ATOM 5643 C CA . GLY A 1 697 ? 2.524 29.062 -29.997 1.00 71.38 697 GLY A CA 1
ATOM 5644 C C . GLY A 1 697 ? 3.776 28.182 -30.073 1.00 71.38 697 GLY A C 1
ATOM 5645 O O . GLY A 1 697 ? 3.679 26.956 -30.028 1.00 71.38 697 GLY A O 1
ATOM 5646 N N . SER A 1 698 ? 4.968 28.784 -30.152 1.00 72.69 698 SER A N 1
ATOM 5647 C CA . SER A 1 698 ? 6.235 28.058 -30.249 1.00 72.69 698 SER A CA 1
ATOM 5648 C C . SER A 1 698 ? 7.465 28.867 -29.848 1.00 72.69 698 SER A C 1
ATOM 5650 O O . SER A 1 698 ? 7.512 30.085 -29.968 1.00 72.69 698 SER A O 1
ATOM 5652 N N . TYR A 1 699 ? 8.502 28.169 -29.387 1.00 74.62 699 TYR A N 1
ATOM 5653 C CA . TYR A 1 699 ? 9.743 28.811 -28.963 1.00 74.62 699 TYR A CA 1
ATOM 5654 C C . TYR A 1 699 ? 10.578 29.227 -30.179 1.00 74.62 699 TYR A C 1
ATOM 5656 O O . TYR A 1 699 ? 10.853 28.399 -31.045 1.00 74.62 699 TYR A O 1
ATOM 5664 N N . ASP A 1 700 ? 11.028 30.481 -30.206 1.00 74.62 700 ASP A N 1
ATOM 5665 C CA . ASP A 1 700 ? 11.898 31.018 -31.252 1.00 74.62 700 ASP A CA 1
ATOM 5666 C C . ASP A 1 700 ? 12.899 32.012 -30.643 1.00 74.62 700 ASP A C 1
ATOM 5668 O O . ASP A 1 700 ? 12.512 32.994 -30.003 1.00 74.62 700 ASP A O 1
ATOM 5672 N N . GLU A 1 701 ? 14.194 31.745 -30.817 1.00 73.75 701 GLU A N 1
ATOM 5673 C CA . GLU A 1 701 ? 15.274 32.543 -30.222 1.00 73.75 701 GLU A CA 1
ATOM 5674 C C . GLU A 1 701 ? 15.281 33.992 -30.724 1.00 73.75 701 GLU A C 1
ATOM 5676 O O . GLU A 1 701 ? 15.506 34.915 -29.937 1.00 73.75 701 GLU A O 1
ATOM 5681 N N . GLU A 1 702 ? 14.984 34.211 -32.010 1.00 82.00 702 GLU A N 1
ATOM 5682 C CA . GLU A 1 702 ? 14.955 35.553 -32.596 1.00 82.00 702 GLU A CA 1
ATOM 5683 C C . GLU A 1 702 ? 13.799 36.371 -32.015 1.00 82.00 702 GLU A C 1
ATOM 5685 O O . GLU A 1 702 ? 13.925 37.577 -31.812 1.00 82.00 702 GLU A O 1
ATOM 5690 N N . LEU A 1 703 ? 12.680 35.723 -31.690 1.00 85.06 703 LEU A N 1
ATOM 5691 C CA . LEU A 1 703 ? 11.555 36.389 -31.044 1.00 85.06 703 LEU A CA 1
ATOM 5692 C C . LEU A 1 703 ? 11.752 36.628 -29.555 1.00 85.06 703 LEU A C 1
ATOM 5694 O O . LEU A 1 703 ? 11.298 37.660 -29.068 1.00 85.06 703 LEU A O 1
ATOM 5698 N N . VAL A 1 704 ? 12.438 35.735 -28.835 1.00 81.06 704 VAL A N 1
ATOM 5699 C CA . VAL A 1 704 ? 12.826 35.999 -27.441 1.00 81.06 704 VAL A CA 1
ATOM 5700 C C . VAL A 1 704 ? 13.723 37.225 -27.380 1.00 81.06 704 VAL A C 1
ATOM 5702 O O . VAL A 1 704 ? 13.445 38.141 -26.611 1.00 81.06 704 VAL A O 1
ATOM 5705 N N . ALA A 1 705 ? 14.758 37.277 -28.215 1.00 82.88 705 ALA A N 1
ATOM 5706 C CA . ALA A 1 705 ? 15.670 38.408 -28.216 1.00 82.88 705 ALA A CA 1
ATOM 5707 C C . ALA A 1 705 ? 15.007 39.690 -28.760 1.00 82.88 705 ALA A C 1
ATOM 5709 O O . ALA A 1 705 ? 15.235 40.758 -28.196 1.00 82.88 705 ALA A O 1
ATOM 5710 N N . LEU A 1 706 ? 14.102 39.608 -29.748 1.00 87.75 706 LEU A N 1
ATOM 5711 C CA . LEU A 1 706 ? 13.301 40.758 -30.186 1.00 87.75 706 LEU A CA 1
ATOM 5712 C C . LEU A 1 706 ? 12.386 41.263 -29.064 1.00 87.75 706 LEU A C 1
ATOM 5714 O O . LEU A 1 706 ? 12.266 42.466 -28.843 1.00 87.75 706 LEU A O 1
ATOM 5718 N N . LEU A 1 707 ? 11.728 40.351 -28.348 1.00 89.56 707 LEU A N 1
ATOM 5719 C CA . LEU A 1 707 ? 10.848 40.702 -27.242 1.00 89.56 707 LEU A CA 1
ATOM 5720 C C . LEU A 1 707 ? 11.638 41.308 -26.079 1.00 89.56 707 LEU A C 1
ATOM 5722 O O . LEU A 1 707 ? 11.183 42.291 -25.515 1.00 89.56 707 LEU A O 1
ATOM 5726 N N . GLN A 1 708 ? 12.831 40.797 -25.774 1.00 85.00 708 GLN A N 1
ATOM 5727 C CA . GLN A 1 708 ? 13.733 41.375 -24.773 1.00 85.00 708 GLN A CA 1
ATOM 5728 C C . GLN A 1 708 ? 14.310 42.731 -25.202 1.00 85.00 708 GLN A C 1
ATOM 5730 O O . GLN A 1 708 ? 14.562 43.580 -24.351 1.00 85.00 708 GLN A O 1
ATOM 5735 N N . GLU A 1 709 ? 14.500 42.968 -26.502 1.00 86.75 709 GLU A N 1
ATOM 5736 C CA . GLU A 1 709 ? 14.888 44.282 -27.024 1.00 86.75 709 GLU A CA 1
ATOM 5737 C C . GLU A 1 709 ? 13.750 45.307 -26.872 1.00 86.75 709 GLU A C 1
ATOM 5739 O O . GLU A 1 709 ? 13.981 46.455 -26.484 1.00 86.75 709 GLU A O 1
ATOM 5744 N N . ILE A 1 710 ? 12.509 44.900 -27.163 1.00 90.69 710 ILE A N 1
ATOM 5745 C CA . ILE A 1 710 ? 11.324 45.767 -27.078 1.00 90.69 710 ILE A CA 1
ATOM 5746 C C . ILE A 1 710 ? 10.885 45.980 -25.620 1.00 90.69 710 ILE A C 1
ATOM 5748 O O . ILE A 1 710 ? 10.518 47.096 -25.248 1.00 90.69 710 ILE A O 1
ATOM 5752 N N . ASP A 1 711 ? 10.926 44.924 -24.809 1.00 90.44 711 ASP A N 1
ATOM 5753 C CA . ASP A 1 711 ? 10.541 44.872 -23.401 1.00 90.44 711 ASP A CA 1
ATOM 5754 C C . ASP A 1 711 ? 11.527 43.986 -22.606 1.00 90.44 711 ASP A C 1
ATOM 5756 O O . ASP A 1 711 ? 11.308 42.782 -22.439 1.00 90.44 711 ASP A O 1
ATOM 5760 N N . PRO A 1 712 ? 12.607 44.575 -22.056 1.00 84.88 712 PRO A N 1
ATOM 5761 C CA . PRO A 1 712 ? 13.607 43.842 -21.276 1.00 84.88 712 PRO A CA 1
ATOM 5762 C C . PRO A 1 712 ? 13.069 43.159 -20.011 1.00 84.88 712 PRO A C 1
ATOM 5764 O O . PRO A 1 712 ? 13.782 42.364 -19.404 1.00 84.88 712 PRO A O 1
ATOM 5767 N N . GLN A 1 713 ? 11.852 43.498 -19.572 1.00 81.75 713 GLN A N 1
ATOM 5768 C CA . GLN A 1 713 ? 11.193 42.900 -18.406 1.00 81.75 713 GLN A CA 1
ATOM 5769 C C . GLN A 1 713 ? 10.084 41.918 -18.806 1.00 81.75 713 GLN A C 1
ATOM 5771 O O . GLN A 1 713 ? 9.338 41.454 -17.938 1.00 81.75 713 GLN A O 1
ATOM 5776 N N . ALA A 1 714 ? 9.959 41.594 -20.098 1.00 81.62 714 ALA A N 1
ATOM 5777 C CA . ALA A 1 714 ? 8.967 40.649 -20.578 1.00 81.62 714 ALA A CA 1
ATOM 5778 C C . ALA A 1 714 ? 9.113 39.309 -19.834 1.00 81.62 714 ALA A C 1
ATOM 5780 O O . ALA A 1 714 ? 10.209 38.736 -19.789 1.00 81.62 714 ALA A O 1
ATOM 5781 N N . PRO A 1 715 ? 8.027 38.763 -19.259 1.00 80.00 715 PRO A N 1
ATOM 5782 C CA . PRO A 1 715 ? 8.087 37.522 -18.507 1.00 80.00 715 PRO A CA 1
ATOM 5783 C C . PRO A 1 715 ? 8.075 36.336 -19.481 1.00 80.00 715 PRO A C 1
ATOM 5785 O O . PRO A 1 715 ? 7.089 35.606 -19.560 1.00 80.00 715 PRO A O 1
ATOM 5788 N N . ILE A 1 716 ? 9.166 36.154 -20.237 1.00 74.81 716 ILE A N 1
ATOM 5789 C CA . ILE A 1 716 ? 9.310 35.147 -21.306 1.00 74.81 716 ILE A CA 1
ATOM 5790 C C . ILE A 1 716 ? 8.863 33.764 -20.830 1.00 74.81 716 ILE A C 1
ATOM 5792 O O . ILE A 1 716 ? 8.112 33.076 -21.520 1.00 74.81 716 ILE A O 1
ATOM 5796 N N . SER A 1 717 ? 9.255 33.385 -19.610 1.00 64.38 717 SER A N 1
ATOM 5797 C CA . SER A 1 717 ? 8.854 32.111 -19.023 1.00 64.38 717 SER A CA 1
ATOM 5798 C C . SER A 1 717 ? 7.351 31.996 -18.816 1.00 64.38 717 SER A C 1
ATOM 5800 O O . SER A 1 717 ? 6.785 30.956 -19.125 1.00 64.38 717 SER A O 1
ATOM 5802 N N . LYS A 1 718 ? 6.691 33.065 -18.361 1.00 73.62 718 LYS A N 1
ATOM 5803 C CA . LYS A 1 718 ? 5.238 33.120 -18.176 1.00 73.62 718 LYS A CA 1
ATOM 5804 C C . LYS A 1 718 ? 4.489 33.105 -19.507 1.00 73.62 718 LYS A C 1
ATOM 5806 O O . LYS A 1 718 ? 3.442 32.482 -19.589 1.00 73.62 718 LYS A O 1
ATOM 5811 N N . ILE A 1 719 ? 5.009 33.777 -20.532 1.00 76.50 719 ILE A N 1
ATOM 5812 C CA . ILE A 1 719 ? 4.408 33.818 -21.874 1.00 76.50 719 ILE A CA 1
ATOM 5813 C C . ILE A 1 719 ? 4.421 32.416 -22.487 1.00 76.50 719 ILE A C 1
ATOM 5815 O O . ILE A 1 719 ? 3.372 31.879 -22.836 1.00 76.50 719 ILE A O 1
ATOM 5819 N N . ILE A 1 720 ? 5.590 31.768 -22.500 1.00 68.94 720 ILE A N 1
ATOM 5820 C CA . ILE A 1 720 ? 5.725 30.390 -22.987 1.00 68.94 720 ILE A CA 1
ATOM 5821 C C . ILE A 1 720 ? 4.911 29.434 -22.106 1.00 68.94 720 ILE A C 1
ATOM 5823 O O . ILE A 1 720 ? 4.261 28.526 -22.619 1.00 68.94 720 ILE A O 1
ATOM 5827 N N . TYR A 1 721 ? 4.903 29.651 -20.785 1.00 64.88 721 TYR A N 1
ATOM 5828 C CA . TYR A 1 721 ? 4.081 28.885 -19.853 1.00 64.88 721 TYR A CA 1
ATOM 5829 C C . TYR A 1 721 ? 2.594 28.992 -20.176 1.00 64.88 721 TYR A C 1
ATOM 5831 O O . TYR A 1 721 ? 1.932 27.969 -20.222 1.00 64.88 721 TYR A O 1
ATOM 5839 N N . ASN A 1 722 ? 2.072 30.192 -20.420 1.00 69.38 722 ASN A N 1
ATOM 5840 C CA . ASN A 1 722 ? 0.654 30.427 -20.670 1.00 69.38 722 ASN A CA 1
ATOM 5841 C C . ASN A 1 722 ? 0.197 29.823 -22.000 1.00 69.38 722 ASN A C 1
ATOM 5843 O O . ASN A 1 722 ? -0.827 29.147 -22.026 1.00 69.38 722 ASN A O 1
ATOM 5847 N N . GLY A 1 723 ? 0.968 30.002 -23.077 1.00 63.62 723 GLY A N 1
ATOM 5848 C CA . GLY A 1 723 ? 0.651 29.395 -24.375 1.00 63.62 723 GLY A CA 1
ATOM 5849 C C . GLY A 1 723 ? 0.750 27.870 -24.368 1.00 63.62 723 GLY A C 1
ATOM 5850 O O . GLY A 1 723 ? 0.033 27.180 -25.091 1.00 63.62 723 GLY A O 1
ATOM 5851 N N . ARG A 1 724 ? 1.582 27.328 -23.471 1.00 62.16 724 ARG A N 1
ATOM 5852 C CA . ARG A 1 724 ? 1.754 25.888 -23.250 1.00 62.16 724 ARG A CA 1
ATOM 5853 C C . ARG A 1 724 ? 1.057 25.375 -21.994 1.00 62.16 724 ARG A C 1
ATOM 5855 O O . ARG A 1 724 ? 1.262 24.213 -21.639 1.00 62.16 724 ARG A O 1
ATOM 5862 N N . LYS A 1 725 ? 0.208 26.187 -21.348 1.00 60.25 725 LYS A N 1
ATOM 5863 C CA . LYS A 1 725 ? -0.646 25.779 -20.228 1.00 60.25 725 LYS A CA 1
ATOM 5864 C C . LYS A 1 725 ? -1.750 24.927 -20.829 1.00 60.25 725 LYS A C 1
ATOM 5866 O O . LYS A 1 725 ? -2.895 25.345 -20.960 1.00 60.25 725 LYS A O 1
ATOM 5871 N N . ARG A 1 726 ? -1.403 23.711 -21.248 1.00 53.97 726 ARG A N 1
ATOM 5872 C CA . ARG A 1 726 ? -2.431 22.714 -21.479 1.00 53.97 726 ARG A CA 1
ATOM 5873 C C . ARG A 1 726 ? -3.089 22.468 -20.123 1.00 53.97 726 ARG A C 1
ATOM 5875 O O . ARG A 1 726 ? -2.367 22.336 -19.132 1.00 53.97 726 ARG A O 1
ATOM 5882 N N . PRO A 1 727 ? -4.422 22.366 -20.059 1.00 48.34 727 PRO A N 1
ATOM 5883 C CA . PRO A 1 727 ? -5.114 21.818 -18.904 1.00 48.34 727 PRO A CA 1
ATOM 5884 C C . PRO A 1 727 ? -4.842 20.310 -18.858 1.00 48.34 727 PRO A C 1
ATOM 5886 O O . PRO A 1 727 ? -5.747 19.487 -18.936 1.00 48.34 727 PRO A O 1
ATOM 5889 N N . TYR A 1 728 ? -3.570 19.916 -18.801 1.00 48.09 728 TYR A N 1
ATOM 5890 C CA . TYR A 1 728 ? -3.218 18.583 -18.369 1.00 48.09 728 TYR A CA 1
ATOM 5891 C C . TYR A 1 728 ? -3.326 18.592 -16.850 1.00 48.09 728 TYR A C 1
ATOM 5893 O O . TYR A 1 728 ? -2.341 18.648 -16.122 1.00 48.09 728 TYR A O 1
ATOM 5901 N N . THR A 1 729 ? -4.568 18.631 -16.384 1.00 54.41 729 THR A N 1
ATOM 5902 C CA . THR A 1 729 ? -4.895 18.287 -15.017 1.00 54.41 729 THR A CA 1
ATOM 5903 C C . THR A 1 729 ? -5.102 16.781 -15.030 1.00 54.41 729 THR A C 1
ATOM 5905 O O . THR A 1 729 ? -5.976 16.288 -15.750 1.00 54.41 729 THR A O 1
ATOM 5908 N N . PRO A 1 730 ? -4.277 16.019 -14.300 1.00 58.81 730 PRO A N 1
ATOM 5909 C CA . PRO A 1 730 ? -4.532 14.611 -14.056 1.00 58.81 730 PRO A CA 1
ATOM 5910 C C . PRO A 1 730 ? -6.020 14.344 -13.795 1.00 58.81 730 PRO A C 1
ATOM 5912 O O . PRO A 1 730 ? -6.604 15.057 -12.989 1.00 58.81 730 PRO A O 1
ATOM 5915 N N . GLN A 1 731 ? -6.648 13.327 -14.406 1.00 55.25 731 GLN A N 1
ATOM 5916 C CA . GLN A 1 731 ? -8.096 13.085 -14.208 1.00 55.25 731 GLN A CA 1
ATOM 5917 C C . GLN A 1 731 ? -8.481 12.978 -12.724 1.00 55.25 731 GLN A C 1
ATOM 5919 O O . GLN A 1 731 ? -9.550 13.434 -12.331 1.00 55.25 731 GLN A O 1
ATOM 5924 N N . LEU A 1 732 ? -7.585 12.433 -11.895 1.00 65.19 732 LEU A N 1
ATOM 5925 C CA . LEU A 1 732 ? -7.725 12.436 -10.440 1.00 65.19 732 LEU A CA 1
ATOM 5926 C C . LEU A 1 732 ? -7.889 13.863 -9.893 1.00 65.19 732 LEU A C 1
ATOM 5928 O O . LEU A 1 732 ? -8.844 14.140 -9.182 1.00 65.19 732 LEU A O 1
ATOM 5932 N N . MET A 1 733 ? -6.993 14.774 -10.267 1.00 68.94 733 MET A N 1
ATOM 5933 C CA . MET A 1 733 ? -7.007 16.174 -9.839 1.00 68.94 733 MET A CA 1
ATOM 5934 C C . MET A 1 733 ? -8.158 16.980 -10.443 1.00 68.94 733 MET A C 1
ATOM 5936 O O . MET A 1 733 ? -8.475 18.032 -9.910 1.00 68.94 733 MET A O 1
ATOM 5940 N N . ASP A 1 734 ? -8.793 16.521 -11.523 1.00 63.44 734 ASP A N 1
ATOM 5941 C CA . ASP A 1 734 ? -9.966 17.168 -12.128 1.00 63.44 734 ASP A CA 1
ATOM 5942 C C . ASP A 1 734 ? -11.279 16.675 -11.492 1.00 63.44 734 ASP A C 1
ATOM 5944 O O . ASP A 1 734 ? -12.147 17.467 -11.126 1.00 63.44 734 ASP A O 1
ATOM 5948 N N . LYS A 1 735 ? -11.388 15.371 -11.209 1.00 65.38 735 LYS A N 1
ATOM 5949 C CA . LYS A 1 735 ? -12.621 14.754 -10.691 1.00 65.38 735 LYS A CA 1
ATOM 5950 C C . LYS A 1 735 ? -12.717 14.669 -9.167 1.00 65.38 735 LYS A C 1
ATOM 5952 O O . LYS A 1 735 ? -13.826 14.644 -8.642 1.00 65.38 735 LYS A O 1
ATOM 5957 N N . PHE A 1 736 ? -11.592 14.629 -8.450 1.00 78.25 736 PHE A N 1
ATOM 5958 C CA . PHE A 1 736 ? -11.585 14.544 -6.987 1.00 78.25 736 PHE A CA 1
ATOM 5959 C C . PHE A 1 736 ? -12.257 15.775 -6.372 1.00 78.25 736 PHE A C 1
ATOM 5961 O O . PHE A 1 736 ? -11.862 16.894 -6.683 1.00 78.25 736 PHE A O 1
ATOM 5968 N N . ARG A 1 737 ? -13.258 15.591 -5.509 1.00 82.38 737 ARG A N 1
ATOM 5969 C CA . ARG A 1 737 ? -13.923 16.684 -4.790 1.00 82.38 737 ARG A CA 1
ATOM 5970 C C . ARG A 1 737 ? -13.719 16.506 -3.297 1.00 82.38 737 ARG A C 1
ATOM 5972 O O . ARG A 1 737 ? -13.882 15.406 -2.777 1.00 82.38 737 ARG A O 1
ATOM 5979 N N . MET A 1 738 ? -13.420 17.601 -2.613 1.00 89.50 738 MET A N 1
ATOM 5980 C CA . MET A 1 738 ? -13.310 17.586 -1.161 1.00 89.50 738 MET A CA 1
ATOM 5981 C C . MET A 1 738 ? -14.707 17.558 -0.523 1.00 89.50 738 MET A C 1
ATOM 5983 O O . MET A 1 738 ? -15.602 18.263 -1.000 1.00 89.50 738 MET A O 1
ATOM 5987 N N . PRO A 1 739 ? -14.923 16.772 0.543 1.00 93.56 739 PRO A N 1
ATOM 5988 C CA . PRO A 1 739 ? -16.174 16.782 1.285 1.00 93.56 739 PRO A CA 1
ATOM 5989 C C . PRO A 1 739 ? -16.383 18.143 1.958 1.00 93.56 739 PRO A C 1
ATOM 5991 O O . PRO A 1 739 ? -15.432 18.804 2.381 1.00 93.56 739 PRO A O 1
ATOM 5994 N N . GLY A 1 740 ? -17.637 18.573 2.073 1.00 92.56 740 GLY A N 1
ATOM 5995 C CA . GLY A 1 740 ? -17.986 19.741 2.880 1.00 92.56 740 GLY A CA 1
ATOM 5996 C C . GLY A 1 740 ? -17.751 19.480 4.368 1.00 92.56 740 GLY A C 1
ATOM 5997 O O . GLY A 1 740 ? -17.818 18.340 4.826 1.00 92.56 740 GLY A O 1
ATOM 5998 N N . ALA A 1 741 ? -17.486 20.531 5.137 1.00 95.00 741 ALA A N 1
ATOM 5999 C CA . ALA A 1 741 ? -17.458 20.443 6.593 1.00 95.00 741 ALA A CA 1
ATOM 6000 C C . ALA A 1 741 ? -18.838 20.063 7.160 1.00 95.00 741 ALA A C 1
ATOM 6002 O O . ALA A 1 741 ? -19.871 20.312 6.527 1.00 95.00 741 ALA A O 1
ATOM 6003 N N . ILE A 1 742 ? -18.849 19.485 8.361 1.00 94.88 742 ILE A N 1
ATOM 6004 C CA . ILE A 1 742 ? -20.060 19.299 9.171 1.00 94.88 742 ILE A CA 1
ATOM 6005 C C . ILE A 1 742 ? -20.612 20.685 9.521 1.00 94.88 742 ILE A C 1
ATOM 6007 O O . ILE A 1 742 ? -19.840 21.543 9.941 1.00 94.88 742 ILE A O 1
ATOM 6011 N N . GLN A 1 743 ? -21.909 20.933 9.304 1.00 92.38 743 GLN A N 1
ATOM 6012 C CA . GLN A 1 743 ? -22.513 22.256 9.541 1.00 92.38 743 GLN A CA 1
ATOM 6013 C C . GLN A 1 743 ? -23.277 22.338 10.863 1.00 92.38 743 GLN A C 1
ATOM 6015 O O . GLN A 1 743 ? -23.516 23.445 11.341 1.00 92.38 743 GLN A O 1
ATOM 6020 N N . GLY A 1 744 ? -23.624 21.197 11.452 1.00 92.06 744 GLY A N 1
ATOM 6021 C CA . GLY A 1 744 ? -24.259 21.101 12.754 1.00 92.06 744 GLY A CA 1
ATOM 6022 C C . GLY A 1 744 ? -24.323 19.659 13.249 1.00 92.06 744 GLY A C 1
ATOM 6023 O O . GLY A 1 744 ? -23.826 18.719 12.640 1.00 92.06 744 GLY A O 1
ATOM 6024 N N . THR A 1 745 ? -24.954 19.469 14.394 1.00 90.44 745 THR A N 1
ATOM 6025 C CA . THR A 1 745 ? -25.130 18.145 15.003 1.00 90.44 745 THR A CA 1
ATOM 6026 C C . THR A 1 745 ? -26.112 17.261 14.229 1.00 90.44 745 THR A C 1
ATOM 6028 O O . THR A 1 745 ? -25.926 16.047 14.194 1.00 90.44 745 THR A O 1
ATOM 6031 N N . ASP A 1 746 ? -27.084 17.861 13.535 1.00 87.06 746 ASP A N 1
ATOM 6032 C CA . ASP A 1 746 ? -28.099 17.165 12.727 1.00 87.06 746 ASP A CA 1
ATOM 6033 C C . ASP A 1 746 ? -27.544 16.486 11.461 1.00 87.06 746 ASP A C 1
ATOM 6035 O O . ASP A 1 746 ? -28.197 15.604 10.899 1.00 87.06 746 ASP A O 1
ATOM 6039 N N . ASP A 1 747 ? -26.378 16.918 10.969 1.00 89.25 747 ASP A N 1
ATOM 6040 C CA . ASP A 1 747 ? -25.695 16.334 9.807 1.00 89.25 747 ASP A CA 1
ATOM 6041 C C . ASP A 1 747 ? -24.325 15.730 10.147 1.00 89.25 747 ASP A C 1
ATOM 6043 O O . ASP A 1 747 ? -23.643 15.226 9.255 1.00 89.25 747 ASP A O 1
ATOM 6047 N N . ALA A 1 748 ? -23.933 15.740 11.426 1.00 88.62 748 ALA A N 1
ATOM 6048 C CA . ALA A 1 748 ? -22.629 15.271 11.880 1.00 88.62 748 ALA A CA 1
ATOM 6049 C C . ALA A 1 748 ? -22.391 13.791 11.572 1.00 88.62 748 ALA A C 1
ATOM 6051 O O . ALA A 1 748 ? -21.322 13.444 11.083 1.00 88.62 748 ALA A O 1
ATOM 6052 N N . GLU A 1 749 ? -23.375 12.921 11.810 1.00 83.94 749 GLU A N 1
ATOM 6053 C CA . GLU A 1 749 ? -23.235 11.484 11.544 1.00 83.94 749 GLU A CA 1
ATOM 6054 C C . GLU A 1 749 ? -23.070 11.212 10.041 1.00 83.94 749 GLU A C 1
ATOM 6056 O O . GLU A 1 749 ? -22.026 10.709 9.628 1.00 83.94 749 GLU A O 1
ATOM 6061 N N . ASP A 1 750 ? -24.027 11.660 9.222 1.00 84.94 750 ASP A N 1
ATOM 6062 C CA . ASP A 1 750 ? -24.010 11.467 7.765 1.00 84.94 750 ASP A CA 1
ATOM 6063 C C . ASP A 1 750 ? -22.748 12.064 7.113 1.00 84.94 750 ASP A C 1
ATOM 6065 O O . ASP A 1 750 ? -22.123 11.440 6.255 1.00 84.94 750 ASP A O 1
ATOM 6069 N N . GLN A 1 751 ? -22.353 13.282 7.498 1.00 91.25 751 GLN A N 1
ATOM 6070 C CA . GLN A 1 751 ? -21.230 13.972 6.862 1.00 91.25 751 GLN A CA 1
ATOM 6071 C C . GLN A 1 751 ? -19.870 13.508 7.408 1.00 91.25 751 GLN A C 1
ATOM 6073 O O . GLN A 1 751 ? -18.903 13.491 6.645 1.00 91.25 751 GLN A O 1
ATOM 6078 N N . SER A 1 752 ? -19.769 13.098 8.680 1.00 87.25 752 SER A N 1
ATOM 6079 C CA . SER A 1 752 ? -18.538 12.490 9.217 1.00 87.25 752 SER A CA 1
ATOM 6080 C C . SER A 1 752 ? -18.213 11.170 8.520 1.00 87.25 752 SER A C 1
ATOM 6082 O O . SER A 1 752 ? -17.047 10.926 8.218 1.00 87.25 752 SER A O 1
ATOM 6084 N N . GLU A 1 753 ? -19.229 10.370 8.179 1.00 82.25 753 GLU A N 1
ATOM 6085 C CA . GLU A 1 753 ? -19.066 9.148 7.389 1.00 82.25 753 GLU A CA 1
ATOM 6086 C C . GLU A 1 753 ? -18.445 9.475 6.024 1.00 82.25 753 GLU A C 1
ATOM 6088 O O . GLU A 1 753 ? -17.412 8.916 5.672 1.00 82.25 753 GLU A O 1
ATOM 6093 N N . VAL A 1 754 ? -18.976 10.480 5.319 1.00 84.94 754 VAL A N 1
ATOM 6094 C CA . VAL A 1 754 ? -18.445 10.940 4.021 1.00 84.94 754 VAL A CA 1
ATOM 6095 C C . VAL A 1 754 ? -17.002 11.451 4.140 1.00 84.94 754 VAL A C 1
ATOM 6097 O O . VAL A 1 754 ? -16.164 11.166 3.285 1.00 84.94 754 VAL A O 1
ATOM 6100 N N . ILE A 1 755 ? -16.680 12.211 5.193 1.00 85.94 755 ILE A N 1
ATOM 6101 C CA . ILE A 1 755 ? -15.320 12.724 5.433 1.00 85.94 755 ILE A CA 1
ATOM 6102 C C . ILE A 1 755 ? -14.337 11.567 5.656 1.00 85.94 755 ILE A C 1
ATOM 6104 O O . ILE A 1 755 ? -13.252 11.560 5.068 1.00 85.94 755 ILE A O 1
ATOM 6108 N N . LEU A 1 756 ? -14.719 10.589 6.480 1.00 81.25 756 LEU A N 1
ATOM 6109 C CA . LEU A 1 756 ? -13.900 9.420 6.794 1.00 81.25 756 LEU A CA 1
ATOM 6110 C C . LEU A 1 756 ? -13.730 8.496 5.582 1.00 81.25 756 LEU A C 1
ATOM 6112 O O . LEU A 1 756 ? -12.618 8.030 5.341 1.00 81.25 756 LEU A O 1
ATOM 6116 N N . GLU A 1 757 ? -14.782 8.296 4.783 1.00 77.75 757 GLU A N 1
ATOM 6117 C CA . GLU A 1 757 ? -14.733 7.555 3.515 1.00 77.75 757 GLU A CA 1
ATOM 6118 C C . GLU A 1 757 ? -13.702 8.168 2.554 1.00 77.75 757 GLU A C 1
ATOM 6120 O O . GLU A 1 757 ? -12.828 7.470 2.029 1.00 77.75 757 GLU A O 1
ATOM 6125 N N . VAL A 1 758 ? -13.745 9.492 2.357 1.00 78.81 758 VAL A N 1
ATOM 6126 C CA . VAL A 1 758 ? -12.790 10.183 1.476 1.00 78.81 758 VAL A CA 1
ATOM 6127 C C . VAL A 1 758 ? -11.366 10.101 2.031 1.00 78.81 758 VAL A C 1
ATOM 6129 O O . VAL A 1 758 ? -10.436 9.814 1.275 1.00 78.81 758 VAL A O 1
ATOM 6132 N N . LEU A 1 759 ? -11.176 10.321 3.337 1.00 80.69 759 LEU A N 1
ATOM 6133 C CA . LEU A 1 759 ? -9.861 10.236 3.980 1.00 80.69 759 LEU A CA 1
ATOM 6134 C C . LEU A 1 759 ? -9.246 8.841 3.803 1.00 80.69 759 LEU A C 1
ATOM 6136 O O . LEU A 1 759 ? -8.095 8.722 3.378 1.00 80.69 759 LEU A O 1
ATOM 6140 N N . GLN A 1 760 ? -10.032 7.793 4.048 1.00 72.06 760 GLN A N 1
ATOM 6141 C CA . GLN A 1 760 ? -9.603 6.409 3.882 1.00 72.06 760 GLN A CA 1
ATOM 6142 C C . GLN A 1 760 ? -9.247 6.100 2.422 1.00 72.06 760 GLN A C 1
ATOM 6144 O O . GLN A 1 760 ? -8.201 5.508 2.151 1.00 72.06 760 GLN A O 1
ATOM 6149 N N . SER A 1 761 ? -10.066 6.549 1.465 1.00 69.06 761 SER A N 1
ATOM 6150 C CA . SER A 1 761 ? -9.787 6.393 0.032 1.00 69.06 761 SER A CA 1
ATOM 6151 C C . SER A 1 761 ? -8.444 7.022 -0.368 1.00 69.06 761 SER A C 1
ATOM 6153 O O . SER A 1 761 ? -7.650 6.423 -1.105 1.00 69.06 761 SER A O 1
ATOM 6155 N N . ILE A 1 762 ? -8.139 8.211 0.160 1.00 75.31 762 ILE A N 1
ATOM 6156 C CA . ILE A 1 762 ? -6.852 8.877 -0.068 1.00 75.31 762 ILE A CA 1
ATOM 6157 C C . ILE A 1 762 ? -5.702 8.066 0.530 1.00 75.31 762 ILE A C 1
ATOM 6159 O O . ILE A 1 762 ? -4.692 7.866 -0.144 1.00 75.31 762 ILE A O 1
ATOM 6163 N N . GLU A 1 763 ? -5.833 7.574 1.762 1.00 70.38 763 GLU A N 1
ATOM 6164 C CA . GLU A 1 763 ? -4.788 6.782 2.420 1.00 70.38 763 GLU A CA 1
ATOM 6165 C C . GLU A 1 763 ? -4.463 5.492 1.666 1.00 70.38 763 GLU A C 1
ATOM 6167 O O . GLU A 1 763 ? -3.285 5.188 1.453 1.00 70.38 763 GLU A O 1
ATOM 6172 N N . MET A 1 764 ? -5.485 4.779 1.185 1.00 59.47 764 MET A N 1
ATOM 6173 C CA . MET A 1 764 ? -5.291 3.593 0.347 1.00 59.47 764 MET A CA 1
ATOM 6174 C C . MET A 1 764 ? -4.560 3.938 -0.951 1.00 59.47 764 MET A C 1
ATOM 6176 O O . MET A 1 764 ? -3.622 3.242 -1.340 1.00 59.47 764 MET A O 1
ATOM 6180 N N . THR A 1 765 ? -4.950 5.037 -1.602 1.00 63.50 765 THR A N 1
ATOM 6181 C CA . THR A 1 765 ? -4.335 5.482 -2.860 1.00 63.50 765 THR A CA 1
ATOM 6182 C C . THR A 1 765 ? -2.872 5.887 -2.651 1.00 63.50 765 THR A C 1
ATOM 6184 O O . THR A 1 765 ? -1.995 5.481 -3.413 1.00 63.50 765 THR A O 1
ATOM 6187 N N . VAL A 1 766 ? -2.578 6.618 -1.573 1.00 68.12 766 VAL A N 1
ATOM 6188 C CA . VAL A 1 766 ? -1.220 7.000 -1.155 1.00 68.12 766 VAL A CA 1
ATOM 6189 C C . VAL A 1 766 ? -0.354 5.764 -0.890 1.00 68.12 766 VAL A C 1
ATOM 6191 O O . VAL A 1 766 ? 0.787 5.702 -1.359 1.00 68.12 766 VAL A O 1
ATOM 6194 N N . ALA A 1 767 ? -0.879 4.768 -0.174 1.00 62.28 767 ALA A N 1
ATOM 6195 C CA . ALA A 1 767 ? -0.164 3.529 0.126 1.00 62.28 767 ALA A CA 1
ATOM 6196 C C . ALA A 1 767 ? 0.104 2.693 -1.137 1.00 62.28 767 ALA A C 1
ATOM 6198 O O . ALA A 1 767 ? 1.223 2.211 -1.330 1.00 62.28 767 ALA A O 1
ATOM 6199 N N . ALA A 1 768 ? -0.889 2.572 -2.024 1.00 59.12 768 ALA A N 1
ATOM 6200 C CA . ALA A 1 768 ? -0.762 1.874 -3.301 1.00 59.12 768 ALA A CA 1
ATOM 6201 C C . ALA A 1 768 ? 0.311 2.516 -4.194 1.00 59.12 768 ALA A C 1
ATOM 6203 O O . ALA A 1 768 ? 1.194 1.820 -4.694 1.00 59.12 768 ALA A O 1
ATOM 6204 N N . ILE A 1 769 ? 0.292 3.847 -4.321 1.00 58.00 769 ILE A N 1
ATOM 6205 C CA . ILE A 1 769 ? 1.303 4.597 -5.072 1.00 58.00 769 ILE A CA 1
ATOM 6206 C C . ILE A 1 769 ? 2.700 4.371 -4.478 1.00 58.00 769 ILE A C 1
ATOM 6208 O O . ILE A 1 769 ? 3.608 3.968 -5.206 1.00 58.00 769 ILE A O 1
ATOM 6212 N N . THR A 1 770 ? 2.861 4.542 -3.161 1.00 62.50 770 THR A N 1
ATOM 6213 C CA . THR A 1 770 ? 4.158 4.411 -2.468 1.00 62.50 770 THR A CA 1
ATOM 6214 C C . THR A 1 770 ? 4.763 3.008 -2.621 1.00 62.50 770 THR A C 1
ATOM 6216 O O . THR A 1 770 ? 5.976 2.867 -2.715 1.00 62.50 770 THR A O 1
ATOM 6219 N N . LYS A 1 771 ? 3.935 1.957 -2.711 1.00 57.91 771 LYS A N 1
ATOM 6220 C CA . LYS A 1 771 ? 4.388 0.574 -2.956 1.00 57.91 771 LYS A CA 1
ATOM 6221 C C . LYS A 1 771 ? 4.935 0.357 -4.377 1.00 57.91 771 LYS A C 1
ATOM 6223 O O . LYS A 1 771 ? 5.704 -0.574 -4.597 1.00 57.91 771 LYS A O 1
ATOM 6228 N N . THR A 1 772 ? 4.523 1.187 -5.335 1.00 51.59 772 THR A N 1
ATOM 6229 C CA . THR A 1 772 ? 4.856 1.045 -6.767 1.00 51.59 772 THR A CA 1
ATOM 6230 C C . THR A 1 772 ? 5.949 1.995 -7.259 1.00 51.59 772 THR A C 1
ATOM 6232 O O . THR A 1 772 ? 6.562 1.719 -8.286 1.00 51.59 772 THR A O 1
ATOM 6235 N N . THR A 1 773 ? 6.234 3.081 -6.534 1.00 53.06 773 THR A N 1
ATOM 6236 C CA . THR A 1 773 ? 7.286 4.050 -6.884 1.00 53.06 773 THR A CA 1
ATOM 6237 C C . THR A 1 773 ? 8.522 3.828 -6.016 1.00 53.06 773 THR A C 1
ATOM 6239 O O . THR A 1 773 ? 8.440 3.925 -4.796 1.00 53.06 773 THR A O 1
ATOM 6242 N N . SER A 1 774 ? 9.688 3.554 -6.617 1.00 50.31 774 SER A N 1
ATOM 6243 C CA . SER A 1 774 ? 10.955 3.595 -5.876 1.00 50.31 774 SER A CA 1
ATOM 6244 C C . SER A 1 774 ? 11.588 4.981 -6.025 1.00 50.31 774 SER A C 1
ATOM 6246 O O . SER A 1 774 ? 11.842 5.444 -7.136 1.00 50.31 774 SER A O 1
ATOM 6248 N N . GLU A 1 775 ? 11.858 5.660 -4.905 1.00 51.31 775 GLU A N 1
ATOM 6249 C CA . GLU A 1 775 ? 12.553 6.964 -4.874 1.00 51.31 775 GLU A CA 1
ATOM 6250 C C . GLU A 1 775 ? 13.900 6.923 -5.631 1.00 51.31 775 GLU A C 1
ATOM 6252 O O . GLU A 1 775 ? 14.345 7.921 -6.201 1.00 51.31 775 GLU A O 1
ATOM 6257 N N . ALA A 1 776 ? 14.499 5.731 -5.727 1.00 52.06 776 ALA A N 1
ATOM 6258 C CA . ALA A 1 776 ? 15.721 5.449 -6.469 1.00 52.06 776 ALA A CA 1
ATOM 6259 C C . ALA A 1 776 ? 15.626 5.751 -7.980 1.00 52.06 776 ALA A C 1
ATOM 6261 O O . ALA A 1 776 ? 16.616 6.191 -8.565 1.00 52.06 776 ALA A O 1
ATOM 6262 N N . ILE A 1 777 ? 14.461 5.567 -8.618 1.00 51.97 777 ILE A N 1
ATOM 6263 C CA . ILE A 1 777 ? 14.288 5.788 -10.068 1.00 51.97 777 ILE A CA 1
ATOM 6264 C C . ILE A 1 777 ? 14.395 7.281 -10.414 1.00 51.97 777 ILE A C 1
ATOM 6266 O O . ILE A 1 777 ? 15.101 7.658 -11.353 1.00 51.97 777 ILE A O 1
ATOM 6270 N N . ILE A 1 778 ? 13.764 8.147 -9.614 1.00 49.72 778 ILE A N 1
ATOM 6271 C CA . ILE A 1 778 ? 13.780 9.605 -9.814 1.00 49.72 778 ILE A CA 1
ATOM 6272 C C . ILE A 1 778 ? 15.190 10.162 -9.573 1.00 49.72 778 ILE A C 1
ATOM 6274 O O . ILE A 1 778 ? 15.692 10.978 -10.352 1.00 49.72 778 ILE A O 1
ATOM 6278 N N . GLU A 1 779 ? 15.874 9.684 -8.531 1.00 53.56 779 GLU A N 1
ATOM 6279 C CA . GLU A 1 779 ? 17.240 10.109 -8.221 1.00 53.56 779 GLU A CA 1
ATOM 6280 C C . GLU A 1 779 ? 18.240 9.669 -9.306 1.00 53.56 779 GLU A C 1
ATOM 6282 O O . GLU A 1 779 ? 19.142 10.423 -9.690 1.00 53.56 779 GLU A O 1
ATOM 6287 N N . GLN A 1 780 ? 18.059 8.470 -9.862 1.00 57.59 780 GLN A N 1
ATOM 6288 C CA . GLN A 1 780 ? 18.886 7.951 -10.947 1.00 57.59 780 GLN A CA 1
ATOM 6289 C C . GLN A 1 780 ? 18.680 8.735 -12.255 1.00 57.59 780 GLN A C 1
ATOM 6291 O O . GLN A 1 780 ? 19.667 9.055 -12.926 1.00 57.59 780 GLN A O 1
ATOM 6296 N N . ALA A 1 781 ? 17.443 9.125 -12.585 1.00 53.06 781 ALA A N 1
ATOM 6297 C CA . ALA A 1 781 ? 17.130 9.970 -13.741 1.00 53.06 781 ALA A CA 1
ATOM 6298 C C . ALA A 1 781 ? 17.718 11.391 -13.609 1.00 53.06 781 ALA A C 1
ATOM 6300 O O . ALA A 1 781 ? 18.318 11.917 -14.554 1.00 53.06 781 ALA A O 1
ATOM 6301 N N . ALA A 1 782 ? 17.641 11.994 -12.417 1.00 51.00 782 ALA A N 1
ATOM 6302 C CA . ALA A 1 782 ? 18.248 13.297 -12.138 1.00 51.00 782 ALA A CA 1
ATOM 6303 C C . ALA A 1 782 ? 19.786 13.254 -12.251 1.00 51.00 782 ALA A C 1
ATOM 6305 O O . ALA A 1 782 ? 20.398 14.107 -12.900 1.00 51.00 782 ALA A O 1
ATOM 6306 N N . ARG A 1 783 ? 20.427 12.215 -11.695 1.00 57.00 783 ARG A N 1
ATOM 6307 C CA . ARG A 1 783 ? 21.884 12.005 -11.794 1.00 57.00 783 ARG A CA 1
ATOM 6308 C C . ARG A 1 783 ? 22.345 11.751 -13.234 1.00 57.00 783 ARG A C 1
ATOM 6310 O O . ARG A 1 783 ? 23.428 12.205 -13.613 1.00 57.00 783 ARG A O 1
ATOM 6317 N N . LYS A 1 784 ? 21.537 11.057 -14.045 1.00 59.84 784 LYS A N 1
ATOM 6318 C CA . LYS A 1 784 ? 21.816 10.801 -15.469 1.00 59.84 784 LYS A CA 1
ATOM 6319 C C . LYS A 1 784 ? 21.807 12.099 -16.285 1.00 59.84 784 LYS A C 1
ATOM 6321 O O . LYS A 1 784 ? 22.756 12.330 -17.031 1.00 59.84 784 LYS A O 1
ATOM 6326 N N . ASN A 1 785 ? 20.835 12.986 -16.061 1.00 54.00 785 ASN A N 1
ATOM 6327 C CA . ASN A 1 785 ? 20.796 14.307 -16.704 1.00 54.00 785 ASN A CA 1
ATOM 6328 C C . ASN A 1 785 ? 22.001 15.176 -16.347 1.00 54.00 785 ASN A C 1
ATOM 6330 O O . ASN A 1 785 ? 22.627 15.750 -17.235 1.00 54.00 785 ASN A O 1
ATOM 6334 N N . ILE A 1 786 ? 22.382 15.228 -15.065 1.00 51.84 786 ILE A N 1
ATOM 6335 C CA . ILE A 1 786 ? 23.564 15.989 -14.626 1.00 51.84 786 ILE A CA 1
ATOM 6336 C C . ILE A 1 786 ? 24.828 15.490 -15.348 1.00 51.84 786 ILE A C 1
ATOM 6338 O O . ILE A 1 786 ? 25.653 16.295 -15.776 1.00 51.84 786 ILE A O 1
ATOM 6342 N N . ARG A 1 787 ? 24.970 14.172 -15.557 1.00 53.16 787 ARG A N 1
ATOM 6343 C CA . ARG A 1 787 ? 26.086 13.604 -16.338 1.00 53.16 787 ARG A CA 1
ATOM 6344 C C . ARG A 1 787 ? 26.010 13.927 -17.829 1.00 53.16 787 ARG A C 1
ATOM 6346 O O . ARG A 1 787 ? 27.048 14.192 -18.430 1.00 53.16 787 ARG A O 1
ATOM 6353 N N . GLN A 1 788 ? 24.824 13.914 -18.430 1.00 55.44 788 GLN A N 1
ATOM 6354 C CA . GLN A 1 788 ? 24.647 14.206 -19.855 1.00 55.44 788 GLN A CA 1
ATOM 6355 C C . GLN A 1 788 ? 24.982 15.672 -20.177 1.00 55.44 788 GLN A C 1
ATOM 6357 O O . GLN A 1 788 ? 25.725 15.948 -21.116 1.00 55.44 788 GLN A O 1
ATOM 6362 N N . VAL A 1 789 ? 24.562 16.601 -19.315 1.00 49.81 789 VAL A N 1
ATOM 6363 C CA . VAL A 1 789 ? 24.903 18.032 -19.411 1.00 49.81 789 VAL A CA 1
ATOM 6364 C C . VAL A 1 789 ? 26.413 18.271 -19.298 1.00 49.81 789 VAL A C 1
ATOM 6366 O O . VAL A 1 789 ? 26.973 19.086 -20.029 1.00 49.81 789 VAL A O 1
ATOM 6369 N N . MET A 1 790 ? 27.089 17.527 -18.420 1.00 45.78 790 MET A N 1
ATOM 6370 C CA . MET A 1 790 ? 28.542 17.620 -18.228 1.00 45.78 790 MET A CA 1
ATOM 6371 C C . MET A 1 790 ? 29.351 17.032 -19.396 1.00 45.78 790 MET A C 1
ATOM 6373 O O . MET A 1 790 ? 30.539 17.322 -19.507 1.00 45.78 790 MET A O 1
ATOM 6377 N N . THR A 1 791 ? 28.743 16.201 -20.252 1.00 48.62 791 THR A N 1
ATOM 6378 C CA . THR A 1 791 ? 29.456 15.435 -21.293 1.00 48.62 791 THR A CA 1
ATOM 6379 C C . THR A 1 791 ? 29.137 15.859 -22.729 1.00 48.62 791 THR A C 1
ATOM 6381 O O . THR A 1 791 ? 30.005 15.697 -23.582 1.00 48.62 791 THR A O 1
ATOM 6384 N N . GLN A 1 792 ? 27.953 16.420 -23.017 1.00 45.94 792 GLN A N 1
ATOM 6385 C CA . GLN A 1 792 ? 27.505 16.716 -24.394 1.00 45.94 792 GLN A CA 1
ATOM 6386 C C . GLN A 1 792 ? 27.476 18.207 -24.781 1.00 45.94 792 GLN A C 1
ATOM 6388 O O . GLN A 1 792 ? 27.193 18.519 -25.931 1.00 45.94 792 GLN A O 1
ATOM 6393 N N . GLY A 1 793 ? 27.847 19.120 -23.877 1.00 44.69 793 GLY A N 1
ATOM 6394 C CA . GLY A 1 793 ? 28.026 20.540 -24.199 1.00 44.69 793 GLY A CA 1
ATOM 6395 C C . GLY A 1 793 ? 26.713 21.317 -24.347 1.00 44.69 793 GLY A C 1
ATOM 6396 O O . GLY A 1 793 ? 26.155 21.418 -25.432 1.00 44.69 793 GLY A O 1
ATOM 6397 N N . GLY A 1 794 ? 26.286 21.949 -23.249 1.00 51.03 794 GLY A N 1
ATOM 6398 C CA . GLY A 1 794 ? 25.165 22.896 -23.205 1.00 51.03 794 GLY A CA 1
ATOM 6399 C C . GLY A 1 794 ? 23.809 22.249 -22.905 1.00 51.03 794 GLY A C 1
ATOM 6400 O O . GLY A 1 794 ? 23.496 21.163 -23.379 1.00 51.03 794 GLY A O 1
ATOM 6401 N N . ILE A 1 795 ? 22.996 22.923 -22.088 1.00 54.88 795 ILE A N 1
ATOM 6402 C CA . ILE A 1 795 ? 21.609 22.527 -21.808 1.00 54.88 795 ILE A CA 1
ATOM 6403 C C . ILE A 1 795 ? 20.725 23.146 -22.905 1.00 54.88 795 ILE A C 1
ATOM 6405 O O . ILE A 1 795 ? 20.810 24.361 -23.097 1.00 54.88 795 ILE A O 1
ATOM 6409 N N . PRO A 1 796 ? 19.862 22.381 -23.603 1.00 63.28 796 PRO A N 1
ATOM 6410 C CA . PRO A 1 796 ? 18.863 22.952 -24.503 1.00 63.28 796 PRO A CA 1
ATOM 6411 C C . PRO A 1 796 ? 18.041 24.041 -23.800 1.00 63.28 796 PRO A C 1
ATOM 6413 O O . PRO A 1 796 ? 17.594 23.849 -22.667 1.00 63.28 796 PRO A O 1
ATOM 6416 N N . ILE A 1 797 ? 17.789 25.176 -24.458 1.00 56.16 797 ILE A N 1
ATOM 6417 C CA . ILE A 1 797 ? 17.124 26.328 -23.819 1.00 56.16 797 ILE A CA 1
ATOM 6418 C C . ILE A 1 797 ? 15.740 25.955 -23.260 1.00 56.16 797 ILE A C 1
ATOM 6420 O O . ILE A 1 797 ? 15.368 26.385 -22.169 1.00 56.16 797 ILE A O 1
ATOM 6424 N N . MET A 1 798 ? 15.008 25.071 -23.944 1.00 58.00 798 MET A N 1
ATOM 6425 C CA . MET A 1 798 ? 13.729 24.541 -23.456 1.00 58.00 798 MET A CA 1
ATOM 6426 C C . MET A 1 798 ? 13.849 23.763 -22.139 1.00 58.00 798 MET A C 1
ATOM 6428 O O . MET A 1 798 ? 12.949 23.837 -21.304 1.00 58.00 798 MET A O 1
ATOM 6432 N N . GLN A 1 799 ? 14.957 23.057 -21.921 1.00 65.62 799 GLN A N 1
ATOM 6433 C CA . GLN A 1 799 ? 15.215 22.343 -20.673 1.00 65.62 799 GLN A CA 1
ATOM 6434 C C . GLN A 1 799 ? 15.564 23.319 -19.538 1.00 65.62 799 GLN A C 1
ATOM 6436 O O . GLN A 1 799 ? 15.080 23.146 -18.421 1.00 65.62 799 GLN A O 1
ATOM 6441 N N . MET A 1 800 ? 16.327 24.383 -19.822 1.00 61.12 800 MET A N 1
ATOM 6442 C CA . MET A 1 800 ? 16.591 25.461 -18.852 1.00 61.12 800 MET A CA 1
ATOM 6443 C C . MET A 1 800 ? 15.311 26.208 -18.462 1.00 61.12 800 MET A C 1
ATOM 6445 O O . MET A 1 800 ? 15.102 26.545 -17.297 1.00 61.12 800 MET A O 1
ATOM 6449 N N . LEU A 1 801 ? 14.434 26.449 -19.435 1.00 61.66 801 LEU A N 1
ATOM 6450 C CA . LEU A 1 801 ? 13.146 27.081 -19.200 1.00 61.66 801 LEU A CA 1
ATOM 6451 C C . LEU A 1 801 ? 12.237 26.199 -18.334 1.00 61.66 801 LEU A C 1
ATOM 6453 O O . LEU A 1 801 ? 11.676 26.679 -17.349 1.00 61.66 801 LEU A O 1
ATOM 6457 N N . ALA A 1 802 ? 12.127 24.912 -18.670 1.00 68.69 802 ALA A N 1
ATOM 6458 C CA . ALA A 1 802 ? 11.353 23.946 -17.898 1.00 68.69 802 ALA A CA 1
ATOM 6459 C C . ALA A 1 802 ? 11.859 23.831 -16.453 1.00 68.69 802 ALA A C 1
ATOM 6461 O O . ALA A 1 802 ? 11.059 23.825 -15.519 1.00 68.69 802 ALA A O 1
ATOM 6462 N N . GLN A 1 803 ? 13.182 23.829 -16.263 1.00 72.69 803 GLN A N 1
ATOM 6463 C CA . GLN A 1 803 ? 13.814 23.862 -14.947 1.00 72.69 803 GLN A CA 1
ATOM 6464 C C . GLN A 1 803 ? 13.392 25.091 -14.132 1.00 72.69 803 GLN A C 1
ATOM 6466 O O . GLN A 1 803 ? 13.020 24.968 -12.966 1.00 72.69 803 GLN A O 1
ATOM 6471 N N . ALA A 1 804 ? 13.440 26.285 -14.723 1.00 69.25 804 ALA A N 1
ATOM 6472 C CA . ALA A 1 804 ? 13.074 27.498 -14.001 1.00 69.25 804 ALA A CA 1
ATOM 6473 C C . ALA A 1 804 ? 11.583 27.550 -13.668 1.00 69.25 804 ALA A C 1
ATOM 6475 O O . ALA A 1 804 ? 11.238 27.958 -12.564 1.00 69.25 804 ALA A O 1
ATOM 6476 N N . ILE A 1 805 ? 10.709 27.102 -14.576 1.00 70.94 805 ILE A N 1
ATOM 6477 C CA . ILE A 1 805 ? 9.266 27.004 -14.314 1.00 70.94 805 ILE A CA 1
ATOM 6478 C C . ILE A 1 805 ? 9.000 26.014 -13.172 1.00 70.94 805 ILE A C 1
ATOM 6480 O O . ILE A 1 805 ? 8.220 26.323 -12.272 1.00 70.94 805 ILE A O 1
ATOM 6484 N N . TYR A 1 806 ? 9.687 24.866 -13.161 1.00 79.62 806 TYR A N 1
ATOM 6485 C CA . TYR A 1 806 ? 9.610 23.884 -12.078 1.00 79.62 806 TYR A CA 1
ATOM 6486 C C . TYR A 1 806 ? 9.973 24.511 -10.723 1.00 79.62 806 TYR A C 1
ATOM 6488 O O . TYR A 1 806 ? 9.177 24.471 -9.784 1.00 79.62 806 TYR A O 1
ATOM 6496 N N . PHE A 1 807 ? 11.152 25.134 -10.616 1.00 75.81 807 PHE A N 1
ATOM 6497 C CA . PHE A 1 807 ? 11.615 25.715 -9.351 1.00 75.81 807 PHE A CA 1
ATOM 6498 C C . PHE A 1 807 ? 10.806 26.937 -8.924 1.00 75.81 807 PHE A C 1
ATOM 6500 O O . PHE A 1 807 ? 10.542 27.100 -7.735 1.00 75.81 807 PHE A O 1
ATOM 6507 N N . GLN A 1 808 ? 10.367 27.763 -9.874 1.00 77.06 808 GLN A N 1
ATOM 6508 C CA . GLN A 1 808 ? 9.475 28.880 -9.591 1.00 77.06 808 GLN A CA 1
ATOM 6509 C C . GLN A 1 808 ? 8.143 28.377 -9.026 1.00 77.06 808 GLN A C 1
ATOM 6511 O O . GLN A 1 808 ? 7.686 28.894 -8.012 1.00 77.06 808 GLN A O 1
ATOM 6516 N N . SER A 1 809 ? 7.553 27.342 -9.633 1.00 81.56 809 SER A N 1
ATOM 6517 C CA . SER A 1 809 ? 6.324 26.723 -9.131 1.00 81.56 809 SER A CA 1
ATOM 6518 C C . SER A 1 809 ? 6.513 26.161 -7.724 1.00 81.56 809 SER A C 1
ATOM 6520 O O . SER A 1 809 ? 5.678 26.408 -6.861 1.00 81.56 809 SER A O 1
ATOM 6522 N N . LEU A 1 810 ? 7.628 25.471 -7.462 1.00 79.38 810 LEU A N 1
ATOM 6523 C CA . LEU A 1 810 ? 7.948 24.933 -6.137 1.00 79.38 810 LEU A CA 1
ATOM 6524 C C . LEU A 1 810 ? 8.107 26.033 -5.083 1.00 79.38 810 LEU A C 1
ATOM 6526 O O . LEU A 1 810 ? 7.569 25.904 -3.987 1.00 79.38 810 LEU A O 1
ATOM 6530 N N . GLN A 1 811 ? 8.810 27.117 -5.411 1.00 78.12 811 GLN A N 1
ATOM 6531 C CA . GLN A 1 811 ? 8.994 28.241 -4.498 1.00 78.12 811 GLN A CA 1
ATOM 6532 C C . GLN A 1 811 ? 7.662 28.938 -4.199 1.00 78.12 811 GLN A C 1
ATOM 6534 O O . GLN A 1 811 ? 7.317 29.127 -3.034 1.00 78.12 811 GLN A O 1
ATOM 6539 N N . THR A 1 812 ? 6.893 29.283 -5.238 1.00 79.50 812 THR A N 1
ATOM 6540 C CA . THR A 1 812 ? 5.574 29.910 -5.078 1.00 79.50 812 THR A CA 1
ATOM 6541 C C . THR A 1 812 ? 4.634 29.007 -4.285 1.00 79.50 812 THR A C 1
ATOM 6543 O O . THR A 1 812 ? 3.964 29.483 -3.375 1.00 79.50 812 THR A O 1
ATOM 6546 N N . TYR A 1 813 ? 4.638 27.701 -4.558 1.00 87.81 813 TYR A N 1
ATOM 6547 C CA . TYR A 1 813 ? 3.861 26.728 -3.802 1.00 87.81 813 TYR A CA 1
ATOM 6548 C C . TYR A 1 813 ? 4.261 26.713 -2.325 1.00 87.81 813 TYR A C 1
ATOM 6550 O O . TYR A 1 813 ? 3.412 26.926 -1.468 1.00 87.81 813 TYR A O 1
ATOM 6558 N N . GLN A 1 814 ? 5.547 26.550 -2.006 1.00 83.00 814 GLN A N 1
ATOM 6559 C CA . GLN A 1 814 ? 6.021 26.515 -0.620 1.00 83.00 814 GLN A CA 1
ATOM 6560 C C . GLN A 1 814 ? 5.683 27.794 0.153 1.00 83.00 814 GLN A C 1
ATOM 6562 O O . GLN A 1 814 ? 5.229 27.707 1.294 1.00 83.00 814 GLN A O 1
ATOM 6567 N N . GLU A 1 815 ? 5.885 28.966 -0.448 1.00 83.69 815 GLU A N 1
ATOM 6568 C CA . GLU A 1 815 ? 5.626 30.255 0.195 1.00 83.69 815 GLU A CA 1
ATOM 6569 C C . GLU A 1 815 ? 4.128 30.520 0.373 1.00 83.69 815 GLU A C 1
ATOM 6571 O O . GLU A 1 815 ? 3.688 30.900 1.462 1.00 83.69 815 GLU A O 1
ATOM 6576 N N . ASP A 1 816 ? 3.340 30.341 -0.687 1.00 86.06 816 ASP A N 1
ATOM 6577 C CA . ASP A 1 816 ? 1.935 30.725 -0.685 1.00 86.06 816 ASP A CA 1
ATOM 6578 C C . ASP A 1 816 ? 1.072 29.675 0.024 1.00 86.06 816 ASP A C 1
ATOM 6580 O O . ASP A 1 816 ? 0.267 30.048 0.879 1.00 86.06 816 ASP A O 1
ATOM 6584 N N . TYR A 1 817 ? 1.274 28.380 -0.246 1.00 90.44 817 TYR A N 1
ATOM 6585 C CA . TYR A 1 817 ? 0.518 27.296 0.393 1.00 90.44 817 TYR A CA 1
ATOM 6586 C C . TYR A 1 817 ? 0.780 27.248 1.899 1.00 90.44 817 TYR A C 1
ATOM 6588 O O . TYR A 1 817 ? -0.164 27.194 2.684 1.00 90.44 817 TYR A O 1
ATOM 6596 N N . SER A 1 818 ? 2.046 27.331 2.333 1.00 85.62 818 SER A N 1
ATOM 6597 C CA . SER A 1 818 ? 2.376 27.289 3.768 1.00 85.62 818 SER A CA 1
ATOM 6598 C C . SER A 1 818 ? 1.800 28.487 4.515 1.00 85.62 818 SER A C 1
ATOM 6600 O O . SER A 1 818 ? 1.252 28.324 5.604 1.00 85.62 818 SER A O 1
ATOM 6602 N N . ARG A 1 819 ? 1.882 29.684 3.919 1.00 87.50 819 ARG A N 1
ATOM 6603 C CA . ARG A 1 819 ? 1.332 30.911 4.503 1.00 87.50 819 ARG A CA 1
ATOM 6604 C C . ARG A 1 819 ? -0.186 30.841 4.637 1.00 87.50 819 ARG A C 1
ATOM 6606 O O . ARG A 1 819 ? -0.716 31.227 5.677 1.00 87.50 819 ARG A O 1
ATOM 6613 N N . GLU A 1 820 ? -0.875 30.370 3.603 1.00 89.12 820 GLU A N 1
ATOM 6614 C CA . GLU A 1 820 ? -2.329 30.220 3.620 1.00 89.12 820 GLU A CA 1
ATOM 6615 C C . GLU A 1 820 ? -2.749 29.160 4.651 1.00 89.12 820 GLU A C 1
ATOM 6617 O O . GLU A 1 820 ? -3.600 29.417 5.505 1.00 89.12 820 GLU A O 1
ATOM 6622 N N . LYS A 1 821 ? -2.069 28.007 4.650 1.00 91.88 821 LYS A N 1
ATOM 6623 C CA . LYS A 1 821 ? -2.295 26.900 5.585 1.00 91.88 821 LYS A CA 1
ATOM 6624 C C . LYS A 1 821 ? -2.141 27.332 7.041 1.00 91.88 821 LYS A C 1
ATOM 6626 O O . LYS A 1 821 ? -3.025 27.073 7.854 1.00 91.88 821 LYS A O 1
ATOM 6631 N N . GLU A 1 822 ? -1.044 28.008 7.381 1.00 88.75 822 GLU A N 1
ATOM 6632 C CA . GLU A 1 822 ? -0.764 28.433 8.756 1.00 88.75 822 GLU A CA 1
ATOM 6633 C C . GLU A 1 822 ? -1.856 29.366 9.299 1.00 88.75 822 GLU A C 1
ATOM 6635 O O . GLU A 1 822 ? -2.273 29.226 10.451 1.00 88.75 822 GLU A O 1
ATOM 6640 N N . ARG A 1 823 ? -2.370 30.280 8.465 1.00 88.44 823 ARG A N 1
ATOM 6641 C CA . ARG A 1 823 ? -3.442 31.210 8.852 1.00 88.44 823 ARG A CA 1
ATOM 6642 C C . ARG A 1 823 ? -4.728 30.472 9.206 1.00 88.44 823 ARG A C 1
ATOM 6644 O O . ARG A 1 823 ? -5.249 30.670 10.303 1.00 88.44 823 ARG A O 1
ATOM 6651 N N . PHE A 1 824 ? -5.203 29.597 8.319 1.00 92.44 824 PHE A N 1
ATOM 6652 C CA . PHE A 1 824 ? -6.419 28.823 8.572 1.00 92.44 824 PHE A CA 1
ATOM 6653 C C . PHE A 1 824 ? -6.253 27.879 9.765 1.00 92.44 824 PHE A C 1
ATOM 6655 O O . PHE A 1 824 ? -7.120 27.833 10.635 1.00 92.44 824 PHE A O 1
ATOM 6662 N N . PHE A 1 825 ? -5.118 27.179 9.863 1.00 91.62 825 PHE A N 1
ATOM 6663 C CA . PHE A 1 825 ? -4.865 26.243 10.961 1.00 91.62 825 PHE A CA 1
ATOM 6664 C C . PHE A 1 825 ? -4.805 26.961 12.307 1.00 91.62 825 PHE A C 1
ATOM 6666 O O . PHE A 1 825 ? -5.316 26.447 13.300 1.00 91.62 825 PHE A O 1
ATOM 6673 N N . LYS A 1 826 ? -4.228 28.166 12.357 1.00 91.12 826 LYS A N 1
ATOM 6674 C CA . LYS A 1 826 ? -4.235 28.986 13.567 1.00 91.12 826 LYS A CA 1
ATOM 6675 C C . LYS A 1 826 ? -5.660 29.350 13.989 1.00 91.12 826 LYS A C 1
ATOM 6677 O O . LYS A 1 826 ? -6.002 29.139 15.149 1.00 91.12 826 LYS A O 1
ATOM 6682 N N . SER A 1 827 ? -6.489 29.838 13.065 1.00 90.75 827 SER A N 1
ATOM 6683 C CA . SER A 1 827 ? -7.885 30.183 13.364 1.00 90.75 827 SER A CA 1
ATOM 6684 C C . SER A 1 827 ? -8.711 28.966 13.797 1.00 90.75 827 SER A C 1
ATOM 6686 O O . SER A 1 827 ? -9.458 29.057 14.768 1.00 90.75 827 SER A O 1
ATOM 6688 N N . LEU A 1 828 ? -8.532 27.806 13.155 1.00 91.94 828 LEU A N 1
ATOM 6689 C CA . LEU A 1 828 ? -9.200 26.563 13.561 1.00 91.94 828 LEU A CA 1
ATOM 6690 C C . LEU A 1 828 ? -8.762 26.102 14.956 1.00 91.94 828 LEU A C 1
ATOM 6692 O O . LEU A 1 828 ? -9.602 25.727 15.770 1.00 91.94 828 LEU A O 1
ATOM 6696 N N . ASN A 1 829 ? -7.468 26.190 15.275 1.00 91.25 829 ASN A N 1
ATOM 6697 C CA . ASN A 1 829 ? -6.962 25.848 16.606 1.00 91.25 829 ASN A CA 1
ATOM 6698 C C . ASN A 1 829 ? -7.512 26.784 17.695 1.00 91.25 829 ASN A C 1
ATOM 6700 O O . ASN A 1 829 ? -7.795 26.335 18.804 1.00 91.25 829 ASN A O 1
ATOM 6704 N N . GLU A 1 830 ? -7.671 28.079 17.409 1.00 92.62 830 GLU A N 1
ATOM 6705 C CA . GLU A 1 830 ? -8.293 29.034 18.337 1.00 92.62 830 GLU A CA 1
ATOM 6706 C C . GLU A 1 830 ? -9.757 28.658 18.631 1.00 92.62 830 GLU A C 1
ATOM 6708 O O . GLU A 1 830 ? -10.152 28.631 19.801 1.00 92.62 830 GLU A O 1
ATOM 6713 N N . LEU A 1 831 ? -10.528 28.278 17.604 1.00 92.44 831 LEU A N 1
ATOM 6714 C CA . LEU A 1 831 ? -11.907 27.793 17.757 1.00 92.44 831 LEU A CA 1
ATOM 6715 C C . LEU A 1 831 ? -11.974 26.466 18.530 1.00 92.44 831 LEU A C 1
ATOM 6717 O O . LEU A 1 831 ? -12.761 26.346 19.470 1.00 92.44 831 LEU A O 1
ATOM 6721 N N . GLY A 1 832 ? -11.104 25.502 18.213 1.00 91.75 832 GLY A N 1
ATOM 6722 C CA . GLY A 1 832 ? -11.030 24.219 18.921 1.00 91.75 832 GLY A CA 1
ATOM 6723 C C . GLY A 1 832 ? -10.667 24.375 20.403 1.00 91.75 832 GLY A C 1
ATOM 6724 O O . GLY A 1 832 ? -11.263 23.735 21.272 1.00 91.75 832 GLY A O 1
ATOM 6725 N N . ASN A 1 833 ? -9.748 25.291 20.730 1.00 92.50 833 ASN A N 1
ATOM 6726 C CA . ASN A 1 833 ? -9.407 25.621 22.117 1.00 92.50 833 ASN A CA 1
ATOM 6727 C C . ASN A 1 833 ? -10.590 26.252 22.868 1.00 92.50 833 ASN A C 1
ATOM 6729 O O . ASN A 1 833 ? -10.826 25.919 24.032 1.00 92.50 833 ASN A O 1
ATOM 6733 N N . ASN A 1 834 ? -11.348 27.138 22.212 1.00 93.38 834 ASN A N 1
ATOM 6734 C CA . ASN A 1 834 ? -12.551 27.739 22.787 1.00 93.38 834 ASN A CA 1
ATOM 6735 C C . ASN A 1 834 ? -13.633 26.680 23.059 1.00 93.38 834 ASN A C 1
ATOM 6737 O O . ASN A 1 834 ? -14.197 26.640 24.154 1.00 93.38 834 ASN A O 1
ATOM 6741 N N . TYR A 1 835 ? -13.866 25.769 22.109 1.00 94.62 835 TYR A N 1
ATOM 6742 C CA . TYR A 1 835 ? -14.774 24.633 22.280 1.00 94.62 835 TYR A CA 1
ATOM 6743 C C . TYR A 1 835 ? -14.354 23.737 23.455 1.00 94.62 835 TYR A C 1
ATOM 6745 O O . TYR A 1 835 ? -15.152 23.495 24.363 1.00 94.62 835 TYR A O 1
ATOM 6753 N N . SER A 1 836 ? -13.082 23.331 23.520 1.00 91.25 836 SER A N 1
ATOM 6754 C CA . SER A 1 836 ? -12.552 22.526 24.630 1.00 91.25 836 SER A CA 1
ATOM 6755 C C . SER A 1 836 ? -12.720 23.225 25.988 1.00 91.25 836 SER A C 1
ATOM 6757 O O . SER A 1 836 ? -13.111 22.604 26.982 1.00 91.25 836 SER A O 1
ATOM 6759 N N . TRP A 1 837 ? -12.499 24.542 26.053 1.00 93.81 837 TRP A N 1
ATOM 6760 C CA . TRP A 1 837 ? -12.751 25.328 27.262 1.00 93.81 837 TRP A CA 1
ATOM 6761 C C . TRP A 1 837 ? -14.244 25.359 27.645 1.00 93.81 837 TRP A C 1
ATOM 6763 O O . TRP A 1 837 ? -14.570 25.157 28.823 1.00 93.81 837 TRP A O 1
ATOM 6773 N N . LYS A 1 838 ? -15.156 25.541 26.676 1.00 93.12 838 LYS A N 1
ATOM 6774 C CA . LYS A 1 838 ? -16.616 25.482 26.890 1.00 93.12 838 LYS A CA 1
ATOM 6775 C C . LYS A 1 838 ? -17.041 24.104 27.420 1.00 93.12 838 LYS A C 1
ATOM 6777 O O . LYS A 1 838 ? -17.708 24.039 28.453 1.00 93.12 838 LYS A O 1
ATOM 6782 N N . VAL A 1 839 ? -16.600 23.011 26.790 1.00 91.31 839 VAL A N 1
ATOM 6783 C CA . VAL A 1 839 ? -16.892 21.621 27.204 1.00 91.31 839 VAL A CA 1
ATOM 6784 C C . VAL A 1 839 ? -16.418 21.346 28.629 1.00 91.31 839 VAL A C 1
ATOM 6786 O O . VAL A 1 839 ? -17.171 20.809 29.445 1.00 91.31 839 VAL A O 1
ATOM 6789 N N . ASN A 1 840 ? -15.194 21.760 28.966 1.00 90.38 840 ASN A N 1
ATOM 6790 C CA . ASN A 1 840 ? -14.643 21.607 30.312 1.00 90.38 840 ASN A CA 1
ATOM 6791 C C . ASN A 1 840 ? -15.435 22.402 31.359 1.00 90.38 840 ASN A C 1
ATOM 6793 O O . ASN A 1 840 ? -15.643 21.925 32.475 1.00 90.38 840 ASN A O 1
ATOM 6797 N N . THR A 1 841 ? -15.886 23.606 31.006 1.00 94.75 841 THR A N 1
ATOM 6798 C CA . THR A 1 841 ? -16.693 24.459 31.889 1.00 94.75 841 THR A CA 1
ATOM 6799 C C . THR A 1 841 ? -18.071 23.848 32.144 1.00 94.75 841 THR A C 1
ATOM 6801 O O . THR A 1 841 ? -18.483 23.749 33.300 1.00 94.75 841 THR A O 1
ATOM 6804 N N . ILE A 1 842 ? -18.747 23.363 31.092 1.00 92.81 842 ILE A N 1
ATOM 6805 C CA . ILE A 1 842 ? -20.029 22.646 31.194 1.00 92.81 842 ILE A CA 1
ATOM 6806 C C . ILE A 1 842 ? -19.858 21.401 32.069 1.00 92.81 842 ILE A C 1
ATOM 6808 O O . ILE A 1 842 ? -20.596 21.213 33.034 1.00 92.81 842 ILE A O 1
ATOM 6812 N N . THR A 1 843 ? -18.844 20.585 31.780 1.00 90.94 843 THR A N 1
ATOM 6813 C CA . THR A 1 843 ? -18.580 19.331 32.494 1.00 90.94 843 THR A CA 1
ATOM 6814 C C . THR A 1 843 ? -18.363 19.564 33.987 1.00 90.94 843 THR A C 1
ATOM 6816 O O . THR A 1 843 ? -19.077 18.980 34.798 1.00 90.94 843 THR A O 1
ATOM 6819 N N . LYS A 1 844 ? -17.479 20.500 34.362 1.00 91.69 844 LYS A N 1
ATOM 6820 C CA . LYS A 1 844 ? -17.225 20.851 35.770 1.00 91.69 844 LYS A CA 1
ATOM 6821 C C . LYS A 1 844 ? -18.460 21.399 36.487 1.00 91.69 844 LYS A C 1
ATOM 6823 O O . LYS A 1 844 ? -18.650 21.103 37.665 1.00 91.69 844 LYS A O 1
ATOM 6828 N N . GLY A 1 845 ? -19.275 22.203 35.799 1.00 93.81 845 GLY A N 1
ATOM 6829 C CA . GLY A 1 845 ? -20.509 22.760 36.356 1.00 93.81 845 GLY A CA 1
ATOM 6830 C C . GLY A 1 845 ? -21.497 21.663 36.746 1.00 93.81 845 GLY A C 1
ATOM 6831 O O . GLY A 1 845 ? -21.896 21.580 37.906 1.00 93.81 845 GLY A O 1
ATOM 6832 N N . TYR A 1 846 ? -21.816 20.773 35.805 1.00 92.81 846 TYR A N 1
ATOM 6833 C CA . TYR A 1 846 ? -22.758 19.679 36.047 1.00 92.81 846 TYR A CA 1
ATOM 6834 C C . TYR A 1 846 ? -22.204 18.614 37.004 1.00 92.81 846 TYR A C 1
ATOM 6836 O O . TYR A 1 846 ? -22.949 18.127 37.848 1.00 92.81 846 TYR A O 1
ATOM 6844 N N . ASP A 1 847 ? -20.909 18.286 36.954 1.00 87.00 847 ASP A N 1
ATOM 6845 C CA . ASP A 1 847 ? -20.303 17.319 37.888 1.00 87.00 847 ASP A CA 1
ATOM 6846 C C . ASP A 1 847 ? -20.325 17.836 39.342 1.00 87.00 847 ASP A C 1
ATOM 6848 O O . ASP A 1 847 ? -20.548 17.075 40.289 1.00 87.00 847 ASP A O 1
ATOM 6852 N N . SER A 1 848 ? -20.175 19.152 39.535 1.00 91.44 848 SER A N 1
ATOM 6853 C CA . SER A 1 848 ? -20.335 19.811 40.841 1.00 91.44 848 SER A CA 1
ATOM 6854 C C . SER A 1 848 ? -21.780 19.779 41.352 1.00 91.44 848 SER A C 1
ATOM 6856 O O . SER A 1 848 ? -22.008 19.712 42.557 1.00 91.44 848 SER A O 1
ATOM 6858 N N . GLU A 1 849 ? -22.778 19.824 40.468 1.00 89.00 849 GLU A N 1
ATOM 6859 C CA . GLU A 1 849 ? -24.186 19.692 40.861 1.00 89.00 849 GLU A CA 1
ATOM 6860 C C . GLU A 1 849 ? -24.580 18.243 41.152 1.00 89.00 849 GLU A C 1
ATOM 6862 O O . GLU A 1 849 ? -25.238 17.987 42.159 1.00 89.00 849 GLU A O 1
ATOM 6867 N N . MET A 1 850 ? -24.130 17.293 40.330 1.00 84.12 850 MET A N 1
ATOM 6868 C CA . MET A 1 850 ? -24.399 15.864 40.521 1.00 84.12 850 MET A CA 1
ATOM 6869 C C . MET A 1 850 ? -23.749 15.320 41.800 1.00 84.12 850 MET A C 1
ATOM 6871 O O . MET A 1 850 ? -24.373 14.543 42.514 1.00 84.12 850 MET A O 1
ATOM 6875 N N . SER A 1 851 ? -22.545 15.779 42.158 1.00 81.12 851 SER A N 1
ATOM 6876 C CA . SER A 1 851 ? -21.861 15.370 43.401 1.00 81.12 851 SER A CA 1
ATOM 6877 C C . SER A 1 851 ? -22.534 15.858 44.692 1.00 81.12 851 SER A C 1
ATOM 6879 O O . SER A 1 851 ? -22.195 15.377 45.771 1.00 81.12 851 SER A O 1
ATOM 6881 N N . LYS A 1 852 ? -23.503 16.781 44.606 1.00 87.75 852 LYS A N 1
ATOM 6882 C CA . LYS A 1 852 ? -24.320 17.234 45.748 1.00 87.75 852 LYS A CA 1
ATOM 6883 C C . LYS A 1 852 ? -25.533 16.332 46.012 1.00 87.75 852 LYS A C 1
ATOM 6885 O O . LYS A 1 852 ? -26.297 16.628 46.928 1.00 87.75 852 LYS A O 1
ATOM 6890 N N . ILE A 1 853 ? -25.750 15.292 45.204 1.00 83.81 853 ILE A N 1
ATOM 6891 C CA . ILE A 1 853 ? -26.879 14.363 45.323 1.00 83.81 853 ILE A CA 1
ATOM 6892 C C . ILE A 1 853 ? -26.343 13.004 45.797 1.00 83.81 853 ILE A C 1
ATOM 6894 O O . ILE A 1 853 ? -25.505 12.404 45.128 1.00 83.81 853 ILE A O 1
ATOM 6898 N N . GLU A 1 854 ? -26.820 12.510 46.945 1.00 66.06 854 GLU A N 1
ATOM 6899 C CA . GLU A 1 854 ? -26.503 11.158 47.429 1.00 66.06 854 GLU A CA 1
ATOM 6900 C C . GLU A 1 854 ? -27.270 10.120 46.594 1.00 66.06 854 GLU A C 1
ATOM 6902 O O . GLU A 1 854 ? -28.487 9.985 46.705 1.00 66.06 854 GLU A O 1
ATOM 6907 N N . GLY A 1 855 ? -26.570 9.403 45.713 1.00 56.16 855 GLY A N 1
ATOM 6908 C CA . GLY A 1 855 ? -27.155 8.307 44.937 1.00 56.16 855 GLY A CA 1
ATOM 6909 C C . GLY A 1 855 ? -27.348 7.041 45.781 1.00 56.16 855 GLY A C 1
ATOM 6910 O O . GLY A 1 855 ? -26.461 6.671 46.548 1.00 56.16 855 GLY A O 1
ATOM 6911 N N . GLY A 1 856 ? -28.482 6.352 45.603 1.00 52.38 856 GLY A N 1
ATOM 6912 C CA . GLY A 1 856 ? -28.689 4.977 46.084 1.00 52.38 856 GLY A CA 1
ATOM 6913 C C . GLY A 1 856 ? -29.597 4.776 47.306 1.00 52.38 856 GLY A C 1
ATOM 6914 O O . GLY A 1 856 ? -29.710 3.640 47.762 1.00 52.38 856 GLY A O 1
ATOM 6915 N N . ALA A 1 857 ? -30.254 5.817 47.836 1.00 45.75 857 ALA A N 1
ATOM 6916 C CA . ALA A 1 857 ? -31.167 5.681 48.986 1.00 45.75 857 ALA A CA 1
ATOM 6917 C C . ALA A 1 857 ? -32.652 5.978 48.676 1.00 45.75 857 ALA A C 1
ATOM 6919 O O . ALA A 1 857 ? -33.523 5.416 49.342 1.00 45.75 857 ALA A O 1
ATOM 6920 N N . ASP A 1 858 ? -32.963 6.799 47.664 1.00 52.22 858 ASP A N 1
ATOM 6921 C CA . ASP A 1 858 ? -34.333 7.054 47.203 1.00 52.22 858 ASP A CA 1
ATOM 6922 C C . ASP A 1 858 ? -34.430 7.227 45.668 1.00 52.22 858 ASP A C 1
ATOM 6924 O O . ASP A 1 858 ? -33.471 7.579 44.980 1.00 52.22 858 ASP A O 1
ATOM 6928 N N . TRP A 1 859 ? -35.614 6.943 45.117 1.00 50.12 859 TRP A N 1
ATOM 6929 C CA . TRP A 1 859 ? -35.942 7.073 43.685 1.00 50.12 859 TRP A CA 1
ATOM 6930 C C . TRP A 1 859 ? -35.897 8.534 43.186 1.00 50.12 859 TRP A C 1
ATOM 6932 O O . TRP A 1 859 ? -35.721 8.798 41.995 1.00 50.12 859 TRP A O 1
ATOM 6942 N N . GLU A 1 860 ? -36.045 9.503 44.093 1.00 66.62 860 GLU A N 1
ATOM 6943 C CA . GLU A 1 860 ? -36.069 10.935 43.782 1.00 66.62 860 GLU A CA 1
ATOM 6944 C C . GLU A 1 860 ? -34.661 11.453 43.420 1.00 66.62 860 GLU A C 1
ATOM 6946 O O . GLU A 1 860 ? -34.503 12.224 42.469 1.00 66.62 860 GLU A O 1
ATOM 6951 N N . GLY A 1 861 ? -33.626 10.987 44.125 1.00 70.56 861 GLY A N 1
ATOM 6952 C CA . GLY A 1 861 ? -32.219 11.295 43.879 1.00 70.56 861 GLY A CA 1
ATOM 6953 C C . GLY A 1 861 ? -31.699 10.701 42.571 1.00 70.56 861 GLY A C 1
ATOM 6954 O O . GLY A 1 861 ? -31.019 11.395 41.812 1.00 70.56 861 GLY A O 1
ATOM 6955 N N . GLU A 1 862 ? -32.082 9.464 42.245 1.00 66.38 862 GLU A N 1
ATOM 6956 C CA . GLU A 1 862 ? -31.738 8.830 40.963 1.00 66.38 862 GLU A CA 1
ATOM 6957 C C . GLU A 1 862 ? -32.384 9.551 39.773 1.00 66.38 862 GLU A C 1
ATOM 6959 O O . GLU A 1 862 ? -31.718 9.819 38.769 1.00 66.38 862 GLU A O 1
ATOM 6964 N N . ARG A 1 863 ? -33.654 9.959 39.904 1.00 73.94 863 ARG A N 1
ATOM 6965 C CA . ARG A 1 863 ? -34.348 10.761 38.886 1.00 73.94 863 ARG A CA 1
ATOM 6966 C C . ARG A 1 863 ? -33.658 12.105 38.658 1.00 73.94 863 ARG A C 1
ATOM 6968 O O . ARG A 1 863 ? -33.438 12.498 37.515 1.00 73.94 863 ARG A O 1
ATOM 6975 N N . LYS A 1 864 ? -33.270 12.793 39.734 1.00 79.81 864 LYS A N 1
ATOM 6976 C CA . LYS A 1 864 ? -32.591 14.092 39.659 1.00 79.81 864 LYS A CA 1
ATOM 6977 C C . LYS A 1 864 ? -31.188 13.988 39.047 1.00 79.81 864 LYS A C 1
ATOM 6979 O O . LYS A 1 864 ? -30.785 14.873 38.295 1.00 79.81 864 LYS A O 1
ATOM 6984 N N . LEU A 1 865 ? -30.462 12.901 39.319 1.00 77.44 865 LEU A N 1
ATOM 6985 C CA . LEU A 1 865 ? -29.186 12.599 38.661 1.00 77.44 865 LEU A CA 1
ATOM 6986 C C . LEU A 1 865 ? -29.370 12.331 37.160 1.00 77.44 865 LEU A C 1
ATOM 6988 O O . LEU A 1 865 ? -28.605 12.864 36.357 1.00 77.44 865 LEU A O 1
ATOM 6992 N N . ALA A 1 866 ? -30.402 11.579 36.765 1.00 76.00 866 ALA A N 1
ATOM 6993 C CA . ALA A 1 866 ? -30.721 11.339 35.356 1.00 76.00 866 ALA A CA 1
ATOM 6994 C C . ALA A 1 866 ? -31.133 12.628 34.616 1.00 76.00 866 ALA A C 1
ATOM 6996 O O . ALA A 1 866 ? -30.687 12.862 33.492 1.00 76.00 866 ALA A O 1
ATOM 6997 N N . GLU A 1 867 ? -31.921 13.502 35.253 1.00 84.38 867 GLU A N 1
ATOM 6998 C CA . GLU A 1 867 ? -32.297 14.817 34.713 1.00 84.38 867 GLU A CA 1
ATOM 6999 C C . GLU A 1 867 ? -31.067 15.725 34.514 1.00 84.38 867 GLU A C 1
ATOM 7001 O O . GLU A 1 867 ? -30.916 16.336 33.452 1.00 84.38 867 GLU A O 1
ATOM 7006 N N . LEU A 1 868 ? -30.145 15.774 35.487 1.00 85.62 868 LEU A N 1
ATOM 7007 C CA . LEU A 1 868 ? -28.889 16.527 35.367 1.00 85.62 868 LEU A CA 1
ATOM 7008 C C . LEU A 1 868 ? -27.954 15.944 34.301 1.00 85.62 868 LEU A C 1
ATOM 7010 O O . LEU A 1 868 ? -27.342 16.706 33.552 1.00 85.62 868 LEU A O 1
ATOM 7014 N N . ALA A 1 869 ? -27.868 14.617 34.182 1.00 82.88 869 ALA A N 1
ATOM 7015 C CA . ALA A 1 869 ? -27.076 13.957 33.147 1.00 82.88 869 ALA A CA 1
ATOM 7016 C C . ALA A 1 869 ? -27.634 14.229 31.738 1.00 82.88 869 ALA A C 1
ATOM 7018 O O . ALA A 1 869 ? -26.871 14.558 30.824 1.00 82.88 869 ALA A O 1
ATOM 7019 N N . LYS A 1 870 ? -28.965 14.196 31.572 1.00 87.00 870 LYS A N 1
ATOM 7020 C CA . LYS A 1 870 ? -29.638 14.570 30.319 1.00 87.00 870 LYS A CA 1
ATOM 7021 C C . LYS A 1 870 ? -29.408 16.043 29.972 1.00 87.00 870 LYS A C 1
ATOM 7023 O O . LYS A 1 870 ? -29.078 16.361 28.831 1.00 87.00 870 LYS A O 1
ATOM 7028 N N . ALA A 1 871 ? -29.512 16.943 30.952 1.00 89.06 871 ALA A N 1
ATOM 7029 C CA . ALA A 1 871 ? -29.256 18.370 30.757 1.00 89.06 871 ALA A CA 1
ATOM 7030 C C . ALA A 1 871 ? -27.786 18.665 30.402 1.00 89.06 871 ALA A C 1
ATOM 7032 O O . ALA A 1 871 ? -27.525 19.458 29.494 1.00 89.06 871 ALA A O 1
ATOM 7033 N N . LYS A 1 872 ? -26.830 17.989 31.059 1.00 92.25 872 LYS A N 1
ATOM 7034 C CA . LYS A 1 872 ? -25.398 18.042 30.722 1.00 92.25 872 LYS A CA 1
ATOM 7035 C C . LYS A 1 872 ? -25.172 17.624 29.272 1.00 92.25 872 LYS A C 1
ATOM 7037 O O . LYS A 1 872 ? -24.519 18.349 28.528 1.00 92.25 872 LYS A O 1
ATOM 7042 N N . CYS A 1 873 ? -25.744 16.491 28.868 1.00 90.62 873 CYS A N 1
ATOM 7043 C CA . CYS A 1 873 ? -25.650 15.985 27.503 1.00 90.62 873 CYS A CA 1
ATOM 7044 C C . CYS A 1 873 ? -26.189 16.996 26.477 1.00 90.62 873 CYS A C 1
ATOM 7046 O O . CYS A 1 873 ? -25.481 17.356 25.539 1.00 90.62 873 CYS A O 1
ATOM 7048 N N . ALA A 1 874 ? -27.389 17.544 26.702 1.00 92.50 874 ALA A N 1
ATOM 7049 C CA . ALA A 1 874 ? -27.986 18.531 25.802 1.00 92.50 874 ALA A CA 1
ATOM 7050 C C . ALA A 1 874 ? -27.125 19.802 25.664 1.00 92.50 874 ALA A C 1
ATOM 7052 O O . ALA A 1 874 ? -26.990 20.351 24.573 1.00 92.50 874 ALA A O 1
ATOM 7053 N N . LYS A 1 875 ? -26.499 20.261 26.758 1.00 93.94 875 LYS A N 1
ATOM 7054 C CA . LYS A 1 875 ? -25.574 21.405 26.730 1.00 93.94 875 LYS A CA 1
ATOM 7055 C C . LYS A 1 875 ? -24.274 21.108 25.988 1.00 93.94 875 LYS A C 1
ATOM 7057 O O . LYS A 1 875 ? -23.758 22.005 25.326 1.00 93.94 875 LYS A O 1
ATOM 7062 N N . LEU A 1 876 ? -23.757 19.884 26.083 1.00 91.88 876 LEU A N 1
ATOM 7063 C CA . LEU A 1 876 ? -22.582 19.458 25.323 1.00 91.88 876 LEU A CA 1
ATOM 7064 C C . LEU A 1 876 ? -22.881 19.378 23.820 1.00 91.88 876 LEU A C 1
ATOM 7066 O O . LEU A 1 876 ? -22.077 19.873 23.035 1.00 91.88 876 LEU A O 1
ATOM 7070 N N . ASN A 1 877 ? -24.051 18.863 23.426 1.00 92.81 877 ASN A N 1
ATOM 7071 C CA . ASN A 1 877 ? -24.472 18.853 22.021 1.00 92.81 877 ASN A CA 1
ATOM 7072 C C . ASN A 1 877 ? -24.668 20.266 21.467 1.00 92.81 877 ASN A C 1
ATOM 7074 O O . ASN A 1 877 ? -24.216 20.541 20.366 1.00 92.81 877 ASN A O 1
ATOM 7078 N N . LEU A 1 878 ? -25.257 21.186 22.239 1.00 94.12 878 LEU A N 1
ATOM 7079 C CA . LEU A 1 878 ? -25.383 22.584 21.814 1.00 94.12 878 LEU A CA 1
ATOM 7080 C C . LEU A 1 878 ? -24.012 23.251 21.612 1.00 94.12 878 LEU A C 1
ATOM 7082 O O . LEU A 1 878 ? -23.810 23.969 20.640 1.00 94.12 878 LEU A O 1
ATOM 7086 N N . ALA A 1 879 ? -23.054 23.001 22.511 1.00 93.56 879 ALA A N 1
ATOM 7087 C CA . ALA A 1 879 ? -21.698 23.527 22.365 1.00 93.56 879 ALA A CA 1
ATOM 7088 C C . ALA A 1 879 ? -20.972 22.946 21.138 1.00 93.56 879 ALA A C 1
ATOM 7090 O O . ALA A 1 879 ? -20.163 23.640 20.525 1.00 93.56 879 ALA A O 1
ATOM 7091 N N . LEU A 1 880 ? -21.250 21.683 20.799 1.00 93.88 880 LEU A N 1
ATOM 7092 C CA . LEU A 1 880 ? -20.739 21.025 19.599 1.00 93.88 880 LEU A CA 1
ATOM 7093 C C . LEU A 1 880 ? -21.380 21.596 18.324 1.00 93.88 880 LEU A C 1
ATOM 7095 O O . LEU A 1 880 ? -20.678 21.850 17.352 1.00 93.88 880 LEU A O 1
ATOM 7099 N N . ASP A 1 881 ? -22.683 21.865 18.351 1.00 94.50 881 ASP A N 1
ATOM 7100 C CA . ASP A 1 881 ? -23.420 22.488 17.249 1.00 94.50 881 ASP A CA 1
ATOM 7101 C C . ASP A 1 881 ? -22.892 23.896 16.935 1.00 94.50 881 ASP A C 1
ATOM 7103 O O . ASP A 1 881 ? -22.534 24.189 15.796 1.00 94.50 881 ASP A O 1
ATOM 7107 N N . GLU A 1 882 ? -22.715 24.733 17.966 1.00 94.75 882 GLU A N 1
ATOM 7108 C CA . GLU A 1 882 ? -22.082 26.054 17.839 1.00 94.75 882 GLU A CA 1
ATOM 7109 C C . GLU A 1 882 ? -20.673 25.954 17.238 1.00 94.75 882 GLU A C 1
ATOM 7111 O O . GLU A 1 882 ? -20.302 26.742 16.367 1.00 94.75 882 GLU A O 1
ATOM 7116 N N . TYR A 1 883 ? -19.884 24.973 17.685 1.00 95.69 883 TYR A N 1
ATOM 7117 C CA . TYR A 1 883 ? -18.535 24.752 17.176 1.00 95.69 883 TYR A CA 1
ATOM 7118 C C . TYR A 1 883 ? -18.535 24.385 15.685 1.00 95.69 883 TYR A C 1
ATOM 7120 O O . TYR A 1 883 ? -17.726 24.925 14.924 1.00 95.69 883 TYR A O 1
ATOM 7128 N N . TYR A 1 884 ? -19.468 23.543 15.236 1.00 95.50 884 TYR A N 1
ATOM 7129 C CA . TYR A 1 884 ? -19.632 23.238 13.815 1.00 95.50 884 TYR A CA 1
ATOM 7130 C C . TYR A 1 884 ? -20.074 24.453 13.002 1.00 95.50 884 TYR A C 1
ATOM 7132 O O . TYR A 1 884 ? -19.468 24.745 11.971 1.00 95.50 884 TYR A O 1
ATOM 7140 N N . MET A 1 885 ? -21.044 25.228 13.486 1.00 92.94 885 MET A N 1
ATOM 7141 C CA . MET A 1 885 ? -21.492 26.444 12.800 1.00 92.94 885 MET A CA 1
ATOM 7142 C C . MET A 1 885 ? -20.373 27.488 12.647 1.00 92.94 885 MET A C 1
ATOM 7144 O O . MET A 1 885 ? -20.306 28.175 11.625 1.00 92.94 885 MET A O 1
ATOM 7148 N N . GLU A 1 886 ? -19.483 27.606 13.637 1.00 92.81 886 GLU A N 1
ATOM 7149 C CA . GLU A 1 886 ? -18.336 28.524 13.600 1.00 92.81 886 GLU A CA 1
ATOM 7150 C C . GLU A 1 886 ? -17.198 28.014 12.697 1.00 92.81 886 GLU A C 1
ATOM 7152 O O . GLU A 1 886 ? -16.561 28.803 11.994 1.00 92.81 886 GLU A O 1
ATOM 7157 N N . THR A 1 887 ? -16.933 26.704 12.683 1.00 93.44 887 THR A N 1
ATOM 7158 C CA . THR A 1 887 ? -15.811 26.122 11.924 1.00 93.44 887 THR A CA 1
ATOM 7159 C C . THR A 1 887 ? -16.145 25.814 10.467 1.00 93.44 887 THR A C 1
ATOM 7161 O O . THR A 1 887 ? -15.271 25.957 9.610 1.00 93.44 887 THR A O 1
ATOM 7164 N N . ALA A 1 888 ? -17.387 25.449 10.137 1.00 94.31 888 ALA A N 1
ATOM 7165 C CA . ALA A 1 888 ? -17.753 24.994 8.796 1.00 94.31 888 ALA A CA 1
ATOM 7166 C C . ALA A 1 888 ? -17.453 26.004 7.671 1.00 94.31 888 ALA A C 1
ATOM 7168 O O . ALA A 1 888 ? -16.865 25.600 6.662 1.00 94.31 888 ALA A O 1
ATOM 7169 N N . PRO A 1 889 ? -17.780 27.310 7.798 1.00 94.06 889 PRO A N 1
ATOM 7170 C CA . PRO A 1 889 ? -17.455 28.292 6.762 1.00 94.06 889 PRO A CA 1
ATOM 7171 C C . PRO A 1 889 ? -15.943 28.432 6.561 1.00 94.06 889 PRO A C 1
ATOM 7173 O O . PRO A 1 889 ? -15.470 28.549 5.430 1.00 94.06 889 PRO A O 1
ATOM 7176 N N . LEU A 1 890 ? -15.189 28.374 7.663 1.00 92.75 890 LEU A N 1
ATOM 7177 C CA . LEU A 1 890 ? -13.739 28.510 7.673 1.00 92.75 890 LEU A CA 1
ATOM 7178 C C . LEU A 1 890 ? -13.055 27.306 7.014 1.00 92.75 890 LEU A C 1
ATOM 7180 O O . LEU A 1 890 ? -12.163 27.484 6.187 1.00 92.75 890 LEU A O 1
ATOM 7184 N N . ILE A 1 891 ? -13.504 26.089 7.336 1.00 93.19 891 ILE A N 1
ATOM 7185 C CA . ILE A 1 891 ? -13.002 24.846 6.739 1.00 93.19 891 ILE A CA 1
ATOM 7186 C C . ILE A 1 891 ? -13.326 24.808 5.251 1.00 93.19 891 ILE A C 1
ATOM 7188 O O . ILE A 1 891 ? -12.426 24.591 4.446 1.00 93.19 891 ILE A O 1
ATOM 7192 N N . ASN A 1 892 ? -14.575 25.081 4.864 1.00 94.25 892 ASN A N 1
ATOM 7193 C CA . ASN A 1 892 ? -14.965 25.055 3.456 1.00 94.25 892 ASN A CA 1
ATOM 7194 C C . ASN A 1 892 ? -14.130 26.034 2.625 1.00 94.25 892 ASN A C 1
ATOM 7196 O O . ASN A 1 892 ? -13.682 25.683 1.538 1.00 94.25 892 ASN A O 1
ATOM 7200 N N . GLN A 1 893 ? -13.864 27.233 3.154 1.00 92.06 893 GLN A N 1
ATOM 7201 C CA . GLN A 1 893 ? -13.017 28.222 2.493 1.00 92.06 893 GLN A CA 1
ATOM 7202 C C . GLN A 1 893 ? -11.542 27.803 2.435 1.00 92.06 893 GLN A C 1
ATOM 7204 O O . GLN A 1 893 ? -10.907 27.960 1.391 1.00 92.06 893 GLN A O 1
ATOM 7209 N N . MET A 1 894 ? -10.997 27.273 3.533 1.00 93.31 894 MET A N 1
ATOM 7210 C CA . MET A 1 894 ? -9.633 26.743 3.594 1.00 93.31 894 MET A CA 1
ATOM 7211 C C . MET A 1 894 ? -9.421 25.671 2.523 1.00 93.31 894 MET A C 1
ATOM 7213 O O . MET A 1 894 ? -8.462 25.726 1.756 1.00 93.31 894 MET A O 1
ATOM 7217 N N . VAL A 1 895 ? -10.340 24.711 2.467 1.00 92.19 895 VAL A N 1
ATOM 7218 C CA . VAL A 1 895 ? -10.249 23.508 1.643 1.00 92.19 895 VAL A CA 1
ATOM 7219 C C . VAL A 1 895 ? -10.182 23.848 0.166 1.00 92.19 895 VAL A C 1
ATOM 7221 O O . VAL A 1 895 ? -9.244 23.432 -0.507 1.00 92.19 895 VAL A O 1
ATOM 7224 N N . VAL A 1 896 ? -11.125 24.644 -0.339 1.00 91.62 896 VAL A N 1
ATOM 7225 C CA . VAL A 1 896 ? -11.169 24.965 -1.772 1.00 91.62 896 VAL A CA 1
ATOM 7226 C C . VAL A 1 896 ? -9.980 25.818 -2.226 1.00 91.62 896 VAL A C 1
ATOM 7228 O O . VAL A 1 896 ? -9.570 25.739 -3.382 1.00 91.62 896 VAL A O 1
ATOM 7231 N N . ARG A 1 897 ? -9.399 26.625 -1.327 1.00 93.06 897 ARG A N 1
ATOM 7232 C CA . ARG A 1 897 ? -8.232 27.467 -1.632 1.00 93.06 897 ARG A CA 1
ATOM 7233 C C . ARG A 1 897 ? -6.940 26.658 -1.632 1.00 93.06 897 ARG A C 1
ATOM 7235 O O . ARG A 1 897 ? -6.177 26.745 -2.589 1.00 93.06 897 ARG A O 1
ATOM 7242 N N . LEU A 1 898 ? -6.709 25.859 -0.589 1.00 93.38 898 LEU A N 1
ATOM 7243 C CA . LEU A 1 898 ? -5.525 25.004 -0.495 1.00 93.38 898 LEU A CA 1
ATOM 7244 C C . LEU A 1 898 ? -5.537 23.907 -1.571 1.00 93.38 898 LEU A C 1
ATOM 7246 O O . LEU A 1 898 ? -4.487 23.609 -2.138 1.00 93.38 898 LEU A O 1
ATOM 7250 N N . GLU A 1 899 ? -6.711 23.367 -1.915 1.00 93.25 899 GLU A N 1
ATOM 7251 C CA . GLU A 1 899 ? -6.859 22.427 -3.032 1.00 93.25 899 GLU A CA 1
ATOM 7252 C C . GLU A 1 899 ? -6.477 23.059 -4.367 1.00 93.25 899 GLU A C 1
ATOM 7254 O O . GLU A 1 899 ? -5.668 22.468 -5.075 1.00 93.25 899 GLU A O 1
ATOM 7259 N N . LEU A 1 900 ? -6.955 24.270 -4.682 1.00 91.00 900 LEU A N 1
ATOM 7260 C CA . LEU A 1 900 ? -6.585 24.966 -5.918 1.00 91.00 900 LEU A CA 1
ATOM 7261 C C . LEU A 1 900 ? -5.071 25.213 -6.001 1.00 91.00 900 LEU A C 1
ATOM 7263 O O . LEU A 1 900 ? -4.452 24.932 -7.025 1.00 91.00 900 LEU A O 1
ATOM 7267 N N . MET A 1 901 ? -4.453 25.685 -4.914 1.00 90.62 901 MET A N 1
ATOM 7268 C CA . MET A 1 901 ? -3.008 25.948 -4.873 1.00 90.62 901 MET A CA 1
ATOM 7269 C C . MET A 1 901 ? -2.182 24.674 -5.077 1.00 90.62 901 MET A C 1
ATOM 7271 O O . MET A 1 901 ? -1.202 24.685 -5.825 1.00 90.62 901 MET A O 1
ATOM 7275 N N . SER A 1 902 ? -2.590 23.569 -4.445 1.00 91.19 902 SER A N 1
ATOM 7276 C CA . SER A 1 902 ? -1.950 22.269 -4.648 1.00 91.19 902 SER A CA 1
ATOM 7277 C C . SER A 1 902 ? -2.207 21.738 -6.064 1.00 91.19 902 SER A C 1
ATOM 7279 O O . SER A 1 902 ? -1.265 21.310 -6.732 1.00 91.19 902 SER A O 1
ATOM 7281 N N . ARG A 1 903 ? -3.436 21.831 -6.587 1.00 88.69 903 ARG A N 1
ATOM 7282 C CA . ARG A 1 903 ? -3.798 21.392 -7.944 1.00 88.69 903 ARG A CA 1
ATOM 7283 C C . ARG A 1 903 ? -2.992 22.118 -9.018 1.00 88.69 903 ARG A C 1
ATOM 7285 O O . ARG A 1 903 ? -2.464 21.465 -9.921 1.00 88.69 903 ARG A O 1
ATOM 7292 N N . ASP A 1 904 ? -2.865 23.439 -8.917 1.00 84.81 904 ASP A N 1
ATOM 7293 C CA . ASP A 1 904 ? -2.110 24.263 -9.867 1.00 84.81 904 ASP A CA 1
ATOM 7294 C C . ASP A 1 904 ? -0.615 23.931 -9.847 1.00 84.81 904 ASP A C 1
ATOM 7296 O O . ASP A 1 904 ? 0.005 23.766 -10.906 1.00 84.81 904 ASP A O 1
ATOM 7300 N N . HIS A 1 905 ? -0.034 23.780 -8.653 1.00 87.94 905 HIS A N 1
ATOM 7301 C CA . HIS A 1 905 ? 1.364 23.390 -8.501 1.00 87.94 905 HIS A CA 1
ATOM 7302 C C . HIS A 1 905 ? 1.632 22.020 -9.131 1.00 87.94 905 HIS A C 1
ATOM 7304 O O . HIS A 1 905 ? 2.490 21.884 -10.004 1.00 87.94 905 HIS A O 1
ATOM 7310 N N . HIS A 1 906 ? 0.856 21.008 -8.753 1.00 85.00 906 HIS A N 1
ATOM 7311 C CA . HIS A 1 906 ? 1.073 19.642 -9.214 1.00 85.00 906 HIS A CA 1
ATOM 7312 C C . HIS A 1 906 ? 0.749 19.468 -10.709 1.00 85.00 906 HIS A C 1
ATOM 7314 O O . HIS A 1 906 ? 1.463 18.744 -11.405 1.00 85.00 906 HIS A O 1
ATOM 7320 N N . SER A 1 907 ? -0.226 20.209 -11.250 1.00 80.56 907 SER A N 1
ATOM 7321 C CA . SER A 1 907 ? -0.458 20.279 -12.703 1.00 80.56 907 SER A CA 1
ATOM 7322 C C . SER A 1 907 ? 0.749 20.889 -13.428 1.00 80.56 907 SER A C 1
ATOM 7324 O O . SER A 1 907 ? 1.211 20.338 -14.429 1.00 80.56 907 SER A O 1
ATOM 7326 N N . THR A 1 908 ? 1.334 21.963 -12.881 1.00 80.19 908 THR A N 1
ATOM 7327 C CA . THR A 1 908 ? 2.561 22.584 -13.413 1.00 80.19 908 THR A CA 1
ATOM 7328 C C . THR A 1 908 ? 3.717 21.585 -13.451 1.00 80.19 908 THR A C 1
ATOM 7330 O O . THR A 1 908 ? 4.366 21.423 -14.486 1.00 80.19 908 THR A O 1
ATOM 7333 N N . LEU A 1 909 ? 3.959 20.870 -12.349 1.00 80.12 909 LEU A N 1
ATOM 7334 C CA . LEU A 1 909 ? 5.035 19.882 -12.290 1.00 80.12 909 LEU A CA 1
ATOM 7335 C C . LEU A 1 909 ? 4.820 18.749 -13.297 1.00 80.12 909 LEU A C 1
ATOM 7337 O O . LEU A 1 909 ? 5.767 18.367 -13.981 1.00 80.12 909 LEU A O 1
ATOM 7341 N N . SER A 1 910 ? 3.583 18.262 -13.438 1.00 73.06 910 SER A N 1
ATOM 7342 C CA . SER A 1 910 ? 3.266 17.135 -14.326 1.00 73.06 910 SER A CA 1
ATOM 7343 C C . SER A 1 910 ? 3.588 17.413 -15.797 1.00 73.06 910 SER A C 1
ATOM 7345 O O . SER A 1 910 ? 3.930 16.495 -16.539 1.00 73.06 910 SER A O 1
ATOM 7347 N N . TYR A 1 911 ? 3.529 18.682 -16.206 1.00 73.38 911 TYR A N 1
ATOM 7348 C CA . TYR A 1 911 ? 3.837 19.105 -17.568 1.00 73.38 911 TYR A CA 1
ATOM 7349 C C . TYR A 1 911 ? 5.318 19.460 -17.765 1.00 73.38 911 TYR A C 1
ATOM 7351 O O . TYR A 1 911 ? 5.908 19.112 -18.788 1.00 73.38 911 TYR A O 1
ATOM 7359 N N . TRP A 1 912 ? 5.939 20.153 -16.803 1.00 73.00 912 TRP A N 1
ATOM 7360 C CA . TRP A 1 912 ? 7.288 20.713 -16.978 1.00 73.00 912 TRP A CA 1
ATOM 7361 C C . TRP A 1 912 ? 8.419 19.808 -16.485 1.00 73.00 912 TRP A C 1
ATOM 7363 O O . TRP A 1 912 ? 9.512 19.860 -17.050 1.00 73.00 912 TRP A O 1
ATOM 7373 N N . ALA A 1 913 ? 8.182 18.948 -15.490 1.00 72.00 913 ALA A N 1
ATOM 7374 C CA . ALA A 1 913 ? 9.189 18.001 -15.005 1.00 72.00 913 ALA A CA 1
ATOM 7375 C C . ALA A 1 913 ? 9.704 17.037 -16.096 1.00 72.00 913 ALA A C 1
ATOM 7377 O O . ALA A 1 913 ? 10.920 16.861 -16.173 1.00 72.00 913 ALA A O 1
ATOM 7378 N N . PRO A 1 914 ? 8.868 16.489 -17.002 1.00 69.31 914 PRO A N 1
ATOM 7379 C CA . PRO A 1 914 ? 9.336 15.603 -18.073 1.00 69.31 914 PRO A CA 1
ATOM 7380 C C . PRO A 1 914 ? 10.239 16.314 -19.079 1.00 69.31 914 PRO A C 1
ATOM 7382 O O . PRO A 1 914 ? 11.207 15.737 -19.567 1.00 69.31 914 PRO A O 1
ATOM 7385 N N . ILE A 1 915 ? 9.937 17.585 -19.367 1.00 70.31 915 ILE A N 1
ATOM 7386 C CA . ILE A 1 915 ? 10.716 18.434 -20.279 1.00 70.31 915 ILE A CA 1
ATOM 7387 C C . ILE A 1 915 ? 12.057 18.796 -19.632 1.00 70.31 915 ILE A C 1
ATOM 7389 O O . ILE A 1 915 ? 13.098 18.760 -20.286 1.00 70.31 915 ILE A O 1
ATOM 7393 N N . TRP A 1 916 ? 12.049 19.114 -18.335 1.00 67.31 916 TRP A N 1
ATOM 7394 C CA . TRP A 1 916 ? 13.265 19.416 -17.584 1.00 67.31 916 TRP A CA 1
ATOM 7395 C C . TRP A 1 916 ? 14.175 18.188 -17.427 1.00 67.31 916 TRP A C 1
ATOM 7397 O O . TRP A 1 916 ? 15.389 18.278 -17.614 1.00 67.31 916 TRP A O 1
ATOM 7407 N N . LEU A 1 917 ? 13.601 17.037 -17.092 1.00 63.03 917 LEU A N 1
ATOM 7408 C CA . LEU A 1 917 ? 14.340 15.813 -16.796 1.00 63.03 917 LEU A CA 1
ATOM 7409 C C . LEU A 1 917 ? 14.504 14.905 -18.022 1.00 63.03 917 LEU A C 1
ATOM 7411 O O . LEU A 1 917 ? 15.020 13.802 -17.878 1.00 63.03 917 LEU A O 1
ATOM 7415 N N . GLN A 1 918 ? 14.068 15.337 -19.211 1.00 60.75 918 GLN A N 1
ATOM 7416 C CA . GLN A 1 918 ? 14.111 14.549 -20.454 1.00 60.75 918 GLN A CA 1
ATOM 7417 C C . GLN A 1 918 ? 13.675 13.083 -20.253 1.00 60.75 918 GLN A C 1
ATOM 7419 O O . GLN A 1 918 ? 14.259 12.153 -20.805 1.00 60.75 918 GLN A O 1
ATOM 7424 N N . SER A 1 919 ? 12.684 12.867 -19.390 1.00 55.41 919 SER A N 1
ATOM 7425 C CA . SER A 1 919 ? 12.340 11.552 -18.854 1.00 55.41 919 SER A CA 1
ATOM 7426 C C . SER A 1 919 ? 10.827 11.441 -18.768 1.00 55.41 919 SER A C 1
ATOM 7428 O O . SER A 1 919 ? 10.158 12.307 -18.203 1.00 55.41 919 SER A O 1
ATOM 7430 N N . LYS A 1 920 ? 10.275 10.366 -19.341 1.00 47.47 920 LYS A N 1
ATOM 7431 C CA . LYS A 1 920 ? 8.853 10.043 -19.168 1.00 47.47 920 LYS A CA 1
ATOM 7432 C C . LYS A 1 920 ? 8.585 9.546 -17.741 1.00 47.47 920 LYS A C 1
ATOM 7434 O O . LYS A 1 920 ? 7.488 9.738 -17.243 1.00 47.47 920 LYS A O 1
ATOM 7439 N N . GLU A 1 921 ? 9.592 9.010 -17.053 1.00 48.09 921 GLU A N 1
ATOM 7440 C CA . GLU A 1 921 ? 9.551 8.641 -15.631 1.00 48.09 921 GLU A CA 1
ATOM 7441 C C . GLU A 1 921 ? 9.532 9.880 -14.729 1.00 48.09 921 GLU A C 1
ATOM 7443 O O . GLU A 1 921 ? 8.942 9.866 -13.666 1.00 48.09 921 GLU A O 1
ATOM 7448 N N . ALA A 1 922 ? 10.093 11.011 -15.153 1.00 47.19 922 ALA A N 1
ATOM 7449 C CA . ALA A 1 922 ? 9.873 12.292 -14.482 1.00 47.19 922 ALA A CA 1
ATOM 7450 C C . ALA A 1 922 ? 8.449 12.842 -14.675 1.00 47.19 922 ALA A C 1
ATOM 7452 O O . ALA A 1 922 ? 8.029 13.741 -13.945 1.00 47.19 922 ALA A O 1
ATOM 7453 N N . ALA A 1 923 ? 7.708 12.289 -15.643 1.00 46.69 923 ALA A N 1
ATOM 7454 C CA . ALA A 1 923 ? 6.264 12.437 -15.763 1.00 46.69 923 ALA A CA 1
ATOM 7455 C C . ALA A 1 923 ? 5.504 11.474 -14.851 1.00 46.69 923 ALA A C 1
ATOM 7457 O O . ALA A 1 923 ? 4.283 11.407 -15.012 1.00 46.69 923 ALA A O 1
ATOM 7458 N N . ASP A 1 924 ? 6.179 10.740 -13.940 1.00 50.59 924 ASP A N 1
ATOM 7459 C CA . ASP A 1 924 ? 5.525 9.833 -12.995 1.00 50.59 924 ASP A CA 1
ATOM 7460 C C . ASP A 1 924 ? 4.529 10.608 -12.136 1.00 50.59 924 ASP A C 1
ATOM 7462 O O . ASP A 1 924 ? 4.781 11.117 -11.038 1.00 50.59 924 ASP A O 1
ATOM 7466 N N . PHE A 1 925 ? 3.328 10.599 -12.689 1.00 54.16 925 PHE A N 1
ATOM 7467 C CA . PHE A 1 925 ? 2.044 10.866 -12.108 1.00 54.16 925 PHE A CA 1
ATOM 7468 C C . PHE A 1 925 ? 1.961 10.380 -10.664 1.00 54.16 925 PHE A C 1
ATOM 7470 O O . PHE A 1 925 ? 1.491 11.169 -9.854 1.00 54.16 925 PHE A O 1
ATOM 7477 N N . PRO A 1 926 ? 2.465 9.186 -10.280 1.00 55.19 926 PRO A N 1
ATOM 7478 C CA . PRO A 1 926 ? 2.342 8.730 -8.909 1.00 55.19 926 PRO A CA 1
ATOM 7479 C C . PRO A 1 926 ? 3.034 9.660 -7.907 1.00 55.19 926 PRO A C 1
ATOM 7481 O O . PRO A 1 926 ? 2.403 10.013 -6.925 1.00 55.19 926 PRO A O 1
ATOM 7484 N N . GLY A 1 927 ? 4.257 10.153 -8.144 1.00 64.38 927 GLY A N 1
ATOM 7485 C CA . GLY A 1 927 ? 4.945 11.032 -7.181 1.00 64.38 927 GLY A CA 1
ATOM 7486 C C . GLY A 1 927 ? 4.279 12.406 -7.023 1.00 64.38 927 GLY A C 1
ATOM 7487 O O . GLY A 1 927 ? 4.113 12.919 -5.915 1.00 64.38 927 GLY A O 1
ATOM 7488 N N . ILE A 1 928 ? 3.834 12.985 -8.138 1.00 71.69 928 ILE A N 1
ATOM 7489 C CA . ILE A 1 928 ? 3.149 14.284 -8.169 1.00 71.69 928 ILE A CA 1
ATOM 7490 C C . ILE A 1 928 ? 1.719 14.160 -7.606 1.00 71.69 928 ILE A C 1
ATOM 7492 O O . ILE A 1 928 ? 1.286 15.001 -6.821 1.00 71.69 928 ILE A O 1
ATOM 7496 N N . GLN A 1 929 ? 0.995 13.087 -7.933 1.00 71.94 929 GLN A N 1
ATOM 7497 C CA . GLN A 1 929 ? -0.311 12.773 -7.346 1.00 71.94 929 GLN A CA 1
ATOM 7498 C C . GLN A 1 929 ? -0.206 12.418 -5.868 1.00 71.94 929 GLN A C 1
ATOM 7500 O O . GLN A 1 929 ? -1.088 12.783 -5.103 1.00 71.94 929 GLN A O 1
ATOM 7505 N N . LEU A 1 930 ? 0.859 11.734 -5.453 1.00 76.31 930 LEU A N 1
ATOM 7506 C CA . LEU A 1 930 ? 1.128 11.392 -4.062 1.00 76.31 930 LEU A CA 1
ATOM 7507 C C . LEU A 1 930 ? 1.258 12.652 -3.215 1.00 76.31 930 LEU A C 1
ATOM 7509 O O . LEU A 1 930 ? 0.678 12.706 -2.136 1.00 76.31 930 LEU A O 1
ATOM 7513 N N . ASN A 1 931 ? 1.981 13.663 -3.697 1.00 81.69 931 ASN A N 1
ATOM 7514 C CA . ASN A 1 931 ? 2.112 14.931 -2.985 1.00 81.69 931 ASN A CA 1
ATOM 7515 C C . ASN A 1 931 ? 0.774 15.688 -2.928 1.00 81.69 931 ASN A C 1
ATOM 7517 O O . ASN A 1 931 ? 0.359 16.055 -1.832 1.00 81.69 931 ASN A O 1
ATOM 7521 N N . TYR A 1 932 ? 0.027 15.773 -4.036 1.00 88.00 932 TYR A N 1
ATOM 7522 C CA . TYR A 1 932 ? -1.335 16.330 -4.033 1.00 88.00 932 TYR A CA 1
ATOM 7523 C C . TYR A 1 932 ? -2.271 15.600 -3.051 1.00 88.00 932 TYR A C 1
ATOM 7525 O O . TYR A 1 932 ? -2.958 16.217 -2.243 1.00 88.00 932 TYR A O 1
ATOM 7533 N N . LEU A 1 933 ? -2.277 14.265 -3.059 1.00 84.38 933 LEU A N 1
ATOM 7534 C CA . LEU A 1 933 ? -3.093 13.453 -2.155 1.00 84.38 933 LEU A CA 1
ATOM 7535 C C . LEU A 1 933 ? -2.651 13.587 -0.692 1.00 84.38 933 LEU A C 1
ATOM 7537 O O . LEU A 1 933 ? -3.489 13.571 0.208 1.00 84.38 933 LEU A O 1
ATOM 7541 N N . ARG A 1 934 ? -1.349 13.751 -0.431 1.00 86.81 934 ARG A N 1
ATOM 7542 C CA . ARG A 1 934 ? -0.826 14.047 0.910 1.00 86.81 934 ARG A CA 1
ATOM 7543 C C . ARG A 1 934 ? -1.316 15.403 1.409 1.00 86.81 934 ARG A C 1
ATOM 7545 O O . ARG A 1 934 ? -1.683 15.480 2.580 1.00 86.81 934 ARG A O 1
ATOM 7552 N N . ASP A 1 935 ? -1.380 16.410 0.540 1.00 91.50 935 ASP A N 1
ATOM 7553 C CA . ASP A 1 935 ? -1.967 17.711 0.867 1.00 91.50 935 ASP A CA 1
ATOM 7554 C C . ASP A 1 935 ? -3.455 17.564 1.207 1.00 91.50 935 ASP A C 1
ATOM 7556 O O . ASP A 1 935 ? -3.896 18.034 2.253 1.00 91.50 935 ASP A O 1
ATOM 7560 N N . MET A 1 936 ? -4.222 16.836 0.384 1.00 93.31 936 MET A N 1
ATOM 7561 C CA . MET A 1 936 ? -5.657 16.620 0.620 1.00 93.31 936 MET A CA 1
ATOM 7562 C C . MET A 1 936 ? -5.910 15.872 1.933 1.00 93.31 936 MET A C 1
ATOM 7564 O O . MET A 1 936 ? -6.790 16.249 2.706 1.00 93.31 936 MET A O 1
ATOM 7568 N N . ARG A 1 937 ? -5.086 14.865 2.241 1.00 89.75 937 ARG A N 1
ATOM 7569 C CA . ARG A 1 937 ? -5.103 14.163 3.531 1.00 89.75 937 ARG A CA 1
ATOM 7570 C C . ARG A 1 937 ? -4.796 15.104 4.697 1.00 89.75 937 ARG A C 1
ATOM 7572 O O . ARG A 1 937 ? -5.465 15.040 5.724 1.00 89.75 937 ARG A O 1
ATOM 7579 N N . GLU A 1 938 ? -3.784 15.966 4.569 1.00 91.25 938 GLU A N 1
ATOM 7580 C CA . GLU A 1 938 ? -3.435 16.939 5.614 1.00 91.25 938 GLU A CA 1
ATOM 7581 C C . GLU A 1 938 ? -4.595 17.910 5.880 1.00 91.25 938 GLU A C 1
ATOM 7583 O O . GLU A 1 938 ? -4.889 18.201 7.039 1.00 91.25 938 GLU A O 1
ATOM 7588 N N . ILE A 1 939 ? -5.278 18.357 4.822 1.00 91.88 939 ILE A N 1
ATOM 7589 C CA . ILE A 1 939 ? -6.460 19.220 4.909 1.00 91.88 939 ILE A CA 1
ATOM 7590 C C . ILE A 1 939 ? -7.621 18.491 5.608 1.00 91.88 939 ILE A C 1
ATOM 7592 O O . ILE A 1 939 ? -8.212 19.048 6.534 1.00 91.88 939 ILE A O 1
ATOM 7596 N N . LEU A 1 940 ? -7.930 17.246 5.221 1.00 89.62 940 LEU A N 1
ATOM 7597 C CA . LEU A 1 940 ? -9.015 16.454 5.824 1.00 89.62 940 LEU A CA 1
ATOM 7598 C C . LEU A 1 940 ? -8.784 16.141 7.302 1.00 89.62 940 LEU A C 1
ATOM 7600 O O . LEU A 1 940 ? -9.721 16.191 8.090 1.00 89.62 940 LEU A O 1
ATOM 7604 N N . ASN A 1 941 ? -7.534 15.921 7.711 1.00 89.06 941 ASN A N 1
ATOM 7605 C CA . ASN A 1 941 ? -7.172 15.710 9.117 1.00 89.06 941 ASN A CA 1
ATOM 7606 C C . ASN A 1 941 ? -7.432 16.934 10.021 1.00 89.06 941 ASN A C 1
ATOM 7608 O O . ASN A 1 941 ? -7.191 16.868 11.227 1.00 89.06 941 ASN A O 1
ATOM 7612 N N . LYS A 1 942 ? -7.878 18.066 9.460 1.00 91.44 942 LYS A N 1
ATOM 7613 C CA . LYS A 1 942 ? -8.321 19.252 10.209 1.00 91.44 942 LYS A CA 1
ATOM 7614 C C . LYS A 1 942 ? -9.834 19.392 10.321 1.00 91.44 942 LYS A C 1
ATOM 7616 O O . LYS A 1 942 ? -10.287 20.365 10.921 1.00 91.44 942 LYS A O 1
ATOM 7621 N N . TYR A 1 943 ? -10.606 18.457 9.773 1.00 92.56 943 TYR A N 1
ATOM 7622 C CA . TYR A 1 943 ? -12.052 18.455 9.941 1.00 92.56 943 TYR A CA 1
ATOM 7623 C C . TYR A 1 943 ? -12.400 17.966 11.355 1.00 92.56 943 TYR A C 1
ATOM 7625 O O . TYR A 1 943 ? -11.914 16.908 11.759 1.00 92.56 943 TYR A O 1
ATOM 7633 N N . PRO A 1 944 ? -13.233 18.698 12.111 1.00 89.69 944 PRO A N 1
ATOM 7634 C CA . PRO A 1 944 ? -13.850 18.168 13.315 1.00 89.69 944 PRO A CA 1
ATOM 7635 C C . PRO A 1 944 ? -14.850 17.073 12.920 1.00 89.69 944 PRO A C 1
ATOM 7637 O O . PRO A 1 944 ? -15.570 17.220 11.931 1.00 89.69 944 PRO A O 1
ATOM 7640 N N . ILE A 1 945 ? -14.841 15.964 13.658 1.00 89.38 945 ILE A N 1
ATOM 7641 C CA . ILE A 1 945 ? -15.645 14.752 13.393 1.00 89.38 945 ILE A CA 1
ATOM 7642 C C . ILE A 1 945 ? -16.301 14.207 14.673 1.00 89.38 945 ILE A C 1
ATOM 7644 O O . ILE A 1 945 ? -16.699 13.046 14.750 1.00 89.38 945 ILE A O 1
ATOM 7648 N N . GLU A 1 946 ? -16.381 15.028 15.715 1.00 87.94 946 GLU A N 1
ATOM 7649 C CA . GLU A 1 946 ? -17.025 14.703 16.979 1.00 87.94 946 GLU A CA 1
ATOM 7650 C C . GLU A 1 946 ? -18.535 14.451 16.795 1.00 87.94 946 GLU A C 1
ATOM 7652 O O . GLU A 1 946 ? -19.292 15.318 16.361 1.00 87.94 946 GLU A O 1
ATOM 7657 N N . LEU A 1 947 ? -19.011 13.261 17.154 1.00 87.94 947 LEU A N 1
ATOM 7658 C CA . LEU A 1 947 ? -20.433 12.932 17.042 1.00 87.94 947 LEU A CA 1
ATOM 7659 C C . LEU A 1 947 ? -21.241 13.501 18.222 1.00 87.94 947 LEU A C 1
ATOM 7661 O O . LEU A 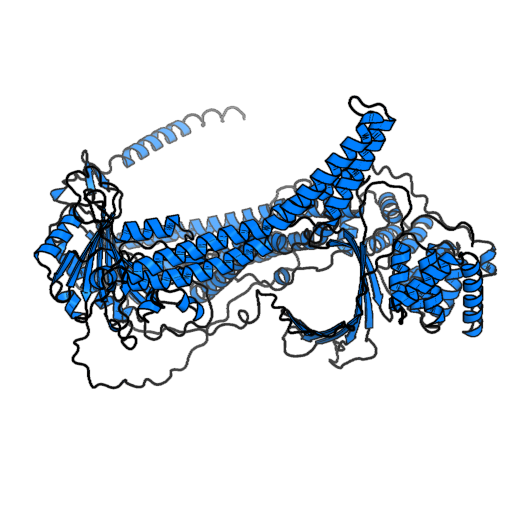1 947 ? -20.734 13.524 19.351 1.00 87.94 947 LEU A O 1
ATOM 7665 N N . PRO A 1 948 ? -22.502 13.922 17.999 1.00 87.12 948 PRO A N 1
ATOM 7666 C CA . PRO A 1 948 ? -23.387 14.318 19.085 1.00 87.12 948 PRO A CA 1
ATOM 7667 C C . PRO A 1 948 ? -23.607 13.155 20.057 1.00 87.12 948 PRO A C 1
ATOM 7669 O O . PRO A 1 948 ? -23.683 11.985 19.680 1.00 87.12 948 PRO A O 1
ATOM 7672 N N . LEU A 1 949 ? -23.721 13.481 21.340 1.00 83.62 949 LEU A N 1
ATOM 7673 C CA . LEU A 1 949 ? -24.041 12.519 22.383 1.00 83.62 949 LEU A CA 1
ATOM 7674 C C . LEU A 1 949 ? -25.525 12.144 22.302 1.00 83.62 949 LEU A C 1
ATOM 7676 O O . LEU A 1 949 ? -26.397 13.008 22.229 1.00 83.62 949 LEU A O 1
ATOM 7680 N N . ASP A 1 950 ? -25.822 10.852 22.381 1.00 81.62 950 ASP A N 1
ATOM 7681 C CA . ASP A 1 950 ? -27.191 10.349 22.495 1.00 81.62 950 ASP A CA 1
ATOM 7682 C C . ASP A 1 950 ? -27.750 10.661 23.897 1.00 81.62 950 ASP A C 1
ATOM 7684 O O . ASP A 1 950 ? -27.525 9.930 24.869 1.00 81.62 950 ASP A O 1
ATOM 7688 N N . CYS A 1 951 ? -28.449 11.793 24.005 1.00 78.81 951 CYS A N 1
ATOM 7689 C CA . CYS A 1 951 ? -29.030 12.276 25.257 1.00 78.81 951 CYS A CA 1
ATOM 7690 C C . CYS A 1 951 ? -30.307 11.536 25.664 1.00 78.81 951 CYS A C 1
ATOM 7692 O O . CYS A 1 951 ? -30.785 11.722 26.789 1.00 78.81 951 CYS A O 1
ATOM 7694 N N . ASP A 1 952 ? -30.847 10.689 24.786 1.00 67.81 952 ASP A N 1
ATOM 7695 C CA . ASP A 1 952 ? -32.049 9.911 25.054 1.00 67.81 952 ASP A CA 1
ATOM 7696 C C . ASP A 1 952 ? -31.755 8.579 25.742 1.00 67.81 952 ASP A C 1
ATOM 7698 O O . ASP A 1 952 ? -32.672 8.007 26.325 1.00 67.81 952 ASP A O 1
ATOM 7702 N N . ARG A 1 953 ? -30.480 8.180 25.882 1.00 59.94 953 ARG A N 1
ATOM 7703 C CA . ARG A 1 953 ? -30.046 7.104 26.805 1.00 59.94 953 ARG A CA 1
ATOM 7704 C C . ARG A 1 953 ? -30.472 7.305 28.266 1.00 59.94 953 ARG A C 1
ATOM 7706 O O . ARG A 1 953 ? -30.403 6.360 29.047 1.00 59.94 953 ARG A O 1
ATOM 7713 N N . PHE A 1 954 ? -30.927 8.505 28.633 1.00 54.78 954 PHE A N 1
ATOM 7714 C CA . PHE A 1 954 ? -31.487 8.842 29.948 1.00 54.78 954 PHE A CA 1
ATOM 7715 C C . PHE A 1 954 ? -33.034 8.811 29.999 1.00 54.78 954 PHE A C 1
ATOM 7717 O O . PHE A 1 954 ? -33.628 9.216 30.995 1.00 54.78 954 PHE A O 1
ATOM 7724 N N . THR A 1 955 ? -33.705 8.313 28.954 1.00 40.75 955 THR A N 1
ATOM 7725 C CA . THR A 1 955 ? -35.166 8.133 28.863 1.00 40.75 955 THR A CA 1
ATOM 7726 C C . THR A 1 955 ? -35.496 6.774 28.236 1.00 40.75 955 THR A C 1
ATOM 7728 O O . THR A 1 955 ? -34.948 6.411 27.204 1.00 40.75 955 THR A O 1
ATOM 7731 N N . ILE A 1 956 ? -36.414 6.002 28.833 1.00 47.59 956 ILE A N 1
ATOM 7732 C CA . ILE A 1 956 ? -36.855 4.721 28.254 1.00 47.59 956 ILE A CA 1
ATOM 7733 C C . ILE A 1 956 ? -37.831 5.005 27.103 1.00 47.59 956 ILE A C 1
ATOM 7735 O O . ILE A 1 956 ? -38.996 5.303 27.367 1.00 47.59 956 ILE A O 1
ATOM 7739 N N . LYS A 1 957 ? -37.371 4.885 25.850 1.00 31.72 957 LYS A N 1
ATOM 7740 C CA . LYS A 1 957 ? -38.152 4.392 24.699 1.00 31.72 957 LYS A CA 1
ATOM 7741 C C . LYS A 1 957 ? -37.277 4.088 23.478 1.00 31.72 957 LYS A C 1
ATOM 7743 O O . LYS A 1 957 ? -36.176 4.603 23.340 1.00 31.72 957 LYS A O 1
ATOM 7748 N N . GLU A 1 958 ? -37.808 3.176 22.668 1.00 46.53 958 GLU A N 1
ATOM 7749 C CA . GLU A 1 958 ? -37.255 2.563 21.457 1.00 46.53 958 GLU A CA 1
ATOM 7750 C C . GLU A 1 958 ? -37.290 3.507 20.250 1.00 46.53 958 GLU A C 1
ATOM 7752 O O . GLU A 1 958 ? -38.288 4.195 20.081 1.00 46.53 958 GLU A O 1
ATOM 7757 N N . GLU A 1 959 ? -36.262 3.456 19.393 1.00 29.64 959 GLU A N 1
ATOM 7758 C CA . GLU A 1 959 ? -36.347 3.519 17.917 1.00 29.64 959 GLU A CA 1
ATOM 7759 C C . GLU A 1 959 ? -34.938 3.269 17.325 1.00 29.64 959 GLU A C 1
ATOM 7761 O O . GLU A 1 959 ? -33.927 3.606 17.937 1.00 29.64 959 GLU A O 1
ATOM 7766 N N . GLU A 1 960 ? -34.801 2.289 16.427 1.00 33.03 960 GLU A N 1
ATOM 7767 C CA . GLU A 1 960 ? -34.796 2.344 14.948 1.00 33.03 960 GLU A CA 1
ATOM 7768 C C . GLU A 1 960 ? -33.409 2.634 14.349 1.00 33.03 960 GLU A C 1
ATOM 7770 O O . GLU A 1 960 ? -32.797 3.669 14.572 1.00 33.03 960 GLU A O 1
ATOM 7775 N N . VAL A 1 961 ? -32.902 1.667 13.574 1.00 33.31 961 VAL A N 1
ATOM 7776 C CA . VAL A 1 961 ? -31.608 1.733 12.882 1.00 33.31 961 VAL A CA 1
ATOM 7777 C C . VAL A 1 961 ? -31.865 1.640 11.383 1.00 33.31 961 VAL A C 1
ATOM 7779 O O . VAL A 1 961 ? -32.348 0.618 10.890 1.00 33.31 961 VAL A O 1
ATOM 7782 N N . VAL A 1 962 ? -31.517 2.704 10.663 1.00 32.16 962 VAL A N 1
ATOM 7783 C CA . VAL A 1 962 ? -31.584 2.796 9.200 1.00 32.16 962 VAL A CA 1
ATOM 7784 C C . VAL A 1 962 ? -30.302 2.222 8.587 1.00 32.16 962 VAL A C 1
ATOM 7786 O O . VAL A 1 962 ? -29.202 2.437 9.088 1.00 32.16 962 VAL A O 1
ATOM 7789 N N . ARG A 1 963 ? -30.440 1.487 7.476 1.00 31.83 963 ARG A N 1
ATOM 7790 C CA . ARG A 1 963 ? -29.341 1.145 6.562 1.00 31.83 963 ARG A CA 1
ATOM 7791 C C . ARG A 1 963 ? -29.467 2.006 5.311 1.00 31.83 963 ARG A C 1
ATOM 7793 O O . ARG A 1 963 ? -30.486 1.933 4.628 1.00 31.83 963 ARG A O 1
ATOM 7800 N N . GLY A 1 964 ? -28.432 2.787 5.017 1.00 26.44 964 GLY A N 1
ATOM 7801 C CA . GLY A 1 964 ? -28.286 3.511 3.759 1.00 26.44 964 GLY A CA 1
ATOM 7802 C C . GLY A 1 964 ? -27.670 2.645 2.660 1.00 26.44 964 GLY A C 1
ATOM 7803 O O . GLY A 1 964 ? -26.790 1.825 2.908 1.00 26.44 964 GLY A O 1
ATOM 7804 N N . THR A 1 965 ? -28.167 2.834 1.444 1.00 31.64 965 THR A N 1
ATOM 7805 C CA . THR A 1 965 ? -27.637 2.315 0.180 1.00 31.64 965 THR A CA 1
ATOM 7806 C C . THR A 1 965 ? -26.392 3.096 -0.249 1.00 31.64 965 THR A C 1
ATOM 7808 O O . THR A 1 965 ? -26.360 4.319 -0.132 1.00 31.64 965 THR A O 1
ATOM 7811 N N . LEU A 1 966 ? -25.401 2.381 -0.788 1.00 28.23 966 LEU A N 1
ATOM 7812 C CA . LEU A 1 966 ? -24.206 2.925 -1.442 1.00 28.23 966 LEU A CA 1
ATOM 7813 C C . LEU A 1 966 ? -24.571 3.892 -2.578 1.00 28.23 966 LEU A C 1
ATOM 7815 O O . LEU A 1 966 ? -25.448 3.593 -3.393 1.00 28.23 966 LEU A O 1
ATOM 7819 N N . MET A 1 967 ? -23.864 5.024 -2.655 1.00 35.50 967 MET A N 1
ATOM 7820 C CA . MET A 1 967 ? -23.845 5.858 -3.855 1.00 35.50 967 MET A CA 1
ATOM 7821 C C . MET A 1 967 ? -22.760 5.380 -4.830 1.00 35.50 967 MET A C 1
ATOM 7823 O O . MET A 1 967 ? -21.620 5.130 -4.459 1.00 35.50 967 MET A O 1
ATOM 7827 N N . VAL A 1 968 ? -23.183 5.329 -6.092 1.00 37.66 968 VAL A N 1
ATOM 7828 C CA . VAL A 1 968 ? -22.610 4.918 -7.392 1.00 37.66 968 VAL A CA 1
ATOM 7829 C C . VAL A 1 968 ? -21.117 5.189 -7.689 1.00 37.66 968 VAL A C 1
ATOM 7831 O O . VAL A 1 968 ? -20.633 4.739 -8.724 1.00 37.66 968 VAL A O 1
ATOM 7834 N N . TRP A 1 969 ? -20.335 5.863 -6.844 1.00 41.59 969 TRP A N 1
ATOM 7835 C CA . TRP A 1 969 ? -18.955 6.208 -7.220 1.00 41.59 969 TRP A CA 1
ATOM 7836 C C . TRP A 1 969 ? -17.920 5.104 -6.928 1.00 41.59 969 TRP A C 1
ATOM 7838 O O . TRP A 1 969 ? -16.880 5.077 -7.582 1.00 41.59 969 TRP A O 1
ATOM 7848 N N . GLU A 1 970 ? -18.207 4.146 -6.041 1.00 37.91 970 GLU A N 1
ATOM 7849 C CA . GLU A 1 970 ? -17.259 3.067 -5.697 1.00 37.91 970 GLU A CA 1
ATOM 7850 C C . GLU A 1 970 ? -17.198 1.923 -6.729 1.00 37.91 970 GLU A C 1
ATOM 7852 O O . GLU A 1 970 ? -16.183 1.237 -6.817 1.00 37.91 970 GLU A O 1
ATOM 7857 N N . ASP A 1 971 ? -18.210 1.781 -7.594 1.00 36.75 971 ASP A N 1
ATOM 7858 C CA . ASP A 1 971 ? -18.176 0.852 -8.742 1.00 36.75 971 ASP A CA 1
ATOM 7859 C C . ASP A 1 971 ? -17.529 1.478 -10.002 1.00 36.75 971 ASP A C 1
ATOM 7861 O O . ASP A 1 971 ? -17.361 0.803 -11.018 1.00 36.75 971 ASP A O 1
ATOM 7865 N N . GLN A 1 972 ? -17.137 2.762 -9.961 1.00 41.16 972 GLN A N 1
ATOM 7866 C CA . GLN A 1 972 ? -16.620 3.501 -11.127 1.00 41.16 972 GLN A CA 1
ATOM 7867 C C . GLN A 1 972 ? -15.114 3.825 -11.102 1.00 41.16 972 GLN A C 1
ATOM 7869 O O . GLN A 1 972 ? -14.601 4.362 -12.087 1.00 41.16 972 GLN A O 1
ATOM 7874 N N . TYR A 1 973 ? -14.363 3.475 -10.052 1.00 40.56 973 TYR A N 1
ATOM 7875 C CA . TYR A 1 973 ? -12.927 3.795 -9.980 1.00 40.56 973 TYR A CA 1
ATOM 7876 C C . TYR A 1 973 ? -12.063 2.556 -9.750 1.00 40.56 973 TYR A C 1
ATOM 7878 O O . TYR A 1 973 ? -11.628 2.236 -8.650 1.00 40.56 973 TYR A O 1
ATOM 7886 N N . CYS A 1 974 ? -11.826 1.870 -10.870 1.00 34.22 974 CYS A N 1
ATOM 7887 C CA . CYS A 1 974 ? -10.998 0.684 -11.033 1.00 34.22 974 CYS A CA 1
ATOM 7888 C C . CYS A 1 974 ? -9.505 0.977 -10.752 1.00 34.22 974 CYS A C 1
ATOM 7890 O O . CYS A 1 974 ? -8.889 1.746 -11.494 1.00 34.22 974 CYS A O 1
ATOM 7892 N N . PRO A 1 975 ? -8.880 0.346 -9.739 1.00 36.06 975 PRO A N 1
ATOM 7893 C CA . PRO A 1 975 ? -7.454 0.500 -9.457 1.00 36.06 975 PRO A CA 1
ATOM 7894 C C . PRO A 1 975 ? -6.560 -0.523 -10.191 1.00 36.06 975 PRO A C 1
ATOM 7896 O O . PRO A 1 975 ? -5.407 -0.706 -9.807 1.00 36.06 975 PRO A O 1
ATOM 7899 N N . VAL A 1 976 ? -7.034 -1.202 -11.248 1.00 30.42 976 VAL A N 1
ATOM 7900 C CA . VAL A 1 976 ? -6.249 -2.239 -11.948 1.00 30.42 976 VAL A CA 1
ATOM 7901 C C . VAL A 1 976 ? -6.320 -2.080 -13.467 1.00 30.42 976 VAL A C 1
ATOM 7903 O O . VAL A 1 976 ? -7.379 -2.192 -14.076 1.00 30.42 976 VAL A O 1
ATOM 7906 N N . LYS A 1 977 ? -5.153 -1.915 -14.100 1.00 33.69 977 LYS A N 1
ATOM 7907 C CA . LYS A 1 977 ? -4.969 -2.170 -15.535 1.00 33.69 977 LYS A CA 1
ATOM 7908 C C . LYS A 1 977 ? -5.075 -3.681 -15.772 1.00 33.69 977 LYS A C 1
ATOM 7910 O O . LYS A 1 977 ? -4.099 -4.393 -15.553 1.00 33.69 977 LYS A O 1
ATOM 7915 N N . VAL A 1 978 ? -6.227 -4.184 -16.217 1.00 29.62 978 VAL A N 1
ATOM 7916 C CA . VAL A 1 978 ? -6.319 -5.558 -16.739 1.00 29.62 978 VAL A CA 1
ATOM 7917 C C . VAL A 1 978 ? -6.186 -5.508 -18.255 1.00 29.62 978 VAL A C 1
ATOM 7919 O O . VAL A 1 978 ? -7.147 -5.259 -18.974 1.00 29.62 978 VAL A O 1
ATOM 7922 N N . THR A 1 979 ? -4.981 -5.762 -18.753 1.00 31.53 979 THR A N 1
ATOM 7923 C CA . THR A 1 979 ? -4.786 -6.238 -20.126 1.00 31.53 979 THR A CA 1
ATOM 7924 C C . THR A 1 979 ? -4.890 -7.757 -20.110 1.00 31.53 979 THR A C 1
ATOM 7926 O O . THR A 1 979 ? -3.936 -8.434 -19.734 1.00 31.53 979 THR A O 1
ATOM 7929 N N . ALA A 1 980 ? -6.041 -8.299 -20.503 1.00 26.67 980 ALA A N 1
ATOM 7930 C CA . ALA A 1 980 ? -6.177 -9.723 -20.790 1.00 26.67 980 ALA A CA 1
ATOM 7931 C C . ALA A 1 980 ? -5.974 -9.935 -22.295 1.00 26.67 980 ALA A C 1
ATOM 7933 O O . ALA A 1 980 ? -6.793 -9.513 -23.111 1.00 26.67 980 ALA A O 1
ATOM 7934 N N . GLY A 1 981 ? -4.851 -10.554 -22.660 1.00 27.28 981 GLY A N 1
ATOM 7935 C CA . GLY A 1 981 ? -4.611 -11.049 -24.011 1.00 27.28 981 GLY A CA 1
ATOM 7936 C C . GLY A 1 981 ? -4.830 -12.556 -24.045 1.00 27.28 981 GLY A C 1
ATOM 7937 O O . GLY A 1 981 ? -4.153 -13.286 -23.325 1.00 27.28 981 GLY A O 1
ATOM 7938 N N . VAL A 1 982 ? -5.750 -13.021 -24.887 1.00 25.23 982 VAL A N 1
ATOM 7939 C CA . VAL A 1 982 ? -5.844 -14.433 -25.281 1.00 25.23 982 VAL A CA 1
ATOM 7940 C C . VAL A 1 982 ? -5.654 -14.468 -26.795 1.00 25.23 982 VAL A C 1
ATOM 7942 O O . VAL A 1 982 ? -6.578 -14.190 -27.554 1.00 25.23 982 VAL A O 1
ATOM 7945 N N . GLY A 1 983 ? -4.427 -14.745 -27.241 1.00 38.03 983 GLY A N 1
ATOM 7946 C CA . GLY A 1 983 ? -4.071 -14.727 -28.664 1.00 38.03 983 GLY A CA 1
ATOM 7947 C C . GLY A 1 983 ? -3.985 -13.308 -29.268 1.00 38.03 983 GLY A C 1
ATOM 7948 O O . GLY A 1 983 ? -3.642 -12.367 -28.553 1.00 38.03 983 GLY A O 1
ATOM 7949 N N . PRO A 1 984 ? -4.267 -13.124 -30.576 1.00 27.72 984 PRO A N 1
ATOM 7950 C CA . PRO A 1 984 ? -4.005 -11.880 -31.316 1.00 27.72 984 PRO A CA 1
ATOM 7951 C C . PRO A 1 984 ? -4.957 -10.716 -30.985 1.00 27.72 984 PRO A C 1
ATOM 7953 O O . PRO A 1 984 ? -4.948 -9.718 -31.699 1.00 27.72 984 PRO A O 1
ATOM 7956 N N . ILE A 1 985 ? -5.778 -10.811 -29.933 1.00 29.16 985 ILE A N 1
ATOM 7957 C CA . ILE A 1 985 ? -6.735 -9.775 -29.518 1.00 29.16 985 ILE A CA 1
ATOM 7958 C C . ILE A 1 985 ? -6.405 -9.320 -28.089 1.00 29.16 985 ILE A C 1
ATOM 7960 O O . ILE A 1 985 ? -6.344 -10.128 -27.161 1.00 29.16 985 ILE A O 1
ATOM 7964 N N . LYS A 1 986 ? -6.212 -8.011 -27.918 1.00 39.91 986 LYS A N 1
ATOM 7965 C CA . LYS A 1 986 ? -6.048 -7.297 -26.650 1.00 39.91 986 LYS A CA 1
ATOM 7966 C C . LYS A 1 986 ? -7.211 -6.318 -26.466 1.00 39.91 986 LYS A C 1
ATOM 7968 O O . LYS A 1 986 ? -7.313 -5.311 -27.168 1.00 39.91 986 LYS A O 1
ATOM 7973 N N . GLY A 1 987 ? -8.076 -6.605 -25.498 1.00 32.97 987 GLY A N 1
ATOM 7974 C CA . GLY A 1 987 ? -9.074 -5.653 -25.008 1.00 32.97 987 GLY A CA 1
ATOM 7975 C C . GLY A 1 987 ? -8.518 -4.863 -23.826 1.00 32.97 987 GLY A C 1
ATOM 7976 O O . GLY A 1 987 ? -7.978 -5.461 -22.894 1.00 32.97 987 GLY A O 1
ATOM 7977 N N . GLY A 1 988 ? -8.639 -3.536 -23.874 1.00 36.41 988 GLY A N 1
ATOM 7978 C CA . GLY A 1 988 ? -8.312 -2.631 -22.780 1.00 36.41 988 GLY A CA 1
ATOM 7979 C C . GLY A 1 988 ? -9.553 -1.855 -22.350 1.00 36.41 988 GLY A C 1
ATOM 7980 O O . GLY A 1 988 ? -10.224 -1.229 -23.166 1.00 36.41 988 GLY A O 1
ATOM 7981 N N . ILE A 1 989 ? -9.868 -1.886 -21.057 1.00 34.72 989 ILE A N 1
ATOM 7982 C CA . ILE A 1 989 ? -10.906 -1.028 -20.477 1.00 34.72 989 ILE A CA 1
ATOM 7983 C C . ILE A 1 989 ? -10.211 -0.045 -19.545 1.00 34.72 989 ILE A C 1
ATOM 7985 O O . ILE A 1 989 ? -9.456 -0.456 -18.662 1.00 34.72 989 ILE A O 1
ATOM 7989 N N . ASN A 1 990 ? -10.455 1.250 -19.753 1.00 39.66 990 ASN A N 1
ATOM 7990 C CA . ASN A 1 990 ? -10.000 2.303 -18.853 1.00 39.66 990 ASN A CA 1
ATOM 7991 C C . ASN A 1 990 ? -11.123 3.330 -18.644 1.00 39.66 990 ASN A C 1
ATOM 7993 O O . ASN A 1 990 ? -11.967 3.501 -19.517 1.00 39.66 990 ASN A O 1
ATOM 7997 N N . CYS A 1 991 ? -11.162 4.004 -17.493 1.00 37.81 991 CYS A N 1
ATOM 7998 C CA . CYS A 1 991 ? -12.393 4.559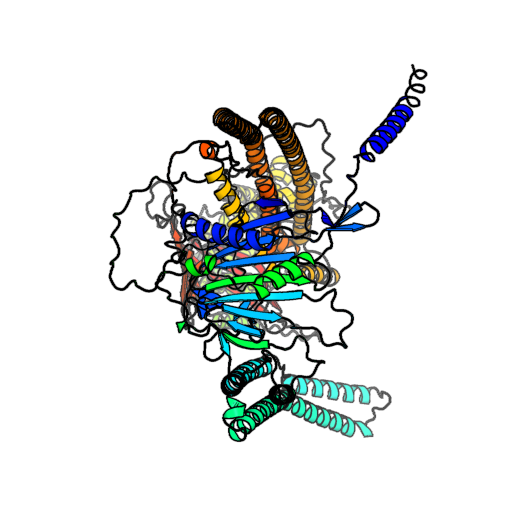 -16.903 1.00 37.81 991 CYS A CA 1
ATOM 7999 C C . CYS A 1 991 ? -13.217 5.603 -17.698 1.00 37.81 991 CYS A C 1
ATOM 8001 O O . CYS A 1 991 ? -14.206 6.068 -17.151 1.00 37.81 991 CYS A O 1
ATOM 8003 N N . ASN A 1 992 ? -12.901 5.973 -18.947 1.00 33.31 992 ASN A N 1
ATOM 8004 C CA . ASN A 1 992 ? -13.870 6.655 -19.828 1.00 33.31 992 ASN A CA 1
ATOM 8005 C C . ASN A 1 992 ? -13.785 6.227 -21.312 1.00 33.31 992 ASN A C 1
ATOM 8007 O O . ASN A 1 992 ? -14.350 6.914 -22.163 1.00 33.31 992 ASN A O 1
ATOM 8011 N N . THR A 1 993 ? -13.065 5.148 -21.641 1.00 32.56 993 THR A N 1
ATOM 8012 C CA . THR A 1 993 ? -12.913 4.657 -23.017 1.00 32.56 993 THR A CA 1
ATOM 8013 C C . THR A 1 993 ? -12.883 3.128 -23.063 1.00 32.56 993 THR A C 1
ATOM 8015 O O . THR A 1 993 ? -12.197 2.458 -22.289 1.00 32.56 993 THR A O 1
ATOM 8018 N N . PHE A 1 994 ? -13.670 2.563 -23.977 1.00 36.06 994 PHE A N 1
ATOM 8019 C CA . PHE A 1 994 ? -13.573 1.155 -24.358 1.00 36.06 994 PHE A CA 1
ATOM 8020 C C . PHE A 1 994 ? -12.618 1.066 -25.547 1.00 36.06 994 PHE A C 1
ATOM 8022 O O . PHE A 1 994 ? -12.915 1.707 -26.553 1.00 36.06 994 PHE A O 1
ATOM 8029 N N . SER A 1 995 ? -11.511 0.312 -25.446 1.00 37.19 995 SER A N 1
ATOM 8030 C CA . SER A 1 995 ? -10.647 0.015 -26.594 1.00 37.19 995 SER A CA 1
ATOM 8031 C C . SER A 1 995 ? -10.542 -1.488 -26.856 1.00 37.19 995 SER A C 1
ATOM 8033 O O . SER A 1 995 ? -10.155 -2.296 -26.008 1.00 37.19 995 SER A O 1
ATOM 8035 N N . LEU A 1 996 ? -10.921 -1.886 -28.069 1.00 33.53 996 LEU A N 1
ATOM 8036 C CA . LEU A 1 996 ? -10.743 -3.244 -28.573 1.00 33.53 996 LEU A CA 1
ATOM 8037 C C . LEU A 1 996 ? -9.647 -3.205 -29.637 1.00 33.53 996 LEU A C 1
ATOM 8039 O O . LEU A 1 996 ? -9.808 -2.498 -30.632 1.00 33.53 996 LEU A O 1
ATOM 8043 N N . SER A 1 997 ? -8.557 -3.949 -29.437 1.00 43.59 997 SER A N 1
ATOM 8044 C CA . SER A 1 997 ? -7.500 -4.085 -30.441 1.00 43.59 997 SER A CA 1
ATOM 8045 C C . SER A 1 997 ? -7.210 -5.540 -30.762 1.00 43.59 997 SER A C 1
ATOM 8047 O O . SER A 1 997 ? -7.151 -6.377 -29.867 1.00 43.59 997 SER A O 1
ATOM 8049 N N . GLY A 1 998 ? -7.055 -5.882 -32.037 1.00 31.33 998 GLY A N 1
ATOM 8050 C CA . GLY A 1 998 ? -6.692 -7.242 -32.414 1.00 31.33 998 GLY A CA 1
ATOM 8051 C C . GLY A 1 998 ? -6.271 -7.393 -33.868 1.00 31.33 998 GLY A C 1
ATOM 8052 O O . GLY A 1 998 ? -6.883 -6.798 -34.751 1.00 31.33 998 GLY A O 1
ATOM 8053 N N . GLY A 1 999 ? -5.248 -8.221 -34.084 1.00 33.16 999 GLY A N 1
ATOM 8054 C CA . GLY A 1 999 ? -4.717 -8.609 -35.388 1.00 33.16 999 GLY A CA 1
ATOM 8055 C C . GLY A 1 999 ? -3.188 -8.605 -35.435 1.00 33.16 999 GLY A C 1
ATOM 8056 O O . GLY A 1 999 ? -2.552 -7.586 -35.180 1.00 33.16 999 GLY A O 1
ATOM 8057 N N . GLU A 1 1000 ? -2.584 -9.733 -35.816 1.00 33.84 1000 GLU A N 1
ATOM 8058 C CA . GLU A 1 1000 ? -1.245 -9.706 -36.413 1.00 33.84 1000 GLU A CA 1
ATOM 8059 C C . GLU A 1 1000 ? -1.358 -9.033 -37.795 1.00 33.84 1000 GLU A C 1
ATOM 8061 O O . GLU A 1 1000 ? -2.282 -9.323 -38.554 1.00 33.84 1000 GLU A O 1
ATOM 8066 N N . PHE A 1 1001 ? -0.434 -8.115 -38.096 1.00 29.67 1001 PHE A N 1
ATOM 8067 C CA . PHE A 1 1001 ? -0.324 -7.296 -39.320 1.00 29.67 1001 PHE A CA 1
ATOM 8068 C C . PHE A 1 1001 ? -1.283 -6.097 -39.522 1.00 29.67 1001 PHE A C 1
ATOM 8070 O O . PHE A 1 1001 ? -1.003 -5.281 -40.398 1.00 29.67 1001 PHE A O 1
ATOM 8077 N N . LEU A 1 1002 ? -2.318 -5.883 -38.697 1.00 28.06 1002 LEU A N 1
ATOM 8078 C CA . LEU A 1 1002 ? -3.119 -4.638 -38.667 1.00 28.06 1002 LEU A CA 1
ATOM 8079 C C . LEU A 1 1002 ? -3.553 -4.314 -37.225 1.00 28.06 1002 LEU A C 1
ATOM 8081 O O . LEU A 1 1002 ? -4.316 -5.077 -36.636 1.00 28.06 1002 LEU A O 1
ATOM 8085 N N . VAL A 1 1003 ? -3.116 -3.178 -36.657 1.00 44.41 1003 VAL A N 1
ATOM 8086 C CA . VAL A 1 1003 ? -3.560 -2.728 -35.322 1.00 44.41 1003 VAL A CA 1
ATOM 8087 C C . VAL A 1 1003 ? -4.788 -1.836 -35.488 1.00 44.41 1003 VAL A C 1
ATOM 8089 O O . VAL A 1 1003 ? -4.655 -0.645 -35.751 1.00 44.41 1003 VAL A O 1
ATOM 8092 N N . GLY A 1 1004 ? -5.990 -2.403 -35.371 1.00 37.81 1004 GLY A N 1
ATOM 8093 C CA . GLY A 1 1004 ? -7.225 -1.625 -35.211 1.00 37.81 1004 GLY A CA 1
ATOM 8094 C C . GLY A 1 1004 ? -7.480 -1.289 -33.739 1.00 37.81 1004 GLY A C 1
ATOM 8095 O O . GLY A 1 1004 ? -7.277 -2.144 -32.887 1.00 37.81 1004 GLY A O 1
ATOM 8096 N N . GLU A 1 1005 ? -7.925 -0.071 -33.442 1.00 43.75 1005 GLU A N 1
ATOM 8097 C CA . GLU A 1 1005 ? -8.367 0.427 -32.136 1.00 43.75 1005 GLU A CA 1
ATOM 8098 C C . GLU A 1 1005 ? -9.717 1.139 -32.336 1.00 43.75 1005 GLU A C 1
ATOM 8100 O O . GLU A 1 1005 ? -9.807 2.124 -33.061 1.00 43.75 1005 GLU A O 1
ATOM 8105 N N . VAL A 1 1006 ? -10.796 0.638 -31.732 1.00 36.56 1006 VAL A N 1
ATOM 8106 C CA . VAL A 1 1006 ? -12.081 1.361 -31.678 1.00 36.56 1006 VAL A CA 1
ATOM 8107 C C . VAL A 1 1006 ? -12.215 1.963 -30.292 1.00 36.56 1006 VAL A C 1
ATOM 8109 O O . VAL A 1 1006 ? -12.293 1.208 -29.330 1.00 36.56 1006 VAL A O 1
ATOM 8112 N N . GLU A 1 1007 ? -12.255 3.289 -30.203 1.00 39.78 1007 GLU A N 1
ATOM 8113 C CA . GLU A 1 1007 ? -12.381 4.064 -28.972 1.00 39.78 1007 GLU A CA 1
ATOM 8114 C C . GLU A 1 1007 ? -13.718 4.824 -28.969 1.00 39.78 1007 GLU A C 1
ATOM 8116 O O . GLU A 1 1007 ? -13.992 5.656 -29.832 1.00 39.78 1007 GLU A O 1
ATOM 8121 N N . VAL A 1 1008 ? -14.594 4.520 -28.010 1.00 35.81 1008 VAL A N 1
ATOM 8122 C CA . VAL A 1 1008 ? -15.912 5.167 -27.874 1.00 35.81 1008 VAL A CA 1
ATOM 8123 C C . VAL A 1 1008 ? -15.927 6.016 -26.612 1.00 35.81 1008 VAL A C 1
ATOM 8125 O O . VAL A 1 1008 ? -15.632 5.517 -25.526 1.00 35.81 1008 VAL A O 1
ATOM 8128 N N . LYS A 1 1009 ? -16.300 7.288 -26.758 1.00 40.88 1009 LYS A N 1
ATOM 8129 C CA . LYS A 1 1009 ? -16.383 8.269 -25.681 1.00 40.88 1009 LYS A CA 1
ATOM 8130 C C . LYS A 1 1009 ? -17.835 8.691 -25.467 1.00 40.88 1009 LYS A C 1
ATOM 8132 O O . LYS A 1 1009 ? -18.538 9.125 -26.383 1.00 40.88 1009 LYS A O 1
ATOM 8137 N N . VAL A 1 1010 ? -18.279 8.528 -24.231 1.00 37.88 1010 VAL A N 1
ATOM 8138 C CA . VAL A 1 1010 ? -19.645 8.797 -23.768 1.00 37.88 1010 VAL A CA 1
ATOM 8139 C C . VAL A 1 1010 ? -19.686 10.185 -23.128 1.00 37.88 1010 VAL A C 1
ATOM 8141 O O . VAL A 1 1010 ? -18.657 10.671 -22.652 1.00 37.88 1010 VAL A O 1
ATOM 8144 N N . ASN A 1 1011 ? -20.846 10.838 -23.147 1.00 41.62 1011 ASN A N 1
ATOM 8145 C CA . ASN A 1 1011 ? -21.020 12.155 -22.546 1.00 41.62 1011 ASN A CA 1
ATOM 8146 C C . ASN A 1 1011 ? -20.781 12.138 -21.028 1.00 41.62 1011 ASN A C 1
ATOM 8148 O O . ASN A 1 1011 ? -20.664 11.088 -20.393 1.00 41.62 1011 ASN A O 1
ATOM 8152 N N . ARG A 1 1012 ? -20.719 13.333 -20.435 1.00 37.44 1012 ARG A N 1
ATOM 8153 C CA . ARG A 1 1012 ? -20.412 13.526 -19.005 1.00 37.44 1012 ARG A CA 1
ATOM 8154 C C . ARG A 1 1012 ? -21.365 12.804 -18.041 1.00 37.44 1012 ARG A C 1
ATOM 8156 O O . ARG A 1 1012 ? -20.939 12.515 -16.926 1.00 37.44 1012 ARG A O 1
ATOM 8163 N N . ASP A 1 1013 ? -22.574 12.466 -18.489 1.00 42.06 1013 ASP A N 1
ATOM 8164 C CA . ASP A 1 1013 ? -23.614 11.797 -17.698 1.00 42.06 1013 ASP A CA 1
ATOM 8165 C C . ASP A 1 1013 ? -23.731 10.281 -17.989 1.00 42.06 1013 ASP A C 1
ATOM 8167 O O . ASP A 1 1013 ? -24.568 9.606 -17.394 1.00 42.06 1013 ASP A O 1
ATOM 8171 N N . TRP A 1 1014 ? -22.867 9.727 -18.857 1.00 37.22 1014 TRP A N 1
ATOM 8172 C CA . TRP A 1 1014 ? -22.815 8.311 -19.275 1.00 37.22 1014 TRP A CA 1
ATOM 8173 C C . TRP A 1 1014 ? -24.053 7.779 -20.020 1.00 37.22 1014 TRP A C 1
ATOM 8175 O O . TRP A 1 1014 ? -24.196 6.566 -20.190 1.00 37.22 1014 TRP A O 1
ATOM 8185 N N . ASP A 1 1015 ? -24.934 8.650 -20.510 1.00 38.09 1015 ASP A N 1
ATOM 8186 C CA . ASP A 1 1015 ? -26.216 8.250 -21.104 1.00 38.09 1015 ASP A CA 1
ATOM 8187 C C . ASP A 1 1015 ? -26.254 8.324 -22.642 1.00 38.09 1015 ASP A C 1
ATOM 8189 O O . ASP A 1 1015 ? -27.160 7.767 -23.268 1.00 38.09 1015 ASP A O 1
ATOM 8193 N N . SER A 1 1016 ? -25.258 8.946 -23.287 1.00 40.16 1016 SER A N 1
ATOM 8194 C CA . SER A 1 1016 ? -25.180 9.001 -24.751 1.00 40.16 1016 SER A CA 1
ATOM 8195 C C . SER A 1 1016 ? -23.753 9.087 -25.299 1.00 40.16 1016 SER A C 1
ATOM 8197 O O . SER A 1 1016 ? -22.873 9.711 -24.717 1.00 40.16 1016 SER A O 1
ATOM 8199 N N . ILE A 1 1017 ? -23.506 8.450 -26.448 1.00 43.78 1017 ILE A N 1
ATOM 8200 C CA . ILE A 1 1017 ? -22.200 8.475 -27.125 1.00 43.78 1017 ILE A CA 1
ATOM 8201 C C . ILE A 1 1017 ? -21.973 9.864 -27.741 1.00 43.78 1017 ILE A C 1
ATOM 8203 O O . ILE A 1 1017 ? -22.753 10.302 -28.593 1.00 43.78 1017 ILE A O 1
ATOM 8207 N N . GLU A 1 1018 ? -20.908 10.538 -27.306 1.00 41.75 1018 GLU A N 1
ATOM 8208 C CA . GLU A 1 1018 ? -20.525 11.893 -27.728 1.00 41.75 1018 GLU A CA 1
ATOM 8209 C C . GLU A 1 1018 ? -19.517 11.873 -28.883 1.00 41.75 1018 GLU A C 1
ATOM 8211 O O . GLU A 1 1018 ? -19.575 12.716 -29.781 1.00 41.75 1018 GLU A O 1
ATOM 8216 N N . GLU A 1 1019 ? -18.603 10.901 -28.872 1.00 40.69 1019 GLU A N 1
ATOM 8217 C CA . GLU A 1 1019 ? -17.505 10.794 -29.828 1.00 40.69 1019 GLU A CA 1
ATOM 8218 C C . GLU A 1 1019 ? -17.162 9.314 -30.068 1.00 40.69 1019 GLU A C 1
ATOM 8220 O O . GLU A 1 1019 ? -17.094 8.511 -29.138 1.00 40.69 1019 GLU A O 1
ATOM 8225 N N . VAL A 1 1020 ? -16.965 8.941 -31.332 1.00 38.16 1020 VAL A N 1
ATOM 8226 C CA . VAL A 1 1020 ? -16.449 7.621 -31.723 1.00 38.16 1020 VAL A CA 1
ATOM 8227 C C . VAL A 1 1020 ? -15.184 7.854 -32.533 1.00 38.16 1020 VAL A C 1
ATOM 8229 O O . VAL A 1 1020 ? -15.231 8.516 -33.573 1.00 38.16 1020 VAL A O 1
ATOM 8232 N N . THR A 1 1021 ? -14.076 7.304 -32.049 1.00 40.03 1021 THR A N 1
ATOM 8233 C CA . THR A 1 1021 ? -12.762 7.355 -32.681 1.00 40.03 1021 THR A CA 1
ATOM 8234 C C . THR A 1 1021 ? -12.381 5.955 -33.127 1.00 40.03 1021 THR A C 1
ATOM 8236 O O . THR A 1 1021 ? -12.209 5.055 -32.315 1.00 40.03 1021 THR A O 1
ATOM 8239 N N . VAL A 1 1022 ? -12.251 5.749 -34.433 1.00 37.75 1022 VAL A N 1
ATOM 8240 C CA . VAL A 1 1022 ? -11.725 4.492 -34.979 1.00 37.75 1022 VAL A CA 1
ATOM 8241 C C . VAL A 1 1022 ? -10.317 4.776 -35.476 1.00 37.75 1022 VAL A C 1
ATOM 8243 O O . VAL A 1 1022 ? -10.136 5.568 -36.401 1.00 37.75 1022 VAL A O 1
ATOM 8246 N N . GLY A 1 1023 ? -9.325 4.184 -34.821 1.00 40.31 1023 GLY A N 1
ATOM 8247 C CA . GLY A 1 1023 ? -7.933 4.223 -35.233 1.00 40.31 1023 GLY A CA 1
ATOM 8248 C C . GLY A 1 1023 ? -7.495 2.906 -35.856 1.00 40.31 1023 GLY A C 1
ATOM 8249 O O . GLY A 1 1023 ? -7.885 1.832 -35.412 1.00 40.31 1023 GLY A O 1
ATOM 8250 N N . ALA A 1 1024 ? -6.685 2.971 -36.904 1.00 33.56 1024 ALA A N 1
ATOM 8251 C CA . ALA A 1 1024 ? -6.006 1.804 -37.454 1.00 33.56 1024 ALA A CA 1
ATOM 8252 C C . ALA A 1 1024 ? -4.596 2.221 -37.880 1.00 33.56 1024 ALA A C 1
ATOM 8254 O O . ALA A 1 1024 ? -4.438 3.245 -38.545 1.00 33.56 1024 ALA A O 1
ATOM 8255 N N . GLY A 1 1025 ? -3.574 1.467 -37.471 1.00 38.88 1025 GLY A N 1
ATOM 8256 C CA . GLY A 1 1025 ? -2.175 1.779 -37.771 1.00 38.88 1025 GLY A CA 1
ATOM 8257 C C . GLY A 1 1025 ? -1.295 0.537 -37.906 1.00 38.88 1025 GLY A C 1
ATOM 8258 O O . GLY A 1 1025 ? -1.580 -0.514 -37.330 1.00 38.88 1025 GLY A O 1
ATOM 8259 N N . VAL A 1 1026 ? -0.222 0.663 -38.686 1.00 33.91 1026 VAL A N 1
ATOM 8260 C CA . VAL A 1 1026 ? 0.827 -0.352 -38.863 1.00 33.91 1026 VAL A CA 1
ATOM 8261 C C . VAL A 1 1026 ? 2.072 0.160 -38.137 1.00 33.91 1026 VAL A C 1
ATOM 8263 O O . VAL A 1 1026 ? 2.590 1.219 -38.477 1.00 33.91 1026 VAL A O 1
ATOM 8266 N N . GLY A 1 1027 ? 2.529 -0.548 -37.102 1.00 29.77 1027 GLY A N 1
ATOM 8267 C CA . GLY A 1 1027 ? 3.787 -0.233 -36.420 1.00 29.77 1027 GLY A CA 1
ATOM 8268 C C . GLY A 1 1027 ? 4.958 -0.869 -37.164 1.00 29.77 1027 GLY A C 1
ATOM 8269 O O . GLY A 1 1027 ? 4.970 -2.085 -37.340 1.00 29.77 1027 GLY A O 1
ATOM 8270 N N . LEU A 1 1028 ? 5.925 -0.062 -37.600 1.00 28.98 1028 LEU A N 1
ATOM 8271 C CA . LEU A 1 1028 ? 7.175 -0.530 -38.200 1.00 28.98 1028 LEU A CA 1
ATOM 8272 C C . LEU A 1 1028 ? 8.355 -0.023 -37.368 1.00 28.98 1028 LEU A C 1
ATOM 8274 O O . LEU A 1 1028 ? 8.576 1.181 -37.258 1.00 28.98 1028 LEU A O 1
ATOM 8278 N N . THR A 1 1029 ? 9.124 -0.954 -36.805 1.00 29.11 1029 THR A N 1
ATOM 8279 C CA . THR A 1 1029 ? 10.409 -0.681 -36.151 1.00 29.11 1029 THR A CA 1
ATOM 8280 C C . THR A 1 1029 ? 11.493 -0.610 -37.221 1.00 29.11 1029 THR A C 1
ATOM 8282 O O . THR A 1 1029 ? 11.569 -1.473 -38.098 1.00 29.11 1029 THR A O 1
ATOM 8285 N N . LEU A 1 1030 ? 12.312 0.437 -37.183 1.00 27.30 1030 LEU A N 1
ATOM 8286 C CA . LEU A 1 1030 ? 13.080 0.873 -38.335 1.00 27.30 1030 LEU A CA 1
ATOM 8287 C C . LEU A 1 1030 ? 14.575 1.011 -37.995 1.00 27.30 1030 LEU A C 1
ATOM 8289 O O . LEU A 1 1030 ? 15.002 2.019 -37.441 1.00 27.30 1030 LEU A O 1
ATOM 8293 N N . ASP A 1 1031 ? 15.394 0.014 -38.346 1.00 28.55 1031 ASP A N 1
ATOM 8294 C CA . ASP A 1 1031 ? 16.848 0.049 -38.114 1.00 28.55 1031 ASP A CA 1
ATOM 8295 C C . ASP A 1 1031 ? 17.584 0.622 -39.344 1.00 28.55 1031 ASP A C 1
ATOM 8297 O O . ASP A 1 1031 ? 17.937 -0.089 -40.289 1.00 28.55 1031 ASP A O 1
ATOM 8301 N N . VAL A 1 1032 ? 17.767 1.949 -39.381 1.00 26.30 1032 VAL A N 1
ATOM 8302 C CA . VAL A 1 1032 ? 18.454 2.638 -40.489 1.00 26.30 1032 VAL A CA 1
ATOM 8303 C C . VAL A 1 1032 ? 19.965 2.629 -40.248 1.00 26.30 1032 VAL A C 1
ATOM 8305 O O . VAL A 1 1032 ? 20.545 3.551 -39.674 1.00 26.30 1032 VAL A O 1
ATOM 8308 N N . GLY A 1 1033 ? 20.631 1.579 -40.722 1.00 30.83 1033 GLY A N 1
ATOM 8309 C CA . GLY A 1 1033 ? 22.079 1.424 -40.613 1.00 30.83 1033 GLY A CA 1
ATOM 8310 C C . GLY A 1 1033 ? 22.886 2.484 -41.381 1.00 30.83 1033 GLY A C 1
ATOM 8311 O O . GLY A 1 1033 ? 23.106 2.361 -42.583 1.00 30.83 1033 GLY A O 1
ATOM 8312 N N . LEU A 1 1034 ? 23.453 3.459 -40.665 1.00 24.98 1034 LEU A N 1
ATOM 8313 C CA . LEU A 1 1034 ? 24.579 4.293 -41.112 1.00 24.98 1034 LEU A CA 1
ATOM 8314 C C . LEU A 1 1034 ? 25.858 3.863 -40.373 1.00 24.98 1034 LEU A C 1
ATOM 8316 O O . LEU A 1 1034 ? 26.322 4.509 -39.435 1.00 24.98 1034 LEU A O 1
ATOM 8320 N N . LYS A 1 1035 ? 26.468 2.749 -40.803 1.00 29.48 1035 LYS A N 1
ATOM 8321 C CA . LYS A 1 1035 ? 27.820 2.360 -40.359 1.00 29.48 1035 LYS A CA 1
ATOM 8322 C C . LYS A 1 1035 ? 28.865 3.277 -41.000 1.00 29.48 1035 LYS A C 1
ATOM 8324 O O . LYS A 1 1035 ? 29.503 2.901 -41.982 1.00 29.48 1035 LYS A O 1
ATOM 8329 N N . ASN A 1 1036 ? 29.086 4.458 -40.423 1.00 27.12 1036 ASN A N 1
ATOM 8330 C CA . ASN A 1 1036 ? 30.273 5.250 -40.732 1.00 27.12 1036 ASN A CA 1
ATOM 8331 C C . ASN A 1 1036 ? 31.463 4.778 -39.878 1.00 27.12 1036 ASN A C 1
ATOM 8333 O O . ASN A 1 1036 ? 31.412 4.709 -38.654 1.00 27.12 1036 ASN A O 1
ATOM 8337 N N . LYS A 1 1037 ? 32.545 4.405 -40.563 1.00 28.80 1037 LYS A N 1
ATOM 8338 C CA . LYS A 1 1037 ? 33.691 3.604 -40.093 1.00 28.80 1037 LYS A CA 1
ATOM 8339 C C . LYS A 1 1037 ? 34.677 4.319 -39.144 1.00 28.80 1037 LYS A C 1
ATOM 8341 O O . LYS A 1 1037 ? 35.857 3.979 -39.135 1.00 28.80 1037 LYS A O 1
ATOM 8346 N N . ALA A 1 1038 ? 34.242 5.284 -38.337 1.00 27.83 1038 ALA A N 1
ATOM 8347 C CA . ALA A 1 1038 ? 35.145 6.037 -37.463 1.00 27.83 1038 ALA A CA 1
ATOM 8348 C C . ALA A 1 1038 ? 34.510 6.411 -36.116 1.00 27.83 1038 ALA A C 1
ATOM 8350 O O . ALA A 1 1038 ? 34.165 7.561 -35.883 1.00 27.83 1038 ALA A O 1
ATOM 8351 N N . THR A 1 1039 ? 34.370 5.434 -35.219 1.00 27.22 1039 THR A N 1
ATOM 8352 C CA . THR A 1 1039 ? 34.483 5.580 -33.752 1.00 27.22 1039 THR A CA 1
ATOM 8353 C C . THR A 1 1039 ? 34.444 4.179 -33.135 1.00 27.22 1039 THR A C 1
ATOM 8355 O O . THR A 1 1039 ? 33.604 3.352 -33.471 1.00 27.22 1039 THR A O 1
ATOM 8358 N N . LYS A 1 1040 ? 35.427 3.865 -32.289 1.00 28.98 1040 LYS A N 1
ATOM 8359 C CA . LYS A 1 1040 ? 35.712 2.522 -31.749 1.00 28.98 1040 LYS A CA 1
ATOM 8360 C C . LYS A 1 1040 ? 35.015 2.257 -30.400 1.00 28.98 1040 LYS A C 1
ATOM 8362 O O . LYS A 1 1040 ? 35.584 1.616 -29.526 1.00 28.98 1040 LYS A O 1
ATOM 8367 N N . SER A 1 1041 ? 33.797 2.752 -30.216 1.00 26.52 1041 SER A N 1
ATOM 8368 C CA . SER A 1 1041 ? 33.015 2.546 -28.990 1.00 26.52 1041 SER A CA 1
ATOM 8369 C C . SER A 1 1041 ? 31.558 2.298 -29.364 1.00 26.52 1041 SER A C 1
ATOM 8371 O O . SER A 1 1041 ? 30.867 3.215 -29.798 1.00 26.52 1041 SER A O 1
ATOM 8373 N N . GLY A 1 1042 ? 31.135 1.037 -29.267 1.00 27.55 1042 GLY A N 1
ATOM 8374 C CA . GLY A 1 1042 ? 29.805 0.583 -29.655 1.00 27.55 1042 GLY A CA 1
ATOM 8375 C C . GLY A 1 1042 ? 28.717 1.143 -28.744 1.00 27.55 1042 GLY A C 1
ATOM 8376 O O . GLY A 1 1042 ? 28.610 0.750 -27.589 1.00 27.55 1042 GLY A O 1
ATOM 8377 N N . ALA A 1 1043 ? 27.902 2.032 -29.298 1.00 25.88 1043 ALA A N 1
ATOM 8378 C CA . ALA A 1 1043 ? 26.541 2.305 -28.864 1.00 25.88 1043 ALA A CA 1
ATOM 8379 C C . ALA A 1 1043 ? 25.693 2.291 -30.142 1.00 25.88 1043 ALA A C 1
ATOM 8381 O O . ALA A 1 1043 ? 25.900 3.121 -31.028 1.00 25.88 1043 ALA A O 1
ATOM 8382 N N . GLY A 1 1044 ? 24.835 1.283 -30.295 1.00 26.81 1044 GLY A N 1
ATOM 8383 C CA . GLY A 1 1044 ? 23.837 1.257 -31.362 1.00 26.81 1044 GLY A CA 1
ATOM 8384 C C . GLY A 1 1044 ? 22.678 2.167 -30.971 1.00 26.81 1044 GLY A C 1
ATOM 8385 O O . GLY A 1 1044 ? 22.200 2.086 -29.843 1.00 26.81 1044 GLY A O 1
ATOM 8386 N N . PHE A 1 1045 ? 22.269 3.051 -31.877 1.00 29.25 1045 PHE A N 1
ATOM 8387 C CA . PHE A 1 1045 ? 21.063 3.863 -31.736 1.00 29.25 1045 PHE A CA 1
ATOM 8388 C C . PHE A 1 1045 ? 19.953 3.197 -32.548 1.00 29.25 1045 PHE A C 1
ATOM 8390 O O . PHE A 1 1045 ? 20.146 2.988 -33.745 1.00 29.25 1045 PHE A O 1
ATOM 8397 N N . SER A 1 1046 ? 18.813 2.893 -31.928 1.00 33.50 1046 SER A N 1
ATOM 8398 C CA . SER A 1 1046 ? 17.586 2.518 -32.637 1.00 33.50 1046 SER A CA 1
ATOM 8399 C C . SER A 1 1046 ? 16.620 3.704 -32.599 1.00 33.50 1046 SER A C 1
ATOM 8401 O O . SER A 1 1046 ? 16.480 4.367 -31.577 1.00 33.50 1046 SER A O 1
ATOM 8403 N N . ALA A 1 1047 ? 16.003 4.049 -33.727 1.00 31.77 1047 ALA A N 1
ATOM 8404 C CA . ALA A 1 1047 ? 14.935 5.043 -33.777 1.00 31.77 1047 ALA A CA 1
ATOM 8405 C C . ALA A 1 1047 ? 13.642 4.291 -34.084 1.00 31.77 1047 ALA A C 1
ATOM 8407 O O . ALA A 1 1047 ? 13.558 3.601 -35.097 1.00 31.77 1047 ALA A O 1
ATOM 8408 N N . GLU A 1 1048 ? 12.655 4.386 -33.206 1.00 33.66 1048 GLU A N 1
ATOM 8409 C CA . GLU A 1 1048 ? 11.363 3.738 -33.394 1.00 33.66 1048 GLU A CA 1
ATOM 8410 C C . GLU A 1 1048 ? 10.313 4.824 -33.675 1.00 33.66 1048 GLU A C 1
ATOM 8412 O O . GLU A 1 1048 ? 10.391 5.952 -33.179 1.00 33.66 1048 GLU A O 1
ATOM 8417 N N . LEU A 1 1049 ? 9.424 4.543 -34.631 1.00 33.69 1049 LEU A N 1
ATOM 8418 C CA . LEU A 1 1049 ? 8.458 5.504 -35.152 1.00 33.69 1049 LEU A CA 1
ATOM 8419 C C . LEU A 1 1049 ? 7.067 4.900 -34.982 1.00 33.69 1049 LEU A C 1
ATOM 8421 O O . LEU A 1 1049 ? 6.718 3.938 -35.665 1.00 33.69 1049 LEU A O 1
ATOM 8425 N N . SER A 1 1050 ? 6.260 5.456 -34.075 1.00 37.41 1050 SER A N 1
ATOM 8426 C CA . SER A 1 1050 ? 4.861 5.038 -33.942 1.00 37.41 1050 SER A CA 1
ATOM 8427 C C . SER A 1 1050 ? 3.935 6.032 -34.640 1.00 37.41 1050 SER A C 1
ATOM 8429 O O . SER A 1 1050 ? 3.988 7.245 -34.415 1.00 37.41 1050 SER A O 1
ATOM 8431 N N . SER A 1 1051 ? 3.103 5.487 -35.530 1.00 34.91 1051 SER A N 1
ATOM 8432 C CA . SER A 1 1051 ? 2.125 6.200 -36.344 1.00 34.91 1051 SER A CA 1
ATOM 8433 C C . SER A 1 1051 ? 0.727 5.692 -36.016 1.00 34.91 1051 SER A C 1
ATOM 8435 O O . SER A 1 1051 ? 0.449 4.499 -36.153 1.00 34.91 1051 SER A O 1
ATOM 8437 N N . LYS A 1 1052 ? -0.159 6.581 -35.557 1.00 41.88 1052 LYS A N 1
ATOM 8438 C CA . LYS A 1 1052 ? -1.572 6.247 -35.322 1.00 41.88 1052 LYS A CA 1
ATOM 8439 C C . LYS A 1 1052 ? -2.472 7.119 -36.184 1.00 41.88 1052 LYS A C 1
ATOM 8441 O O . LYS A 1 1052 ? -2.510 8.331 -35.969 1.00 41.88 1052 LYS A O 1
ATOM 8446 N N . GLY A 1 1053 ? -3.212 6.503 -37.108 1.00 34.09 1053 GLY A N 1
ATOM 8447 C CA . GLY A 1 1053 ? -4.332 7.149 -37.786 1.00 34.09 1053 GLY A CA 1
ATOM 8448 C C . GLY A 1 1053 ? -5.567 7.178 -36.892 1.00 34.09 1053 GLY A C 1
ATOM 8449 O O . GLY A 1 1053 ? -5.865 6.175 -36.252 1.00 34.09 1053 GLY A O 1
ATOM 8450 N N . PHE A 1 1054 ? -6.278 8.304 -36.834 1.00 41.22 1054 PHE A N 1
ATOM 8451 C CA . PHE A 1 1054 ? -7.563 8.440 -36.145 1.00 41.22 1054 PHE A CA 1
ATOM 8452 C C . PHE A 1 1054 ? -8.617 9.026 -37.089 1.00 41.22 1054 PHE A C 1
ATOM 8454 O O . PHE A 1 1054 ? -8.303 9.899 -37.891 1.00 41.22 1054 PHE A O 1
ATOM 8461 N N . VAL A 1 1055 ? -9.871 8.581 -36.975 1.00 37.44 1055 VAL A N 1
ATOM 8462 C CA . VAL A 1 1055 ? -11.048 9.231 -37.579 1.00 37.44 1055 VAL A CA 1
ATOM 8463 C C . VAL A 1 1055 ? -11.963 9.685 -36.450 1.00 37.44 1055 VAL A C 1
ATOM 8465 O O . VAL A 1 1055 ? -12.419 8.840 -35.682 1.00 37.44 1055 VAL A O 1
ATOM 8468 N N . LYS A 1 1056 ? -12.234 10.993 -36.342 1.00 40.69 1056 LYS A N 1
ATOM 8469 C CA . LYS A 1 1056 ? -13.022 11.570 -35.244 1.00 40.69 1056 LYS A CA 1
ATOM 8470 C C . LYS A 1 1056 ? -14.403 12.029 -35.717 1.00 40.69 1056 LYS A C 1
ATOM 8472 O O . LYS A 1 1056 ? -14.521 12.975 -36.498 1.00 40.69 1056 LYS A O 1
ATOM 8477 N N . LEU A 1 1057 ? -15.458 11.381 -35.216 1.00 42.44 1057 LEU A N 1
ATOM 8478 C CA . LEU A 1 1057 ? -16.855 11.766 -35.453 1.00 42.44 1057 LEU A CA 1
ATOM 8479 C C . LEU A 1 1057 ? -17.418 12.506 -34.233 1.00 42.44 1057 LEU A C 1
ATOM 8481 O O . LEU A 1 1057 ? -17.421 11.961 -33.130 1.00 42.44 1057 LEU A O 1
ATOM 8485 N N . THR A 1 1058 ? -17.929 13.722 -34.438 1.00 42.88 1058 THR A N 1
ATOM 8486 C CA . THR A 1 1058 ? -18.521 14.573 -33.390 1.00 42.88 1058 THR A CA 1
ATOM 8487 C C . THR A 1 1058 ? -19.935 15.032 -33.756 1.00 42.88 1058 THR A C 1
ATOM 8489 O O . THR A 1 1058 ? -20.255 15.278 -34.923 1.00 42.88 1058 THR A O 1
ATOM 8492 N N . LYS A 1 1059 ? -20.803 15.150 -32.745 1.00 42.66 1059 LYS A N 1
ATOM 8493 C CA . LYS A 1 1059 ? -22.138 15.757 -32.877 1.00 42.66 1059 LYS A CA 1
ATOM 8494 C C . LYS A 1 1059 ? -22.070 17.282 -32.826 1.00 42.66 1059 LYS A C 1
ATOM 8496 O O . LYS A 1 1059 ? -21.227 17.846 -32.132 1.00 42.66 1059 LYS A O 1
ATOM 8501 N N . ASP A 1 1060 ? -22.985 17.948 -33.530 1.00 49.28 1060 ASP A N 1
ATOM 8502 C CA . ASP A 1 1060 ? -23.148 19.400 -33.415 1.00 49.28 1060 ASP A CA 1
ATOM 8503 C C . ASP A 1 1060 ? -23.677 19.756 -32.007 1.00 49.28 1060 ASP A C 1
ATOM 8505 O O . ASP A 1 1060 ? -24.734 19.253 -31.608 1.00 49.28 1060 ASP A O 1
ATOM 8509 N N . PRO A 1 1061 ? -22.983 20.614 -31.237 1.00 40.25 1061 PRO A N 1
ATOM 8510 C CA . PRO A 1 1061 ? -23.330 20.890 -29.844 1.00 40.25 1061 PRO A CA 1
ATOM 8511 C C . PRO A 1 1061 ? -24.637 21.679 -29.665 1.00 40.25 1061 PRO A C 1
ATOM 8513 O O . PRO A 1 1061 ? -25.119 21.789 -28.541 1.00 40.25 1061 PRO A O 1
ATOM 8516 N N . LYS A 1 1062 ? -25.228 22.238 -30.733 1.00 41.59 1062 LYS A N 1
ATOM 8517 C CA . LYS A 1 1062 ? -26.517 22.949 -30.671 1.00 41.59 1062 LYS A CA 1
ATOM 8518 C C . LYS A 1 1062 ? -27.707 22.094 -31.106 1.00 41.59 1062 LYS A C 1
ATOM 8520 O O . LYS A 1 1062 ? -28.812 22.350 -30.637 1.00 41.59 1062 LYS A O 1
ATOM 8525 N N . THR A 1 1063 ? -27.509 21.123 -31.999 1.00 49.19 1063 THR A N 1
ATOM 8526 C CA . THR A 1 1063 ? -28.607 20.321 -32.579 1.00 49.19 1063 THR A CA 1
ATOM 8527 C C . THR A 1 1063 ? -28.574 18.842 -32.196 1.00 49.19 1063 THR A C 1
ATOM 8529 O O . THR A 1 1063 ? -29.572 18.156 -32.390 1.00 49.19 1063 THR A O 1
ATOM 8532 N N . LEU A 1 1064 ? -27.463 18.347 -31.632 1.00 45.50 1064 LEU A N 1
ATOM 8533 C CA . LEU A 1 1064 ? -27.238 16.946 -31.242 1.00 45.50 1064 LEU A CA 1
ATOM 8534 C C . LEU A 1 1064 ? -27.317 15.925 -32.399 1.00 45.50 1064 LEU A C 1
ATOM 8536 O O . LEU A 1 1064 ? -27.331 14.712 -32.156 1.00 45.50 1064 LEU A O 1
ATOM 8540 N N . GLU A 1 1065 ? -27.315 16.391 -33.650 1.00 46.41 1065 GLU A N 1
ATOM 8541 C CA . GLU A 1 1065 ? -27.240 15.555 -34.852 1.00 46.41 1065 GLU A CA 1
ATOM 8542 C C . GLU A 1 1065 ? -25.780 15.269 -35.249 1.00 46.41 1065 GLU A C 1
ATOM 8544 O O . GLU A 1 1065 ? -24.873 16.077 -35.026 1.00 46.41 1065 GLU A O 1
ATOM 8549 N N . TRP A 1 1066 ? -25.540 14.098 -35.846 1.00 45.16 1066 TRP A N 1
ATOM 8550 C CA . TRP A 1 1066 ? -24.221 13.703 -36.347 1.00 45.16 1066 TRP A CA 1
ATOM 8551 C C . TRP A 1 1066 ? -23.875 14.498 -37.611 1.00 45.16 1066 TRP A C 1
ATOM 8553 O O . TRP A 1 1066 ? -24.532 14.346 -38.642 1.00 45.16 1066 TRP A O 1
ATOM 8563 N N . ASN A 1 1067 ? -22.837 15.338 -37.550 1.00 45.41 1067 ASN A N 1
ATOM 8564 C CA . ASN A 1 1067 ? -22.447 16.194 -38.669 1.00 45.41 1067 ASN A CA 1
ATOM 8565 C C . ASN A 1 1067 ? -21.184 15.667 -39.369 1.00 45.41 1067 ASN A C 1
ATOM 8567 O O . ASN A 1 1067 ? -20.058 15.876 -38.924 1.00 45.41 1067 ASN A O 1
ATOM 8571 N N . PHE A 1 1068 ? -21.377 15.034 -40.525 1.00 43.06 1068 PHE A N 1
ATOM 8572 C CA . PHE A 1 1068 ? -20.304 14.448 -41.335 1.00 43.06 1068 PHE A CA 1
ATOM 8573 C C . PHE A 1 1068 ? -19.468 15.473 -42.130 1.00 43.06 1068 PHE A C 1
ATOM 8575 O O . PHE A 1 1068 ? -18.500 15.097 -42.787 1.00 43.06 1068 PHE A O 1
ATOM 8582 N N . ARG A 1 1069 ? -19.804 16.776 -42.111 1.00 38.59 1069 ARG A N 1
ATOM 8583 C CA . ARG A 1 1069 ? -19.018 17.808 -42.825 1.00 38.59 1069 ARG A CA 1
ATOM 8584 C C . ARG A 1 1069 ? -17.789 18.308 -42.051 1.00 38.59 1069 ARG A C 1
ATOM 8586 O O . ARG A 1 1069 ? -16.872 18.828 -42.694 1.00 38.59 1069 ARG A O 1
ATOM 8593 N N . ASN A 1 1070 ? -17.746 18.106 -40.729 1.00 41.25 1070 ASN A N 1
ATOM 8594 C CA . ASN A 1 1070 ? -16.661 18.533 -39.826 1.00 41.25 1070 ASN A CA 1
ATOM 8595 C C . ASN A 1 1070 ? -15.817 17.366 -39.280 1.00 41.25 1070 ASN A C 1
ATOM 8597 O O . ASN A 1 1070 ? -15.079 17.538 -38.316 1.00 41.25 1070 ASN A O 1
ATOM 8601 N N . THR A 1 1071 ? -15.929 16.180 -39.879 1.00 39.19 1071 THR A N 1
ATOM 8602 C CA . THR A 1 1071 ? -15.095 15.023 -39.543 1.00 39.19 1071 THR A CA 1
ATOM 8603 C C . THR A 1 1071 ? -13.637 15.342 -39.871 1.00 39.19 1071 THR A C 1
ATOM 8605 O O . THR A 1 1071 ? -13.315 15.610 -41.031 1.00 39.19 1071 THR A O 1
ATOM 8608 N N . ASP A 1 1072 ? -12.777 15.333 -38.854 1.00 39.09 1072 ASP A N 1
ATOM 8609 C CA . ASP A 1 1072 ? -11.328 15.423 -39.020 1.00 39.09 1072 ASP A CA 1
ATOM 8610 C C . ASP A 1 1072 ? -10.723 14.055 -38.710 1.00 39.09 1072 ASP A C 1
ATOM 8612 O O . ASP A 1 1072 ? -11.070 13.393 -37.726 1.00 39.09 1072 ASP A O 1
ATOM 8616 N N . ALA A 1 1073 ? -9.862 13.605 -39.605 1.00 39.56 1073 ALA A N 1
ATOM 8617 C CA . ALA A 1 1073 ? -9.040 12.428 -39.408 1.00 39.56 1073 ALA A CA 1
ATOM 8618 C C . ALA A 1 1073 ? -7.600 12.926 -39.301 1.00 39.56 1073 ALA A C 1
ATOM 8620 O O . ALA A 1 1073 ? -7.296 14.000 -39.807 1.00 39.56 1073 ALA A O 1
ATOM 8621 N N . GLY A 1 1074 ? -6.689 12.208 -38.664 1.00 38.72 1074 GLY A N 1
ATOM 8622 C CA . GLY A 1 1074 ? -5.299 12.655 -38.547 1.00 38.72 1074 GLY A CA 1
ATOM 8623 C C . GLY A 1 1074 ? -4.354 11.501 -38.322 1.00 38.72 1074 GLY A C 1
ATOM 8624 O O . GLY A 1 1074 ? -4.788 10.419 -37.936 1.00 38.72 1074 GLY A O 1
ATOM 8625 N N . ILE A 1 1075 ? -3.065 11.728 -38.551 1.00 38.19 1075 ILE A N 1
ATOM 8626 C CA . ILE A 1 1075 ? -2.021 10.809 -38.123 1.00 38.19 1075 ILE A CA 1
ATOM 8627 C C . ILE A 1 1075 ? -1.091 11.537 -37.159 1.00 38.19 1075 ILE A C 1
ATOM 8629 O O . ILE A 1 1075 ? -0.558 12.610 -37.445 1.00 38.19 1075 ILE A O 1
ATOM 8633 N N . LYS A 1 1076 ? -0.927 10.957 -35.972 1.00 37.81 1076 LYS A N 1
ATOM 8634 C CA . LYS A 1 1076 ? 0.010 11.445 -34.965 1.00 37.81 1076 LYS A CA 1
ATOM 8635 C C . LYS A 1 1076 ? 1.297 10.632 -35.053 1.00 37.81 1076 LYS A C 1
ATOM 8637 O O . LYS A 1 1076 ? 1.238 9.406 -34.963 1.00 37.81 1076 LYS A O 1
ATOM 8642 N N . THR A 1 1077 ? 2.427 11.317 -35.214 1.00 37.78 1077 THR A N 1
ATOM 8643 C CA . THR A 1 1077 ? 3.746 10.695 -35.391 1.00 37.78 1077 THR A CA 1
ATOM 8644 C C . THR A 1 1077 ? 4.655 11.082 -34.246 1.00 37.78 1077 THR A C 1
ATOM 8646 O O . THR A 1 1077 ? 4.837 12.266 -33.947 1.00 37.78 1077 THR A O 1
ATOM 8649 N N . GLU A 1 1078 ? 5.240 10.081 -33.610 1.00 37.50 1078 GLU A N 1
ATOM 8650 C CA . GLU A 1 1078 ? 6.154 10.260 -32.491 1.00 37.50 1078 GLU A CA 1
ATOM 8651 C C . GLU A 1 1078 ? 7.510 9.675 -32.894 1.00 37.50 1078 GLU A C 1
ATOM 8653 O O . GLU A 1 1078 ? 7.583 8.499 -33.236 1.00 37.50 1078 GLU A O 1
ATOM 8658 N N . ALA A 1 1079 ? 8.564 10.502 -32.916 1.00 33.41 1079 ALA A N 1
ATOM 8659 C CA . ALA A 1 1079 ? 9.925 10.033 -33.170 1.00 33.41 1079 ALA A CA 1
ATOM 8660 C C . ALA A 1 1079 ? 10.619 9.778 -31.833 1.00 33.41 1079 ALA A C 1
ATOM 8662 O O . ALA A 1 1079 ? 10.814 10.718 -31.055 1.00 33.41 1079 ALA A O 1
ATOM 8663 N N . THR A 1 1080 ? 10.986 8.529 -31.573 1.00 34.84 1080 THR A N 1
ATOM 8664 C CA . THR A 1 1080 ? 11.571 8.068 -30.315 1.00 34.84 1080 THR A CA 1
ATOM 8665 C C . THR A 1 1080 ? 12.969 7.476 -30.556 1.00 34.84 1080 THR A C 1
ATOM 8667 O O . THR A 1 1080 ? 13.154 6.646 -31.436 1.00 34.84 1080 THR A O 1
ATOM 8670 N N . VAL A 1 1081 ? 13.991 7.911 -29.808 1.00 29.39 1081 VAL A N 1
ATOM 8671 C CA . VAL A 1 1081 ? 15.345 7.329 -29.827 1.00 29.39 1081 VAL A CA 1
ATOM 8672 C C . VAL A 1 1081 ? 15.472 6.309 -28.710 1.00 29.39 1081 VAL A C 1
ATOM 8674 O O . VAL A 1 1081 ? 15.477 6.653 -27.529 1.00 29.39 1081 VAL A O 1
ATOM 8677 N N . GLY A 1 1082 ? 15.551 5.054 -29.125 1.00 31.88 1082 GLY A N 1
ATOM 8678 C CA . GLY A 1 1082 ? 15.865 3.880 -28.341 1.00 31.88 1082 GLY A CA 1
ATOM 8679 C C . GLY A 1 1082 ? 17.352 3.790 -28.016 1.00 31.88 1082 GLY A C 1
ATOM 8680 O O . GLY A 1 1082 ? 18.199 3.859 -28.909 1.00 31.88 1082 GLY A O 1
ATOM 8681 N N . ALA A 1 1083 ? 17.683 3.602 -26.741 1.00 26.83 1083 ALA A N 1
ATOM 8682 C CA . ALA A 1 1083 ? 18.966 3.026 -26.350 1.00 26.83 1083 ALA A CA 1
ATOM 8683 C C . ALA A 1 1083 ? 18.696 1.712 -25.617 1.00 26.83 1083 ALA A C 1
ATOM 8685 O O . ALA A 1 1083 ? 18.099 1.720 -24.538 1.00 26.83 1083 ALA A O 1
ATOM 8686 N N . ASP A 1 1084 ? 19.145 0.598 -26.190 1.00 29.48 1084 ASP A N 1
ATOM 8687 C CA . ASP A 1 1084 ? 19.028 -0.704 -25.541 1.00 29.48 1084 ASP A CA 1
ATOM 8688 C C . ASP A 1 1084 ? 20.084 -0.849 -24.445 1.00 29.48 1084 ASP A C 1
ATOM 8690 O O . ASP A 1 1084 ? 21.292 -0.780 -24.685 1.00 29.48 1084 ASP A O 1
ATOM 8694 N N . ILE A 1 1085 ? 19.611 -1.061 -23.215 1.00 28.02 1085 ILE A N 1
ATOM 8695 C CA . ILE A 1 1085 ? 20.442 -1.415 -22.065 1.00 28.02 1085 ILE A CA 1
ATOM 8696 C C . ILE A 1 1085 ? 19.768 -2.598 -21.355 1.00 28.02 1085 ILE A C 1
ATOM 8698 O O . ILE A 1 1085 ? 18.978 -2.430 -20.428 1.00 28.02 1085 ILE A O 1
ATOM 8702 N N . GLY A 1 1086 ? 20.086 -3.819 -21.789 1.00 37.03 1086 GLY A N 1
ATOM 8703 C CA . GLY A 1 1086 ? 19.554 -5.055 -21.198 1.00 37.03 1086 GLY A CA 1
ATOM 8704 C C . GLY A 1 1086 ? 18.126 -5.407 -21.648 1.00 37.03 1086 GLY A C 1
ATOM 8705 O O . GLY A 1 1086 ? 17.740 -5.118 -22.772 1.00 37.03 1086 GLY A O 1
ATOM 8706 N N . ARG A 1 1087 ? 17.338 -6.080 -20.787 1.00 25.23 1087 ARG A N 1
ATOM 8707 C CA . ARG A 1 1087 ? 16.027 -6.693 -21.131 1.00 25.23 1087 ARG A CA 1
ATOM 8708 C C . ARG A 1 1087 ? 14.857 -5.708 -21.358 1.00 25.23 1087 ARG A C 1
ATOM 8710 O O . ARG A 1 1087 ? 13.727 -6.163 -21.504 1.00 25.23 1087 ARG A O 1
ATOM 8717 N N . PHE A 1 1088 ? 15.089 -4.397 -21.395 1.00 27.64 1088 PHE A N 1
ATOM 8718 C CA . PHE A 1 1088 ? 14.053 -3.396 -21.673 1.00 27.64 1088 PHE A CA 1
ATOM 8719 C C . PHE A 1 1088 ? 14.599 -2.335 -22.635 1.00 27.64 1088 PHE A C 1
ATOM 8721 O O . PHE A 1 1088 ? 15.558 -1.639 -22.301 1.00 27.64 1088 PHE A O 1
ATOM 8728 N N . GLY A 1 1089 ? 13.983 -2.217 -23.813 1.00 25.80 1089 GLY A N 1
ATOM 8729 C CA . GLY A 1 1089 ? 14.232 -1.117 -24.744 1.00 25.80 1089 GLY A CA 1
ATOM 8730 C C . GLY A 1 1089 ? 13.558 0.161 -24.244 1.00 25.80 1089 GLY A C 1
ATOM 8731 O O . GLY A 1 1089 ? 12.412 0.123 -23.791 1.00 25.80 1089 GLY A O 1
ATOM 8732 N N . VAL A 1 1090 ? 14.279 1.286 -24.263 1.00 29.50 1090 VAL A N 1
ATOM 8733 C CA . VAL A 1 1090 ? 13.802 2.578 -23.740 1.00 29.50 1090 VAL A CA 1
ATOM 8734 C C . VAL A 1 1090 ? 13.805 3.624 -24.845 1.00 29.50 1090 VAL A C 1
ATOM 8736 O O . VAL A 1 1090 ? 14.869 4.037 -25.289 1.00 29.50 1090 VAL A O 1
ATOM 8739 N N . GLU A 1 1091 ? 12.614 4.090 -25.218 1.00 31.03 1091 GLU A N 1
ATOM 8740 C CA . GLU A 1 1091 ? 12.335 5.071 -26.273 1.00 31.03 1091 GLU A CA 1
ATOM 8741 C C . GLU A 1 1091 ? 12.252 6.531 -25.756 1.00 31.03 1091 GLU A C 1
ATOM 8743 O O . GLU A 1 1091 ? 11.375 6.885 -24.959 1.00 31.03 1091 GLU A O 1
ATOM 8748 N N . VAL A 1 1092 ? 13.099 7.429 -26.275 1.00 28.58 1092 VAL A N 1
ATOM 8749 C CA . VAL A 1 1092 ? 13.146 8.870 -25.946 1.00 28.58 1092 VAL A CA 1
ATOM 8750 C C . VAL A 1 1092 ? 12.498 9.719 -27.040 1.00 28.58 1092 VAL A C 1
ATOM 8752 O O . VAL A 1 1092 ? 13.048 9.842 -28.125 1.00 28.58 1092 VAL A O 1
ATOM 8755 N N . LYS A 1 1093 ? 11.360 10.369 -26.771 1.00 30.86 1093 LYS A N 1
ATOM 8756 C CA . LYS A 1 1093 ? 10.611 11.139 -27.786 1.00 30.86 1093 LYS A CA 1
ATOM 8757 C C . LYS A 1 1093 ? 11.306 12.472 -28.109 1.00 30.86 1093 LYS A C 1
ATOM 8759 O O . LYS A 1 1093 ? 11.292 13.381 -27.285 1.00 30.86 1093 LYS A O 1
ATOM 8764 N N . LEU A 1 1094 ? 11.908 12.582 -29.295 1.00 27.94 1094 LEU A N 1
ATOM 8765 C CA . LEU A 1 1094 ? 12.710 13.735 -29.728 1.00 27.94 1094 LEU A CA 1
ATOM 8766 C C . LEU A 1 1094 ? 11.906 14.818 -30.463 1.00 27.94 1094 LEU A C 1
ATOM 8768 O O . LEU A 1 1094 ? 12.308 15.980 -30.451 1.00 27.94 1094 LEU A O 1
ATOM 8772 N N . ALA A 1 1095 ? 10.781 14.465 -31.091 1.00 31.47 1095 ALA A N 1
ATOM 8773 C CA . ALA A 1 1095 ? 9.906 15.407 -31.790 1.00 31.47 1095 ALA A CA 1
ATOM 8774 C C . ALA A 1 1095 ? 8.450 14.909 -31.815 1.00 31.47 1095 ALA A C 1
ATOM 8776 O O . ALA A 1 1095 ? 8.193 13.705 -31.893 1.00 31.47 1095 ALA A O 1
ATOM 8777 N N . GLU A 1 1096 ? 7.495 15.840 -31.753 1.00 33.44 1096 GLU A N 1
ATOM 8778 C CA . GLU A 1 1096 ? 6.069 15.575 -31.969 1.00 33.44 1096 GLU A CA 1
ATOM 8779 C C . GLU A 1 1096 ? 5.625 16.300 -33.239 1.00 33.44 1096 GLU A C 1
ATOM 8781 O O . GLU A 1 1096 ? 5.808 17.510 -33.369 1.00 33.44 1096 GLU A O 1
ATOM 8786 N N . THR A 1 1097 ? 5.045 15.550 -34.172 1.00 38.19 1097 THR A N 1
ATOM 8787 C CA . THR A 1 1097 ? 4.413 16.100 -35.371 1.00 38.19 1097 THR A CA 1
ATOM 8788 C C . THR A 1 1097 ? 2.957 15.675 -35.375 1.00 38.19 1097 THR A C 1
ATOM 8790 O O . THR A 1 1097 ? 2.650 14.482 -35.326 1.00 38.19 1097 THR A O 1
ATOM 8793 N N . SER A 1 1098 ? 2.047 16.643 -35.426 1.00 35.34 1098 SER A N 1
ATOM 8794 C CA . SER A 1 1098 ? 0.629 16.378 -35.656 1.00 35.34 1098 SER A CA 1
ATOM 8795 C C . SER A 1 1098 ? 0.301 16.619 -37.123 1.00 35.34 1098 SER A C 1
ATOM 8797 O O . SER A 1 1098 ? 0.563 17.711 -37.626 1.00 35.34 1098 SER A O 1
ATOM 8799 N N . MET A 1 1099 ? -0.292 15.624 -37.783 1.00 39.72 1099 MET A N 1
ATOM 8800 C CA . MET A 1 1099 ? -0.854 15.759 -39.123 1.00 39.72 1099 MET A CA 1
ATOM 8801 C C . MET A 1 1099 ? -2.369 15.562 -39.065 1.00 39.72 1099 MET A C 1
ATOM 8803 O O . MET A 1 1099 ? -2.833 14.536 -38.573 1.00 39.72 1099 MET A O 1
ATOM 8807 N N . GLY A 1 1100 ? -3.146 16.516 -39.573 1.00 36.16 1100 GLY A N 1
ATOM 8808 C CA . GLY A 1 1100 ? -4.585 16.337 -39.808 1.00 36.16 1100 GLY A CA 1
ATOM 8809 C C . GLY A 1 1100 ? -4.869 16.182 -41.301 1.00 36.16 1100 GLY A C 1
ATOM 8810 O O . GLY A 1 1100 ? -4.237 16.852 -42.119 1.00 36.16 1100 GLY A O 1
ATOM 8811 N N . PHE A 1 1101 ? -5.835 15.340 -41.672 1.00 33.69 1101 PHE A N 1
ATOM 8812 C CA . PHE A 1 1101 ? -6.265 15.081 -43.055 1.00 33.69 1101 PHE A CA 1
ATOM 8813 C C . PHE A 1 1101 ? -6.767 16.364 -43.739 1.00 33.69 1101 PHE A C 1
ATOM 8815 O O . PHE A 1 1101 ? -6.737 16.456 -44.966 1.00 33.69 1101 PHE A O 1
ATOM 8822 N N . ARG A 1 1102 ? -7.189 17.383 -42.970 1.00 34.34 1102 ARG A N 1
ATOM 8823 C CA . ARG A 1 1102 ? -7.467 18.741 -43.477 1.00 34.34 1102 ARG A CA 1
ATOM 8824 C C . ARG A 1 1102 ? -6.378 19.779 -43.169 1.00 34.34 1102 ARG A C 1
ATOM 8826 O O . ARG A 1 1102 ? -6.414 20.867 -43.739 1.00 34.34 1102 ARG A O 1
ATOM 8833 N N . SER A 1 1103 ? -5.414 19.477 -42.300 1.00 37.09 1103 SER A N 1
ATOM 8834 C CA . SER A 1 1103 ? -4.573 20.477 -41.632 1.00 37.09 1103 SER A CA 1
ATOM 8835 C C . SER A 1 1103 ? -3.061 20.224 -41.694 1.00 37.09 1103 SER A C 1
ATOM 8837 O O . SER A 1 1103 ? -2.391 20.595 -40.747 1.00 37.09 1103 SER A O 1
ATOM 8839 N N . GLY A 1 1104 ? -2.482 19.648 -42.754 1.00 43.34 1104 GLY A N 1
ATOM 8840 C CA . GLY A 1 1104 ? -1.036 19.819 -43.042 1.00 43.34 1104 GLY A CA 1
ATOM 8841 C C . GLY A 1 1104 ? -0.014 19.259 -42.023 1.00 43.34 1104 GLY A C 1
ATOM 8842 O O . GLY A 1 1104 ? -0.378 18.664 -41.013 1.00 43.34 1104 GLY A O 1
ATOM 8843 N N . ILE A 1 1105 ? 1.287 19.494 -42.278 1.00 40.66 1105 ILE A N 1
ATOM 8844 C CA . ILE A 1 1105 ? 2.347 19.561 -41.245 1.00 40.66 1105 ILE A CA 1
ATOM 8845 C C . ILE A 1 1105 ? 2.567 21.030 -40.836 1.00 40.66 1105 ILE A C 1
ATOM 8847 O O . ILE A 1 1105 ? 2.711 21.895 -41.704 1.00 40.66 1105 ILE A O 1
ATOM 8851 N N . THR A 1 1106 ? 2.728 21.296 -39.536 1.00 41.22 1106 THR A N 1
ATOM 8852 C CA . THR A 1 1106 ? 3.385 22.499 -38.985 1.00 41.22 1106 THR A CA 1
ATOM 8853 C C . THR A 1 1106 ? 4.765 22.153 -38.414 1.00 41.22 1106 THR A C 1
ATOM 8855 O O . THR A 1 1106 ? 4.935 21.124 -37.765 1.00 41.22 1106 THR A O 1
ATOM 8858 N N . SER A 1 1107 ? 5.787 22.984 -38.662 1.00 37.31 1107 SER A N 1
ATOM 8859 C CA . SER A 1 1107 ? 7.149 22.762 -38.145 1.00 37.31 1107 SER A CA 1
ATOM 8860 C C . SER A 1 1107 ? 7.840 24.078 -37.771 1.00 37.31 1107 SER A C 1
ATOM 8862 O O . SER A 1 1107 ? 8.095 24.916 -38.641 1.00 37.31 1107 SER A O 1
ATOM 8864 N N . ASP A 1 1108 ? 8.232 24.219 -36.504 1.00 32.59 1108 ASP A N 1
ATOM 8865 C CA . ASP A 1 1108 ? 8.965 25.377 -35.976 1.00 32.59 1108 ASP A CA 1
ATOM 8866 C C . ASP A 1 1108 ? 10.489 25.190 -36.002 1.00 32.59 1108 ASP A C 1
ATOM 8868 O O . ASP A 1 1108 ? 10.993 24.070 -35.931 1.00 32.59 1108 ASP A O 1
ATOM 8872 N N . GLY A 1 1109 ? 11.219 26.306 -36.120 1.00 30.83 1109 GLY A N 1
ATOM 8873 C CA . GLY A 1 1109 ? 12.682 26.383 -36.015 1.00 30.83 1109 GLY A CA 1
ATOM 8874 C C . GLY A 1 1109 ? 13.445 26.493 -37.347 1.00 30.83 1109 GLY A C 1
ATOM 8875 O O . GLY A 1 1109 ? 13.133 25.808 -38.329 1.00 30.83 1109 GLY A O 1
ATOM 8876 N N . MET A 1 1110 ? 14.464 27.367 -37.356 1.00 24.64 1110 MET A N 1
ATOM 8877 C CA . MET A 1 1110 ? 15.527 27.467 -38.370 1.00 24.64 1110 MET A CA 1
ATOM 8878 C C . MET A 1 1110 ? 16.747 26.631 -37.945 1.00 24.64 1110 MET A C 1
ATOM 8880 O O . MET A 1 1110 ? 17.203 26.741 -36.812 1.00 24.64 1110 MET A O 1
ATOM 8884 N N . ILE A 1 1111 ? 17.329 25.873 -38.878 1.00 31.94 1111 ILE A N 1
ATOM 8885 C CA . ILE A 1 1111 ? 18.654 25.229 -38.776 1.00 31.94 1111 ILE A CA 1
ATOM 8886 C C . ILE A 1 1111 ? 19.419 25.574 -40.076 1.00 31.94 1111 ILE A C 1
ATOM 8888 O O . ILE A 1 1111 ? 18.764 25.776 -41.103 1.00 31.94 1111 ILE A O 1
ATOM 8892 N N . PRO A 1 1112 ? 20.761 25.737 -40.062 1.00 26.06 1112 PRO A N 1
ATOM 8893 C CA . PRO A 1 1112 ? 21.494 26.441 -41.116 1.00 26.06 1112 PRO A CA 1
ATOM 8894 C C . PRO A 1 1112 ? 21.349 25.814 -42.507 1.00 26.06 1112 PRO A C 1
ATOM 8896 O O . PRO A 1 1112 ? 21.234 24.597 -42.644 1.00 26.06 1112 PRO A O 1
ATOM 8899 N N . LYS A 1 1113 ? 21.432 26.664 -43.543 1.00 30.67 1113 LYS A N 1
ATOM 8900 C CA . LYS A 1 1113 ? 21.547 26.275 -44.961 1.00 30.67 1113 LYS A CA 1
ATOM 8901 C C . LYS A 1 1113 ? 22.525 25.106 -45.131 1.00 30.67 1113 LYS A C 1
ATOM 8903 O O . LYS A 1 1113 ? 23.692 25.240 -44.776 1.00 30.67 1113 LYS A O 1
ATOM 8908 N N . MET A 1 1114 ? 22.064 24.000 -45.719 1.00 36.56 1114 MET A N 1
ATOM 8909 C CA . MET A 1 1114 ? 22.897 22.812 -45.967 1.00 36.56 1114 MET A CA 1
ATOM 8910 C C . MET A 1 1114 ? 22.896 22.314 -47.422 1.00 36.56 1114 MET A C 1
ATOM 8912 O O . MET A 1 1114 ? 23.403 21.227 -47.690 1.00 36.56 1114 MET A O 1
ATOM 8916 N N . ILE A 1 1115 ? 22.386 23.086 -48.390 1.00 36.84 1115 ILE A N 1
ATOM 8917 C CA . ILE A 1 1115 ? 22.489 22.712 -49.810 1.00 36.84 1115 ILE A CA 1
ATOM 8918 C C . ILE A 1 1115 ? 22.894 23.931 -50.656 1.00 36.84 1115 ILE A C 1
ATOM 8920 O O . ILE A 1 1115 ? 22.058 24.729 -51.064 1.00 36.84 1115 ILE A O 1
ATOM 8924 N N . ASP A 1 1116 ? 24.191 24.054 -50.952 1.00 37.81 1116 ASP A N 1
ATOM 8925 C CA . ASP A 1 1116 ? 24.745 25.107 -51.828 1.00 37.81 1116 ASP A CA 1
ATOM 8926 C C . ASP A 1 1116 ? 24.666 24.765 -53.331 1.00 37.81 1116 ASP A C 1
ATOM 8928 O O . ASP A 1 1116 ? 25.251 25.447 -54.168 1.00 37.81 1116 ASP A O 1
ATOM 8932 N N . SER A 1 1117 ? 23.937 23.714 -53.716 1.00 42.59 1117 SER A N 1
ATOM 8933 C CA . SER A 1 1117 ? 23.791 23.342 -55.130 1.00 42.59 1117 SER A CA 1
ATOM 8934 C C . SER A 1 1117 ? 22.404 22.780 -55.416 1.00 42.59 1117 SER A C 1
ATOM 8936 O O . SER A 1 1117 ? 22.160 21.594 -55.210 1.00 42.59 1117 SER A O 1
ATOM 8938 N N . PHE A 1 1118 ? 21.501 23.653 -55.865 1.00 37.66 1118 PHE A N 1
ATOM 8939 C CA . PHE A 1 1118 ? 20.197 23.297 -56.420 1.00 37.66 1118 PHE A CA 1
ATOM 8940 C C . PHE A 1 1118 ? 19.714 24.346 -57.406 1.00 37.66 1118 PHE A C 1
ATOM 8942 O O . PHE A 1 1118 ? 19.977 25.544 -57.148 1.00 37.66 1118 PHE A O 1
#

InterPro domains:
  IPR011990 Tetratricopeptide-like helical domain superfamily [G3DSA:1.25.40.10] (545-711)
  IPR011990 Tetratricopeptide-like helical domain superfamily [SSF48452] (580-693)

pLDDT: mean 74.7, std 22.6, range [24.64, 98.06]

Sequence (1118 aa):
MKARLRVLRGKGMKFLFETIILFSWAGITYAQTPCENNQIIPVWNRLQDVQNIYGPNYQSGPKAFLTAGFERKKMTPNLEIGINWLKGYFQSISGSRYADFSFRYLKGFTPEENLKTNEWYLSTGLVSSYSTRILSPYVLCSEGKMRELDGPSLIDISFNRLNHLAERLVVSVNSIDYPYLINEKPVYKIPKITRSQGRIDYYRYPGSPPENVTNFANWDFLDVYILRNSDKPLFIPFTRKEILEAKVKDLGRIYEERKKLIIEYTQIRPEHEFDQELADRIAEIKKNTAEGAWGYSKENMENRIQLATENNRLAKKEEANKLHSELDVLEEDYNESIRMIQNYLANQPESVLNRPVREYFSVTFGVEMVDRMLEEFDRDLTDSDWGNNTVMAYINPDYFDTKAPLDVPQLITVEFVNLEGAHKHLNEVVDRINQKMDFKALQALFPNVNMAGAGPPISQPIQVKTKKPGRYLDKLEELGPDPYPSSQSKANTVTLNFGGPGFNAAPIQVKFPEKPSALGSIANLSDLLLYDSFLDELKSKFLSQLTSEQKGTYDQWIREYDLKTVEDFTQLSMLSWINSNPKASIYLDFEAVKRFPTSGLAANNLAVHLLKSGYPDKSLPILNYWLKEFPDNSLLLGNAATANYYLGEVEKAFQLAKQTVEQDSLHPNANKILAFVHHRKGEKEPAKKASERSLEGSYDEELVALLQEIDPQAPISKIIYNGRKRPYTPQLMDKFRMPGAIQGTDDAEDQSEVILEVLQSIEMTVAAITKTTSEAIIEQAARKNIRQVMTQGGIPIMQMLAQAIYFQSLQTYQEDYSREKERFFKSLNELGNNYSWKVNTITKGYDSEMSKIEGGADWEGERKLAELAKAKCAKLNLALDEYYMETAPLINQMVVRLELMSRDHHSTLSYWAPIWLQSKEAADFPGIQLNYLRDMREILNKYPIELPLDCDRFTIKEEEVVRGTLMVWEDQYCPVKVTAGVGPIKGGINCNTFSLSGGEFLVGEVEVKVNRDWDSIEEVTVGAGVGLTLDVGLKNKATKSGAGFSAELSSKGFVKLTKDPKTLEWNFRNTDAGIKTEATVGADIGRFGVEVKLAETSMGFRSGITSDGMIPKMIDSF

Foldseek 3Di:
DPPPPPPPPPPVVVVVVVVVVVVVVVVVPPPQDQDDQQPQQADEAEDEADECPDDPDDDDDDPQPPQVQQDPVLQVVLQVLVVVVLVVLSPSQTFFNHWYKHKYWYAQGDDPVCCQQDQLCLFAVFRIWIKMKIFTWGWDQDPSDTDTDDWGFIKIKIFSDDDPFWAWDFDQDPNRTGFDDQVSFGKTKGFDFPDDDQQKTWGWPLPDADPPDPDLQPPKIKIKIKGALDPDDQKDFDFLQSQLVSVLVVLVVVLVVVLVVLVVPLDQDDLVVLVVVLVVQLVVLVVCCVVVPPPRHPVCSVVSNVVSVVVSVVVNVCSVCVSVVVNVVSVVFSVLLNVLSVVCVVPDDPVLRRDFDQDHDRDDGGDVVSVVSVVSSPDDDDSVCRRSSITIIGGDNVQHDSPDRSSQGRMIMIMTITRVPRCVSVVSSSVSCVVPVDCPSSSVSHPPPPDDDDDDDDDDDDDFDAFDDFFFFDFDPDDDDDPDPDPDDPDPDPDPQVVDPPCPDDQQPLDFADADPCLVVQDACPDLVSVVVLLVVVLVVLVVPDDPVRVVVLVVVCVVQVQDALVSLLQVLVVCVVVVNLSSNLNSLSVSCVNCVPALQSLLSNLQSCLLLLNLSSSLNSLVVVCVVVVQFLSSLLSNLSSCRSNSVLVSSLVSLVSSCVNPVLFQSSLVSQLSVCVVVVNLVSNLVSLLSNLLNHDDPSSVSSNCVSPVRPSSLVSNCNSVVDPPQPVCLVPDTQGFFDQAQVCLVVNLVVLVVSLVVLVVLLVVLVVVDDPVVVVVLQVVVVVCCVPPDDDPVLLVSLVVLLVSLVVCLVVVLVVLVVVLLVVLVVLVVVLVVQLVVLVVVLVVVLVVADPDDDPVSVLVNLVSLLVSLVSNRVSRRVSSNVSRVSLSSSLSNSSSSLSVSLSSQLPSQCSNSLDVVSNPPSVSVSVSSVSSSVSSVSHDNDHRDPSCVSPDDDDDDHDHDDDDPVVQDDPDFDFDDDPQWTWTDDRFWTWTFGDDQKTWTWTWGADPVNPGTFKIKIKIDGWDFDQDDPPDPDDDDDWRKTKGKDKIKIWIWGADPPPRDTDPVPIKIWIKIWIWIWTDDPPDIDTRTPDTWIGISSRHTDDDDRDDNDDPDD

Radius of gyration: 42.12 Å; chains: 1; bounding box: 101×110×120 Å